Protein AF-A0A397FYG6-F1 (afdb_monomer_lite)

Sequence (806 aa):
MFASDWLKFRLHRNAWTQAKSQTTYAASIMATTQMFEDIFEIKQLNPEGKKFDRVTRLLCKGVSYELELMLDINSEVFPMKVHEQFTFALVTTLDLEGKPDDGIFDQSGKPTLLDRYDYGMYGKVFQYDHEGGNMVAIYASFGGLLMCLRGDQAHLRNIHNGTRVMSKKAGSKKAVVVAADEFPDEPIALLHFDEKEDRLQVNEQAMDILQRIDGKIAVIAMAGLYRTGKSSMLNWLLGKQSGFRVGPTVERCTRGIWLWGRPQQHTLANGEQCWVLMLDTEGLGGLEASAQYDVRIFSLATLLCSKLIYNSQGSVDEKAVNGLSFIANMTKHIRVRAEEGDGQSGGGDEISSFFPSFTWVVRDFTLELVDEDGDEITPTEYLERALAPQPGLTQAVMERNRVRHMMTAFFKDRDCFTLVRPVYDEGMLQQVDSIPITDLRPEFQSQLAKLKASIFNHLQPKTMNNKPLNGSMFAGLLVAYVDAINHGSVPTISSAWDGVTATECKKAMKTATESFRVAAGLLELPLDADELTAALKSAEADAVAVYRSSAMGDASTKYESDLAENIEAEKTALKKQNRAASKDFCDRLLQTLFAEIIQPRFSDDKNAYEDMQEFAREWLKFREVYLEKARGGAKLDALLAFSETKHAEAMRLLLSRQEDKFEKKLRALEAEAASVKETLGAIGGREQVYKQQIESLQSETSDMMGEKARYAADIESQQRMIEQLQSKLQAEAAGKQHMDLEKEQVELQLNALRGQDREKEDELARLKAQYEKLMKEKERTELELSMASGEVDSLKHGQKCGCSIQ

InterPro domains:
  IPR003191 Guanylate-binding protein/Atlastin, C-terminal [PF02841] (469-766)
  IPR005570 DNA-directed RNA polymerases I, II, and III subunit RPABC3 [PF03870] (37-165)
  IPR005570 DNA-directed RNA polymerases I, II, and III subunit RPABC3 [SM00658] (32-168)
  IPR012340 Nucleic acid-binding, OB-fold [G3DSA:2.40.50.140] (36-169)
  IPR012340 Nucleic acid-binding, OB-fold [SSF50249] (34-162)
  IPR015894 Guanylate-binding protein, N-terminal [PF02263] (198-462)
  IPR027417 P-loop containing nucleoside triphosphate hydrolase [G3DSA:3.40.50.300] (180-465)
  IPR027417 P-loop containing nucleoside triphosphate hydrolase [SSF52540] (185-463)
  IPR030386 GB1/RHD3-type guanine nucleotide-binding (G) domain [PS51715] (214-460)
  IPR036543 Guanylate-binding protein, C-terminal domain superfamily [SSF48340] (467-750)

Structure (mmCIF, N/CA/C/O backbone):
data_AF-A0A397FYG6-F1
#
_entry.id   AF-A0A397FYG6-F1
#
loop_
_atom_site.group_PDB
_atom_site.id
_atom_site.type_symbol
_atom_site.label_atom_id
_atom_site.label_alt_id
_atom_site.label_comp_id
_atom_site.label_asym_id
_atom_site.label_entity_id
_atom_site.label_seq_id
_atom_site.pdbx_PDB_ins_code
_atom_site.Cartn_x
_atom_site.Cartn_y
_atom_site.Cartn_z
_atom_site.occupancy
_atom_site.B_iso_or_equiv
_atom_site.auth_seq_id
_atom_site.auth_comp_id
_atom_site.auth_asym_id
_atom_site.auth_atom_id
_atom_site.pdbx_PDB_model_num
ATOM 1 N N . MET A 1 1 ? -15.861 -14.026 -44.354 1.00 28.31 1 MET A N 1
ATOM 2 C CA . MET A 1 1 ? -14.512 -13.551 -44.736 1.00 28.31 1 MET A CA 1
ATOM 3 C C . MET A 1 1 ? -14.595 -12.035 -44.806 1.00 28.31 1 MET A C 1
ATOM 5 O O . MET A 1 1 ? -15.338 -11.561 -45.644 1.00 28.31 1 MET A O 1
ATOM 9 N N . PHE A 1 2 ? -14.023 -11.214 -43.934 1.00 24.19 2 PHE A N 1
ATOM 10 C CA . PHE A 1 2 ? -13.012 -11.412 -42.902 1.00 24.19 2 PHE A CA 1
ATOM 11 C C . PHE A 1 2 ? -13.535 -10.859 -41.569 1.00 24.19 2 PHE A C 1
ATOM 13 O O . PHE A 1 2 ? -13.847 -9.680 -41.451 1.00 24.19 2 PHE A O 1
ATOM 20 N N . ALA A 1 3 ? -13.644 -11.748 -40.585 1.00 29.36 3 ALA A N 1
ATOM 21 C CA . ALA A 1 3 ? -13.629 -11.408 -39.175 1.00 29.36 3 ALA A CA 1
ATOM 22 C C . ALA A 1 3 ? -12.190 -11.672 -38.725 1.00 29.36 3 ALA A C 1
ATOM 24 O O . ALA A 1 3 ? -11.811 -12.835 -38.608 1.00 29.36 3 ALA A O 1
ATOM 25 N N . SER A 1 4 ? -11.371 -10.631 -38.577 1.00 25.98 4 SER A N 1
ATOM 26 C CA . SER A 1 4 ? -10.030 -10.784 -37.984 1.00 25.98 4 SER A CA 1
ATOM 27 C C . SER A 1 4 ? -9.392 -9.496 -37.460 1.00 25.98 4 SER A C 1
ATOM 29 O O . SER A 1 4 ? -8.553 -9.598 -36.574 1.00 25.98 4 SER A O 1
ATOM 31 N N . ASP A 1 5 ? -9.794 -8.297 -37.898 1.00 26.88 5 ASP A N 1
ATOM 32 C CA . ASP A 1 5 ? -8.890 -7.141 -37.720 1.00 26.88 5 ASP A CA 1
ATOM 33 C C . ASP A 1 5 ? -9.291 -6.109 -36.651 1.00 26.88 5 ASP A C 1
ATOM 35 O O . ASP A 1 5 ? -8.602 -5.108 -36.495 1.00 26.88 5 ASP A O 1
ATOM 39 N N . TRP A 1 6 ? -10.334 -6.355 -35.849 1.00 32.38 6 TRP A N 1
ATOM 40 C CA . TRP A 1 6 ? -10.777 -5.389 -34.821 1.00 32.38 6 TRP A CA 1
ATOM 41 C C . TRP A 1 6 ? -10.900 -5.942 -33.391 1.00 32.38 6 TRP A C 1
ATOM 43 O O . TRP A 1 6 ? -11.343 -5.232 -32.494 1.00 32.38 6 TRP A O 1
ATOM 53 N N . LEU A 1 7 ? -10.445 -7.175 -33.136 1.00 26.94 7 LEU A N 1
ATOM 54 C CA . LEU A 1 7 ? -10.326 -7.740 -31.783 1.00 26.94 7 LEU A CA 1
ATOM 55 C C . LEU A 1 7 ? -8.849 -7.758 -31.337 1.00 26.94 7 LEU A C 1
ATOM 57 O O . LEU A 1 7 ? -8.204 -8.803 -31.305 1.00 26.94 7 LEU A O 1
ATOM 61 N N . LYS A 1 8 ? -8.291 -6.593 -30.992 1.00 24.16 8 LYS A N 1
ATOM 62 C CA . LYS A 1 8 ? -7.035 -6.498 -30.224 1.00 24.16 8 LYS A CA 1
ATOM 63 C C . LYS A 1 8 ? -7.329 -5.813 -28.892 1.00 24.16 8 LYS A C 1
ATOM 65 O O . LYS A 1 8 ? -7.476 -4.600 -28.825 1.00 24.16 8 LYS A O 1
ATOM 70 N N . PHE A 1 9 ? -7.469 -6.624 -27.846 1.00 32.78 9 PHE A N 1
ATOM 71 C CA . PHE A 1 9 ? -7.695 -6.171 -26.476 1.00 32.78 9 PHE A CA 1
ATOM 72 C C . PHE A 1 9 ? -6.405 -5.661 -25.828 1.00 32.78 9 PHE A C 1
ATOM 74 O O . PHE A 1 9 ? -5.367 -6.317 -25.905 1.00 32.78 9 PHE A O 1
ATOM 81 N N . ARG A 1 10 ? -6.515 -4.531 -25.122 1.00 26.16 10 ARG A N 1
ATOM 82 C CA . ARG A 1 10 ? -5.579 -4.104 -24.078 1.00 26.16 10 ARG A CA 1
ATOM 83 C C . ARG A 1 10 ? -6.034 -4.745 -22.762 1.00 26.16 10 ARG A C 1
ATOM 85 O O . ARG A 1 10 ? -7.167 -4.546 -22.335 1.00 26.16 10 ARG A O 1
ATOM 92 N N . LEU A 1 11 ? -5.164 -5.542 -22.148 1.00 24.61 11 LEU A N 1
ATOM 93 C CA . LEU A 1 11 ? -5.291 -5.994 -20.763 1.00 24.61 11 LEU A CA 1
ATOM 94 C C . LEU A 1 11 ? -4.732 -4.888 -19.864 1.00 24.61 11 LEU A C 1
ATOM 96 O O . LEU A 1 11 ? -3.526 -4.676 -19.865 1.00 24.61 11 LEU A O 1
ATOM 100 N N . HIS A 1 12 ? -5.573 -4.228 -19.068 1.00 25.59 12 HIS A N 1
ATOM 101 C CA . HIS A 1 12 ? -5.110 -3.524 -17.873 1.00 25.59 12 HIS A CA 1
ATOM 102 C C . HIS A 1 12 ? -6.027 -3.833 -16.693 1.00 25.59 12 HIS A C 1
ATOM 104 O O . HIS A 1 12 ? -7.171 -3.399 -16.621 1.00 25.59 12 HIS A O 1
ATOM 110 N N . ARG A 1 13 ? -5.486 -4.611 -15.753 1.00 24.52 13 ARG A N 1
ATOM 111 C CA . ARG A 1 13 ? -5.955 -4.675 -14.373 1.00 24.52 13 ARG A CA 1
ATOM 112 C C . ARG A 1 13 ? -5.236 -3.565 -13.606 1.00 24.52 13 ARG A C 1
ATOM 114 O O . ARG A 1 13 ? -4.012 -3.560 -13.569 1.00 24.52 13 ARG A O 1
ATOM 121 N N . ASN A 1 14 ? -6.031 -2.713 -12.966 1.00 24.56 14 ASN A N 1
ATOM 122 C CA . ASN A 1 14 ? -5.691 -1.817 -11.859 1.00 24.56 14 ASN A CA 1
ATOM 123 C C . ASN A 1 14 ? -4.671 -0.698 -12.136 1.00 24.56 14 ASN A C 1
ATOM 125 O O . ASN A 1 14 ? -3.472 -0.868 -11.944 1.00 24.56 14 ASN A O 1
ATOM 129 N N . ALA A 1 15 ? -5.190 0.503 -12.392 1.00 24.08 15 ALA A N 1
ATOM 130 C CA . ALA A 1 15 ? -4.546 1.747 -11.981 1.00 24.08 15 ALA A CA 1
ATOM 131 C C . ALA A 1 15 ? -5.623 2.775 -11.603 1.00 24.08 15 ALA A C 1
ATOM 133 O O . ALA A 1 15 ? -6.339 3.273 -12.461 1.00 24.08 15 ALA A O 1
ATOM 134 N N . TRP A 1 16 ? -5.748 3.089 -10.312 1.00 24.11 16 TRP A N 1
ATOM 135 C CA . TRP A 1 16 ? -6.334 4.349 -9.850 1.00 24.11 16 TRP A CA 1
ATOM 136 C C . TRP A 1 16 ? -5.693 4.751 -8.526 1.00 24.11 16 TRP A C 1
ATOM 138 O O . TRP A 1 16 ? -6.042 4.188 -7.494 1.00 24.11 16 TRP A O 1
ATOM 148 N N . THR A 1 17 ? -4.868 5.798 -8.565 1.00 23.11 17 THR A N 1
ATOM 149 C CA . THR A 1 17 ? -4.911 6.937 -7.630 1.00 23.11 17 THR A CA 1
ATOM 150 C C . THR A 1 17 ? -4.050 8.073 -8.181 1.00 23.11 17 THR A C 1
ATOM 152 O O . THR A 1 17 ? -2.847 8.003 -8.043 1.00 23.11 17 THR A O 1
ATOM 155 N N . GLN A 1 18 ? -4.663 9.104 -8.775 1.00 23.23 18 GLN A N 1
ATOM 156 C CA . GLN A 1 18 ? -4.485 10.532 -8.439 1.00 23.23 18 GLN A CA 1
ATOM 157 C C . GLN A 1 18 ? -5.056 11.425 -9.554 1.00 23.23 18 GLN A C 1
ATOM 159 O O . GLN A 1 18 ? -4.501 11.545 -10.636 1.00 23.23 18 GLN A O 1
ATOM 164 N N . ALA A 1 19 ? -6.167 12.105 -9.260 1.00 25.36 19 ALA A N 1
ATOM 165 C CA . ALA A 1 19 ? -6.565 13.338 -9.940 1.00 25.36 19 ALA A CA 1
ATOM 166 C C . ALA A 1 19 ? -7.465 14.155 -8.997 1.00 25.36 19 ALA A C 1
ATOM 168 O O . ALA A 1 19 ? -8.688 14.172 -9.115 1.00 25.36 19 ALA A O 1
ATOM 169 N N . LYS A 1 20 ? -6.851 14.813 -8.008 1.00 27.78 20 LYS A N 1
ATOM 170 C CA . LYS A 1 20 ? -7.463 15.907 -7.236 1.00 27.78 20 LYS A CA 1
ATOM 171 C C . LYS A 1 20 ? -6.647 17.180 -7.476 1.00 27.78 20 LYS A C 1
ATOM 173 O O . LYS A 1 20 ? -5.889 17.590 -6.610 1.00 27.78 20 LYS A O 1
ATOM 178 N N . SER A 1 21 ? -6.783 17.787 -8.657 1.00 28.27 21 SER A N 1
ATOM 179 C CA . SER A 1 21 ? -6.432 19.211 -8.862 1.00 28.27 21 SER A CA 1
ATOM 180 C C . SER A 1 21 ? -6.985 19.863 -10.143 1.00 28.27 21 SER A C 1
ATOM 182 O O . SER A 1 21 ? -6.747 21.046 -10.350 1.00 28.27 21 SER A O 1
ATOM 184 N N . GLN A 1 22 ? -7.777 19.176 -10.980 1.00 28.34 22 GLN A N 1
ATOM 185 C CA . GLN A 1 22 ? -8.350 19.760 -12.215 1.00 28.34 22 GLN A CA 1
ATOM 186 C C . GLN A 1 22 ? -9.890 19.768 -12.261 1.00 28.34 22 GLN A C 1
ATOM 188 O O . GLN A 1 22 ? -10.498 19.885 -13.326 1.00 28.34 22 GLN A O 1
ATOM 193 N N . THR A 1 23 ? -10.553 19.646 -11.110 1.00 29.66 23 THR A N 1
ATOM 194 C CA . THR A 1 23 ? -11.996 19.360 -11.052 1.00 29.66 23 THR A CA 1
ATOM 195 C C . THR A 1 23 ? -12.881 20.510 -11.545 1.00 29.66 23 THR A C 1
ATOM 197 O O . THR A 1 23 ? -13.995 20.260 -11.987 1.00 29.66 23 THR A O 1
ATOM 200 N N . THR A 1 24 ? -12.414 21.760 -11.548 1.00 28.73 24 THR A N 1
ATOM 201 C CA . THR A 1 24 ? -13.281 22.905 -11.886 1.00 28.73 24 THR A CA 1
ATOM 202 C C . THR A 1 24 ? -13.322 23.240 -13.380 1.00 28.73 24 THR A C 1
ATOM 204 O O . THR A 1 24 ? -14.354 23.698 -13.860 1.00 28.73 24 THR A O 1
ATOM 207 N N . TYR A 1 25 ? -12.246 22.983 -14.138 1.00 30.80 25 TYR A N 1
ATOM 208 C CA . TYR A 1 25 ? -12.188 23.299 -15.579 1.00 30.80 25 TYR A CA 1
ATOM 209 C C . TYR A 1 25 ? -12.689 22.131 -16.449 1.00 30.80 25 TYR A C 1
ATOM 211 O O . TYR A 1 25 ? -13.408 22.345 -17.421 1.00 30.80 25 TYR A O 1
ATOM 219 N N . ALA A 1 26 ? -12.400 20.885 -16.051 1.00 33.41 26 ALA A N 1
ATOM 220 C CA . ALA A 1 26 ? -12.847 19.686 -16.766 1.00 33.41 26 ALA A CA 1
ATOM 221 C C . ALA A 1 26 ? -14.349 19.387 -16.579 1.00 33.41 26 ALA A C 1
ATOM 223 O O . ALA A 1 26 ? -14.991 18.901 -17.505 1.00 33.41 26 ALA A O 1
ATOM 224 N N . ALA A 1 27 ? -14.941 19.719 -15.423 1.00 31.70 27 ALA A N 1
ATOM 225 C CA . ALA A 1 27 ? -16.375 19.508 -15.179 1.00 31.70 27 ALA A CA 1
ATOM 226 C C . ALA A 1 27 ? -17.275 20.362 -16.097 1.00 31.70 27 ALA A C 1
ATOM 228 O O . ALA A 1 27 ? -18.354 19.924 -16.484 1.00 31.70 27 ALA A O 1
ATOM 229 N N . SER A 1 28 ? -16.802 21.553 -16.484 1.00 32.81 28 SER A N 1
ATOM 230 C CA . SER A 1 28 ? -17.483 22.471 -17.409 1.00 32.81 28 SER A CA 1
ATOM 231 C C . SER A 1 28 ? -17.584 21.903 -18.835 1.00 32.81 28 SER A C 1
ATOM 233 O O . SER A 1 28 ? -18.640 21.981 -19.459 1.00 32.81 28 SER A O 1
ATOM 235 N N . ILE A 1 29 ? -16.513 21.265 -19.325 1.00 40.69 29 ILE A N 1
ATOM 236 C CA . ILE A 1 29 ? -16.442 20.662 -20.671 1.00 40.69 29 ILE A CA 1
ATOM 237 C C . ILE A 1 29 ? -17.122 19.276 -20.701 1.00 40.69 29 ILE A C 1
ATOM 239 O O . ILE A 1 29 ? -17.702 18.881 -21.708 1.00 40.69 29 ILE A O 1
ATOM 243 N N . MET A 1 30 ? -17.132 18.545 -19.580 1.00 41.00 30 MET A N 1
ATOM 244 C CA . MET A 1 30 ? -17.823 17.249 -19.473 1.00 41.00 30 MET A CA 1
ATOM 245 C C . MET A 1 30 ? -19.345 17.351 -19.578 1.00 41.00 30 MET A C 1
ATOM 247 O O . MET A 1 30 ? -19.982 16.457 -20.135 1.00 41.00 30 MET A O 1
ATOM 251 N N . ALA A 1 31 ? -19.930 18.455 -19.110 1.00 42.06 31 ALA A N 1
ATOM 252 C CA . ALA A 1 31 ? -21.369 18.687 -19.206 1.00 42.06 31 ALA A CA 1
ATOM 253 C C . ALA A 1 31 ? -21.873 18.833 -20.659 1.00 42.06 31 ALA A C 1
ATOM 255 O O . ALA A 1 31 ? -23.071 18.692 -20.896 1.00 42.06 31 ALA A O 1
ATOM 256 N N . THR A 1 32 ? -20.992 19.096 -21.635 1.00 46.47 32 THR A N 1
ATOM 257 C CA . THR A 1 32 ? -21.367 19.307 -23.046 1.00 46.47 32 THR A CA 1
ATOM 258 C C . THR A 1 32 ? -21.124 18.099 -23.958 1.00 46.47 32 THR A C 1
ATOM 260 O O . THR A 1 32 ? -21.670 18.069 -25.058 1.00 46.47 32 THR A O 1
ATOM 263 N N . THR A 1 33 ? -20.369 17.081 -23.523 1.00 52.53 33 THR A N 1
ATOM 264 C CA . THR A 1 33 ? -20.002 15.898 -24.342 1.00 52.53 33 THR A CA 1
ATOM 265 C C . THR A 1 33 ? -20.594 14.568 -23.871 1.00 52.53 33 THR A C 1
ATOM 267 O O . THR A 1 33 ? -20.606 13.585 -24.621 1.00 52.53 33 THR A O 1
ATOM 270 N N . GLN A 1 34 ? -21.106 14.515 -22.643 1.00 62.69 34 GLN A N 1
ATOM 271 C CA . GLN A 1 34 ? -21.699 13.319 -22.058 1.00 62.69 34 GLN A CA 1
ATOM 272 C C . GLN A 1 34 ? -23.217 13.314 -22.264 1.00 62.69 34 GLN A C 1
ATOM 274 O O . GLN A 1 34 ? -23.934 14.140 -21.707 1.00 62.69 34 GLN A O 1
ATOM 279 N N . MET A 1 35 ? -23.716 12.388 -23.088 1.00 66.38 35 MET A N 1
ATOM 280 C CA . MET A 1 35 ? -25.140 12.344 -23.438 1.00 66.38 35 MET A CA 1
ATOM 281 C C . MET A 1 35 ? -25.995 11.735 -22.334 1.00 66.38 35 MET A C 1
ATOM 283 O O . MET A 1 35 ? -27.138 12.151 -22.148 1.00 66.38 35 MET A O 1
ATOM 287 N N . PHE A 1 36 ? -25.449 10.738 -21.636 1.00 76.44 36 PHE A N 1
ATOM 288 C CA . PHE A 1 36 ? -26.147 9.982 -20.605 1.00 76.44 36 PHE A CA 1
ATOM 289 C C . PHE A 1 36 ? -25.148 9.316 -19.650 1.00 76.44 36 PHE A C 1
ATOM 291 O O . PHE A 1 36 ? -24.086 8.867 -20.085 1.00 76.44 36 PHE A O 1
ATOM 298 N N . GLU A 1 37 ? -25.493 9.233 -18.367 1.00 80.00 37 GLU A N 1
ATOM 299 C CA . GLU A 1 37 ? -24.800 8.432 -17.352 1.00 80.00 37 GLU A CA 1
ATOM 300 C C . GLU A 1 37 ? -25.780 8.026 -16.253 1.00 80.00 37 GLU A C 1
ATOM 302 O O . GLU A 1 37 ? -26.510 8.870 -15.737 1.00 80.00 37 GLU A O 1
ATOM 307 N N . ASP A 1 38 ? -25.786 6.745 -15.891 1.00 78.88 38 ASP A N 1
ATOM 308 C CA . ASP A 1 38 ? -26.511 6.229 -14.728 1.00 78.88 38 ASP A CA 1
ATOM 309 C C . ASP A 1 38 ? -25.806 4.982 -14.167 1.00 78.88 38 ASP A C 1
ATOM 311 O O . ASP A 1 38 ? -24.923 4.400 -14.800 1.00 78.88 38 ASP A O 1
ATOM 315 N N . ILE A 1 39 ? -26.180 4.566 -12.961 1.00 80.94 39 ILE A N 1
ATOM 316 C CA . ILE A 1 39 ? -25.737 3.329 -12.323 1.00 80.94 39 ILE A CA 1
ATOM 317 C C . ILE A 1 39 ? -26.817 2.269 -12.522 1.00 80.94 39 ILE A C 1
ATOM 319 O O . ILE A 1 39 ? -27.979 2.483 -12.187 1.00 80.94 39 ILE A O 1
ATOM 323 N N . PHE A 1 40 ? -26.422 1.101 -13.017 1.00 82.88 40 PHE A N 1
ATOM 324 C CA . PHE A 1 40 ? -27.304 -0.036 -13.246 1.00 82.88 40 PHE A CA 1
ATOM 325 C C . PHE A 1 40 ? -26.923 -1.216 -12.358 1.00 82.88 40 PHE A C 1
ATOM 327 O O . PHE A 1 40 ? -25.746 -1.543 -12.215 1.00 82.88 40 PHE A O 1
ATOM 334 N N . GLU A 1 41 ? -27.928 -1.889 -11.802 1.00 84.25 41 GLU A N 1
ATOM 335 C CA . GLU A 1 41 ? -27.780 -3.178 -11.126 1.00 84.25 41 GLU A CA 1
ATOM 336 C C . GLU A 1 41 ? -28.214 -4.311 -12.062 1.00 84.25 41 GLU A C 1
ATOM 338 O O . GLU A 1 41 ? -29.306 -4.267 -12.637 1.00 84.25 41 GLU A O 1
ATOM 343 N N . ILE A 1 42 ? -27.385 -5.349 -12.188 1.00 88.00 42 ILE A N 1
ATOM 344 C CA . ILE A 1 42 ? -27.703 -6.535 -12.989 1.00 88.00 42 ILE A CA 1
ATOM 345 C C . ILE A 1 42 ? -28.742 -7.382 -12.258 1.00 88.00 42 ILE A C 1
ATOM 347 O O . ILE A 1 42 ? -28.463 -7.959 -11.208 1.00 88.00 42 ILE A O 1
ATOM 351 N N . LYS A 1 43 ? -29.927 -7.522 -12.849 1.00 91.56 43 LYS A N 1
ATOM 352 C CA . LYS A 1 43 ? -31.004 -8.368 -12.320 1.00 91.56 43 LYS A CA 1
ATOM 353 C C . LYS A 1 43 ? -30.943 -9.786 -12.867 1.00 91.56 43 LYS A C 1
ATOM 355 O O . LYS A 1 43 ? -31.244 -10.728 -12.142 1.00 91.56 43 LYS A O 1
ATOM 360 N N . GLN A 1 44 ? -30.523 -9.951 -14.120 1.00 92.06 44 GLN A N 1
ATOM 361 C CA . GLN A 1 44 ? -30.439 -11.267 -14.747 1.00 92.06 44 GLN A CA 1
ATOM 362 C C . GLN A 1 44 ? -29.353 -11.321 -15.825 1.00 92.06 44 GLN A C 1
ATOM 364 O O . GLN A 1 44 ? -29.081 -10.334 -16.508 1.00 92.06 44 GLN A O 1
ATOM 369 N N . LEU A 1 45 ? -28.753 -12.502 -15.991 1.00 90.19 45 LEU A N 1
ATOM 370 C CA . LEU A 1 45 ? -27.865 -12.832 -17.105 1.00 90.19 45 LEU A CA 1
ATOM 371 C C . LEU A 1 45 ? -28.604 -13.765 -18.066 1.00 90.19 45 LEU A C 1
ATOM 373 O O . LEU A 1 45 ? -29.155 -14.775 -17.634 1.00 90.19 45 LEU A O 1
ATOM 377 N N . ASN A 1 46 ? -28.574 -13.455 -19.360 1.00 89.69 46 ASN A N 1
ATOM 378 C CA . ASN A 1 46 ? -29.202 -14.219 -20.437 1.00 89.69 46 ASN A CA 1
ATOM 379 C C . ASN A 1 46 ? -30.684 -14.556 -20.158 1.00 89.69 46 ASN A C 1
ATOM 381 O O . ASN A 1 46 ? -31.026 -15.737 -20.068 1.00 89.69 46 ASN A O 1
ATOM 385 N N . PRO A 1 47 ? -31.576 -13.550 -20.037 1.00 85.38 47 PRO A N 1
ATOM 386 C CA . PRO A 1 47 ? -32.998 -13.770 -19.739 1.00 85.38 47 PRO A CA 1
ATOM 387 C C . PRO A 1 47 ? -33.706 -14.689 -20.752 1.00 85.38 47 PRO A C 1
ATOM 389 O O . PRO A 1 47 ? -34.628 -15.411 -20.392 1.00 85.38 47 PRO A O 1
ATOM 392 N N . GLU A 1 48 ? -33.230 -14.725 -22.001 1.00 84.00 48 GLU A N 1
ATOM 393 C CA . GLU A 1 48 ? -33.739 -15.589 -23.080 1.00 84.00 48 GLU A CA 1
ATOM 394 C C . GLU A 1 48 ? -32.928 -16.889 -23.269 1.00 84.00 48 GLU A C 1
ATOM 396 O O . GLU A 1 48 ? -33.030 -17.549 -24.305 1.00 84.00 48 GLU A O 1
ATOM 401 N N . GLY A 1 49 ? -32.073 -17.243 -22.307 1.00 79.31 49 GLY A N 1
ATOM 402 C CA . GLY A 1 49 ? -31.095 -18.322 -22.439 1.00 79.31 49 GLY A CA 1
ATOM 403 C C . GLY A 1 49 ? -29.815 -17.894 -23.166 1.00 79.31 49 GLY A C 1
ATOM 404 O O . GLY A 1 49 ? -29.766 -16.895 -23.890 1.00 79.31 49 GLY A O 1
ATOM 405 N N . LYS A 1 50 ? -28.723 -18.632 -22.934 1.00 86.12 50 LYS A N 1
ATOM 406 C CA . LYS A 1 50 ? -27.411 -18.321 -23.518 1.00 86.12 50 LYS A CA 1
ATOM 407 C C . LYS A 1 50 ? -27.393 -18.723 -24.996 1.00 86.12 50 LYS A C 1
ATOM 409 O O . LYS A 1 50 ? -27.452 -19.907 -25.311 1.00 86.12 50 LYS A O 1
ATOM 414 N N . LYS A 1 51 ? -27.308 -17.734 -25.891 1.00 78.62 51 LYS A N 1
ATOM 415 C CA . LYS A 1 51 ? -27.314 -17.937 -27.355 1.00 78.62 51 LYS A CA 1
ATOM 416 C C . LYS A 1 51 ? -25.913 -18.020 -27.974 1.00 78.62 51 LYS A C 1
ATOM 418 O O . LYS A 1 51 ? -25.748 -18.663 -29.004 1.00 78.62 51 LYS A O 1
ATOM 423 N N . PHE A 1 52 ? -24.913 -17.395 -27.351 1.00 81.69 52 PHE A N 1
ATOM 424 C CA . PHE A 1 52 ? -23.533 -17.350 -27.842 1.00 81.69 52 PHE A CA 1
ATOM 425 C C . PHE A 1 52 ? -22.548 -17.594 -26.693 1.00 81.69 52 PHE A C 1
ATOM 427 O O . PHE A 1 52 ? -22.756 -17.113 -25.581 1.00 81.69 52 PHE A O 1
ATOM 434 N N . ASP A 1 53 ? -21.452 -18.310 -26.949 1.00 75.44 53 ASP A N 1
ATOM 435 C CA . ASP A 1 53 ? -20.531 -18.746 -25.887 1.00 75.44 53 ASP A CA 1
ATOM 436 C C . ASP A 1 53 ? -19.781 -17.603 -25.200 1.00 75.44 53 ASP A C 1
ATOM 438 O O . ASP A 1 53 ? -19.546 -17.663 -23.989 1.00 75.44 53 ASP A O 1
ATOM 442 N N . ARG A 1 54 ? -19.437 -16.565 -25.970 1.00 83.06 54 ARG A N 1
ATOM 443 C CA . ARG A 1 54 ? -18.605 -15.425 -25.548 1.00 83.06 54 ARG A CA 1
ATOM 444 C C . ARG A 1 54 ? -19.390 -14.125 -25.373 1.00 83.06 54 ARG A C 1
ATOM 446 O O . ARG A 1 54 ? -18.785 -13.071 -25.203 1.00 83.06 54 ARG A O 1
ATOM 453 N N . VAL A 1 55 ? -20.719 -14.184 -25.446 1.00 84.19 55 VAL A N 1
ATOM 454 C CA . VAL A 1 55 ? -21.588 -13.021 -25.251 1.00 84.19 55 VAL A CA 1
ATOM 455 C C . VAL A 1 55 ? -22.579 -13.327 -24.144 1.00 84.19 55 VAL A C 1
ATOM 457 O O . VAL A 1 55 ? -23.248 -14.360 -24.169 1.00 84.19 55 VAL A O 1
ATOM 460 N N . THR A 1 56 ? -22.687 -12.408 -23.193 1.00 89.00 56 THR A N 1
ATOM 461 C CA . THR A 1 56 ? -23.728 -12.447 -22.168 1.00 89.00 56 THR A CA 1
ATOM 462 C C . THR A 1 56 ? -24.630 -11.240 -22.350 1.00 89.00 56 THR A C 1
ATOM 464 O O . THR A 1 56 ? -24.147 -10.110 -22.394 1.00 89.00 56 THR A O 1
ATOM 467 N N . ARG A 1 57 ? -25.940 -11.486 -22.421 1.00 92.62 57 ARG A N 1
ATOM 468 C CA . ARG A 1 57 ? -26.960 -10.440 -22.391 1.00 92.62 57 ARG A CA 1
ATOM 469 C C . ARG A 1 57 ? -27.288 -10.099 -20.947 1.00 92.62 57 ARG A C 1
ATOM 471 O O . ARG A 1 57 ? -27.783 -10.952 -20.211 1.00 92.62 57 ARG A O 1
ATOM 478 N N . LEU A 1 58 ? -27.012 -8.873 -20.539 1.00 91.44 58 LEU A N 1
ATOM 479 C CA . LEU A 1 58 ? -27.373 -8.351 -19.230 1.00 91.44 58 LEU A CA 1
ATOM 480 C C . LEU A 1 58 ? -28.783 -7.771 -19.286 1.00 91.44 58 LEU A C 1
ATOM 482 O O . LEU A 1 58 ? -29.100 -7.047 -20.226 1.00 91.44 58 LEU A O 1
ATOM 486 N N . LEU A 1 59 ? -29.597 -8.063 -18.274 1.00 92.88 59 LEU A N 1
ATOM 487 C CA . LEU A 1 59 ? -30.826 -7.334 -17.980 1.00 92.88 59 LEU A CA 1
ATOM 488 C C . LEU A 1 59 ? -30.623 -6.560 -16.680 1.00 92.88 59 LEU A C 1
ATOM 490 O O . LEU A 1 59 ? -30.376 -7.160 -15.626 1.00 92.88 59 LEU A O 1
ATOM 494 N N . CYS A 1 60 ? -30.718 -5.240 -16.759 1.00 91.38 60 CYS A N 1
ATOM 495 C CA . CYS A 1 60 ? -30.341 -4.341 -15.681 1.00 91.38 60 CYS A CA 1
ATOM 496 C C . CYS A 1 60 ? -31.436 -3.320 -15.382 1.00 91.38 60 CYS A C 1
ATOM 498 O O . CYS A 1 60 ? -32.149 -2.877 -16.281 1.00 91.38 60 CYS A O 1
ATOM 500 N N . LYS A 1 61 ? -31.508 -2.896 -14.117 1.00 89.56 61 LYS A N 1
ATOM 501 C CA . LYS A 1 61 ? -32.385 -1.807 -13.673 1.00 89.56 61 LYS A CA 1
ATOM 502 C C . LYS A 1 61 ? -31.545 -0.641 -13.151 1.00 89.56 61 LYS A C 1
ATOM 504 O O . LYS A 1 61 ? -30.608 -0.863 -12.381 1.00 89.56 61 LYS A O 1
ATOM 509 N N . GLY A 1 62 ? -31.857 0.570 -13.599 1.00 82.75 62 GLY A N 1
ATOM 510 C CA . GLY A 1 62 ? -31.217 1.808 -13.168 1.00 82.75 62 GLY A CA 1
ATOM 511 C C . GLY A 1 62 ? -31.531 2.098 -11.704 1.00 82.75 62 GLY A C 1
ATOM 512 O O . GLY A 1 62 ? -32.668 1.921 -11.261 1.00 82.75 62 GLY A O 1
ATOM 513 N N . VAL A 1 63 ? -30.516 2.518 -10.951 1.00 73.12 63 VAL A N 1
ATOM 514 C CA . VAL A 1 63 ? -30.622 2.850 -9.522 1.00 73.12 63 VAL A CA 1
ATOM 515 C C . VAL A 1 63 ? -31.221 4.245 -9.332 1.00 73.12 63 VAL A C 1
ATOM 517 O O . VAL A 1 63 ? -31.943 4.464 -8.362 1.00 73.12 63 VAL A O 1
ATOM 520 N N . SER A 1 64 ? -30.958 5.172 -10.260 1.00 66.88 64 SER A N 1
ATOM 521 C CA . SER A 1 64 ? -31.365 6.575 -10.120 1.00 66.88 64 SER A CA 1
ATOM 522 C C . SER A 1 64 ? -32.720 6.884 -10.767 1.00 66.88 64 SER A C 1
ATOM 524 O O . SER A 1 64 ? -33.509 7.618 -10.178 1.00 66.88 64 SER A O 1
ATOM 526 N N . TYR A 1 65 ? -33.007 6.342 -11.961 1.00 61.09 65 TYR A N 1
ATOM 527 C CA . TYR A 1 65 ? -34.110 6.834 -12.813 1.00 61.09 65 TYR A CA 1
ATOM 528 C C . TYR A 1 65 ? -35.147 5.780 -13.263 1.00 61.09 65 TYR A C 1
ATOM 530 O O . TYR A 1 65 ? -35.783 5.958 -14.295 1.00 61.09 65 TYR A O 1
ATOM 538 N N . GLU A 1 66 ? -35.330 4.670 -12.534 1.00 73.88 66 GLU A N 1
ATOM 539 C CA . GLU A 1 66 ? -36.216 3.541 -12.927 1.00 73.88 66 GLU A CA 1
ATOM 540 C C . GLU A 1 66 ? -36.028 3.044 -14.382 1.00 73.88 66 GLU A C 1
ATOM 542 O O . GLU A 1 66 ? -36.921 2.434 -14.968 1.00 73.88 66 GLU A O 1
ATOM 547 N N . LEU A 1 67 ? -34.848 3.269 -14.967 1.00 84.62 67 LEU A N 1
ATOM 548 C CA . LEU A 1 67 ? -34.531 2.873 -16.337 1.00 84.62 67 LEU A CA 1
ATOM 549 C C . LEU A 1 67 ? -34.331 1.362 -16.441 1.00 84.62 67 LEU A C 1
ATOM 551 O O . LEU A 1 67 ? -33.862 0.710 -15.506 1.00 84.62 67 LEU A O 1
ATOM 555 N N . GLU A 1 68 ? -34.611 0.812 -17.613 1.00 90.38 68 GLU A N 1
ATOM 556 C CA . GLU A 1 68 ? -34.326 -0.581 -17.942 1.00 90.38 68 GLU A CA 1
ATOM 557 C C . GLU A 1 68 ? -33.267 -0.633 -19.046 1.00 90.38 68 GLU A C 1
ATOM 559 O O . GLU A 1 68 ? -33.381 0.037 -20.072 1.00 90.38 68 GLU A O 1
ATOM 564 N N . LEU A 1 69 ? -32.211 -1.416 -18.825 1.00 91.75 69 LEU A N 1
ATOM 565 C CA . LEU A 1 69 ? -31.107 -1.577 -19.766 1.00 91.75 69 LEU A CA 1
ATOM 566 C C . LEU A 1 69 ? -30.923 -3.058 -20.085 1.00 91.75 69 LEU A C 1
ATOM 568 O O . LEU A 1 69 ? -30.614 -3.859 -19.205 1.00 91.75 69 LEU A O 1
ATOM 572 N N . MET A 1 70 ? -31.042 -3.402 -21.363 1.00 92.25 70 MET A N 1
ATOM 573 C CA . MET A 1 70 ? -30.542 -4.657 -21.910 1.00 92.25 70 MET A CA 1
ATOM 574 C C . MET A 1 70 ? -29.246 -4.400 -22.669 1.00 92.25 70 MET A C 1
ATOM 576 O O . MET A 1 70 ? -29.218 -3.554 -23.561 1.00 92.25 70 MET A O 1
ATOM 580 N N . LEU A 1 71 ? -28.180 -5.123 -22.330 1.00 91.88 71 LEU A N 1
ATOM 581 C CA . LEU A 1 71 ? -26.850 -4.891 -22.897 1.00 91.88 71 LEU A CA 1
ATOM 582 C C . LEU A 1 71 ? -26.112 -6.201 -23.163 1.00 91.88 71 LEU A C 1
ATOM 584 O O . LEU A 1 71 ? -25.872 -6.977 -22.241 1.00 91.88 71 LEU A O 1
ATOM 588 N N . ASP A 1 72 ? -25.702 -6.423 -24.406 1.00 90.00 72 ASP A N 1
ATOM 589 C CA . ASP A 1 72 ? -24.792 -7.505 -24.762 1.00 90.00 72 ASP A CA 1
ATOM 590 C C . ASP A 1 72 ? -23.348 -7.082 -24.501 1.00 90.00 72 ASP A C 1
ATOM 592 O O . ASP A 1 72 ? -22.903 -6.022 -24.940 1.00 90.00 72 ASP A O 1
ATOM 596 N N . ILE A 1 73 ? -22.600 -7.944 -23.818 1.00 85.50 73 ILE A N 1
ATOM 597 C CA . ILE A 1 73 ? -21.177 -7.741 -23.538 1.00 85.50 73 ILE A CA 1
ATOM 598 C C . ILE A 1 73 ? -20.367 -8.969 -23.938 1.00 85.50 73 ILE A C 1
ATOM 600 O O . ILE A 1 73 ? -20.862 -10.098 -23.896 1.00 85.50 73 ILE A O 1
ATOM 604 N N . ASN A 1 74 ? -19.092 -8.764 -24.273 1.00 81.69 74 ASN A N 1
ATOM 605 C CA . ASN A 1 74 ? -18.157 -9.872 -24.429 1.00 81.69 74 ASN A CA 1
ATOM 606 C C . ASN A 1 74 ? -17.805 -10.446 -23.047 1.00 81.69 74 ASN A C 1
ATOM 608 O O . ASN A 1 74 ? -17.041 -9.846 -22.292 1.00 81.69 74 ASN A O 1
ATOM 612 N N . SER A 1 75 ? -18.348 -11.618 -22.728 1.00 79.62 75 SER A N 1
ATOM 613 C CA . SER A 1 75 ? -18.235 -12.237 -21.406 1.00 79.62 75 SER A CA 1
ATOM 614 C C . SER A 1 75 ? -16.867 -12.858 -21.116 1.00 79.62 75 SER A C 1
ATOM 616 O O . SER A 1 75 ? -16.583 -13.163 -19.962 1.00 79.62 75 SER A O 1
ATOM 618 N N . GLU A 1 76 ? -16.041 -13.085 -22.143 1.00 74.56 76 GLU A N 1
ATOM 619 C CA . GLU A 1 76 ? -14.661 -13.567 -21.983 1.00 74.56 76 GLU A CA 1
ATOM 620 C C . GLU A 1 76 ? -13.753 -12.442 -21.483 1.00 74.56 76 GLU A C 1
ATOM 622 O O . GLU A 1 76 ? -12.905 -12.660 -20.621 1.00 74.56 76 GLU A O 1
ATOM 627 N N . VAL A 1 77 ? -13.970 -11.225 -21.986 1.00 66.75 77 VAL A N 1
ATOM 628 C CA . VAL A 1 77 ? -13.186 -10.064 -21.560 1.00 66.75 77 VAL A CA 1
ATOM 629 C C . VAL A 1 77 ? -13.769 -9.392 -20.329 1.00 66.75 77 VAL A C 1
ATOM 631 O O . VAL A 1 77 ? -13.028 -8.911 -19.475 1.00 66.75 77 VAL A O 1
ATOM 634 N N . PHE A 1 78 ? -15.092 -9.367 -20.225 1.00 72.00 78 PHE A N 1
ATOM 635 C CA . PHE A 1 78 ? -15.781 -8.613 -19.197 1.00 72.00 78 PHE A CA 1
ATOM 636 C C . PHE A 1 78 ? -16.799 -9.495 -18.466 1.00 72.00 78 PHE A C 1
ATOM 638 O O . PHE A 1 78 ? -17.996 -9.451 -18.745 1.00 72.00 78 PHE A O 1
ATOM 645 N N . PRO A 1 79 ? -16.340 -10.362 -17.548 1.00 76.12 79 PRO A N 1
ATOM 646 C CA . PRO A 1 79 ? -17.233 -11.225 -16.792 1.00 76.12 79 PRO A CA 1
ATOM 647 C C . PRO A 1 79 ? -18.002 -10.408 -15.747 1.00 76.12 79 PRO A C 1
ATOM 649 O O . PRO A 1 79 ? -17.402 -9.766 -14.888 1.00 76.12 79 PRO A O 1
ATOM 652 N N . MET A 1 80 ? -19.331 -10.478 -15.791 1.00 78.06 80 MET A N 1
ATOM 653 C CA . MET A 1 80 ? -20.232 -9.776 -14.869 1.00 78.06 80 MET A CA 1
ATOM 654 C C . MET A 1 80 ? -21.148 -10.772 -14.150 1.00 78.06 80 MET A C 1
ATOM 656 O O . MET A 1 80 ? -21.516 -11.803 -14.724 1.00 78.06 80 MET A O 1
ATOM 660 N N . LYS A 1 81 ? -21.523 -10.476 -12.899 1.00 82.19 81 LYS A N 1
ATOM 661 C CA . LYS A 1 81 ? -22.407 -11.328 -12.079 1.00 82.19 81 LYS A CA 1
ATOM 662 C C . LYS A 1 81 ? -23.760 -10.665 -11.805 1.00 82.19 81 LYS A C 1
ATOM 664 O O . LYS A 1 81 ? -23.882 -9.445 -11.825 1.00 82.19 81 LYS A O 1
ATOM 669 N N . VAL A 1 82 ? -24.780 -11.476 -11.516 1.00 83.81 82 VAL A N 1
ATOM 670 C CA . VAL A 1 82 ? -26.070 -10.976 -11.000 1.00 83.81 82 VAL A CA 1
ATOM 671 C C . VAL A 1 82 ? -25.829 -10.209 -9.692 1.00 83.81 82 VAL A C 1
ATOM 673 O O . VAL A 1 82 ? -24.940 -10.581 -8.926 1.00 83.81 82 VAL A O 1
ATOM 676 N N . HIS A 1 83 ? -26.595 -9.140 -9.460 1.00 80.88 83 HIS A N 1
ATOM 677 C CA . HIS A 1 83 ? -26.470 -8.168 -8.361 1.00 80.88 83 HIS A CA 1
ATOM 678 C C . HIS A 1 83 ? -25.233 -7.266 -8.404 1.00 80.88 83 HIS A C 1
ATOM 680 O O . HIS A 1 83 ? -25.077 -6.390 -7.555 1.00 80.88 83 HIS A O 1
ATOM 686 N N . GLU A 1 84 ? -24.357 -7.423 -9.396 1.00 81.50 84 GLU A N 1
ATOM 687 C CA . GLU A 1 84 ? -23.262 -6.484 -9.586 1.00 81.50 84 GLU A CA 1
ATOM 688 C C . GLU A 1 84 ? -23.789 -5.153 -10.140 1.00 81.50 84 GLU A C 1
ATOM 690 O O . GLU A 1 84 ? -24.647 -5.124 -11.028 1.00 81.50 84 GLU A O 1
ATOM 695 N N . GLN A 1 85 ? -23.265 -4.047 -9.610 1.00 80.44 85 GLN A N 1
ATOM 696 C CA . GLN A 1 85 ? -23.566 -2.701 -10.086 1.00 80.44 85 GLN A CA 1
ATOM 697 C C . GLN A 1 85 ? -22.455 -2.174 -10.991 1.00 80.44 85 GLN A C 1
ATOM 699 O O . GLN A 1 85 ? -21.266 -2.434 -10.774 1.00 80.44 85 GLN A O 1
ATOM 704 N N . PHE A 1 86 ? -22.841 -1.403 -12.001 1.00 75.12 86 PHE A N 1
ATOM 705 C CA . PHE A 1 86 ? -21.913 -0.722 -12.889 1.00 75.12 86 PHE A CA 1
ATOM 706 C C . PHE A 1 86 ? -22.454 0.638 -13.310 1.00 75.12 86 PHE A C 1
ATOM 708 O O . PHE A 1 86 ? -23.645 0.796 -13.567 1.00 75.12 86 PHE A O 1
ATOM 715 N N . THR A 1 87 ? -21.567 1.624 -13.404 1.00 77.25 87 THR A N 1
ATOM 716 C CA . THR A 1 87 ? -21.883 2.870 -14.102 1.00 77.25 87 THR A CA 1
ATOM 717 C C . THR A 1 87 ? -21.969 2.569 -15.590 1.00 77.25 87 THR A C 1
ATOM 719 O O . THR A 1 87 ? -21.138 1.838 -16.111 1.00 77.25 87 THR A O 1
ATOM 722 N N . PHE A 1 88 ? -22.960 3.109 -16.274 1.00 81.56 88 PHE A N 1
ATOM 723 C CA . PHE A 1 88 ? -23.088 3.056 -17.717 1.00 81.56 88 PHE A CA 1
ATOM 724 C C . PHE A 1 88 ? -23.236 4.478 -18.218 1.00 81.56 88 PHE A C 1
ATOM 726 O O . PHE A 1 88 ? -24.080 5.226 -17.732 1.00 81.56 88 PHE A O 1
ATOM 733 N N . ALA A 1 89 ? -22.446 4.847 -19.214 1.00 77.56 89 ALA A N 1
ATOM 734 C CA . ALA A 1 89 ? -22.550 6.157 -19.826 1.00 77.56 89 ALA A CA 1
ATOM 735 C C . ALA A 1 89 ? -22.426 6.079 -21.341 1.00 77.56 89 ALA A C 1
ATOM 737 O O . ALA A 1 89 ? -21.785 5.168 -21.855 1.00 77.56 89 ALA A O 1
ATOM 738 N N . LEU A 1 90 ? -23.041 7.050 -22.018 1.00 78.19 90 LEU A N 1
ATOM 739 C CA . LEU A 1 90 ? -23.004 7.248 -23.463 1.00 78.19 90 LEU A CA 1
ATOM 740 C C . LEU A 1 90 ? -22.357 8.598 -23.770 1.00 78.19 90 LEU A C 1
ATOM 742 O O . LEU A 1 90 ? -22.760 9.633 -23.233 1.00 78.19 90 LEU A O 1
ATOM 746 N N . VAL A 1 91 ? -21.362 8.583 -24.652 1.00 74.12 91 VAL A N 1
ATOM 747 C CA . VAL A 1 91 ? -20.634 9.777 -25.108 1.00 74.12 91 VAL A CA 1
ATOM 748 C C . VAL A 1 91 ? -20.577 9.831 -26.635 1.00 74.12 91 VAL A C 1
ATOM 750 O O . VAL A 1 91 ? -20.602 8.784 -27.286 1.00 74.12 91 VAL A O 1
ATOM 753 N N . THR A 1 92 ? -20.491 11.044 -27.189 1.00 69.19 92 THR A N 1
ATOM 754 C CA . THR A 1 92 ? -20.377 11.299 -28.641 1.00 69.19 92 THR A CA 1
ATOM 755 C C . THR A 1 92 ? -18.942 11.297 -29.162 1.00 69.19 92 THR A C 1
ATOM 757 O O . THR A 1 92 ? -18.739 11.202 -30.370 1.00 69.19 92 THR A O 1
ATOM 760 N N . THR A 1 93 ? -17.952 11.423 -28.277 1.00 72.00 93 THR A N 1
ATOM 761 C CA . THR A 1 93 ? -16.521 11.454 -28.607 1.00 72.00 93 THR A CA 1
ATOM 762 C C . THR A 1 93 ? -15.685 10.891 -27.454 1.00 72.00 93 THR A C 1
ATOM 764 O O . THR A 1 93 ? -16.126 10.919 -26.303 1.00 72.00 93 THR A O 1
ATOM 767 N N . LEU A 1 94 ? -14.502 10.343 -27.762 1.00 69.69 94 LEU A N 1
ATOM 768 C CA . LEU A 1 94 ? -13.478 9.965 -26.771 1.00 69.69 94 LEU A CA 1
ATOM 769 C C . LEU A 1 94 ? -12.496 11.094 -26.465 1.00 69.69 94 LEU A C 1
ATOM 771 O O . LEU A 1 94 ? -11.695 10.963 -25.537 1.00 69.69 94 LEU A O 1
ATOM 775 N N . ASP A 1 95 ? -12.543 12.169 -27.243 1.00 72.00 95 ASP A N 1
ATOM 776 C CA . ASP A 1 95 ? -11.644 13.302 -27.115 1.00 72.00 95 ASP A CA 1
ATOM 777 C C . ASP A 1 95 ? -11.889 14.053 -25.795 1.00 72.00 95 ASP A C 1
ATOM 779 O O . ASP A 1 95 ? -13.029 14.349 -25.427 1.00 72.00 95 ASP A O 1
ATOM 783 N N . LEU A 1 96 ? -10.809 14.348 -25.067 1.00 66.81 96 LEU A N 1
ATOM 784 C CA . LEU A 1 96 ? -10.868 15.011 -23.759 1.00 66.81 96 LEU A CA 1
ATOM 785 C C . LEU A 1 96 ? -11.266 16.494 -23.852 1.00 66.81 96 LEU A C 1
ATOM 787 O O . LEU A 1 96 ? -11.734 17.055 -22.861 1.00 66.81 96 LEU A O 1
ATOM 791 N N . GLU A 1 97 ? -11.092 17.115 -25.019 1.00 65.56 97 GLU A N 1
ATOM 792 C CA . GLU A 1 97 ? -11.414 18.520 -25.302 1.00 65.56 97 GLU A CA 1
ATOM 793 C C . GLU A 1 97 ? -12.783 18.666 -25.992 1.00 65.56 97 GLU A C 1
ATOM 795 O O . GLU A 1 97 ? -13.239 19.775 -26.275 1.00 65.56 97 GLU A O 1
ATOM 800 N N . GLY A 1 98 ? -13.469 17.543 -26.226 1.00 61.41 98 GLY A N 1
ATOM 801 C CA . GLY A 1 98 ? -14.798 17.471 -26.816 1.00 61.41 98 GLY A CA 1
ATOM 802 C C . GLY A 1 98 ? -14.838 17.666 -28.328 1.00 61.41 98 GLY A C 1
ATOM 803 O O . GLY A 1 98 ? -15.886 18.008 -28.883 1.00 61.41 98 GLY A O 1
ATOM 804 N N . LYS A 1 99 ? -13.715 17.425 -29.011 1.00 69.44 99 LYS A N 1
ATOM 805 C CA . LYS A 1 99 ? -13.660 17.439 -30.473 1.00 69.44 99 LYS A CA 1
ATOM 806 C C . LYS A 1 99 ? -14.602 16.371 -31.069 1.00 69.44 99 LYS A C 1
ATOM 808 O O . LYS A 1 99 ? -14.650 15.257 -30.542 1.00 69.44 99 LYS A O 1
ATOM 813 N N . PRO A 1 100 ? -15.347 16.665 -32.156 1.00 64.62 100 PRO A N 1
ATOM 814 C CA . PRO A 1 100 ? -16.232 15.687 -32.793 1.00 64.62 100 PRO A CA 1
ATOM 815 C C . PRO A 1 100 ? -15.474 14.435 -33.248 1.00 64.62 100 PRO A C 1
ATOM 817 O O . PRO A 1 100 ? -14.386 14.556 -33.808 1.00 64.62 100 PRO A O 1
ATOM 820 N N . ASP A 1 101 ? -16.070 13.257 -33.040 1.00 66.19 101 ASP A N 1
ATOM 821 C CA . ASP A 1 101 ? -15.523 11.979 -33.510 1.00 66.19 101 ASP A CA 1
ATOM 822 C C . ASP A 1 101 ? -15.424 11.962 -35.046 1.00 66.19 101 ASP A C 1
ATOM 824 O O . ASP A 1 101 ? -16.434 12.057 -35.750 1.00 66.19 101 ASP A O 1
ATOM 828 N N . ASP A 1 102 ? -14.208 11.814 -35.571 1.00 65.94 102 ASP A N 1
ATOM 829 C CA . ASP A 1 102 ? -13.933 11.721 -37.008 1.00 65.94 102 ASP A CA 1
ATOM 830 C C . ASP A 1 102 ? -14.153 10.298 -37.562 1.00 65.94 102 ASP A C 1
ATOM 832 O O . ASP A 1 102 ? -14.177 10.090 -38.777 1.00 65.94 102 ASP A O 1
ATOM 836 N N . GLY A 1 103 ? -14.437 9.319 -36.693 1.00 57.62 103 GLY A N 1
ATOM 837 C CA . GLY A 1 103 ? -14.685 7.924 -37.059 1.00 57.62 103 GLY A CA 1
ATOM 838 C C . GLY A 1 103 ? -13.435 7.119 -37.356 1.00 57.62 103 GLY A C 1
ATOM 839 O O . GLY A 1 103 ? -13.556 5.995 -37.849 1.00 57.62 103 GLY A O 1
ATOM 840 N N . ILE A 1 104 ? -12.259 7.676 -37.072 1.00 57.75 104 ILE A N 1
ATOM 841 C CA . ILE A 1 104 ? -10.982 6.992 -37.192 1.00 57.75 104 ILE A CA 1
ATOM 842 C C . ILE A 1 104 ? -10.485 6.725 -35.776 1.00 57.75 104 ILE A C 1
ATOM 844 O O . ILE A 1 104 ? -10.261 7.633 -34.985 1.00 57.75 104 ILE A O 1
ATOM 848 N N . PHE A 1 105 ? -10.308 5.448 -35.441 1.00 53.72 105 PHE A N 1
ATOM 849 C CA . PHE A 1 105 ? -9.754 5.088 -34.143 1.00 53.72 105 PHE A CA 1
ATOM 850 C C . PHE A 1 105 ? -8.267 5.476 -34.084 1.00 53.72 105 PHE A C 1
ATOM 852 O O . PHE A 1 105 ? -7.437 4.856 -34.755 1.00 53.72 105 PHE A O 1
ATOM 859 N N . ASP A 1 106 ? -7.939 6.506 -33.298 1.00 54.88 106 ASP A N 1
ATOM 860 C CA . ASP A 1 106 ? -6.566 6.970 -33.075 1.00 54.88 106 ASP A CA 1
ATOM 861 C C . ASP A 1 106 ? -5.790 5.950 -32.217 1.00 54.88 106 ASP A C 1
ATOM 863 O O . ASP A 1 106 ? -5.983 5.838 -31.008 1.00 54.88 106 ASP A O 1
ATOM 867 N N . GLN A 1 107 ? -4.892 5.193 -32.855 1.00 50.94 107 GLN A N 1
ATOM 868 C CA . GLN A 1 107 ? -4.033 4.192 -32.204 1.00 50.94 107 GLN A CA 1
ATOM 869 C C . GLN A 1 107 ? -2.750 4.792 -31.605 1.00 50.94 107 GLN A C 1
ATOM 871 O O . GLN A 1 107 ? -1.873 4.047 -31.175 1.00 50.94 107 GLN A O 1
ATOM 876 N N . SER A 1 108 ? -2.610 6.122 -31.567 1.00 50.47 108 SER A N 1
ATOM 877 C CA . SER A 1 108 ? -1.414 6.794 -31.036 1.00 50.47 108 SER A CA 1
ATOM 878 C C . SER A 1 108 ? -1.243 6.687 -29.516 1.00 50.47 108 SER A C 1
ATOM 880 O O . SER A 1 108 ? -0.246 7.172 -28.988 1.00 50.47 108 SER A O 1
ATOM 882 N N . GLY A 1 109 ? -2.192 6.063 -28.807 1.00 55.81 109 GLY A N 1
ATOM 883 C CA . GLY A 1 109 ? -2.111 5.841 -27.360 1.00 55.81 109 GLY A CA 1
ATOM 884 C C . GLY A 1 109 ? -2.293 7.109 -26.523 1.00 55.81 109 GLY A C 1
ATOM 885 O O . GLY A 1 109 ? -1.951 7.114 -25.342 1.00 55.81 109 GLY A O 1
ATOM 886 N N . LYS A 1 110 ? -2.813 8.189 -27.119 1.00 62.59 110 LYS A N 1
ATOM 887 C CA . LYS A 1 110 ? -3.124 9.427 -26.399 1.00 62.59 110 LYS A CA 1
ATOM 888 C C . LYS A 1 110 ? -4.192 9.192 -25.326 1.00 62.59 110 LYS A C 1
ATOM 890 O O . LYS A 1 110 ? -5.078 8.366 -25.542 1.00 62.59 110 LYS A O 1
ATOM 895 N N . PRO A 1 111 ? -4.155 9.954 -24.218 1.00 56.62 111 PRO A N 1
ATOM 896 C CA . PRO A 1 111 ? -5.185 9.880 -23.196 1.00 56.62 111 PRO A CA 1
ATOM 897 C C . PRO A 1 111 ? -6.570 10.199 -23.764 1.00 56.62 111 PRO A C 1
ATOM 899 O O . PRO A 1 111 ? -6.749 11.205 -24.453 1.00 56.62 111 PRO A O 1
ATOM 902 N N . THR A 1 112 ? -7.559 9.373 -23.444 1.00 71.44 112 THR A N 1
ATOM 903 C CA . THR A 1 112 ? -8.947 9.533 -23.887 1.00 71.44 112 THR A CA 1
ATOM 904 C C . THR A 1 112 ? -9.931 9.418 -22.727 1.00 71.44 112 THR A C 1
ATOM 906 O O . THR A 1 112 ? -9.598 8.988 -21.622 1.00 71.44 112 THR A O 1
ATOM 909 N N . LEU A 1 113 ? -11.200 9.753 -22.973 1.00 65.06 113 LEU A N 1
ATOM 910 C CA . LEU A 1 113 ? -12.279 9.496 -22.016 1.00 65.06 113 LEU A CA 1
ATOM 911 C C . LEU A 1 113 ? -12.455 8.000 -21.691 1.00 65.06 113 LEU A C 1
ATOM 913 O O . LEU A 1 113 ? -13.048 7.692 -20.655 1.00 65.06 113 LEU A O 1
ATOM 917 N N . LEU A 1 114 ? -11.946 7.088 -22.533 1.00 65.94 114 LEU A N 1
ATOM 918 C CA . LEU A 1 114 ? -12.018 5.642 -22.317 1.00 65.94 114 LEU A CA 1
ATOM 919 C C . LEU A 1 114 ? -11.099 5.174 -21.180 1.00 65.94 114 LEU A C 1
ATOM 921 O O . LEU A 1 114 ? -11.463 4.240 -20.475 1.00 65.94 114 LEU A O 1
ATOM 925 N N . ASP A 1 115 ? -9.981 5.865 -20.922 1.00 63.50 115 ASP A N 1
ATOM 926 C CA . ASP A 1 115 ? -8.988 5.471 -19.902 1.00 63.50 115 ASP A CA 1
ATOM 927 C C . ASP A 1 115 ? -9.533 5.489 -18.465 1.00 63.50 115 ASP A C 1
ATOM 929 O O . ASP A 1 115 ? -8.915 4.976 -17.535 1.00 63.50 115 ASP A O 1
ATOM 933 N N . ARG A 1 116 ? -10.708 6.088 -18.259 1.00 60.72 116 ARG A N 1
ATOM 934 C CA . ARG A 1 116 ? -11.384 6.153 -16.958 1.00 60.72 116 ARG A CA 1
ATOM 935 C C . ARG A 1 116 ? -12.299 4.950 -16.689 1.00 60.72 116 ARG A C 1
ATOM 937 O O . ARG A 1 116 ? -12.948 4.928 -15.643 1.00 60.72 116 ARG A O 1
ATOM 944 N N . TYR A 1 117 ? -12.398 4.002 -17.622 1.00 63.34 117 TYR A N 1
ATOM 945 C CA . TYR A 1 117 ? -13.410 2.949 -17.619 1.00 63.34 117 TYR A CA 1
ATOM 946 C C . TYR A 1 117 ? -12.821 1.585 -18.009 1.00 63.34 117 TYR A C 1
ATOM 948 O O . TYR A 1 117 ? -11.899 1.496 -18.812 1.00 63.34 117 TYR A O 1
ATOM 956 N N . ASP A 1 118 ? -13.386 0.510 -17.457 1.00 64.69 118 ASP A N 1
ATOM 957 C CA . ASP A 1 118 ? -12.830 -0.850 -17.579 1.00 64.69 118 ASP A CA 1
ATOM 958 C C . ASP A 1 118 ? -13.229 -1.564 -18.886 1.00 64.69 118 ASP A C 1
ATOM 960 O O . ASP A 1 118 ? -12.637 -2.574 -19.266 1.00 64.69 118 ASP A O 1
ATOM 964 N N . TYR A 1 119 ? -14.274 -1.078 -19.561 1.00 72.88 119 TYR A N 1
ATOM 965 C CA . TYR A 1 119 ? -14.831 -1.688 -20.768 1.00 72.88 119 TYR A CA 1
ATOM 966 C C . TYR A 1 119 ? -15.423 -0.620 -21.681 1.00 72.88 119 TYR A C 1
ATOM 968 O O . TYR A 1 119 ? -16.143 0.254 -21.202 1.00 72.88 119 TYR A O 1
ATOM 976 N N . GLY A 1 120 ? -15.126 -0.709 -22.979 1.00 75.62 120 GLY A N 1
ATOM 977 C CA . GLY A 1 120 ? -15.572 0.227 -24.007 1.00 75.62 120 GLY A CA 1
ATOM 978 C C . GLY A 1 120 ? -16.152 -0.493 -25.213 1.00 75.62 120 GLY A C 1
ATOM 979 O O . GLY A 1 120 ? -15.573 -1.467 -25.692 1.00 75.62 120 GLY A O 1
ATOM 980 N N . MET A 1 121 ? -17.271 0.003 -25.733 1.00 78.19 121 MET A N 1
ATOM 981 C CA . MET A 1 121 ? -17.853 -0.469 -26.993 1.00 78.19 121 MET A CA 1
ATOM 982 C C . MET A 1 121 ? -18.103 0.713 -27.917 1.00 78.19 121 MET A C 1
ATOM 984 O O . MET A 1 121 ? -18.628 1.718 -27.457 1.00 78.19 121 MET A O 1
ATOM 988 N N . TYR A 1 122 ? -17.776 0.584 -29.203 1.00 77.12 122 TYR A N 1
ATOM 989 C CA . TYR A 1 122 ? -18.035 1.608 -30.217 1.00 77.12 122 TYR A CA 1
ATOM 990 C C . TYR A 1 122 ? -19.148 1.162 -31.160 1.00 77.12 122 TYR A C 1
ATOM 992 O O . TYR A 1 122 ? -19.121 0.047 -31.687 1.00 77.12 122 TYR A O 1
ATOM 1000 N N . GLY A 1 123 ? -20.153 2.014 -31.340 1.00 78.12 123 GLY A N 1
ATOM 1001 C CA . GLY A 1 123 ? -21.359 1.631 -32.054 1.00 78.12 123 GLY A CA 1
ATOM 1002 C C . GLY A 1 123 ? -22.221 2.803 -32.476 1.00 78.12 123 GLY A C 1
ATOM 1003 O O . GLY A 1 123 ? -21.851 3.969 -32.337 1.00 78.12 123 GLY A O 1
ATOM 1004 N N . LYS A 1 124 ? -23.395 2.477 -33.012 1.00 77.56 124 LYS A N 1
ATOM 1005 C CA . LYS A 1 124 ? -24.349 3.455 -33.534 1.00 77.56 124 LYS A CA 1
ATOM 1006 C C . LYS A 1 124 ? -25.756 3.146 -33.041 1.00 77.56 124 LYS A C 1
ATOM 1008 O O . LYS A 1 124 ? -26.186 1.991 -33.075 1.00 77.56 124 LYS A O 1
ATOM 1013 N N . VAL A 1 125 ? -26.476 4.191 -32.637 1.00 81.62 125 VAL A N 1
ATOM 1014 C CA . VAL A 1 125 ? -27.926 4.136 -32.413 1.00 81.62 125 VAL A CA 1
ATOM 1015 C C . VAL A 1 125 ? -28.605 3.981 -33.767 1.00 81.62 125 VAL A C 1
ATOM 1017 O O . VAL A 1 125 ? -28.458 4.842 -34.642 1.00 81.62 125 VAL A O 1
ATOM 1020 N N . PHE A 1 126 ? -29.305 2.870 -33.960 1.00 79.94 126 PHE A N 1
ATOM 1021 C CA . PHE A 1 126 ? -29.936 2.544 -35.240 1.00 79.94 126 PHE A CA 1
ATOM 1022 C C . PHE A 1 126 ? -31.461 2.628 -35.193 1.00 79.94 126 PHE A C 1
ATOM 1024 O O . PHE A 1 126 ? -32.075 2.732 -36.252 1.00 79.94 126 PHE A O 1
ATOM 1031 N N . GLN A 1 127 ? -32.061 2.598 -34.003 1.00 82.50 127 GLN A N 1
ATOM 1032 C CA . GLN A 1 127 ? -33.507 2.663 -33.842 1.00 82.50 127 GLN A CA 1
ATOM 1033 C C . GLN A 1 127 ? -33.878 3.372 -32.536 1.00 82.50 127 GLN A C 1
ATOM 1035 O O . GLN A 1 127 ? -33.199 3.236 -31.516 1.00 82.50 127 GLN A O 1
ATOM 1040 N N . TYR A 1 128 ? -34.960 4.143 -32.601 1.00 86.62 128 TYR A N 1
ATOM 1041 C CA . TYR A 1 128 ? -35.519 4.927 -31.508 1.00 86.62 128 TYR A CA 1
ATOM 1042 C C . TYR A 1 128 ? -37.036 4.826 -31.622 1.00 86.62 128 TYR A C 1
ATOM 1044 O O . TYR A 1 128 ? -37.608 5.340 -32.587 1.00 86.62 128 TYR A O 1
ATOM 1052 N N . ASP A 1 129 ? -37.660 4.168 -30.652 1.00 85.31 129 ASP A N 1
ATOM 1053 C CA . ASP A 1 129 ? -39.082 3.850 -30.671 1.00 85.31 129 ASP A CA 1
ATOM 1054 C C . ASP A 1 129 ? -39.825 4.605 -29.564 1.00 85.31 129 ASP A C 1
ATOM 1056 O O . ASP A 1 129 ? -39.368 4.702 -28.422 1.00 85.31 129 ASP A O 1
ATOM 1060 N N . HIS A 1 130 ? -41.004 5.125 -29.909 1.00 85.12 130 HIS A N 1
ATOM 1061 C CA . HIS A 1 130 ? -41.942 5.719 -28.961 1.00 85.12 130 HIS A CA 1
ATOM 1062 C C . HIS A 1 130 ? -42.973 4.664 -28.552 1.00 85.12 130 HIS A C 1
ATOM 1064 O O . HIS A 1 130 ? -43.803 4.261 -29.365 1.00 85.12 130 HIS A O 1
ATOM 1070 N N . GLU A 1 131 ? -42.940 4.229 -27.293 1.00 80.06 131 GLU A N 1
ATOM 1071 C CA . GLU A 1 131 ? -43.775 3.118 -26.808 1.00 80.06 131 GLU A CA 1
ATOM 1072 C C . GLU A 1 131 ? -45.106 3.569 -26.172 1.00 80.06 131 GLU A C 1
ATOM 1074 O O . GLU A 1 131 ? -45.861 2.752 -25.645 1.00 80.06 131 GLU A O 1
ATOM 1079 N N . GLY A 1 132 ? -45.429 4.864 -26.264 1.00 66.25 132 GLY A N 1
ATOM 1080 C CA . GLY A 1 132 ? -46.634 5.475 -25.696 1.00 66.25 132 GLY A CA 1
ATOM 1081 C C . GLY A 1 132 ? -46.395 6.128 -24.326 1.00 66.25 132 GLY A C 1
ATOM 1082 O O . GLY A 1 132 ? -45.532 5.716 -23.554 1.00 66.25 132 GLY A O 1
ATOM 1083 N N . GLY A 1 133 ? -47.150 7.190 -24.022 1.00 75.62 133 GLY A N 1
ATOM 1084 C CA . GLY A 1 133 ? -46.853 8.072 -22.883 1.00 75.62 133 GLY A CA 1
ATOM 1085 C C . GLY A 1 133 ? -45.538 8.840 -23.082 1.00 75.62 133 GLY A C 1
ATOM 1086 O O . GLY A 1 133 ? -45.182 9.157 -24.214 1.00 75.62 133 GLY A O 1
ATOM 1087 N N . ASN A 1 134 ? -44.810 9.111 -21.994 1.00 81.56 134 ASN A N 1
ATOM 1088 C CA . ASN A 1 134 ? -43.458 9.688 -22.039 1.00 81.56 134 ASN A CA 1
ATOM 1089 C C . ASN A 1 134 ? -42.350 8.620 -22.179 1.00 81.56 134 ASN A C 1
ATOM 1091 O O . ASN A 1 134 ? -41.183 8.947 -22.009 1.00 81.56 134 ASN A O 1
ATOM 1095 N N . MET A 1 135 ? -42.667 7.350 -22.461 1.00 82.88 135 MET A N 1
ATOM 1096 C CA . MET A 1 135 ? -41.670 6.269 -22.511 1.00 82.88 135 MET A CA 1
ATOM 1097 C C . MET A 1 135 ? -41.068 6.094 -23.909 1.00 82.88 135 MET A C 1
ATOM 1099 O O . MET A 1 135 ? -41.778 6.083 -24.919 1.00 82.88 135 MET A O 1
ATOM 1103 N N . VAL A 1 136 ? -39.748 5.910 -23.958 1.00 89.38 136 VAL A N 1
ATOM 1104 C CA . VAL A 1 136 ? -38.983 5.673 -25.189 1.00 89.38 136 VAL A CA 1
ATOM 1105 C C . VAL A 1 136 ? -38.026 4.496 -25.026 1.00 89.38 136 VAL A C 1
ATOM 1107 O O . VAL A 1 136 ? -37.542 4.228 -23.924 1.00 89.38 136 VAL A O 1
ATOM 1110 N N . ALA A 1 137 ? -37.740 3.812 -26.134 1.00 87.69 137 ALA A N 1
ATOM 1111 C CA . ALA A 1 137 ? -36.767 2.727 -26.213 1.00 87.69 137 ALA A CA 1
ATOM 1112 C C . ALA A 1 137 ? -35.709 3.036 -27.281 1.00 87.69 137 ALA A C 1
ATOM 1114 O O . ALA A 1 137 ? -36.026 3.374 -28.422 1.00 87.69 137 ALA A O 1
ATOM 1115 N N . ILE A 1 138 ? -34.436 2.935 -26.902 1.00 89.06 138 ILE A N 1
ATOM 1116 C CA . ILE A 1 138 ? -33.292 3.294 -27.742 1.00 89.06 138 ILE A CA 1
ATOM 1117 C C . ILE A 1 138 ? -32.445 2.063 -28.005 1.00 89.06 138 ILE A C 1
ATOM 1119 O O . ILE A 1 138 ? -31.916 1.459 -27.071 1.00 89.06 138 ILE A O 1
ATOM 1123 N N . TYR A 1 139 ? -32.239 1.754 -29.283 1.00 86.56 139 TYR A N 1
ATOM 1124 C CA . TYR A 1 139 ? -31.472 0.599 -29.718 1.00 86.56 139 TYR A CA 1
ATOM 1125 C C . TYR A 1 139 ? -30.155 1.008 -30.371 1.00 86.56 139 TYR A C 1
ATOM 1127 O O . TYR A 1 139 ? -30.115 1.806 -31.315 1.00 86.56 139 TYR A O 1
ATOM 1135 N N . ALA A 1 140 ? -29.063 0.413 -29.895 1.00 84.62 140 ALA A N 1
ATOM 1136 C CA . ALA A 1 140 ? -27.730 0.608 -30.454 1.00 84.62 140 ALA A CA 1
ATOM 1137 C C . ALA A 1 140 ? -27.039 -0.723 -30.759 1.00 84.62 140 ALA A C 1
ATOM 1139 O O . ALA A 1 140 ? -27.294 -1.738 -30.109 1.00 84.62 140 ALA A O 1
ATOM 1140 N N . SER A 1 141 ? -26.166 -0.708 -31.767 1.00 80.56 141 SER A N 1
ATOM 1141 C CA . SER A 1 141 ? -25.352 -1.856 -32.172 1.00 80.56 141 SER A CA 1
ATOM 1142 C C . SER A 1 141 ? -23.874 -1.495 -32.153 1.00 80.56 141 SER A C 1
ATOM 1144 O O . SER A 1 141 ? -23.475 -0.461 -32.693 1.00 80.56 141 SER A O 1
ATOM 1146 N N . PHE A 1 142 ? -23.074 -2.380 -31.563 1.00 82.19 142 PHE A N 1
ATOM 1147 C CA . PHE A 1 142 ? -21.630 -2.259 -31.382 1.00 82.19 142 PHE A CA 1
ATOM 1148 C C . PHE A 1 142 ? -20.919 -3.410 -32.103 1.00 82.19 142 PHE A C 1
ATOM 1150 O O . PHE A 1 142 ? -20.299 -4.274 -31.487 1.00 82.19 142 PHE A O 1
ATOM 1157 N N . GLY A 1 143 ? -21.097 -3.492 -33.425 1.00 69.25 143 GLY A N 1
ATOM 1158 C CA . GLY A 1 143 ? -20.463 -4.540 -34.235 1.00 69.25 143 GLY A CA 1
ATOM 1159 C C . GLY A 1 143 ? -20.989 -5.955 -33.959 1.00 69.25 143 GLY A C 1
ATOM 1160 O O . GLY A 1 143 ? -20.236 -6.918 -34.066 1.00 69.25 143 GLY A O 1
ATOM 1161 N N . GLY A 1 144 ? -22.271 -6.084 -33.597 1.00 73.38 144 GLY A N 1
ATOM 1162 C CA . GLY A 1 144 ? -22.940 -7.366 -33.324 1.00 73.38 144 GLY A CA 1
ATOM 1163 C C . GLY A 1 144 ? -23.386 -7.550 -31.871 1.00 73.38 144 GLY A C 1
ATOM 1164 O O . GLY A 1 144 ? -24.273 -8.361 -31.621 1.00 73.38 144 GLY A O 1
ATOM 1165 N N . LEU A 1 145 ? -22.842 -6.766 -30.935 1.00 84.31 145 LEU A N 1
ATOM 1166 C CA . LEU A 1 145 ? -23.382 -6.624 -29.580 1.00 84.31 145 LEU A CA 1
ATOM 1167 C C . LEU A 1 145 ? -24.506 -5.582 -29.592 1.00 84.31 145 LEU A C 1
ATOM 1169 O O . LEU A 1 145 ? -24.345 -4.515 -30.188 1.00 84.31 145 LEU A O 1
ATOM 1173 N N . LEU A 1 146 ? -25.641 -5.885 -28.963 1.00 88.38 146 LEU A N 1
ATOM 1174 C CA . LEU A 1 146 ? -26.817 -5.020 -28.955 1.00 88.38 146 LEU A CA 1
ATOM 1175 C C . LEU A 1 146 ? -27.055 -4.367 -27.595 1.00 88.38 146 LEU A C 1
ATOM 1177 O O . LEU A 1 146 ? -26.746 -4.922 -26.544 1.00 88.38 146 LEU A O 1
ATOM 1181 N N . MET A 1 147 ? -27.671 -3.192 -27.633 1.00 91.12 147 MET A N 1
ATOM 1182 C CA . MET A 1 147 ? -28.188 -2.484 -26.470 1.00 91.12 147 MET A CA 1
ATOM 1183 C C . MET A 1 147 ? -29.630 -2.066 -26.724 1.00 91.12 147 MET A C 1
ATOM 1185 O O . MET A 1 147 ? -29.942 -1.598 -27.817 1.00 91.12 147 MET A O 1
ATOM 1189 N N . CYS A 1 148 ? -30.464 -2.168 -25.692 1.00 92.19 148 CYS A N 1
ATOM 1190 C CA . CYS A 1 148 ? -31.752 -1.498 -25.586 1.00 92.19 148 CYS A CA 1
ATOM 1191 C C . CYS A 1 148 ? -31.800 -0.736 -24.256 1.00 92.19 148 CYS A C 1
ATOM 1193 O O . CYS A 1 148 ? -31.655 -1.349 -23.198 1.00 92.19 148 CYS A O 1
ATOM 1195 N N . LEU A 1 149 ? -31.976 0.584 -24.308 1.00 90.62 149 LEU A N 1
ATOM 1196 C CA . LEU A 1 149 ? -32.164 1.439 -23.135 1.00 90.62 149 LEU A CA 1
ATOM 1197 C C . LEU A 1 149 ? -33.577 2.017 -23.164 1.00 90.62 149 LEU A C 1
ATOM 1199 O O . LEU A 1 149 ? -33.945 2.688 -24.128 1.00 90.62 149 LEU A O 1
ATOM 1203 N N . ARG A 1 150 ? -34.351 1.760 -22.111 1.00 90.62 150 ARG A N 1
ATOM 1204 C CA . ARG A 1 150 ? -35.771 2.098 -22.025 1.00 90.62 150 ARG A CA 1
ATOM 1205 C C . ARG A 1 150 ? -36.067 2.949 -20.795 1.00 90.62 150 ARG A C 1
ATOM 1207 O O . ARG A 1 150 ? -35.589 2.646 -19.701 1.00 90.62 150 ARG A O 1
ATOM 1214 N N . GLY A 1 151 ? -36.881 3.987 -20.969 1.00 88.38 151 GLY A N 1
ATOM 1215 C CA . GLY A 1 151 ? -37.369 4.814 -19.867 1.00 88.38 151 GLY A CA 1
ATOM 1216 C C . GLY A 1 151 ? -37.982 6.138 -20.306 1.00 88.38 151 GLY A C 1
ATOM 1217 O O . GLY A 1 151 ? -38.289 6.321 -21.483 1.00 88.38 151 GLY A O 1
ATOM 1218 N N . ASP A 1 152 ? -38.176 7.057 -19.357 1.00 84.81 152 ASP A N 1
ATOM 1219 C CA . ASP A 1 152 ? -38.823 8.345 -19.630 1.00 84.81 152 ASP A CA 1
ATOM 1220 C C . ASP A 1 152 ? -37.963 9.229 -20.556 1.00 84.81 152 ASP A C 1
ATOM 1222 O O . ASP A 1 152 ? -36.756 9.420 -20.355 1.00 84.81 152 ASP A O 1
ATOM 1226 N N . GLN A 1 153 ? -38.604 9.797 -21.577 1.00 82.44 153 GLN A N 1
ATOM 1227 C CA . GLN A 1 153 ? -38.012 10.642 -22.607 1.00 82.44 153 GLN A CA 1
ATOM 1228 C C . GLN A 1 153 ? -37.268 11.848 -22.021 1.00 82.44 153 GLN A C 1
ATOM 1230 O O . GLN A 1 153 ? -36.272 12.285 -22.604 1.00 82.44 153 GLN A O 1
ATOM 1235 N N . ALA A 1 154 ? -37.687 12.371 -20.864 1.00 78.25 154 ALA A N 1
ATOM 1236 C CA . ALA A 1 154 ? -37.019 13.486 -20.197 1.00 78.25 154 ALA A CA 1
ATOM 1237 C C . ALA A 1 154 ? -35.556 13.168 -19.832 1.00 78.25 154 ALA A C 1
ATOM 1239 O O . ALA A 1 154 ? -34.698 14.052 -19.923 1.00 78.25 154 ALA A O 1
ATOM 1240 N N . HIS A 1 155 ? -35.258 11.910 -19.487 1.00 77.25 155 HIS A N 1
ATOM 1241 C CA . HIS A 1 155 ? -33.919 11.448 -19.102 1.00 77.25 155 HIS A CA 1
ATOM 1242 C C . HIS A 1 155 ? -33.061 11.005 -20.295 1.00 77.25 155 HIS A C 1
ATOM 1244 O O . HIS A 1 155 ? -31.839 10.931 -20.182 1.00 77.25 155 HIS A O 1
ATOM 1250 N N . LEU A 1 156 ? -33.683 10.759 -21.452 1.00 79.25 156 LEU A N 1
ATOM 1251 C CA . LEU A 1 156 ? -33.029 10.229 -22.655 1.00 79.25 156 LEU A CA 1
ATOM 1252 C C . LEU A 1 156 ? -33.004 11.225 -23.831 1.00 79.25 156 LEU A C 1
ATOM 1254 O O . LEU A 1 156 ? -32.567 10.888 -24.931 1.00 79.25 156 LEU A O 1
ATOM 1258 N N . ARG A 1 157 ? -33.434 12.474 -23.598 1.00 71.38 157 ARG A N 1
ATOM 1259 C CA . ARG A 1 157 ? -33.614 13.535 -24.612 1.00 71.38 157 ARG A CA 1
ATOM 1260 C C . ARG A 1 157 ? -32.383 13.856 -25.463 1.00 71.38 157 ARG A C 1
ATOM 1262 O O . ARG A 1 157 ? -32.528 14.366 -26.568 1.00 71.38 157 ARG A O 1
ATOM 1269 N N . ASN A 1 158 ? -31.189 13.576 -24.945 1.00 70.69 158 ASN A N 1
ATOM 1270 C CA . ASN A 1 158 ? -29.929 13.892 -25.609 1.00 70.69 158 ASN A CA 1
ATOM 1271 C C . ASN A 1 158 ? -29.475 12.791 -26.580 1.00 70.69 158 ASN A C 1
ATOM 1273 O O . ASN A 1 158 ? -28.442 12.957 -27.211 1.00 70.69 158 ASN A O 1
ATOM 1277 N N . ILE A 1 159 ? -30.190 11.668 -26.707 1.00 75.19 159 ILE A N 1
ATOM 1278 C CA . ILE A 1 159 ? -29.785 10.551 -27.569 1.00 75.19 159 ILE A CA 1
ATOM 1279 C C . ILE A 1 159 ? -30.655 10.539 -28.833 1.00 75.19 159 ILE A C 1
ATOM 1281 O O . ILE A 1 159 ? -31.882 10.539 -28.756 1.00 75.19 159 ILE A O 1
ATOM 1285 N N . HIS A 1 160 ? -30.022 10.514 -30.010 1.00 72.81 160 HIS A N 1
ATOM 1286 C CA . HIS A 1 160 ? -30.699 10.595 -31.307 1.00 72.81 160 HIS A CA 1
ATOM 1287 C C . HIS A 1 160 ? -30.334 9.424 -32.227 1.00 72.81 160 HIS A C 1
ATOM 1289 O O . HIS A 1 160 ? -29.285 8.790 -32.089 1.00 72.81 160 HIS A O 1
ATOM 1295 N N . ASN A 1 161 ? -31.197 9.153 -33.210 1.00 58.16 161 ASN A N 1
ATOM 1296 C CA . ASN A 1 161 ? -30.896 8.186 -34.261 1.00 58.16 161 ASN A CA 1
ATOM 1297 C C . ASN A 1 161 ? -29.671 8.628 -35.061 1.00 58.16 161 ASN A C 1
ATOM 1299 O O . ASN A 1 161 ? -29.554 9.775 -35.486 1.00 58.16 161 ASN A O 1
ATOM 1303 N N . GLY A 1 162 ? -28.761 7.689 -35.295 1.00 48.50 162 GLY A N 1
ATOM 1304 C CA . GLY A 1 162 ? -27.523 7.948 -36.009 1.00 48.50 162 GLY A CA 1
ATOM 1305 C C . GLY A 1 162 ? -26.352 8.393 -35.137 1.00 48.50 162 GLY A C 1
ATOM 1306 O O . GLY A 1 162 ? -25.227 8.414 -35.641 1.00 48.50 162 GLY A O 1
ATOM 1307 N N . THR A 1 163 ? -26.587 8.670 -33.852 1.00 57.94 163 THR A N 1
ATOM 1308 C CA . THR A 1 163 ? -25.546 9.010 -32.884 1.00 57.94 163 THR A CA 1
ATOM 1309 C C . THR A 1 163 ? -24.570 7.853 -32.710 1.00 57.94 163 THR A C 1
ATOM 1311 O O . THR A 1 163 ? -24.967 6.701 -32.503 1.00 57.94 163 THR A O 1
ATOM 1314 N N . ARG A 1 164 ? -23.278 8.172 -32.784 1.00 54.59 164 ARG A N 1
ATOM 1315 C CA . ARG A 1 164 ? -22.206 7.258 -32.399 1.00 54.59 164 ARG A CA 1
ATOM 1316 C C . ARG A 1 164 ? -22.081 7.271 -30.890 1.00 54.59 164 ARG A C 1
ATOM 1318 O O . ARG A 1 164 ? -22.012 8.336 -30.285 1.00 54.59 164 ARG A O 1
ATOM 1325 N N . VAL A 1 165 ? -22.120 6.087 -30.305 1.00 54.16 165 VAL A N 1
ATOM 1326 C CA . VAL A 1 165 ? -22.206 5.916 -28.861 1.00 54.16 165 VAL A CA 1
ATOM 1327 C C . VAL A 1 165 ? -21.061 5.066 -28.362 1.00 54.16 165 VAL A C 1
ATOM 1329 O O . VAL A 1 165 ? -20.700 4.066 -28.989 1.00 54.16 165 VAL A O 1
ATOM 1332 N N . MET A 1 166 ? -20.532 5.451 -27.203 1.00 51.88 166 MET A N 1
ATOM 1333 C CA . MET A 1 166 ? -19.607 4.622 -26.445 1.00 51.88 166 MET A CA 1
ATOM 1334 C C . MET A 1 166 ? -20.128 4.323 -25.057 1.00 51.88 166 MET A C 1
ATOM 1336 O O . MET A 1 166 ? -20.426 5.250 -24.315 1.00 51.88 166 MET A O 1
ATOM 1340 N N . SER A 1 167 ? -20.244 3.028 -24.752 1.00 48.41 167 SER A N 1
ATOM 1341 C CA . SER A 1 167 ? -20.632 2.495 -23.442 1.00 48.41 167 SER A CA 1
ATOM 1342 C C . SER A 1 167 ? -19.400 2.301 -22.563 1.00 48.41 167 SER A C 1
ATOM 1344 O O . SER A 1 167 ? -18.381 1.834 -23.069 1.00 48.41 167 SER A O 1
ATOM 1346 N N . LYS A 1 168 ? -19.490 2.650 -21.271 1.00 51.06 168 LYS A N 1
ATOM 1347 C CA . LYS A 1 168 ? -18.348 2.649 -20.345 1.00 51.06 168 LYS A CA 1
ATOM 1348 C C . LYS A 1 168 ? -18.737 2.288 -18.891 1.00 51.06 168 LYS A C 1
ATOM 1350 O O . LYS A 1 168 ? -19.725 2.843 -18.417 1.00 51.06 168 LYS A O 1
ATOM 1355 N N . LYS A 1 169 ? -17.973 1.414 -18.185 1.00 46.88 169 LYS A N 1
ATOM 1356 C CA . LYS A 1 169 ? -18.083 1.119 -16.716 1.00 46.88 169 LYS A CA 1
ATOM 1357 C C . LYS A 1 169 ? -16.969 1.742 -15.883 1.00 46.88 169 LYS A C 1
ATOM 1359 O O . LYS A 1 169 ? -15.805 1.432 -16.103 1.00 46.88 169 LYS A O 1
ATOM 1364 N N . ALA A 1 170 ? -17.334 2.610 -14.935 1.00 41.00 170 ALA A N 1
ATOM 1365 C CA . ALA A 1 170 ? -16.410 3.102 -13.922 1.00 41.00 170 ALA A CA 1
ATOM 1366 C C . ALA A 1 170 ? -16.265 2.013 -12.858 1.00 41.00 170 ALA A C 1
ATOM 1368 O O . ALA A 1 170 ? -17.269 1.547 -12.307 1.00 41.00 170 ALA A O 1
ATOM 1369 N N . GLY A 1 171 ? -15.030 1.595 -12.584 1.00 34.97 171 GLY A N 1
ATOM 1370 C CA . GLY A 1 171 ? -14.743 0.718 -11.463 1.00 34.97 171 GLY A CA 1
ATOM 1371 C C . GLY A 1 171 ? -15.285 1.364 -10.193 1.00 34.97 171 GLY A C 1
ATOM 1372 O O . GLY A 1 171 ? -14.815 2.426 -9.775 1.00 34.97 171 GLY A O 1
ATOM 1373 N N . SER A 1 172 ? -16.279 0.737 -9.558 1.00 32.91 172 SER A N 1
ATOM 1374 C CA . SER A 1 172 ? -16.517 1.035 -8.157 1.00 32.91 172 SER A CA 1
ATOM 1375 C C . SER A 1 172 ? -15.203 0.714 -7.460 1.00 32.91 172 SER A C 1
ATOM 1377 O O . SER A 1 172 ? -14.673 -0.394 -7.584 1.00 32.91 172 SER A O 1
ATOM 1379 N N . LYS A 1 173 ? -14.628 1.697 -6.760 1.00 26.97 173 LYS A N 1
ATOM 1380 C CA . LYS A 1 173 ? -13.672 1.383 -5.708 1.00 26.97 173 LYS A CA 1
ATOM 1381 C C . LYS A 1 173 ? -14.403 0.419 -4.788 1.00 26.97 173 LYS A C 1
ATOM 1383 O O . LYS A 1 173 ? -15.166 0.843 -3.924 1.00 26.97 173 LYS A O 1
ATOM 1388 N N . LYS A 1 174 ? -14.191 -0.879 -4.984 1.00 26.78 174 LYS A N 1
ATOM 1389 C CA . LYS A 1 174 ? -14.410 -1.843 -3.929 1.00 26.78 174 LYS A CA 1
ATOM 1390 C C . LYS A 1 174 ? -13.392 -1.455 -2.868 1.00 26.78 174 LYS A C 1
ATOM 1392 O O . LYS A 1 174 ? -12.249 -1.892 -2.897 1.00 26.78 174 LYS A O 1
ATOM 1397 N N . ALA A 1 175 ? -13.830 -0.637 -1.910 1.00 27.98 175 ALA A N 1
ATOM 1398 C CA . ALA A 1 175 ? -13.565 -1.028 -0.541 1.00 27.98 175 ALA A CA 1
ATOM 1399 C C . ALA A 1 175 ? -13.882 -2.524 -0.514 1.00 27.98 175 ALA A C 1
ATOM 1401 O O . ALA A 1 175 ? -14.983 -2.926 -0.907 1.00 27.98 175 ALA A O 1
ATOM 1402 N N . VAL A 1 176 ? -12.884 -3.351 -0.226 1.00 28.31 176 VAL A N 1
ATOM 1403 C CA . VAL A 1 176 ? -13.125 -4.752 0.088 1.00 28.31 176 VAL A CA 1
ATOM 1404 C C . VAL A 1 176 ? -13.913 -4.708 1.392 1.00 28.31 176 VAL A C 1
ATOM 1406 O O . VAL A 1 176 ? -13.366 -4.788 2.480 1.00 28.31 176 VAL A O 1
ATOM 1409 N N . VAL A 1 177 ? -15.211 -4.432 1.287 1.00 34.41 177 VAL A N 1
ATOM 1410 C CA . VAL A 1 177 ? -16.149 -4.630 2.371 1.00 34.41 177 VAL A CA 1
ATOM 1411 C C . VAL A 1 177 ? -16.257 -6.137 2.412 1.00 34.41 177 VAL A C 1
ATOM 1413 O O . VAL A 1 177 ? -16.939 -6.733 1.578 1.00 34.41 177 VAL A O 1
ATOM 1416 N N . VAL A 1 178 ? -15.486 -6.755 3.306 1.00 39.41 178 VAL A N 1
ATOM 1417 C CA . VAL A 1 178 ? -15.757 -8.123 3.736 1.00 39.41 178 VAL A CA 1
ATOM 1418 C C . VAL A 1 178 ? -17.244 -8.138 4.068 1.00 39.41 178 VAL A C 1
ATOM 1420 O O . VAL A 1 178 ? -17.689 -7.388 4.942 1.00 39.41 178 VAL A O 1
ATOM 1423 N N . ALA A 1 179 ? -18.034 -8.876 3.288 1.00 44.22 179 ALA A N 1
ATOM 1424 C CA . ALA A 1 179 ? -19.460 -8.968 3.544 1.00 44.22 179 ALA A CA 1
ATOM 1425 C C . ALA A 1 179 ? -19.624 -9.499 4.972 1.00 44.22 179 ALA A C 1
ATOM 1427 O O . ALA A 1 179 ? -18.946 -10.455 5.352 1.00 44.22 179 ALA A O 1
ATOM 1428 N N . ALA A 1 180 ? -20.499 -8.882 5.772 1.00 51.66 180 ALA A N 1
ATOM 1429 C CA . ALA A 1 180 ? -20.721 -9.293 7.162 1.00 51.66 180 ALA A CA 1
ATOM 1430 C C . ALA A 1 180 ? -21.086 -10.794 7.286 1.00 51.66 180 ALA A C 1
ATOM 1432 O O . ALA A 1 180 ? -20.879 -11.408 8.334 1.00 51.66 180 ALA A O 1
ATOM 1433 N N . ASP A 1 181 ? -21.567 -11.392 6.192 1.00 54.22 181 ASP A N 1
ATOM 1434 C CA . ASP A 1 181 ? -21.917 -12.805 6.056 1.00 54.22 181 ASP A CA 1
ATOM 1435 C C . ASP A 1 181 ? -20.714 -13.767 6.053 1.00 54.22 181 ASP A C 1
ATOM 1437 O O . ASP A 1 181 ? -20.899 -14.956 6.303 1.00 54.22 181 ASP A O 1
ATOM 1441 N N . GLU A 1 182 ? -19.482 -13.291 5.831 1.00 68.69 182 GLU A N 1
ATOM 1442 C CA . GLU A 1 182 ? -18.266 -14.123 5.904 1.00 68.69 182 GLU A CA 1
ATOM 1443 C C . GLU A 1 182 ? -17.707 -14.283 7.330 1.00 68.69 182 GLU A C 1
ATOM 1445 O O . GLU A 1 182 ? -16.679 -14.949 7.529 1.00 68.69 182 GLU A O 1
ATOM 1450 N N . PHE A 1 183 ? -18.341 -13.647 8.319 1.00 85.50 183 PHE A N 1
ATOM 1451 C CA . PHE A 1 183 ? -17.992 -13.786 9.728 1.00 85.50 183 PHE A CA 1
ATOM 1452 C C . PHE A 1 183 ? -18.921 -14.789 10.433 1.00 85.50 183 PHE A C 1
ATOM 1454 O O . PHE A 1 183 ? -20.133 -14.796 10.174 1.00 85.50 183 PHE A O 1
ATOM 1461 N N . PRO A 1 184 ? -18.375 -15.623 11.335 1.00 87.81 184 PRO A N 1
ATOM 1462 C CA . PRO A 1 184 ? -19.149 -16.627 12.061 1.00 87.81 184 PRO A CA 1
ATOM 1463 C C . PRO A 1 184 ? -20.176 -15.967 12.993 1.00 87.81 184 PRO A C 1
ATOM 1465 O O . PRO A 1 184 ? -19.844 -15.078 13.771 1.00 87.81 184 PRO A O 1
ATOM 1468 N N . ASP A 1 185 ? -21.436 -16.400 12.928 1.00 89.94 185 ASP A N 1
ATOM 1469 C CA . ASP A 1 185 ? -22.544 -15.838 13.723 1.00 89.94 185 ASP A CA 1
ATOM 1470 C C . ASP A 1 185 ? -22.735 -16.564 15.056 1.00 89.94 185 ASP A C 1
ATOM 1472 O O . ASP A 1 185 ? -23.820 -17.052 15.373 1.00 89.94 185 ASP A O 1
ATOM 1476 N N . GLU A 1 186 ? -21.656 -16.688 15.815 1.00 90.06 186 GLU A N 1
ATOM 1477 C CA . GLU A 1 186 ? -21.629 -17.451 17.058 1.00 90.06 186 GLU A CA 1
ATOM 1478 C C . GLU A 1 186 ? -20.702 -16.787 18.088 1.00 90.06 186 GLU A C 1
ATOM 1480 O O . GLU A 1 186 ? -19.869 -15.947 17.723 1.00 90.06 186 GLU A O 1
ATOM 1485 N N . PRO A 1 187 ? -20.836 -17.112 19.386 1.00 91.00 187 PRO A N 1
ATOM 1486 C CA . PRO A 1 187 ? -19.939 -16.579 20.395 1.00 91.00 187 PRO A CA 1
ATOM 1487 C C . PRO A 1 187 ? -18.585 -17.289 20.297 1.00 91.00 187 PRO A C 1
ATOM 1489 O O . PRO A 1 187 ? -18.495 -18.510 20.421 1.00 91.00 187 PRO A O 1
ATOM 1492 N N . ILE A 1 188 ? -17.526 -16.507 20.125 1.00 91.50 188 ILE A N 1
ATOM 1493 C CA . ILE A 1 188 ? -16.147 -16.978 20.029 1.00 91.50 188 ILE A CA 1
ATOM 1494 C C . ILE A 1 188 ? -15.409 -16.463 21.244 1.00 91.50 188 ILE A C 1
ATOM 1496 O O . ILE A 1 188 ? -15.443 -15.276 21.557 1.00 91.50 188 ILE A O 1
ATOM 1500 N N . ALA A 1 189 ? -14.741 -17.349 21.962 1.00 91.25 189 ALA A N 1
ATOM 1501 C CA . ALA A 1 189 ? -13.932 -16.914 23.078 1.00 91.25 189 ALA A CA 1
ATOM 1502 C C . ALA A 1 189 ? -12.782 -16.041 22.567 1.00 91.25 189 ALA A C 1
ATOM 1504 O O . ALA A 1 189 ? -12.025 -16.448 21.694 1.00 91.25 189 ALA A O 1
ATOM 1505 N N . LEU A 1 190 ? -12.679 -14.827 23.099 1.00 93.31 190 LEU A N 1
ATOM 1506 C CA . LEU A 1 190 ? -11.605 -13.890 22.791 1.00 93.31 190 LEU A CA 1
ATOM 1507 C C . LEU A 1 190 ? -10.384 -14.193 23.659 1.00 93.31 190 LEU A C 1
ATOM 1509 O O . LEU A 1 190 ? -9.259 -14.238 23.165 1.00 93.31 190 LEU A O 1
ATOM 1513 N N . LEU A 1 191 ? -10.636 -14.416 24.951 1.00 90.69 191 LEU A N 1
ATOM 1514 C CA . LEU A 1 191 ? -9.636 -14.742 25.956 1.00 90.69 191 LEU A CA 1
ATOM 1515 C C . LEU A 1 191 ? -10.047 -15.994 26.717 1.00 90.69 191 LEU A C 1
ATOM 1517 O O . LEU A 1 191 ? -11.156 -16.065 27.251 1.00 90.69 191 LEU A O 1
ATOM 1521 N N . HIS A 1 192 ? -9.113 -16.928 26.834 1.00 85.31 192 HIS A N 1
ATOM 1522 C CA . HIS A 1 192 ? -9.217 -18.077 27.722 1.00 85.31 192 HIS A CA 1
ATOM 1523 C C . HIS A 1 192 ? -8.232 -17.945 28.873 1.00 85.31 192 HIS A C 1
ATOM 1525 O O . HIS A 1 192 ? -7.176 -17.334 28.735 1.00 85.31 192 HIS A O 1
ATOM 1531 N N . PHE A 1 193 ? -8.578 -18.532 30.011 1.00 82.19 193 PHE A N 1
ATOM 1532 C CA . PHE A 1 193 ? -7.676 -18.642 31.144 1.00 82.19 193 PHE A CA 1
ATOM 1533 C C . PHE A 1 193 ? -7.136 -20.067 31.224 1.00 82.19 193 PHE A C 1
ATOM 1535 O O . PHE A 1 193 ? -7.912 -21.022 31.293 1.00 82.19 193 PHE A O 1
ATOM 1542 N N . ASP A 1 194 ? -5.815 -20.195 31.183 1.00 83.00 194 ASP A N 1
ATOM 1543 C CA . ASP A 1 194 ? -5.112 -21.453 31.379 1.00 83.00 194 ASP A CA 1
ATOM 1544 C C . ASP A 1 194 ? -4.849 -21.653 32.874 1.00 83.00 194 ASP A C 1
ATOM 1546 O O . ASP A 1 194 ? -3.977 -21.012 33.463 1.00 83.00 194 ASP A O 1
ATOM 1550 N N . GLU A 1 195 ? -5.619 -22.552 33.489 1.00 75.56 195 GLU A N 1
ATOM 1551 C CA . GLU A 1 195 ? -5.510 -22.876 34.914 1.00 75.56 195 GLU A CA 1
ATOM 1552 C C . GLU A 1 195 ? -4.165 -23.514 35.289 1.00 75.56 195 GLU A C 1
ATOM 1554 O O . GLU A 1 195 ? -3.765 -23.435 36.449 1.00 75.56 195 GLU A O 1
ATOM 1559 N N . LYS A 1 196 ? -3.457 -24.152 34.344 1.00 79.50 196 LYS A N 1
ATOM 1560 C CA . LYS A 1 196 ? -2.162 -24.792 34.631 1.00 79.50 196 LYS A CA 1
ATOM 1561 C C . LYS A 1 196 ? -1.042 -23.769 34.728 1.00 79.50 196 LYS A C 1
ATOM 1563 O O . LYS A 1 196 ? -0.167 -23.897 35.578 1.00 79.50 196 LYS A O 1
ATOM 1568 N N . GLU A 1 197 ? -1.085 -22.775 33.848 1.00 78.88 197 GLU A N 1
ATOM 1569 C CA . GLU A 1 197 ? -0.048 -21.751 33.715 1.00 78.88 197 GLU A CA 1
ATOM 1570 C C . GLU A 1 197 ? -0.388 -20.448 34.467 1.00 78.88 197 GLU A C 1
ATOM 1572 O O . GLU A 1 197 ? 0.461 -19.561 34.536 1.00 78.88 197 GLU A O 1
ATOM 1577 N N . ASP A 1 198 ? -1.603 -20.320 35.024 1.00 80.31 198 ASP A N 1
ATOM 1578 C CA . ASP A 1 198 ? -2.153 -19.099 35.654 1.00 80.31 198 ASP A CA 1
ATOM 1579 C C . ASP A 1 198 ? -2.106 -17.872 34.716 1.00 80.31 198 ASP A C 1
ATOM 1581 O O . ASP A 1 198 ? -1.798 -16.741 35.114 1.00 80.31 198 ASP A O 1
ATOM 1585 N N . ARG A 1 199 ? -2.389 -18.094 33.424 1.00 86.44 199 ARG A N 1
ATOM 1586 C CA . ARG A 1 199 ? -2.217 -17.091 32.357 1.00 86.44 199 ARG A CA 1
ATOM 1587 C C . ARG A 1 199 ? -3.434 -16.966 31.455 1.00 86.44 199 ARG A C 1
ATOM 1589 O O . ARG A 1 199 ? -4.111 -17.938 31.137 1.00 86.44 199 ARG A O 1
ATOM 1596 N N . LEU A 1 200 ? -3.678 -15.746 30.994 1.00 87.69 200 LEU A N 1
ATOM 1597 C CA . LEU A 1 200 ? -4.648 -15.442 29.950 1.00 87.69 200 LEU A CA 1
ATOM 1598 C C . LEU A 1 200 ? -4.034 -15.710 28.574 1.00 87.69 200 LEU A C 1
ATOM 1600 O O . LEU A 1 200 ? -2.903 -15.317 28.307 1.00 87.69 200 LEU A O 1
ATOM 1604 N N . GLN A 1 201 ? -4.783 -16.348 27.688 1.00 90.12 201 GLN A N 1
ATOM 1605 C CA . GLN A 1 201 ? -4.371 -16.641 26.320 1.00 90.12 201 GLN A CA 1
ATOM 1606 C C . GLN A 1 201 ? -5.387 -16.062 25.344 1.00 90.12 201 GLN A C 1
ATOM 1608 O O . GLN A 1 201 ? -6.600 -16.176 25.543 1.00 90.12 201 GLN A O 1
ATOM 1613 N N . VAL A 1 202 ? -4.878 -15.435 24.287 1.00 92.50 202 VAL A N 1
ATOM 1614 C CA . VAL A 1 202 ? -5.701 -14.917 23.197 1.00 92.50 202 VAL A CA 1
ATOM 1615 C C . VAL A 1 202 ? -6.053 -16.057 22.249 1.00 92.50 202 VAL A C 1
ATOM 1617 O O . VAL A 1 202 ? -5.200 -16.871 21.907 1.00 92.50 202 VAL A O 1
ATOM 1620 N N . ASN A 1 203 ? -7.310 -16.118 21.822 1.00 92.19 203 ASN A N 1
ATOM 1621 C CA . ASN A 1 203 ? -7.768 -17.126 20.875 1.00 92.19 203 ASN A CA 1
ATOM 1622 C C . ASN A 1 203 ? -7.390 -16.749 19.428 1.00 92.19 203 ASN A C 1
ATOM 1624 O O . ASN A 1 203 ? -7.726 -15.660 18.961 1.00 92.19 203 ASN A O 1
ATOM 1628 N N . GLU A 1 204 ? -6.740 -17.662 18.702 1.00 90.62 204 GLU A N 1
ATOM 1629 C CA . GLU A 1 204 ? -6.302 -17.441 17.314 1.00 90.62 204 GLU A CA 1
ATOM 1630 C C . GLU A 1 204 ? -7.470 -17.172 16.351 1.00 90.62 204 GLU A C 1
ATOM 1632 O O . GLU A 1 204 ? -7.405 -16.240 15.553 1.00 90.62 204 GLU A O 1
ATOM 1637 N N . GLN A 1 205 ? -8.586 -17.897 16.479 1.00 90.81 205 GLN A N 1
ATOM 1638 C CA . GLN A 1 205 ? -9.775 -17.686 15.645 1.00 90.81 205 GLN A CA 1
ATOM 1639 C C . GLN A 1 205 ? -10.364 -16.283 15.853 1.00 90.81 205 GLN A C 1
ATOM 1641 O O . GLN A 1 205 ? -10.806 -15.639 14.900 1.00 90.81 205 GLN A O 1
ATOM 1646 N N . ALA A 1 206 ? -10.365 -15.787 17.094 1.00 92.06 206 ALA A N 1
ATOM 1647 C CA . ALA A 1 206 ? -10.802 -14.424 17.381 1.00 92.06 206 ALA A CA 1
ATOM 1648 C C . ALA A 1 206 ? -9.848 -13.389 16.763 1.00 92.06 206 ALA A C 1
ATOM 1650 O O . ALA A 1 206 ? -10.299 -12.382 16.219 1.00 92.06 206 ALA A O 1
ATOM 1651 N N . MET A 1 207 ? -8.539 -13.650 16.790 1.00 92.06 207 MET A N 1
ATOM 1652 C CA . MET A 1 207 ? -7.533 -12.775 16.183 1.00 92.06 207 MET A CA 1
ATOM 1653 C C . MET A 1 207 ? -7.673 -12.690 14.666 1.00 92.06 207 MET A C 1
ATOM 1655 O O . MET A 1 207 ? -7.611 -11.588 14.123 1.00 92.06 207 MET A O 1
ATOM 1659 N N . ASP A 1 208 ? -7.943 -13.808 13.998 1.00 88.88 208 ASP A N 1
ATOM 1660 C CA . ASP A 1 208 ? -8.198 -13.837 12.556 1.00 88.88 208 ASP A CA 1
ATOM 1661 C C . ASP A 1 208 ? -9.428 -13.004 12.180 1.00 88.88 208 ASP A C 1
ATOM 1663 O O . ASP A 1 208 ? -9.415 -12.268 11.190 1.00 88.88 208 ASP A O 1
ATOM 1667 N N . ILE A 1 209 ? -10.493 -13.066 12.988 1.00 89.62 209 ILE A N 1
ATOM 1668 C CA . ILE A 1 209 ? -11.683 -12.227 12.797 1.00 89.62 209 ILE A CA 1
ATOM 1669 C C . ILE A 1 209 ? -11.316 -10.754 12.925 1.00 89.62 209 ILE A C 1
ATOM 1671 O O . ILE A 1 209 ? -11.642 -9.972 12.035 1.00 89.62 209 ILE A O 1
ATOM 1675 N N . LEU A 1 210 ? -10.612 -10.378 13.994 1.00 92.19 210 LEU A N 1
ATOM 1676 C CA . LEU A 1 210 ? -10.219 -8.991 14.232 1.00 92.19 210 LEU A CA 1
ATOM 1677 C C . LEU A 1 210 ? -9.323 -8.459 13.107 1.00 92.19 210 LEU A C 1
ATOM 1679 O O . LEU A 1 210 ? -9.561 -7.367 12.604 1.00 92.19 210 LEU A O 1
ATOM 1683 N N . GLN A 1 211 ? -8.342 -9.233 12.644 1.00 87.69 211 GLN A N 1
ATOM 1684 C CA . GLN A 1 211 ? -7.417 -8.808 11.587 1.00 87.69 211 GLN A CA 1
ATOM 1685 C C . GLN A 1 211 ? -8.083 -8.609 10.217 1.00 87.69 211 GLN A C 1
ATOM 1687 O O . GLN A 1 211 ? -7.551 -7.866 9.392 1.00 87.69 211 GLN A O 1
ATOM 1692 N N . ARG A 1 212 ? -9.244 -9.235 9.974 1.00 85.81 212 ARG A N 1
ATOM 1693 C CA . ARG A 1 212 ? -10.045 -9.069 8.745 1.00 85.81 212 ARG A CA 1
ATOM 1694 C C . ARG A 1 212 ? -10.915 -7.807 8.742 1.00 85.81 212 ARG A C 1
ATOM 1696 O O . ARG A 1 212 ? -11.504 -7.489 7.711 1.00 85.81 212 ARG A O 1
ATOM 1703 N N . ILE A 1 213 ? -11.045 -7.110 9.872 1.00 86.12 213 ILE A N 1
ATOM 1704 C CA . ILE A 1 213 ? -11.899 -5.923 9.983 1.00 86.12 213 ILE A CA 1
ATOM 1705 C C . ILE A 1 213 ? -11.126 -4.681 9.529 1.00 86.12 213 ILE A C 1
ATOM 1707 O O . ILE A 1 213 ? -10.394 -4.049 10.299 1.00 86.12 213 ILE A O 1
ATOM 1711 N N . ASP A 1 214 ? -11.351 -4.306 8.270 1.00 77.94 214 ASP A N 1
ATOM 1712 C CA . ASP A 1 214 ? -10.896 -3.043 7.698 1.00 77.94 214 ASP A CA 1
ATOM 1713 C C . ASP A 1 214 ? -11.919 -1.929 7.994 1.00 77.94 214 ASP A C 1
ATOM 1715 O O . ASP A 1 214 ? -13.075 -1.970 7.562 1.00 77.94 214 ASP A O 1
ATOM 1719 N N . GLY A 1 215 ? -11.501 -0.918 8.757 1.00 83.38 215 GLY A N 1
ATOM 1720 C CA . GLY A 1 215 ? -12.338 0.223 9.142 1.00 83.38 215 GLY A CA 1
ATOM 1721 C C . GLY A 1 215 ? -12.266 0.537 10.632 1.00 83.38 215 GLY A C 1
ATOM 1722 O O . GLY A 1 215 ? -11.583 -0.149 11.386 1.00 83.38 215 GLY A O 1
ATOM 1723 N N . LYS A 1 216 ? -12.959 1.597 11.057 1.00 90.88 216 LYS A N 1
ATOM 1724 C CA . LYS A 1 216 ? -13.004 2.004 12.468 1.00 90.88 216 LYS A CA 1
ATOM 1725 C C . LYS A 1 216 ? -13.790 0.978 13.274 1.00 90.88 216 LYS A C 1
ATOM 1727 O O . LYS A 1 216 ? -14.826 0.508 12.802 1.00 90.88 216 LYS A O 1
ATOM 1732 N N . ILE A 1 217 ? -13.329 0.679 14.483 1.00 94.44 217 ILE A N 1
ATOM 1733 C CA . ILE A 1 217 ? -14.050 -0.196 15.406 1.00 94.44 217 ILE A CA 1
ATOM 1734 C C . ILE A 1 217 ? -14.593 0.582 16.605 1.00 94.44 217 ILE A C 1
ATOM 1736 O O . ILE A 1 217 ? -13.953 1.502 17.111 1.00 94.44 217 ILE A O 1
ATOM 1740 N N . ALA A 1 218 ? -15.752 0.177 17.096 1.00 95.00 218 ALA A N 1
ATOM 1741 C CA . ALA A 1 218 ? -16.291 0.515 18.401 1.00 95.00 218 ALA A CA 1
ATOM 1742 C C . ALA A 1 218 ? -16.520 -0.789 19.164 1.00 95.00 218 ALA A C 1
ATOM 1744 O O . ALA A 1 218 ? -16.845 -1.816 18.574 1.00 95.00 218 ALA A O 1
ATOM 1745 N N . VAL A 1 219 ? -16.323 -0.770 20.474 1.00 95.88 219 VAL A N 1
ATOM 1746 C CA . VAL A 1 219 ? -16.317 -1.994 21.273 1.00 95.88 219 VAL A CA 1
ATOM 1747 C C . VAL A 1 219 ? -17.219 -1.787 22.476 1.00 95.88 219 VAL A C 1
ATOM 1749 O O . VAL A 1 219 ? -16.973 -0.901 23.293 1.00 95.88 219 VAL A O 1
ATOM 1752 N N . ILE A 1 220 ? -18.259 -2.604 22.580 1.00 96.31 220 ILE A N 1
ATOM 1753 C CA . ILE A 1 220 ? -19.202 -2.610 23.694 1.00 96.31 220 ILE A CA 1
ATOM 1754 C C . ILE A 1 220 ? -18.881 -3.830 24.548 1.00 96.31 220 ILE A C 1
ATOM 1756 O O . ILE A 1 220 ? -18.986 -4.956 24.067 1.00 96.31 220 ILE A O 1
ATOM 1760 N N . ALA A 1 221 ? -18.490 -3.618 25.802 1.00 95.31 221 ALA A N 1
ATOM 1761 C CA . ALA A 1 221 ? -18.265 -4.704 26.751 1.00 95.31 221 ALA A CA 1
ATOM 1762 C C . ALA A 1 221 ? -19.341 -4.719 27.830 1.00 95.31 221 ALA A C 1
ATOM 1764 O O . ALA A 1 221 ? -19.701 -3.668 28.361 1.00 95.31 221 ALA A O 1
ATOM 1765 N N . MET A 1 222 ? -19.821 -5.910 28.183 1.00 93.81 222 MET A N 1
ATOM 1766 C CA . MET A 1 222 ? -20.738 -6.101 29.298 1.00 93.81 222 MET A CA 1
ATOM 1767 C C . MET A 1 222 ? -20.033 -6.739 30.485 1.00 93.81 222 MET A C 1
ATOM 1769 O O . MET A 1 222 ? -19.567 -7.869 30.396 1.00 93.81 222 MET A O 1
ATOM 1773 N N . ALA A 1 223 ? -20.021 -6.023 31.604 1.00 90.88 223 ALA A N 1
ATOM 1774 C CA . ALA A 1 223 ? -19.452 -6.449 32.872 1.00 90.88 223 ALA A CA 1
ATOM 1775 C C . ALA A 1 223 ? -20.513 -6.457 33.980 1.00 90.88 223 ALA A C 1
ATOM 1777 O O . ALA A 1 223 ? -21.595 -5.889 33.844 1.00 90.88 223 ALA A O 1
ATOM 1778 N N . GLY A 1 224 ? -20.222 -7.121 35.096 1.00 88.25 224 GLY A N 1
ATOM 1779 C CA . GLY A 1 224 ? -21.131 -7.195 36.239 1.00 88.25 224 GLY A CA 1
ATOM 1780 C C . GLY A 1 224 ? -20.936 -8.459 37.061 1.00 88.25 224 GLY A C 1
ATOM 1781 O O . GLY A 1 224 ? -20.188 -9.362 36.675 1.00 88.25 224 GLY A O 1
ATOM 1782 N N . LEU A 1 225 ? -21.643 -8.542 38.189 1.00 82.62 225 LEU A N 1
ATOM 1783 C CA . LEU A 1 225 ? -21.618 -9.729 39.046 1.00 82.62 225 LEU A CA 1
ATOM 1784 C C . LEU A 1 225 ? -22.041 -10.992 38.274 1.00 82.62 225 LEU A C 1
ATOM 1786 O O . LEU A 1 225 ? -22.712 -10.942 37.231 1.00 82.62 225 LEU A O 1
ATOM 1790 N N . TYR A 1 226 ? -21.614 -12.155 38.759 1.00 75.81 226 TYR A N 1
ATOM 1791 C CA . TYR A 1 226 ? -22.089 -13.429 38.228 1.00 75.81 226 TYR A CA 1
ATOM 1792 C C . TYR A 1 226 ? -23.618 -13.550 38.377 1.00 75.81 226 TYR A C 1
ATOM 1794 O O . TYR A 1 226 ? -24.204 -13.041 39.326 1.00 75.81 226 TYR A O 1
ATOM 1802 N N . ARG A 1 227 ? -24.267 -14.202 37.397 1.00 75.31 227 ARG A N 1
ATOM 1803 C CA . ARG A 1 227 ? -25.712 -14.528 37.406 1.00 75.31 227 ARG A CA 1
ATOM 1804 C C . ARG A 1 227 ? -26.693 -13.345 37.338 1.00 75.31 227 ARG A C 1
ATOM 1806 O O . ARG A 1 227 ? -27.861 -13.512 37.653 1.00 75.31 227 ARG A O 1
ATOM 1813 N N . THR A 1 228 ? -26.272 -12.186 36.837 1.00 80.69 228 THR A N 1
ATOM 1814 C CA . THR A 1 228 ? -27.143 -10.999 36.689 1.00 80.69 228 THR A CA 1
ATOM 1815 C C . THR A 1 228 ? -27.830 -10.864 35.317 1.00 80.69 228 THR A C 1
ATOM 1817 O O . THR A 1 228 ? -28.440 -9.836 35.027 1.00 80.69 228 THR A O 1
ATOM 1820 N N . GLY A 1 229 ? -27.736 -11.878 34.444 1.00 85.00 229 GLY A N 1
ATOM 1821 C CA . GLY A 1 229 ? -28.349 -11.853 33.104 1.00 85.00 229 GLY A CA 1
ATOM 1822 C C . GLY A 1 229 ? -27.598 -11.000 32.070 1.00 85.00 229 GLY A C 1
ATOM 1823 O O . GLY A 1 229 ? -28.237 -10.343 31.249 1.00 85.00 229 GLY A O 1
ATOM 1824 N N . LYS A 1 230 ? -26.256 -10.988 32.127 1.00 88.56 230 LYS A N 1
ATOM 1825 C CA . LYS A 1 230 ? -25.376 -10.256 31.190 1.00 88.56 230 LYS A CA 1
ATOM 1826 C C . LYS A 1 230 ? -25.508 -10.767 29.752 1.00 88.56 230 LYS A C 1
ATOM 1828 O O . LYS A 1 230 ? -25.922 -10.035 28.863 1.00 88.56 230 LYS A O 1
ATOM 1833 N N . SER A 1 231 ? -25.263 -12.056 29.549 1.00 87.88 231 SER A N 1
ATOM 1834 C CA . SER A 1 231 ? -25.343 -12.699 28.236 1.00 87.88 231 SER A CA 1
ATOM 1835 C C . SER A 1 231 ? -26.732 -12.529 27.593 1.00 87.88 231 SER A C 1
ATOM 1837 O O . SER A 1 231 ? -26.823 -12.194 26.415 1.00 87.88 231 SER A O 1
ATOM 1839 N N . SER A 1 232 ? -27.809 -12.625 28.387 1.00 88.81 232 SER A N 1
ATOM 1840 C CA . SER A 1 232 ? -29.187 -12.309 27.969 1.00 88.81 232 SER A CA 1
ATOM 1841 C C . SER A 1 232 ? -29.325 -10.883 27.437 1.00 88.81 232 SER A C 1
ATOM 1843 O O . SER A 1 232 ? -29.872 -10.654 26.360 1.00 88.81 232 SER A O 1
ATOM 1845 N N . MET A 1 233 ? -28.778 -9.909 28.170 1.00 90.19 233 MET A N 1
ATOM 1846 C CA . MET A 1 233 ? -28.822 -8.502 27.780 1.00 90.19 233 MET A CA 1
ATOM 1847 C C . MET A 1 233 ? -28.047 -8.242 26.485 1.00 90.19 233 MET A C 1
ATOM 1849 O O . MET A 1 233 ? -28.549 -7.537 25.612 1.00 90.19 233 MET A O 1
ATOM 1853 N N . LEU A 1 234 ? -26.861 -8.833 26.314 1.00 91.31 234 LEU A N 1
ATOM 1854 C CA . LEU A 1 234 ? -26.111 -8.725 25.057 1.00 91.31 234 LEU A CA 1
ATOM 1855 C C . LEU A 1 234 ? -26.869 -9.334 23.875 1.00 91.31 234 LEU A C 1
ATOM 1857 O O . LEU A 1 234 ? -26.898 -8.729 22.802 1.00 91.31 234 LEU A O 1
ATOM 1861 N N . ASN A 1 235 ? -27.524 -10.480 24.069 1.00 90.31 235 ASN A N 1
ATOM 1862 C CA . ASN A 1 235 ? -28.353 -11.103 23.036 1.00 90.31 235 ASN A CA 1
ATOM 1863 C C . ASN A 1 235 ? -29.501 -10.173 22.616 1.00 90.31 235 ASN A C 1
ATOM 1865 O O . ASN A 1 235 ? -29.691 -9.920 21.423 1.00 90.31 235 ASN A O 1
ATOM 1869 N N . TRP A 1 236 ? -30.196 -9.562 23.579 1.00 90.44 236 TRP A N 1
ATOM 1870 C CA . TRP A 1 236 ? -31.244 -8.581 23.293 1.00 90.44 236 TRP A CA 1
ATOM 1871 C C . TRP A 1 236 ? -30.721 -7.326 22.581 1.00 90.44 236 TRP A C 1
ATOM 1873 O O . TRP A 1 236 ? -31.351 -6.850 21.632 1.00 90.44 236 TRP A O 1
ATOM 1883 N N . LEU A 1 237 ? -29.547 -6.812 22.964 1.00 90.38 237 LEU A N 1
ATOM 1884 C CA . LEU A 1 237 ? -28.908 -5.686 22.270 1.00 90.38 237 LEU A CA 1
ATOM 1885 C C . LEU A 1 237 ? -28.556 -6.043 20.818 1.00 90.38 237 LEU A C 1
ATOM 1887 O O . LEU A 1 237 ? -28.820 -5.244 19.915 1.00 90.38 237 LEU A O 1
ATOM 1891 N N . LEU A 1 238 ? -28.077 -7.265 20.575 1.00 88.50 238 LEU A N 1
ATOM 1892 C CA . LEU A 1 238 ? -27.855 -7.830 19.238 1.00 88.50 238 LEU A CA 1
ATOM 1893 C C . LEU A 1 238 ? -29.156 -8.084 18.455 1.00 88.50 238 LEU A C 1
ATOM 1895 O O . LEU A 1 238 ? -29.102 -8.354 17.259 1.00 88.50 238 LEU A O 1
ATOM 1899 N N . GLY A 1 239 ? -30.327 -7.985 19.094 1.00 85.81 239 GLY A N 1
ATOM 1900 C CA . GLY A 1 239 ? -31.610 -8.341 18.481 1.00 85.81 239 GLY A CA 1
ATOM 1901 C C . GLY A 1 239 ? -31.749 -9.844 18.225 1.00 85.81 239 GLY A C 1
ATOM 1902 O O . GLY A 1 239 ? -32.490 -10.248 17.333 1.00 85.81 239 GLY A O 1
ATOM 1903 N N . LYS A 1 240 ? -31.016 -10.668 18.979 1.00 82.44 240 LYS A N 1
ATOM 1904 C CA . LYS A 1 240 ? -31.007 -12.127 18.871 1.00 82.44 240 LYS A CA 1
ATOM 1905 C C . LYS A 1 240 ? -31.730 -12.748 20.064 1.00 82.44 240 LYS A C 1
ATOM 1907 O O . LYS A 1 240 ? -31.599 -12.281 21.190 1.00 82.44 240 LYS A O 1
ATOM 1912 N N . GLN A 1 241 ? -32.470 -13.824 19.805 1.00 76.75 241 GLN A N 1
ATOM 1913 C CA . GLN A 1 241 ? -33.062 -14.659 20.858 1.00 76.75 241 GLN A CA 1
ATOM 1914 C C . GLN A 1 241 ? -32.012 -15.621 21.433 1.00 76.75 241 GLN A C 1
ATOM 1916 O O . GLN A 1 241 ? -31.845 -15.721 22.640 1.00 76.75 241 GLN A O 1
ATOM 1921 N N . SER A 1 242 ? -31.221 -16.253 20.562 1.00 74.25 242 SER A N 1
ATOM 1922 C CA . SER A 1 242 ? -30.103 -17.120 20.940 1.00 74.25 242 SER A CA 1
ATOM 1923 C C . SER A 1 242 ? -28.776 -16.538 20.454 1.00 74.25 242 SER A C 1
ATOM 1925 O O . SER A 1 242 ? -28.613 -16.293 19.255 1.00 74.25 242 SER A O 1
ATOM 1927 N N . GLY A 1 243 ? -27.826 -16.343 21.367 1.00 83.62 243 GLY A N 1
ATOM 1928 C CA . GLY A 1 243 ? -26.490 -15.843 21.048 1.00 83.62 243 GLY A CA 1
ATOM 1929 C C . GLY A 1 243 ? -25.433 -16.346 22.028 1.00 83.62 243 GLY A C 1
ATOM 1930 O O . GLY A 1 243 ? -25.120 -17.536 22.045 1.00 83.62 243 GLY A O 1
ATOM 1931 N N . PHE A 1 244 ? -24.866 -15.449 22.836 1.00 85.56 244 PHE A N 1
ATOM 1932 C CA . PHE A 1 244 ? -23.975 -15.814 23.936 1.00 85.56 244 PHE A CA 1
ATOM 1933 C C . PHE A 1 244 ? -24.647 -16.840 24.852 1.00 85.56 244 PHE A C 1
ATOM 1935 O O . PHE A 1 244 ? -25.854 -16.766 25.105 1.00 85.56 244 PHE A O 1
ATOM 1942 N N . ARG A 1 245 ? -23.862 -17.811 25.335 1.00 77.56 245 ARG A N 1
ATOM 1943 C CA . ARG A 1 245 ? -24.373 -18.919 26.148 1.00 77.56 245 ARG A CA 1
ATOM 1944 C C . ARG A 1 245 ? -24.946 -18.397 27.463 1.00 77.56 245 ARG A C 1
ATOM 1946 O O . ARG A 1 245 ? -24.226 -17.795 28.254 1.00 77.56 245 ARG A O 1
ATOM 1953 N N . VAL A 1 246 ? -26.207 -18.726 27.726 1.00 65.88 246 VAL A N 1
ATOM 1954 C CA . VAL A 1 246 ? -26.860 -18.487 29.016 1.00 65.88 246 VAL A CA 1
ATOM 1955 C C . VAL A 1 246 ? -27.174 -19.835 29.649 1.00 65.88 246 VAL A C 1
ATOM 1957 O O . VAL A 1 246 ? -27.763 -20.701 29.008 1.00 65.88 246 VAL A O 1
ATOM 1960 N N . GLY A 1 247 ? -26.725 -20.057 30.882 1.00 60.66 247 GLY A N 1
ATOM 1961 C C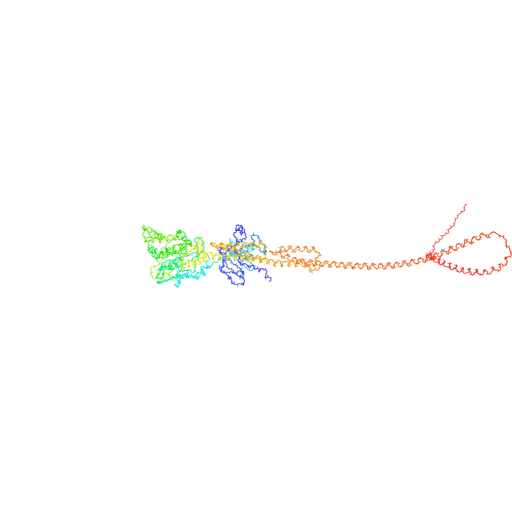A . GLY A 1 247 ? -27.037 -21.277 31.626 1.00 60.66 247 GLY A CA 1
ATOM 1962 C C . GLY A 1 247 ? -27.951 -20.969 32.811 1.00 60.66 247 GLY A C 1
ATOM 1963 O O . GLY A 1 247 ? -27.808 -19.908 33.412 1.00 60.66 247 GLY A O 1
ATOM 1964 N N . PRO A 1 248 ? -28.867 -21.869 33.199 1.00 51.69 248 PRO A N 1
ATOM 1965 C CA . PRO A 1 248 ? -29.753 -21.678 34.348 1.00 51.69 248 PRO A CA 1
ATOM 1966 C C . PRO A 1 248 ? -29.167 -22.194 35.678 1.00 51.69 248 PRO A C 1
ATOM 1968 O O . PRO A 1 248 ? -29.744 -21.921 36.727 1.00 51.69 248 PRO A O 1
ATOM 1971 N N . THR A 1 249 ? -28.019 -22.882 35.679 1.00 52.50 249 THR A N 1
ATOM 1972 C CA . THR A 1 249 ? -27.434 -23.560 36.858 1.00 52.50 249 THR A CA 1
ATOM 1973 C C . THR A 1 249 ? -26.516 -22.669 37.711 1.00 52.50 249 THR A C 1
ATOM 1975 O O . THR A 1 249 ? -26.152 -21.566 37.325 1.00 52.50 249 THR A O 1
ATOM 1978 N N . VAL A 1 250 ? -26.122 -23.139 38.900 1.00 48.53 250 VAL A N 1
ATOM 1979 C CA . VAL A 1 250 ? -25.208 -22.424 39.822 1.00 48.53 250 VAL A CA 1
ATOM 1980 C C . VAL A 1 250 ? -23.758 -22.313 39.318 1.00 48.53 250 VAL A C 1
ATOM 1982 O O . VAL A 1 250 ? -22.996 -21.505 39.846 1.00 48.53 250 VAL A O 1
ATOM 1985 N N . GLU A 1 251 ? -23.381 -23.076 38.291 1.00 50.59 251 GLU A N 1
ATOM 1986 C CA . GLU A 1 251 ? -22.044 -23.059 37.689 1.00 50.59 251 GLU A CA 1
ATOM 1987 C C . GLU A 1 251 ? -21.863 -21.890 36.704 1.00 50.59 251 GLU A C 1
ATOM 1989 O O . GLU A 1 251 ? -22.815 -21.379 36.105 1.00 50.59 251 GLU A O 1
ATOM 1994 N N . ARG A 1 252 ? -20.617 -21.437 36.526 1.00 56.75 252 ARG A N 1
ATOM 1995 C CA . ARG A 1 252 ? -20.297 -20.323 35.621 1.00 56.75 252 ARG A CA 1
ATOM 1996 C C . ARG A 1 252 ? -20.429 -20.745 34.162 1.00 56.75 252 ARG A C 1
ATOM 1998 O O . ARG A 1 252 ? -19.817 -21.716 33.736 1.00 56.75 252 ARG A O 1
ATOM 2005 N N . CYS A 1 253 ? -21.171 -19.967 33.376 1.00 56.34 253 CYS A N 1
ATOM 2006 C CA . CYS A 1 253 ? -21.401 -20.265 31.957 1.00 56.34 253 CYS A CA 1
ATOM 2007 C C . CYS A 1 253 ? -20.332 -19.661 31.029 1.00 56.34 253 CYS A C 1
ATOM 2009 O O . CYS A 1 253 ? -20.059 -20.208 29.964 1.00 56.34 253 CYS A O 1
ATOM 2011 N N . THR A 1 254 ? -19.722 -18.546 31.439 1.00 56.44 254 THR A N 1
ATOM 2012 C CA . THR A 1 254 ? -18.739 -17.771 30.668 1.00 56.44 254 THR A CA 1
ATOM 2013 C C . THR A 1 254 ? -17.424 -17.717 31.437 1.00 56.44 254 THR A C 1
ATOM 2015 O O . THR A 1 254 ? -17.388 -17.137 32.523 1.00 56.44 254 THR A O 1
ATOM 2018 N N . ARG A 1 255 ? -16.359 -18.307 30.886 1.00 74.12 255 ARG A N 1
ATOM 2019 C CA . ARG A 1 255 ? -14.984 -18.149 31.386 1.00 74.12 255 ARG A CA 1
ATOM 2020 C C . ARG A 1 255 ? -14.206 -17.206 30.470 1.00 74.12 255 ARG A C 1
ATOM 2022 O O . ARG A 1 255 ? -14.254 -17.399 29.255 1.00 74.12 255 ARG A O 1
ATOM 2029 N N . GLY A 1 256 ? -13.514 -16.221 31.034 1.00 84.88 256 GLY A N 1
ATOM 2030 C CA . GLY A 1 256 ? -12.721 -15.234 30.293 1.00 84.88 256 GLY A CA 1
ATOM 2031 C C . GLY A 1 256 ? -13.550 -14.119 29.639 1.00 84.88 256 GLY A C 1
ATOM 2032 O O . GLY A 1 256 ? -14.500 -13.606 30.233 1.00 84.88 256 GLY A O 1
ATOM 2033 N N . ILE A 1 257 ? -13.179 -13.722 28.417 1.00 91.06 257 ILE A N 1
ATOM 2034 C CA . ILE A 1 257 ? -13.903 -12.724 27.605 1.00 91.06 257 ILE A CA 1
ATOM 2035 C C . ILE A 1 257 ? -14.316 -13.377 26.290 1.00 91.06 257 ILE A C 1
ATOM 2037 O O . ILE A 1 257 ? -13.505 -14.041 25.648 1.00 91.06 257 ILE A O 1
ATOM 2041 N N . TRP A 1 258 ? -15.561 -13.172 25.876 1.00 92.56 258 TRP A N 1
ATOM 2042 C CA . TRP A 1 258 ? -16.138 -13.716 24.651 1.00 92.56 258 TRP A CA 1
ATOM 2043 C C . TRP A 1 258 ? -16.498 -12.591 23.690 1.00 92.56 258 TRP A C 1
ATOM 2045 O O . TRP A 1 258 ? -17.061 -11.584 24.095 1.00 92.56 258 TRP A O 1
ATOM 2055 N N . LEU A 1 259 ? -16.189 -12.778 22.415 1.00 94.56 259 LEU A N 1
ATOM 2056 C CA . LEU A 1 259 ? -16.521 -11.902 21.301 1.00 94.56 259 LEU A CA 1
ATOM 2057 C C . LEU A 1 259 ? -17.698 -12.500 20.521 1.00 94.56 259 LEU A C 1
ATOM 2059 O O . LEU A 1 259 ? -17.717 -13.696 20.236 1.00 94.56 259 LEU A O 1
ATOM 2063 N N . TRP A 1 260 ? -18.666 -11.677 20.120 1.00 94.62 260 TRP A N 1
ATOM 2064 C CA . TRP A 1 260 ? -19.623 -12.106 19.098 1.00 94.62 260 TRP A CA 1
ATOM 2065 C C . TRP A 1 260 ? -18.920 -12.149 17.738 1.00 94.62 260 TRP A C 1
ATOM 2067 O O . TRP A 1 260 ? -18.455 -11.113 17.261 1.00 94.62 260 TRP A O 1
ATOM 2077 N N . GLY A 1 261 ? -18.833 -13.328 17.116 1.00 90.25 261 GLY A N 1
ATOM 2078 C CA . GLY A 1 261 ? -17.997 -13.555 15.934 1.00 90.25 261 GLY A CA 1
ATOM 2079 C C . GLY A 1 261 ? -18.360 -12.693 14.723 1.00 90.25 261 GLY A C 1
ATOM 2080 O O . GLY A 1 261 ? -17.481 -12.381 13.919 1.00 90.25 261 GLY A O 1
ATOM 2081 N N . ARG A 1 262 ? -19.625 -12.259 14.617 1.00 91.31 262 ARG A N 1
ATOM 2082 C CA . ARG A 1 262 ? -20.115 -11.389 13.542 1.00 91.31 262 ARG A CA 1
ATOM 2083 C C . ARG A 1 262 ? -20.177 -9.922 13.994 1.00 91.31 262 ARG A C 1
ATOM 2085 O O . ARG A 1 262 ? -21.172 -9.525 14.615 1.00 91.31 262 ARG A O 1
ATOM 2092 N N . PRO A 1 263 ? -19.180 -9.085 13.657 1.00 91.06 263 PRO A N 1
ATOM 2093 C CA . PRO A 1 263 ? -19.215 -7.665 13.996 1.00 91.06 263 PRO A CA 1
ATOM 2094 C C . PRO A 1 263 ? -20.422 -6.981 13.334 1.00 91.06 263 PRO A C 1
ATOM 2096 O O . PRO A 1 263 ? -20.782 -7.293 12.199 1.00 91.06 263 PRO A O 1
ATOM 2099 N N . GLN A 1 264 ? -21.066 -6.052 14.043 1.00 90.00 264 GLN A N 1
ATOM 2100 C CA . GLN A 1 264 ? -22.221 -5.316 13.515 1.00 90.00 264 GLN A CA 1
ATOM 2101 C C . GLN A 1 264 ? -21.749 -4.067 12.772 1.00 90.00 264 GLN A C 1
ATOM 2103 O O . GLN A 1 264 ? -20.862 -3.371 13.252 1.00 90.00 264 GLN A O 1
ATOM 2108 N N . GLN A 1 265 ? -22.350 -3.740 11.632 1.00 89.50 265 GLN A N 1
ATOM 2109 C CA . GLN A 1 265 ? -22.102 -2.448 10.992 1.00 89.50 265 GLN A CA 1
ATOM 2110 C C . GLN A 1 265 ? -23.025 -1.387 11.581 1.00 89.50 265 GLN A C 1
ATOM 2112 O O . GLN A 1 265 ? -24.222 -1.614 11.761 1.00 89.50 265 GLN A O 1
ATOM 2117 N N . HIS A 1 266 ? -22.464 -0.222 11.883 1.00 89.38 266 HIS A N 1
ATOM 2118 C CA . HIS A 1 266 ? -23.205 0.903 12.422 1.00 89.38 266 HIS A CA 1
ATOM 2119 C C . HIS A 1 266 ? -22.718 2.214 11.810 1.00 89.38 266 HIS A C 1
ATOM 2121 O O . HIS A 1 266 ? -21.518 2.443 11.660 1.00 89.38 266 HIS A O 1
ATOM 2127 N N . THR A 1 267 ? -23.663 3.088 11.475 1.00 89.38 267 THR A N 1
ATOM 2128 C CA . THR A 1 267 ? -23.370 4.457 11.055 1.00 89.38 267 THR A CA 1
ATOM 2129 C C . THR A 1 267 ? -23.393 5.348 12.285 1.00 89.38 267 THR A C 1
ATOM 2131 O O . THR A 1 267 ? -24.435 5.500 12.918 1.00 89.38 267 THR A O 1
ATOM 2134 N N . LEU A 1 268 ? -22.237 5.907 12.625 1.00 86.44 268 LEU A N 1
ATOM 2135 C CA . LEU A 1 268 ? -22.079 6.806 13.763 1.00 86.44 268 LEU A CA 1
ATOM 2136 C C . LEU A 1 268 ? -22.868 8.103 13.543 1.00 86.44 268 LEU A C 1
ATOM 2138 O O . LEU A 1 268 ? -23.192 8.466 12.411 1.00 86.44 268 LEU A O 1
ATOM 2142 N N . ALA A 1 269 ? -23.095 8.863 14.616 1.00 81.25 269 ALA A N 1
ATOM 2143 C CA . ALA A 1 269 ? -23.806 10.145 14.557 1.00 81.25 269 ALA A CA 1
ATOM 2144 C C . ALA A 1 269 ? -23.182 11.166 13.578 1.00 81.25 269 ALA A C 1
ATOM 2146 O O . ALA A 1 269 ? -23.870 12.054 13.083 1.00 81.25 269 ALA A O 1
ATOM 2147 N N . ASN A 1 270 ? -21.888 11.033 13.269 1.00 79.94 270 ASN A N 1
ATOM 2148 C CA . ASN A 1 270 ? -21.169 11.875 12.309 1.00 79.94 270 ASN A CA 1
ATOM 2149 C C . ASN A 1 270 ? -21.281 11.400 10.839 1.00 79.94 270 ASN A C 1
ATOM 2151 O O . ASN A 1 270 ? -20.673 12.008 9.961 1.00 79.94 270 ASN A O 1
ATOM 2155 N N . GLY A 1 271 ? -22.025 10.323 10.566 1.00 79.81 271 GLY A N 1
ATOM 2156 C CA . GLY A 1 271 ? -22.219 9.745 9.232 1.00 79.81 271 GLY A CA 1
ATOM 2157 C C . GLY A 1 271 ? -21.142 8.747 8.787 1.00 79.81 271 GLY A C 1
ATOM 2158 O O . GLY A 1 271 ? -21.249 8.184 7.697 1.00 79.81 271 GLY A O 1
ATOM 2159 N N . GLU A 1 272 ? -20.110 8.498 9.594 1.00 82.44 272 GLU A N 1
ATOM 2160 C CA . GLU A 1 272 ? -19.062 7.530 9.263 1.00 82.44 272 GLU A CA 1
ATOM 2161 C C . GLU A 1 272 ? -19.487 6.089 9.580 1.00 82.44 272 GLU A C 1
ATOM 2163 O O . GLU A 1 272 ? -20.172 5.820 10.569 1.00 82.44 272 GLU A O 1
ATOM 2168 N N . GLN A 1 273 ? -19.031 5.141 8.757 1.00 87.56 273 GLN A N 1
ATOM 2169 C CA . GLN A 1 273 ? -19.234 3.712 9.002 1.00 87.56 273 GLN A CA 1
ATOM 2170 C C . GLN A 1 273 ? -18.249 3.187 10.052 1.00 87.56 273 GLN A C 1
ATOM 2172 O O . GLN A 1 273 ? -17.059 3.514 10.032 1.00 87.56 273 GLN A O 1
ATOM 2177 N N . CYS A 1 274 ? -18.751 2.341 10.946 1.00 91.25 274 CYS A N 1
ATOM 2178 C CA . CYS A 1 274 ? -18.005 1.742 12.042 1.00 91.25 274 CYS A CA 1
ATOM 2179 C C . CYS A 1 274 ? -18.432 0.285 12.251 1.00 91.25 274 CYS A C 1
ATOM 2181 O O . CYS A 1 274 ? -19.603 -0.066 12.093 1.00 91.25 274 CYS A O 1
ATOM 2183 N N . TRP A 1 275 ? -17.480 -0.557 12.638 1.00 93.81 275 TRP A N 1
ATOM 2184 C CA . TRP A 1 275 ? -17.729 -1.929 13.062 1.00 93.81 275 TRP A CA 1
ATOM 2185 C C . TRP A 1 275 ? -17.890 -1.986 14.578 1.00 93.81 275 TRP A C 1
ATOM 2187 O O . TRP A 1 275 ? -17.028 -1.521 15.315 1.00 93.81 275 TRP A O 1
ATOM 2197 N N . VAL A 1 276 ? -18.972 -2.582 15.060 1.00 95.06 276 VAL A N 1
ATOM 2198 C CA . VAL A 1 276 ? -19.275 -2.718 16.483 1.00 95.06 276 VAL A CA 1
ATOM 2199 C C . VAL A 1 276 ? -18.989 -4.145 16.934 1.00 95.06 276 VAL A C 1
ATOM 2201 O O . VAL A 1 276 ? -19.617 -5.098 16.466 1.00 95.06 276 VAL A O 1
ATOM 2204 N N . LEU A 1 277 ? -18.044 -4.276 17.861 1.00 95.81 277 LEU A N 1
ATOM 2205 C CA . LEU A 1 277 ? -17.697 -5.520 18.542 1.00 95.81 277 LEU A CA 1
ATOM 2206 C C . LEU A 1 277 ? -18.464 -5.613 19.860 1.00 95.81 277 LEU A C 1
ATOM 2208 O O . LEU A 1 277 ? -18.475 -4.660 20.639 1.00 95.81 277 LEU A O 1
ATOM 2212 N N . MET A 1 278 ? -19.072 -6.770 20.119 1.00 95.31 278 MET A N 1
ATOM 2213 C CA . MET A 1 278 ? -19.759 -7.068 21.379 1.00 95.31 278 MET A CA 1
ATOM 2214 C C . MET A 1 278 ? -18.917 -8.038 22.196 1.00 95.31 278 MET A C 1
ATOM 2216 O O . MET A 1 278 ? -18.603 -9.126 21.708 1.00 95.31 278 MET A O 1
ATOM 2220 N N . LEU A 1 279 ? -18.574 -7.647 23.422 1.00 95.06 279 LEU A N 1
ATOM 2221 C CA . LEU A 1 279 ? -17.793 -8.447 24.357 1.00 95.06 279 LEU A CA 1
ATOM 2222 C C . LEU A 1 279 ? -18.635 -8.828 25.578 1.00 95.06 279 LEU A C 1
ATOM 2224 O O . LEU A 1 279 ? -19.121 -7.953 26.295 1.00 95.06 279 LEU A O 1
ATOM 2228 N N . ASP A 1 280 ? -18.764 -10.126 25.840 1.00 92.81 280 ASP A N 1
ATOM 2229 C CA . ASP A 1 280 ? -19.330 -10.662 27.081 1.00 92.81 280 ASP A CA 1
ATOM 2230 C C . ASP A 1 280 ? -18.193 -11.053 28.025 1.00 92.81 280 ASP A C 1
ATOM 2232 O O . ASP A 1 280 ? -17.271 -11.774 27.630 1.00 92.81 280 ASP A O 1
ATOM 2236 N N . THR A 1 281 ? -18.221 -10.569 29.265 1.00 89.50 281 THR A N 1
ATOM 2237 C CA . THR A 1 281 ? -17.174 -10.872 30.247 1.00 89.50 281 THR A CA 1
ATOM 2238 C C . THR A 1 281 ? -17.663 -11.875 31.275 1.00 89.50 281 THR A C 1
ATOM 2240 O O . THR A 1 281 ? -18.837 -11.906 31.656 1.00 89.50 281 THR A O 1
ATOM 2243 N N . GLU A 1 282 ? -16.724 -12.638 31.825 1.00 84.31 282 GLU A N 1
ATOM 2244 C CA . GLU A 1 282 ? -16.984 -13.450 33.004 1.00 84.31 282 GLU A CA 1
ATOM 2245 C C . GLU A 1 282 ? -17.592 -12.620 34.148 1.00 84.31 282 GLU A C 1
ATOM 2247 O O . GLU A 1 282 ? -17.295 -11.438 34.344 1.00 84.31 282 GLU A O 1
ATOM 2252 N N . GLY A 1 283 ? -18.525 -13.243 34.871 1.00 79.69 283 GLY A N 1
ATOM 2253 C CA . GLY A 1 283 ? -19.191 -12.616 36.000 1.00 79.69 283 GLY A CA 1
ATOM 2254 C C . GLY A 1 283 ? -18.291 -12.543 37.224 1.00 79.69 283 GLY A C 1
ATOM 2255 O O . GLY A 1 283 ? -17.779 -13.564 37.670 1.00 79.69 283 GLY A O 1
ATOM 2256 N N . LEU A 1 284 ? -18.187 -11.349 37.797 1.00 77.50 284 LEU A N 1
ATOM 2257 C CA . LEU A 1 284 ? -17.349 -11.080 38.963 1.00 77.50 284 LEU A CA 1
ATOM 2258 C C . LEU A 1 284 ? -17.902 -11.758 40.223 1.00 77.50 284 LEU A C 1
ATOM 2260 O O . LEU A 1 284 ? -19.124 -11.823 40.404 1.00 77.50 284 LEU A O 1
ATOM 2264 N N . GLY A 1 285 ? -17.013 -12.205 41.113 1.00 68.81 285 GLY A N 1
ATOM 2265 C CA . GLY A 1 285 ? -17.352 -12.677 42.457 1.00 68.81 285 GLY A CA 1
ATOM 2266 C C . GLY A 1 285 ? -18.004 -14.059 42.523 1.00 68.81 285 GLY A C 1
ATOM 2267 O O . GLY A 1 285 ? -18.703 -14.353 43.492 1.00 68.81 285 GLY A O 1
ATOM 2268 N N . GLY A 1 286 ? -17.830 -14.909 41.505 1.00 66.31 286 GLY A N 1
ATOM 2269 C CA . GLY A 1 286 ? -18.326 -16.288 41.575 1.00 66.31 286 GLY A CA 1
ATOM 2270 C C . GLY A 1 286 ? -17.528 -17.145 42.574 1.00 66.31 286 GLY A C 1
ATOM 2271 O O . GLY A 1 286 ? -16.392 -16.818 42.896 1.00 66.31 286 GLY A O 1
ATOM 2272 N N . LEU A 1 287 ? -18.060 -18.307 42.952 1.00 55.59 287 LEU A N 1
ATOM 2273 C CA . LEU A 1 287 ? -17.519 -19.166 44.021 1.00 55.59 287 LEU A CA 1
ATOM 2274 C C . LEU A 1 287 ? -16.087 -19.718 43.803 1.00 55.59 287 LEU A C 1
ATOM 2276 O O . LEU A 1 287 ? -15.437 -20.077 44.778 1.00 55.59 287 LEU A O 1
ATOM 2280 N N . GLU A 1 288 ? -15.588 -19.769 42.562 1.00 59.72 288 GLU A N 1
ATOM 2281 C CA . GLU A 1 288 ? -14.321 -20.434 42.188 1.00 59.72 288 GLU A CA 1
ATOM 2282 C C . GLU A 1 288 ? -13.194 -19.478 41.723 1.00 59.72 288 GLU A C 1
ATOM 2284 O O . GLU A 1 288 ? -12.123 -19.934 41.341 1.00 59.72 288 GLU A O 1
ATOM 2289 N N . ALA A 1 289 ? -13.397 -18.151 41.715 1.00 61.38 289 ALA A N 1
ATOM 2290 C CA . ALA A 1 289 ? -12.423 -17.184 41.172 1.00 61.38 289 ALA A CA 1
ATOM 2291 C C . ALA A 1 289 ? -11.604 -16.583 42.296 1.00 61.38 289 ALA A C 1
ATOM 2293 O O . ALA A 1 289 ? -12.132 -16.225 43.349 1.00 61.38 289 ALA A O 1
ATOM 2294 N N . SER A 1 290 ? -10.327 -16.347 42.009 1.00 72.12 290 SER A N 1
ATOM 2295 C CA . SER A 1 290 ? -9.542 -15.425 42.810 1.00 72.12 290 SER A CA 1
ATOM 2296 C C . SER A 1 290 ? -9.983 -13.984 42.528 1.00 72.12 290 SER A C 1
ATOM 2298 O O . SER A 1 290 ? -10.260 -13.603 41.390 1.00 72.12 290 SER A O 1
ATOM 2300 N N . ALA A 1 291 ? -9.971 -13.138 43.560 1.00 71.88 291 ALA A N 1
ATOM 2301 C CA . ALA A 1 291 ? -10.214 -11.704 43.392 1.00 71.88 291 ALA A CA 1
ATOM 2302 C C . ALA A 1 291 ? -9.213 -11.051 42.414 1.00 71.88 291 ALA A C 1
ATOM 2304 O O . ALA A 1 291 ? -9.527 -10.054 41.771 1.00 71.88 291 ALA A O 1
ATOM 2305 N N . GLN A 1 292 ? -8.008 -11.619 42.281 1.00 74.75 292 GLN A N 1
ATOM 2306 C CA . GLN A 1 292 ? -6.998 -11.155 41.327 1.00 74.75 292 GLN A CA 1
ATOM 2307 C C . GLN A 1 292 ? -7.406 -11.435 39.878 1.00 74.75 292 GLN A C 1
ATOM 2309 O O . GLN A 1 292 ? -7.230 -10.571 39.024 1.00 74.75 292 GLN A O 1
ATOM 2314 N N . TYR A 1 293 ? -7.975 -12.608 39.599 1.00 79.75 293 TYR A N 1
ATOM 2315 C CA . TYR A 1 293 ? -8.466 -12.959 38.271 1.00 79.75 293 TYR A CA 1
ATOM 2316 C C . TYR A 1 293 ? -9.613 -12.040 37.825 1.00 79.75 293 TYR A C 1
ATOM 2318 O O . TYR A 1 293 ? -9.568 -11.487 36.725 1.00 79.75 293 TYR A O 1
ATOM 2326 N N . ASP A 1 294 ? -10.578 -11.789 38.713 1.00 80.06 294 ASP A N 1
ATOM 2327 C CA . ASP A 1 294 ? -11.703 -10.883 38.449 1.00 80.06 294 ASP A CA 1
ATOM 2328 C C . ASP A 1 294 ? -11.221 -9.463 38.104 1.00 80.06 294 ASP A C 1
ATOM 2330 O O . ASP A 1 294 ? -11.710 -8.841 37.157 1.00 80.06 294 ASP A O 1
ATOM 2334 N N . VAL A 1 295 ? -10.197 -8.972 38.816 1.00 79.44 295 VAL A N 1
ATOM 2335 C CA . VAL A 1 295 ? -9.542 -7.692 38.505 1.00 79.44 295 VAL A CA 1
ATOM 2336 C C . VAL A 1 295 ? -8.904 -7.730 37.113 1.00 79.44 295 VAL A C 1
ATOM 2338 O O . VAL A 1 295 ? -9.082 -6.774 36.360 1.00 79.44 295 VAL A O 1
ATOM 2341 N N . ARG A 1 296 ? -8.198 -8.807 36.729 1.00 82.00 296 ARG A N 1
ATOM 2342 C CA . ARG A 1 296 ? -7.556 -8.933 35.401 1.00 82.00 296 ARG A CA 1
ATOM 2343 C C . ARG A 1 296 ? -8.586 -8.887 34.265 1.00 82.00 296 ARG A C 1
ATOM 2345 O O . ARG A 1 296 ? -8.421 -8.095 33.337 1.00 82.00 296 ARG A O 1
ATOM 2352 N N . ILE A 1 297 ? -9.659 -9.679 34.353 1.00 85.31 297 ILE A N 1
ATOM 2353 C CA . ILE A 1 297 ? -10.720 -9.728 33.330 1.00 85.31 297 ILE A CA 1
ATOM 2354 C C . ILE A 1 297 ? -11.427 -8.381 33.202 1.00 85.31 297 ILE A C 1
ATOM 2356 O O . ILE A 1 297 ? -11.588 -7.871 32.092 1.00 85.31 297 ILE A O 1
ATOM 2360 N N . PHE A 1 298 ? -11.803 -7.769 34.327 1.00 84.88 298 PHE A N 1
ATOM 2361 C CA . PHE A 1 298 ? -12.467 -6.472 34.296 1.00 84.88 298 PHE A CA 1
ATOM 2362 C C . PHE A 1 298 ? -11.561 -5.366 33.739 1.00 84.88 298 PHE A C 1
ATOM 2364 O O . PHE A 1 298 ? -12.012 -4.528 32.954 1.00 84.88 298 PHE A O 1
ATOM 2371 N N . SER A 1 299 ? -10.279 -5.371 34.118 1.00 82.69 299 SER A N 1
ATOM 2372 C CA . SER A 1 299 ? -9.305 -4.385 33.637 1.00 82.69 299 SER A CA 1
ATOM 2373 C C . SER A 1 299 ? -9.137 -4.472 32.123 1.00 82.69 299 SER A C 1
ATOM 2375 O O . SER A 1 299 ? -9.187 -3.450 31.441 1.00 82.69 299 SER A O 1
ATOM 2377 N N . LEU A 1 300 ? -9.030 -5.690 31.580 1.00 86.62 300 LEU A N 1
ATOM 2378 C CA . LEU A 1 300 ? -8.984 -5.915 30.134 1.00 86.62 300 LEU A CA 1
ATOM 2379 C C . LEU A 1 300 ? -10.261 -5.454 29.444 1.00 86.62 300 LEU A C 1
ATOM 2381 O O . LEU A 1 300 ? -10.184 -4.706 28.475 1.00 86.62 300 LEU A O 1
ATOM 2385 N N . ALA A 1 301 ? -11.430 -5.841 29.953 1.00 89.44 301 ALA A N 1
ATOM 2386 C CA . ALA A 1 301 ? -12.704 -5.427 29.374 1.00 89.44 301 ALA A CA 1
ATOM 2387 C C . ALA A 1 301 ? -12.823 -3.896 29.295 1.00 89.44 301 ALA A C 1
ATOM 2389 O O . ALA A 1 301 ? -13.196 -3.354 28.255 1.00 89.44 301 ALA A O 1
ATOM 2390 N N . THR A 1 302 ? -12.429 -3.201 30.364 1.00 87.69 302 THR A N 1
ATOM 2391 C CA . THR A 1 302 ? -12.448 -1.734 30.445 1.00 87.69 302 THR A CA 1
ATOM 2392 C C . THR A 1 302 ? -11.467 -1.099 29.461 1.00 87.69 302 THR A C 1
ATOM 2394 O O . THR A 1 302 ? -11.835 -0.183 28.730 1.00 87.69 302 THR A O 1
ATOM 2397 N N . LEU A 1 303 ? -10.232 -1.604 29.392 1.00 85.62 303 LEU A N 1
ATOM 2398 C CA . LEU A 1 303 ? -9.202 -1.081 28.491 1.00 85.62 303 LEU A CA 1
ATOM 2399 C C . LEU A 1 303 ? -9.518 -1.324 27.011 1.00 85.62 303 LEU A C 1
ATOM 2401 O O . LEU A 1 303 ? -9.175 -0.492 26.170 1.00 85.62 303 LEU A O 1
ATOM 2405 N N . LEU A 1 304 ? -10.168 -2.441 26.682 1.00 89.94 304 LEU A N 1
ATOM 2406 C CA . LEU A 1 304 ? -10.503 -2.818 25.309 1.00 89.94 304 LEU A CA 1
ATOM 2407 C C . LEU A 1 304 ? -11.745 -2.083 24.793 1.00 89.94 304 LEU A C 1
ATOM 2409 O O . LEU A 1 304 ? -11.783 -1.689 23.627 1.00 89.94 304 LEU A O 1
ATOM 2413 N N . CYS A 1 305 ? -12.758 -1.865 25.632 1.00 92.94 305 CYS A N 1
ATOM 2414 C CA . CYS A 1 305 ? -14.016 -1.288 25.165 1.00 92.94 305 CYS A CA 1
ATOM 2415 C C . CYS A 1 305 ? -13.954 0.232 24.928 1.00 92.94 305 CYS A C 1
ATOM 2417 O O . CYS A 1 305 ? -13.105 0.936 25.475 1.00 92.94 305 CYS A O 1
ATOM 2419 N N . SER A 1 306 ? -14.843 0.749 24.077 1.00 92.88 306 SER A N 1
ATOM 2420 C CA . SER A 1 306 ? -15.167 2.182 23.983 1.00 92.88 306 SER A CA 1
ATOM 2421 C C . SER A 1 306 ? -16.425 2.540 24.781 1.00 92.88 306 SER A C 1
ATOM 2423 O O . SER A 1 306 ? -16.595 3.692 25.194 1.00 92.88 306 SER A O 1
ATOM 2425 N N . LYS A 1 307 ? -17.280 1.547 25.057 1.00 94.25 307 LYS A N 1
ATOM 2426 C CA . LYS A 1 307 ? -18.417 1.652 25.971 1.00 94.25 307 LYS A CA 1
ATOM 2427 C C . LYS A 1 307 ? -18.472 0.435 26.894 1.00 94.25 307 LYS A C 1
ATOM 2429 O O . LYS A 1 307 ? -18.533 -0.702 26.423 1.00 94.25 307 LYS A O 1
ATOM 2434 N N . LEU A 1 308 ? -18.446 0.682 28.199 1.00 94.25 308 LEU A N 1
ATOM 2435 C CA . LEU A 1 308 ? -18.554 -0.332 29.239 1.00 94.25 308 LEU A CA 1
ATOM 2436 C C . LEU A 1 308 ? -19.959 -0.302 29.835 1.00 94.25 308 LEU A C 1
ATOM 2438 O O . LEU A 1 308 ? -20.381 0.706 30.396 1.00 94.25 308 LEU A O 1
ATOM 2442 N N . ILE A 1 309 ? -20.665 -1.422 29.746 1.00 95.38 309 ILE A N 1
ATOM 2443 C CA . ILE A 1 309 ? -21.982 -1.603 30.350 1.00 95.38 309 ILE A CA 1
ATOM 2444 C C . ILE A 1 309 ? -21.805 -2.408 31.631 1.00 95.38 309 ILE A C 1
ATOM 2446 O O . ILE A 1 309 ? -21.414 -3.574 31.579 1.00 95.38 309 ILE A O 1
ATOM 2450 N N . TYR A 1 310 ? -22.109 -1.809 32.777 1.00 93.31 310 TYR A N 1
ATOM 2451 C CA . TYR A 1 310 ? -22.103 -2.503 34.058 1.00 93.31 310 TYR A CA 1
ATOM 2452 C C . TYR A 1 310 ? -23.522 -2.915 34.446 1.00 93.31 310 TYR A C 1
ATOM 2454 O O . TYR A 1 310 ? -24.389 -2.072 34.659 1.00 93.31 310 TYR A O 1
ATOM 2462 N N . ASN A 1 311 ? -23.761 -4.221 34.530 1.00 92.19 311 ASN A N 1
ATOM 2463 C CA . ASN A 1 311 ? -25.068 -4.807 34.796 1.00 92.19 311 ASN A CA 1
ATOM 2464 C C . ASN A 1 311 ? -25.162 -5.311 36.247 1.00 92.19 311 ASN A C 1
ATOM 2466 O O . ASN A 1 311 ? -24.443 -6.235 36.650 1.00 92.19 311 ASN A O 1
ATOM 2470 N N . SER A 1 312 ? -26.093 -4.741 37.012 1.00 91.56 312 SER A N 1
ATOM 2471 C CA . SER A 1 312 ? -26.421 -5.140 38.387 1.00 91.56 312 SER A CA 1
ATOM 2472 C C . SER A 1 312 ? -27.916 -5.421 38.540 1.00 91.56 312 SER A C 1
ATOM 2474 O O . SER A 1 312 ? -28.707 -5.050 37.681 1.00 91.56 312 SER A O 1
ATOM 2476 N N . GLN A 1 313 ? -28.315 -6.065 39.637 1.00 89.25 313 GLN A N 1
ATOM 2477 C CA . GLN A 1 313 ? -29.717 -6.345 39.969 1.00 89.25 313 GLN A CA 1
ATOM 2478 C C . GLN A 1 313 ? -30.125 -5.577 41.233 1.00 89.25 313 GLN A C 1
ATOM 2480 O O . GLN A 1 313 ? -29.312 -5.434 42.145 1.00 89.25 313 GLN A O 1
ATOM 2485 N N . GLY A 1 314 ? -31.373 -5.114 41.300 1.00 90.00 314 GLY A N 1
ATOM 2486 C CA . GLY A 1 314 ? -31.936 -4.416 42.453 1.00 90.00 314 GLY A CA 1
ATOM 2487 C C . GLY A 1 314 ? -31.757 -2.903 42.368 1.00 90.00 314 GLY A C 1
ATOM 2488 O O . GLY A 1 314 ? -32.235 -2.276 41.433 1.00 90.00 314 GLY A O 1
ATOM 2489 N N . SER A 1 315 ? -31.100 -2.307 43.362 1.00 89.19 315 SER A N 1
ATOM 2490 C CA . SER A 1 315 ? -30.869 -0.860 43.476 1.00 89.19 315 SER A CA 1
ATOM 2491 C C . SER A 1 315 ? -29.375 -0.540 43.566 1.00 89.19 315 SER A C 1
ATOM 2493 O O . SER A 1 315 ? -28.571 -1.403 43.917 1.00 89.19 315 SER A O 1
ATOM 2495 N N . VAL A 1 316 ? -28.994 0.712 43.306 1.00 89.56 316 VAL A N 1
ATOM 2496 C CA . VAL A 1 316 ? -27.622 1.197 43.525 1.00 89.56 316 VAL A CA 1
ATOM 2497 C C . VAL A 1 316 ? -27.464 1.553 45.005 1.00 89.56 316 VAL A C 1
ATOM 2499 O O . VAL A 1 316 ? -27.618 2.701 45.414 1.00 89.56 316 VAL A O 1
ATOM 2502 N N . ASP A 1 317 ? -27.228 0.534 45.830 1.00 85.44 317 ASP A N 1
ATOM 2503 C CA . ASP A 1 317 ? -26.953 0.685 47.259 1.00 85.44 317 ASP A CA 1
ATOM 2504 C C . ASP A 1 317 ? -25.440 0.700 47.551 1.00 85.44 317 ASP A C 1
ATOM 2506 O O . ASP A 1 317 ? -24.595 0.576 46.659 1.00 85.44 317 ASP A O 1
ATOM 2510 N N . GLU A 1 318 ? -25.059 0.832 48.825 1.00 83.75 318 GLU A N 1
ATOM 2511 C CA . GLU A 1 318 ? -23.637 0.827 49.177 1.00 83.75 318 GLU A CA 1
ATOM 2512 C C . GLU A 1 318 ? -22.941 -0.491 48.822 1.00 83.75 318 GLU A C 1
ATOM 2514 O O . GLU A 1 318 ? -21.752 -0.497 48.507 1.00 83.75 318 GLU A O 1
ATOM 2519 N N . LYS A 1 319 ? -23.652 -1.621 48.883 1.00 83.38 319 LYS A N 1
ATOM 2520 C CA . LYS A 1 319 ? -23.071 -2.917 48.527 1.00 83.38 319 LYS A CA 1
ATOM 2521 C C . LYS A 1 319 ? -22.770 -2.964 47.034 1.00 83.38 319 LYS A C 1
ATOM 2523 O O . LYS A 1 319 ? -21.705 -3.451 46.668 1.00 83.38 319 LYS A O 1
ATOM 2528 N N . ALA A 1 320 ? -23.647 -2.416 46.196 1.00 83.75 320 ALA A N 1
ATOM 2529 C CA . ALA A 1 320 ? -23.440 -2.290 44.761 1.00 83.75 320 ALA A CA 1
ATOM 2530 C C . ALA A 1 320 ? -22.235 -1.389 44.445 1.00 83.75 320 ALA A C 1
ATOM 2532 O O . ALA A 1 320 ? -21.359 -1.789 43.680 1.00 83.75 320 ALA A O 1
ATOM 2533 N N . VAL A 1 321 ? -22.131 -0.221 45.095 1.00 84.38 321 VAL A N 1
ATOM 2534 C CA . VAL A 1 321 ? -20.992 0.700 44.914 1.00 84.38 321 VAL A CA 1
ATOM 2535 C C . VAL A 1 321 ? -19.683 0.081 45.413 1.00 84.38 321 VAL A C 1
ATOM 2537 O O . VAL A 1 321 ? -18.688 0.093 44.695 1.00 84.38 321 VAL A O 1
ATOM 2540 N N . ASN A 1 322 ? -19.662 -0.535 46.597 1.00 78.94 322 ASN A N 1
ATOM 2541 C CA . ASN A 1 322 ? -18.476 -1.242 47.100 1.00 78.94 322 ASN A CA 1
ATOM 2542 C C . ASN A 1 322 ? -18.127 -2.475 46.262 1.00 78.94 322 ASN A C 1
ATOM 2544 O O . ASN A 1 322 ? -16.956 -2.854 46.182 1.00 78.94 322 ASN A O 1
ATOM 2548 N N . GLY A 1 323 ? -19.119 -3.077 45.605 1.00 75.25 323 GLY A N 1
ATOM 2549 C CA . GLY A 1 323 ? -18.924 -4.117 44.606 1.00 75.25 323 GLY A CA 1
ATOM 2550 C C . GLY A 1 323 ? -17.972 -3.674 43.499 1.00 75.25 323 GLY A C 1
ATOM 2551 O O . GLY A 1 323 ? -17.213 -4.502 43.021 1.00 75.25 323 GLY A O 1
ATOM 2552 N N . LEU A 1 324 ? -17.922 -2.376 43.173 1.00 78.31 324 LEU A N 1
ATOM 2553 C CA . LEU A 1 324 ? -17.009 -1.772 42.196 1.00 78.31 324 LEU A CA 1
ATOM 2554 C C . LEU A 1 324 ? -15.620 -1.420 42.753 1.00 78.31 324 LEU A C 1
ATOM 2556 O O . LEU A 1 324 ? -14.795 -0.850 42.042 1.00 78.31 324 LEU A O 1
ATOM 2560 N N . SER A 1 325 ? -15.303 -1.769 44.002 1.00 75.25 325 SER A N 1
ATOM 2561 C CA . SER A 1 325 ? -13.994 -1.479 44.613 1.00 75.25 325 SER A CA 1
ATOM 2562 C C . SER A 1 325 ? -12.803 -2.092 43.860 1.00 75.25 325 SER A C 1
ATOM 2564 O O . SER A 1 325 ? -11.683 -1.595 43.966 1.00 75.25 325 SER A O 1
ATOM 2566 N N . PHE A 1 326 ? -13.011 -3.119 43.033 1.00 71.81 326 PHE A N 1
ATOM 2567 C CA . PHE A 1 326 ? -11.962 -3.648 42.155 1.00 71.81 326 PHE A CA 1
ATOM 2568 C C . PHE A 1 326 ? -11.503 -2.622 41.100 1.00 71.81 326 PHE A C 1
ATOM 2570 O O . PHE A 1 326 ? -10.330 -2.629 40.732 1.00 71.81 326 PHE A O 1
ATOM 2577 N N . ILE A 1 327 ? -12.362 -1.679 40.688 1.00 71.62 327 ILE A N 1
ATOM 2578 C CA . ILE A 1 327 ? -11.992 -0.534 39.833 1.00 71.62 327 ILE A CA 1
ATOM 2579 C C . ILE A 1 327 ? -10.965 0.338 40.557 1.00 71.62 327 ILE A C 1
ATOM 2581 O O . ILE A 1 327 ? -10.020 0.839 39.947 1.00 71.62 327 ILE A O 1
ATOM 2585 N N . ALA A 1 328 ? -11.091 0.453 41.883 1.00 66.88 328 ALA A N 1
ATOM 2586 C CA . ALA A 1 328 ? -10.123 1.171 42.698 1.00 66.88 328 ALA A CA 1
ATOM 2587 C C . ALA A 1 328 ? -8.746 0.492 42.747 1.00 66.88 328 ALA A C 1
ATOM 2589 O O . ALA A 1 328 ? -7.724 1.155 42.924 1.00 66.88 328 ALA A O 1
ATOM 2590 N N . ASN A 1 329 ? -8.708 -0.831 42.576 1.00 66.38 329 ASN A N 1
ATOM 2591 C CA . ASN A 1 329 ? -7.468 -1.597 42.500 1.00 66.38 329 ASN A CA 1
ATOM 2592 C C . ASN A 1 329 ? -6.891 -1.638 41.081 1.00 66.38 329 ASN A C 1
ATOM 2594 O O . ASN A 1 329 ? -5.674 -1.706 40.937 1.00 66.38 329 ASN A O 1
ATOM 2598 N N . MET A 1 330 ? -7.726 -1.520 40.048 1.00 67.00 330 MET A N 1
ATOM 2599 C CA . MET A 1 330 ? -7.301 -1.475 38.648 1.00 67.00 330 MET A CA 1
ATOM 2600 C C . MET A 1 330 ? -6.294 -0.351 38.366 1.00 67.00 330 MET A C 1
ATOM 2602 O O . MET A 1 330 ? -5.382 -0.545 37.574 1.00 67.00 330 MET A O 1
ATOM 2606 N N . THR A 1 331 ? -6.362 0.794 39.049 1.00 62.62 331 THR A N 1
ATOM 2607 C CA . THR A 1 331 ? -5.375 1.877 38.858 1.00 62.62 331 THR A CA 1
ATOM 2608 C C . THR A 1 331 ? -3.979 1.552 39.351 1.00 62.62 331 THR A C 1
ATOM 2610 O O . THR A 1 331 ? -3.013 2.106 38.841 1.00 62.62 331 THR A O 1
ATOM 2613 N N . LYS A 1 332 ? -3.837 0.624 40.304 1.00 62.31 332 LYS A N 1
ATOM 2614 C CA . LYS A 1 332 ? -2.516 0.077 40.646 1.00 62.31 332 LYS A CA 1
ATOM 2615 C C . LYS A 1 332 ? -1.947 -0.745 39.491 1.00 62.31 332 LYS A C 1
ATOM 2617 O O . LYS A 1 332 ? -0.736 -0.905 39.399 1.00 62.31 332 LYS A O 1
ATOM 2622 N N . HIS A 1 333 ? -2.830 -1.256 38.637 1.00 56.56 333 HIS A N 1
ATOM 2623 C CA . HIS A 1 333 ? -2.536 -2.116 37.503 1.00 56.56 333 HIS A CA 1
ATOM 2624 C C . HIS A 1 333 ? -2.576 -1.387 36.151 1.00 56.56 333 HIS A C 1
ATOM 2626 O O . HIS A 1 333 ? -2.400 -2.052 35.143 1.00 56.56 333 HIS A O 1
ATOM 2632 N N . ILE A 1 334 ? -2.770 -0.062 36.085 1.00 61.34 334 ILE A N 1
ATOM 2633 C CA . ILE A 1 334 ? -2.734 0.710 34.825 1.00 61.34 334 ILE A CA 1
ATOM 2634 C C . ILE A 1 334 ? -1.810 1.924 34.992 1.00 61.34 334 ILE A C 1
ATOM 2636 O O . ILE A 1 334 ? -2.022 2.747 35.878 1.00 61.34 334 ILE A O 1
ATOM 2640 N N . ARG A 1 335 ? -0.795 2.058 34.127 1.00 61.50 335 ARG A N 1
ATOM 2641 C CA . ARG A 1 335 ? 0.099 3.225 34.042 1.00 61.50 335 ARG A CA 1
ATOM 2642 C C . ARG A 1 335 ? 0.043 3.763 32.621 1.00 61.50 335 ARG A C 1
ATOM 2644 O O . ARG A 1 335 ? 0.151 3.012 31.656 1.00 61.50 335 ARG A O 1
ATOM 2651 N N . VAL A 1 336 ? -0.116 5.074 32.487 1.00 58.56 336 VAL A N 1
ATOM 2652 C CA . VAL A 1 336 ? -0.221 5.724 31.171 1.00 58.56 336 VAL A CA 1
ATOM 2653 C C . VAL A 1 336 ? 1.157 5.862 30.504 1.00 58.56 336 VAL A C 1
ATOM 2655 O O . VAL A 1 336 ? 1.246 5.780 29.281 1.00 58.56 336 VAL A O 1
ATOM 2658 N N . ARG A 1 337 ? 2.244 5.990 31.282 1.00 56.69 337 ARG A N 1
ATOM 2659 C CA . ARG A 1 337 ? 3.629 6.106 30.785 1.00 56.69 337 ARG A CA 1
ATOM 2660 C C . ARG A 1 337 ? 4.603 5.221 31.566 1.00 56.69 337 ARG A C 1
ATOM 2662 O O . ARG A 1 337 ? 4.395 4.944 32.745 1.00 56.69 337 ARG A O 1
ATOM 2669 N N . ALA A 1 338 ? 5.679 4.799 30.901 1.00 49.78 338 ALA A N 1
ATOM 2670 C CA . ALA A 1 338 ? 6.729 3.958 31.482 1.00 49.78 338 ALA A CA 1
ATOM 2671 C C . ALA A 1 338 ? 7.690 4.717 32.427 1.00 49.78 338 ALA A C 1
ATOM 2673 O O . ALA A 1 338 ? 8.383 4.074 33.211 1.00 49.78 338 ALA A O 1
ATOM 2674 N N . GLU A 1 339 ? 7.729 6.056 32.371 1.00 42.94 339 GLU A N 1
ATOM 2675 C CA . GLU A 1 339 ? 8.798 6.879 32.972 1.00 42.94 339 GLU A CA 1
ATOM 2676 C C . GLU A 1 339 ? 8.466 7.564 34.313 1.00 42.94 339 GLU A C 1
ATOM 2678 O O . GLU A 1 339 ? 9.320 8.255 34.864 1.00 42.94 339 GLU A O 1
ATOM 2683 N N . GLU A 1 340 ? 7.281 7.373 34.901 1.00 42.12 340 GLU A N 1
ATOM 2684 C CA . GLU A 1 340 ? 7.014 7.928 36.239 1.00 42.12 340 GLU A CA 1
ATOM 2685 C C . GLU A 1 340 ? 7.638 7.044 37.333 1.00 42.12 340 GLU A C 1
ATOM 2687 O O . GLU A 1 340 ? 7.050 6.071 37.818 1.00 42.12 340 GLU A O 1
ATOM 2692 N N . GLY A 1 341 ? 8.874 7.393 37.703 1.00 36.88 341 GLY A N 1
ATOM 2693 C CA . GLY A 1 341 ? 9.434 7.109 39.021 1.00 36.88 341 GLY A CA 1
ATOM 2694 C C . GLY A 1 341 ? 8.665 7.865 40.111 1.00 36.88 341 GLY A C 1
ATOM 2695 O O . GLY A 1 341 ? 8.077 8.912 39.847 1.00 36.88 341 GLY A O 1
ATOM 2696 N N . ASP A 1 342 ? 8.652 7.299 41.319 1.00 38.34 342 ASP A N 1
ATOM 2697 C CA . ASP A 1 342 ? 7.964 7.796 42.520 1.00 38.34 342 ASP A CA 1
ATOM 2698 C C . ASP A 1 342 ? 7.827 9.332 42.594 1.00 38.34 342 ASP A C 1
ATOM 2700 O O . ASP A 1 342 ? 8.817 10.047 42.746 1.00 38.34 342 ASP A O 1
ATOM 2704 N N . GLY A 1 343 ? 6.583 9.833 42.599 1.00 37.25 343 GLY A N 1
ATOM 2705 C CA . GLY A 1 343 ? 6.271 11.092 43.287 1.00 37.25 343 GLY A CA 1
ATOM 2706 C C . GLY A 1 343 ? 5.488 12.176 42.547 1.00 37.25 343 GLY A C 1
ATOM 2707 O O . GLY A 1 343 ? 5.164 13.177 43.183 1.00 37.25 343 GLY A O 1
ATOM 2708 N N . GLN A 1 344 ? 5.118 12.024 41.274 1.00 34.97 344 GLN A N 1
ATOM 2709 C CA . GLN A 1 344 ? 4.195 12.965 40.622 1.00 34.97 344 GLN A CA 1
ATOM 2710 C C . GLN A 1 344 ? 3.018 12.209 40.027 1.00 34.97 344 GLN A C 1
ATOM 2712 O O . GLN A 1 344 ? 3.118 11.600 38.975 1.00 34.97 344 GLN A O 1
ATOM 2717 N N . SER A 1 345 ? 1.892 12.236 40.738 1.00 39.12 345 SER A N 1
ATOM 2718 C CA . SER A 1 345 ? 0.600 11.793 40.228 1.00 39.12 345 SER A CA 1
ATOM 2719 C C . SER A 1 345 ? 0.229 12.638 39.009 1.00 39.12 345 SER A C 1
ATOM 2721 O O . SER A 1 345 ? -0.289 13.747 39.177 1.00 39.12 345 SER A O 1
ATOM 2723 N N . GLY A 1 346 ? 0.503 12.129 37.803 1.00 40.34 346 GLY A N 1
ATOM 2724 C CA . GLY A 1 346 ? -0.093 12.635 36.571 1.00 40.34 346 GLY A CA 1
ATOM 2725 C C . GLY A 1 346 ? -1.596 12.818 36.786 1.00 40.34 346 GLY A C 1
ATOM 2726 O O . GLY A 1 346 ? -2.279 11.919 37.286 1.00 40.34 346 GLY A O 1
ATOM 2727 N N . GLY A 1 347 ? -2.091 14.032 36.536 1.00 42.22 347 GLY A N 1
ATOM 2728 C CA . GLY A 1 347 ? -3.457 14.422 36.874 1.00 42.22 347 GLY A CA 1
ATOM 2729 C C . GLY A 1 347 ? -4.490 13.461 36.277 1.00 42.22 347 GLY A C 1
ATOM 2730 O O . GLY A 1 347 ? -4.331 12.983 35.153 1.00 42.22 347 GLY A O 1
ATOM 2731 N N . GLY A 1 348 ? -5.578 13.205 37.013 1.00 46.47 348 GLY A N 1
ATOM 2732 C CA . GLY A 1 348 ? -6.665 12.308 36.588 1.00 46.47 348 GLY A CA 1
ATOM 2733 C C . GLY A 1 348 ? -7.274 12.638 35.214 1.00 46.47 348 GLY A C 1
ATOM 2734 O O . GLY A 1 348 ? -7.903 11.778 34.600 1.00 46.47 348 GLY A O 1
ATOM 2735 N N . ASP A 1 349 ? -7.031 13.843 34.693 1.00 50.47 349 ASP A N 1
ATOM 2736 C CA . ASP A 1 349 ? -7.442 14.267 33.358 1.00 50.47 349 ASP A CA 1
ATOM 2737 C C . ASP A 1 349 ? -6.759 13.497 32.215 1.00 50.47 349 ASP A C 1
ATOM 2739 O O . ASP A 1 349 ? -7.452 13.142 31.261 1.00 50.47 349 ASP A O 1
ATOM 2743 N N . GLU A 1 350 ? -5.467 13.150 32.303 1.00 56.44 350 GLU A N 1
ATOM 2744 C CA . GLU A 1 350 ? -4.795 12.370 31.243 1.00 56.44 350 GLU A CA 1
ATOM 2745 C C . GLU A 1 350 ? -5.290 10.915 31.217 1.00 56.44 350 GLU A C 1
ATOM 2747 O O . GLU A 1 350 ? -5.534 10.352 30.149 1.00 56.44 350 GLU A O 1
ATOM 2752 N N . ILE A 1 351 ? -5.528 10.328 32.395 1.00 63.44 351 ILE A N 1
ATOM 2753 C CA . ILE A 1 351 ? -6.027 8.954 32.554 1.00 63.44 351 ILE A CA 1
ATOM 2754 C C . ILE A 1 351 ? -7.459 8.829 32.019 1.00 63.44 351 ILE A C 1
ATOM 2756 O O . ILE A 1 351 ? -7.769 7.857 31.333 1.00 63.44 351 ILE A O 1
ATOM 2760 N N . SER A 1 352 ? -8.313 9.831 32.263 1.00 65.00 352 SER A N 1
ATOM 2761 C CA . SER A 1 352 ? -9.717 9.821 31.824 1.00 65.00 352 SER A CA 1
ATOM 2762 C C . SER A 1 352 ? -9.898 9.682 30.305 1.00 65.00 352 SER A C 1
ATOM 2764 O O . SER A 1 352 ? -10.912 9.155 29.861 1.00 65.00 352 SER A O 1
ATOM 2766 N N . SER A 1 353 ? -8.904 10.088 29.504 1.00 67.25 353 SER A N 1
ATOM 2767 C CA . SER A 1 353 ? -8.959 10.001 28.036 1.00 67.25 353 SER A CA 1
ATOM 2768 C C . SER A 1 353 ? -8.877 8.569 27.484 1.00 67.25 353 SER A C 1
ATOM 2770 O O . SER A 1 353 ? -9.259 8.327 26.340 1.00 67.25 353 SER A O 1
ATOM 2772 N N . PHE A 1 354 ? -8.405 7.613 28.293 1.00 71.69 354 PHE A N 1
ATOM 2773 C CA . PHE A 1 354 ? -8.257 6.206 27.901 1.00 71.69 354 PHE A CA 1
ATOM 2774 C C . PHE A 1 354 ? -9.425 5.322 28.348 1.00 71.69 354 PHE A C 1
ATOM 2776 O O . PHE A 1 354 ? -9.543 4.177 27.896 1.00 71.69 354 PHE A O 1
ATOM 2783 N N . PHE A 1 355 ? -10.278 5.837 29.232 1.00 82.00 355 PHE A N 1
ATOM 2784 C CA . PHE A 1 355 ? -11.401 5.096 29.779 1.00 82.00 355 PHE A CA 1
ATOM 2785 C C . PHE A 1 355 ? -12.624 5.193 28.863 1.00 82.00 355 PHE A C 1
ATOM 2787 O O . PHE A 1 355 ? -12.847 6.218 28.217 1.00 82.00 355 PHE A O 1
ATOM 2794 N N . PRO A 1 356 ? -13.412 4.112 28.769 1.00 90.00 356 PRO A N 1
ATOM 2795 C CA . PRO A 1 356 ? -14.612 4.093 27.953 1.00 90.00 356 PRO A CA 1
ATOM 2796 C C . PRO A 1 356 ? -15.704 4.969 28.565 1.00 90.00 356 PRO A C 1
ATOM 2798 O O . PRO A 1 356 ? -15.709 5.260 29.759 1.00 90.00 356 PRO A O 1
ATOM 2801 N N . SER A 1 357 ? -16.699 5.290 27.748 1.00 92.56 357 SER A N 1
ATOM 2802 C CA . SER A 1 357 ? -18.002 5.717 28.266 1.00 92.56 357 SER A CA 1
ATOM 2803 C C . SER A 1 357 ? -18.623 4.607 29.126 1.00 92.56 357 SER A C 1
ATOM 2805 O O . SER A 1 357 ? -18.478 3.423 28.813 1.00 92.56 357 SER A O 1
ATOM 2807 N N . PHE A 1 358 ? -19.304 4.967 30.210 1.00 93.44 358 PHE A N 1
ATOM 2808 C CA . PHE A 1 358 ? -19.856 4.016 31.174 1.00 93.44 358 PHE A CA 1
ATOM 2809 C C . PHE A 1 358 ? -21.383 4.044 31.178 1.00 93.44 358 PHE A C 1
ATOM 2811 O O . PHE A 1 358 ? -21.999 5.103 31.149 1.00 93.44 358 PHE A O 1
ATOM 2818 N N . THR A 1 359 ? -22.024 2.884 31.246 1.00 95.44 359 THR A N 1
ATOM 2819 C CA . THR A 1 359 ? -23.480 2.800 31.396 1.00 95.44 359 THR A CA 1
ATOM 2820 C C . THR A 1 359 ? -23.826 1.791 32.477 1.00 95.44 359 THR A C 1
ATOM 2822 O O . THR A 1 359 ? -23.551 0.601 32.329 1.00 95.44 359 THR A O 1
ATOM 2825 N N . TRP A 1 360 ? -24.449 2.251 33.561 1.00 95.31 360 TRP A N 1
ATOM 2826 C CA . TRP A 1 360 ? -24.946 1.374 34.616 1.00 95.31 360 TRP A CA 1
ATOM 2827 C C . TRP A 1 360 ? -26.365 0.914 34.283 1.00 95.31 360 TRP A C 1
ATOM 2829 O O . TRP A 1 360 ? -27.301 1.707 34.267 1.00 95.31 360 TRP A O 1
ATOM 2839 N N . VAL A 1 361 ? -26.539 -0.380 34.027 1.00 96.19 361 VAL A N 1
ATOM 2840 C CA . VAL A 1 361 ? -27.852 -1.000 33.827 1.00 96.19 361 VAL A CA 1
ATOM 2841 C C . VAL A 1 361 ? -28.279 -1.676 35.123 1.00 96.19 361 VAL A C 1
ATOM 2843 O O . VAL A 1 361 ? -27.676 -2.658 35.562 1.00 96.19 361 VAL A O 1
ATOM 2846 N N . VAL A 1 362 ? -29.335 -1.147 35.731 1.00 94.69 362 VAL A N 1
ATOM 2847 C CA . VAL A 1 362 ? -29.906 -1.633 36.985 1.00 94.69 362 VAL A CA 1
ATOM 2848 C C . VAL A 1 362 ? -31.149 -2.463 36.668 1.00 94.69 362 VAL A C 1
ATOM 2850 O O . VAL A 1 362 ? -32.200 -1.939 36.301 1.00 94.69 362 VAL A O 1
ATOM 2853 N N . ARG A 1 363 ? -31.009 -3.784 36.757 1.00 92.94 363 ARG A N 1
ATOM 2854 C CA . ARG A 1 363 ? -32.051 -4.778 36.474 1.00 92.94 363 ARG A CA 1
ATOM 2855 C C . ARG A 1 363 ? -32.989 -4.963 37.651 1.00 92.94 363 ARG A C 1
ATOM 2857 O O . ARG A 1 363 ? -32.581 -4.817 38.797 1.00 92.94 363 ARG A O 1
ATOM 2864 N N . ASP A 1 364 ? -34.206 -5.402 37.351 1.00 91.88 364 ASP A N 1
ATOM 2865 C CA . ASP A 1 364 ? -35.253 -5.698 38.328 1.00 91.88 364 ASP A CA 1
ATOM 2866 C C . ASP A 1 364 ? -35.486 -4.523 39.287 1.00 91.88 364 ASP A C 1
ATOM 2868 O O . ASP A 1 364 ? -35.665 -4.704 40.489 1.00 91.88 364 ASP A O 1
ATOM 2872 N N . PHE A 1 365 ? -35.449 -3.305 38.744 1.00 93.19 365 PHE A N 1
ATOM 2873 C CA . PHE A 1 365 ? -35.602 -2.086 39.522 1.00 93.19 365 PHE A CA 1
ATOM 2874 C C . PHE A 1 365 ? -37.048 -1.943 40.011 1.00 93.19 365 PHE A C 1
ATOM 2876 O O . PHE A 1 365 ? -37.991 -2.050 39.222 1.00 93.19 365 PHE A O 1
ATOM 2883 N N . THR A 1 366 ? -37.215 -1.714 41.314 1.00 88.25 366 THR A N 1
ATOM 2884 C CA . THR A 1 366 ? -38.527 -1.655 41.983 1.00 88.25 366 THR A CA 1
ATOM 2885 C C . THR A 1 366 ? -38.814 -0.327 42.673 1.00 88.25 366 THR A C 1
ATOM 2887 O O . THR A 1 366 ? -39.898 -0.172 43.225 1.00 88.25 366 THR A O 1
ATOM 2890 N N . LEU A 1 367 ? -37.850 0.595 42.718 1.00 89.00 367 LEU A N 1
ATOM 2891 C CA . LEU A 1 367 ? -38.019 1.883 43.390 1.00 89.00 367 LEU A CA 1
ATOM 2892 C C . LEU A 1 36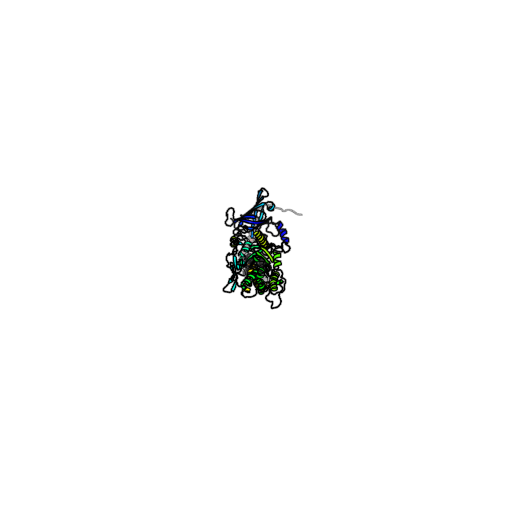7 ? -38.702 2.887 42.456 1.00 89.00 367 LEU A C 1
ATOM 2894 O O . LEU A 1 367 ? -38.568 2.804 41.235 1.00 89.00 367 LEU A O 1
ATOM 2898 N N . GLU A 1 368 ? -39.404 3.852 43.037 1.00 89.88 368 GLU A N 1
ATOM 2899 C CA . GLU A 1 368 ? -39.876 5.026 42.307 1.00 89.88 368 GLU A CA 1
ATOM 2900 C C . GLU A 1 368 ? -38.720 6.023 42.177 1.00 89.88 368 GLU A C 1
ATOM 2902 O O . GLU A 1 368 ? -37.990 6.276 43.136 1.00 89.88 368 GLU A O 1
ATOM 2907 N N . LEU A 1 369 ? -38.516 6.552 40.970 1.00 91.19 369 LEU A N 1
ATOM 2908 C CA . LEU A 1 369 ? -37.484 7.551 40.698 1.00 91.19 369 LEU A CA 1
ATOM 2909 C C . LEU A 1 369 ? -38.026 8.943 41.019 1.00 91.19 369 LEU A C 1
ATOM 2911 O O . LEU A 1 369 ? -38.269 9.747 40.124 1.00 91.19 369 LEU A O 1
ATOM 2915 N N . VAL A 1 370 ? -38.217 9.197 42.307 1.00 92.19 370 VAL A N 1
ATOM 2916 C CA . VAL A 1 370 ? -38.587 10.505 42.852 1.00 92.19 370 VAL A CA 1
ATOM 2917 C C . VAL A 1 370 ? -37.578 10.927 43.912 1.00 92.19 370 VAL A C 1
ATOM 2919 O O . VAL A 1 370 ? -36.906 10.083 44.515 1.00 92.19 370 VAL A O 1
ATOM 2922 N N . ASP A 1 371 ? -37.424 12.228 44.119 1.00 88.44 371 ASP A N 1
ATOM 2923 C CA . ASP A 1 371 ? -36.598 12.760 45.196 1.00 88.44 371 ASP A CA 1
ATOM 2924 C C . ASP A 1 371 ? -37.350 12.941 46.523 1.00 88.44 371 ASP A C 1
ATOM 2926 O O . ASP A 1 371 ? -38.479 12.481 46.685 1.00 88.44 371 ASP A O 1
ATOM 2930 N N . GLU A 1 372 ? -36.682 13.543 47.514 1.00 86.25 372 GLU A N 1
ATOM 2931 C CA . GLU A 1 372 ? -37.256 13.765 48.849 1.00 86.25 372 GLU A CA 1
ATOM 2932 C C . GLU A 1 372 ? -38.446 14.738 48.826 1.00 86.25 372 GLU A C 1
ATOM 2934 O O . GLU A 1 372 ? -39.309 14.653 49.701 1.00 86.25 372 GLU A O 1
ATOM 2939 N N . ASP A 1 373 ? -38.512 15.612 47.818 1.00 89.25 373 ASP A N 1
ATOM 2940 C CA . ASP A 1 373 ? -39.594 16.576 47.610 1.00 89.25 373 ASP A CA 1
ATOM 2941 C C . ASP A 1 373 ? -40.744 15.982 46.767 1.00 89.25 373 ASP A C 1
ATOM 2943 O O . ASP A 1 373 ? -41.829 16.563 46.682 1.00 89.25 373 ASP A O 1
ATOM 2947 N N . GLY A 1 374 ? -40.548 14.778 46.216 1.00 88.56 374 GLY A N 1
ATOM 2948 C CA . GLY A 1 374 ? -41.514 14.057 45.388 1.00 88.56 374 GLY A CA 1
ATOM 2949 C C . GLY A 1 374 ? -41.426 14.386 43.896 1.00 88.56 374 GLY A C 1
ATOM 2950 O O . GLY A 1 374 ? -42.285 13.935 43.136 1.00 88.56 374 GLY A O 1
ATOM 2951 N N . ASP A 1 375 ? -40.409 15.139 43.471 1.00 92.06 375 ASP A N 1
ATOM 2952 C CA . ASP A 1 375 ? -40.177 15.465 42.067 1.00 92.06 375 ASP A CA 1
ATOM 2953 C C . ASP A 1 375 ? -39.539 14.274 41.335 1.00 92.06 375 ASP A C 1
ATOM 2955 O O . ASP A 1 375 ? -38.688 13.562 41.877 1.00 92.06 375 ASP A O 1
ATOM 2959 N N . GLU A 1 376 ? -39.955 14.037 40.086 1.00 93.12 376 GLU A N 1
ATOM 2960 C CA . GLU A 1 376 ? -39.398 12.964 39.257 1.00 93.12 376 GLU A CA 1
ATOM 2961 C C . GLU A 1 376 ? -37.915 13.216 38.959 1.00 93.12 376 GLU A C 1
ATOM 2963 O O . GLU A 1 376 ? -37.535 14.279 38.466 1.00 93.12 376 GLU A O 1
ATOM 2968 N N . ILE A 1 377 ? -37.086 12.197 39.186 1.00 94.50 377 ILE A N 1
ATOM 2969 C CA . ILE A 1 377 ? -35.667 12.208 38.833 1.00 94.50 377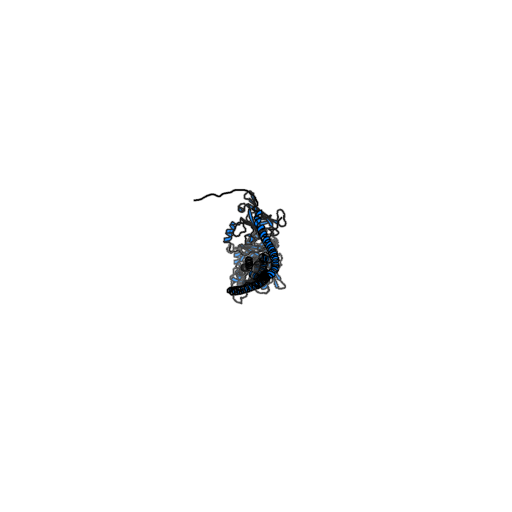 ILE A CA 1
ATOM 2970 C C . ILE A 1 377 ? -35.377 11.216 37.716 1.00 94.50 377 ILE A C 1
ATOM 2972 O O . ILE A 1 377 ? -35.990 10.156 37.577 1.00 94.50 377 ILE A O 1
ATOM 2976 N N . THR A 1 378 ? -34.374 11.529 36.914 1.00 94.50 378 THR A N 1
ATOM 2977 C CA . THR A 1 378 ? -33.870 10.612 35.898 1.00 94.50 378 THR A CA 1
ATOM 2978 C C . THR A 1 378 ? -33.030 9.493 36.533 1.00 94.50 378 THR A C 1
ATOM 2980 O O . THR A 1 378 ? -32.415 9.680 37.589 1.00 94.50 378 THR A O 1
ATOM 2983 N N . PRO A 1 379 ? -32.920 8.316 35.886 1.00 94.81 379 PRO A N 1
ATOM 2984 C CA . PRO A 1 379 ? -31.994 7.272 36.328 1.00 94.81 379 PRO A CA 1
ATOM 2985 C C . PRO A 1 379 ? -30.542 7.766 36.452 1.00 94.81 379 PRO A C 1
ATOM 2987 O O . PRO A 1 379 ? -29.800 7.310 37.324 1.00 94.81 379 PRO A O 1
ATOM 2990 N N . THR A 1 380 ? -30.133 8.696 35.586 1.00 94.50 380 THR A N 1
ATOM 2991 C CA . THR A 1 380 ? -28.799 9.309 35.583 1.00 94.50 380 THR A CA 1
ATOM 2992 C C . THR A 1 380 ? -28.591 10.178 36.821 1.00 94.50 380 THR A C 1
ATOM 2994 O O . THR A 1 380 ? -27.592 10.012 37.515 1.00 94.50 380 THR A O 1
ATOM 2997 N N . GLU A 1 381 ? -29.558 11.026 37.182 1.00 94.25 381 GLU A N 1
ATOM 2998 C CA . GLU A 1 381 ? -29.516 11.797 38.434 1.00 94.25 381 GLU A CA 1
ATOM 2999 C C . GLU A 1 381 ? -29.501 10.889 39.668 1.00 94.25 381 GLU A C 1
ATOM 3001 O O . GLU A 1 381 ? -28.771 11.158 40.624 1.00 94.25 381 GLU A O 1
ATOM 3006 N N . TYR A 1 382 ? -30.244 9.779 39.637 1.00 94.69 382 TYR A N 1
ATOM 3007 C CA . TYR A 1 382 ? -30.185 8.759 40.685 1.00 94.69 382 TYR A CA 1
ATOM 3008 C C . TYR A 1 382 ? -28.764 8.191 40.855 1.00 94.69 382 TYR A C 1
ATOM 3010 O O . TYR A 1 382 ? -28.276 8.080 41.984 1.00 94.69 382 TYR A O 1
ATOM 3018 N N . LEU A 1 383 ? -28.063 7.898 39.754 1.00 94.12 383 LEU A N 1
ATOM 3019 C CA . LEU A 1 383 ? -26.672 7.443 39.798 1.00 94.12 383 LEU A CA 1
ATOM 3020 C C . LEU A 1 383 ? -25.723 8.524 40.338 1.00 94.12 383 LEU A C 1
ATOM 3022 O O . LEU A 1 383 ? -24.892 8.222 41.195 1.00 94.12 383 LEU A O 1
ATOM 3026 N N . GLU A 1 384 ? -25.853 9.774 39.888 1.00 93.56 384 GLU A N 1
ATOM 3027 C CA . GLU A 1 384 ? -25.019 10.884 40.376 1.00 93.56 384 GLU A CA 1
ATOM 3028 C C . GLU A 1 384 ? -25.173 11.092 41.886 1.00 93.56 384 GLU A C 1
ATOM 3030 O O . GLU A 1 384 ? -24.183 11.264 42.599 1.00 93.56 384 GLU A O 1
ATOM 3035 N N . ARG A 1 385 ? -26.401 10.984 42.407 1.00 91.75 385 ARG A N 1
ATOM 3036 C CA . ARG A 1 385 ? -26.665 11.044 43.851 1.00 91.75 385 ARG A CA 1
ATOM 3037 C C . ARG A 1 385 ? -26.041 9.862 44.599 1.00 91.75 385 ARG A C 1
ATOM 3039 O O . ARG A 1 385 ? -25.461 10.059 45.665 1.00 91.75 385 ARG A O 1
ATOM 3046 N N . ALA A 1 386 ? -26.089 8.649 44.046 1.00 90.50 386 ALA A N 1
ATOM 3047 C CA . ALA A 1 386 ? -25.455 7.475 44.657 1.00 90.50 386 ALA A CA 1
ATOM 3048 C C . ALA A 1 386 ? -23.914 7.581 44.702 1.00 90.50 386 ALA A C 1
ATOM 3050 O O . ALA A 1 386 ? -23.269 7.121 45.658 1.00 90.50 386 ALA A O 1
ATOM 3051 N N . LEU A 1 387 ? -23.325 8.219 43.684 1.00 91.44 387 LEU A N 1
ATOM 3052 C CA . LEU A 1 387 ? -21.889 8.481 43.574 1.00 91.44 387 LEU A CA 1
ATOM 3053 C C . LEU A 1 387 ? -21.434 9.752 44.310 1.00 91.44 387 LEU A C 1
ATOM 3055 O O . LEU A 1 387 ? -20.229 9.986 44.411 1.00 91.44 387 LEU A O 1
ATOM 3059 N N . ALA A 1 388 ? -22.351 10.539 44.876 1.00 91.31 388 ALA A N 1
ATOM 3060 C CA . ALA A 1 388 ? -22.002 11.739 45.624 1.00 91.31 388 ALA A CA 1
ATOM 3061 C C . ALA A 1 388 ? -21.156 11.403 46.875 1.00 91.31 388 ALA A C 1
ATOM 3063 O O . ALA A 1 388 ? -21.443 10.419 47.575 1.00 91.31 388 ALA A O 1
ATOM 3064 N N . PRO A 1 389 ? -20.115 12.205 47.189 1.00 89.62 389 PRO A N 1
ATOM 3065 C CA . PRO A 1 389 ? -19.299 12.003 48.380 1.00 89.62 389 PRO A CA 1
ATOM 3066 C C . PRO A 1 389 ? -20.143 12.025 49.653 1.00 89.62 389 PRO A C 1
ATOM 3068 O O . PRO A 1 389 ? -20.961 12.917 49.866 1.00 89.62 389 PRO A O 1
ATOM 3071 N N . GLN A 1 390 ? -19.902 11.058 50.530 1.00 87.81 390 GLN A N 1
ATOM 3072 C CA . GLN A 1 390 ? -20.549 10.983 51.830 1.00 87.81 390 GLN A CA 1
ATOM 3073 C C . GLN A 1 390 ? -19.831 11.897 52.836 1.00 87.81 390 GLN A C 1
ATOM 3075 O O . GLN A 1 390 ? -18.594 11.927 52.859 1.00 87.81 390 GLN A O 1
ATOM 3080 N N . PRO A 1 391 ? -20.567 12.628 53.690 1.00 86.88 391 PRO A N 1
ATOM 3081 C CA . PRO A 1 391 ? -19.970 13.489 54.701 1.00 86.88 391 PRO A CA 1
ATOM 3082 C C . PRO A 1 391 ? -19.296 12.664 55.808 1.00 86.88 391 PRO A C 1
ATOM 3084 O O . PRO A 1 391 ? -19.821 11.651 56.268 1.00 86.88 391 PRO A O 1
ATOM 3087 N N . GLY A 1 392 ? -18.130 13.121 56.269 1.00 86.25 392 GLY A N 1
ATOM 3088 C CA . GLY A 1 392 ? -17.390 12.511 57.377 1.00 86.25 392 GLY A CA 1
ATOM 3089 C C . GLY A 1 392 ? -15.924 12.219 57.055 1.00 86.25 392 GLY A C 1
ATOM 3090 O O . GLY A 1 392 ? -15.523 12.104 55.902 1.00 86.25 392 GLY A O 1
ATOM 3091 N N . LEU A 1 393 ? -15.111 12.102 58.107 1.00 86.12 393 LEU A N 1
ATOM 3092 C CA . LEU A 1 393 ? -13.654 11.904 58.031 1.00 86.12 393 LEU A CA 1
ATOM 3093 C C . LEU A 1 393 ? -13.211 10.585 58.683 1.00 86.12 393 LEU A C 1
ATOM 3095 O O . LEU A 1 393 ? -12.061 10.435 59.083 1.00 86.12 393 LEU A O 1
ATOM 3099 N N . THR A 1 394 ? -14.114 9.619 58.849 1.00 90.44 394 THR A N 1
ATOM 3100 C CA . THR A 1 394 ? -13.724 8.297 59.357 1.00 90.44 394 THR A CA 1
ATOM 3101 C C . THR A 1 394 ? -13.051 7.491 58.250 1.00 90.44 394 THR A C 1
ATOM 3103 O O . THR A 1 394 ? -13.336 7.681 57.069 1.00 90.44 394 THR A O 1
ATOM 3106 N N . GLN A 1 395 ? -12.182 6.547 58.618 1.00 83.44 395 GLN A N 1
ATOM 3107 C CA . GLN A 1 395 ? -11.470 5.710 57.646 1.00 83.44 395 GLN A CA 1
ATOM 3108 C C . GLN A 1 395 ? -12.432 4.937 56.720 1.00 83.44 395 GLN A C 1
ATOM 3110 O O . GLN A 1 395 ? -12.190 4.829 55.522 1.00 83.44 395 GLN A O 1
ATOM 3115 N N 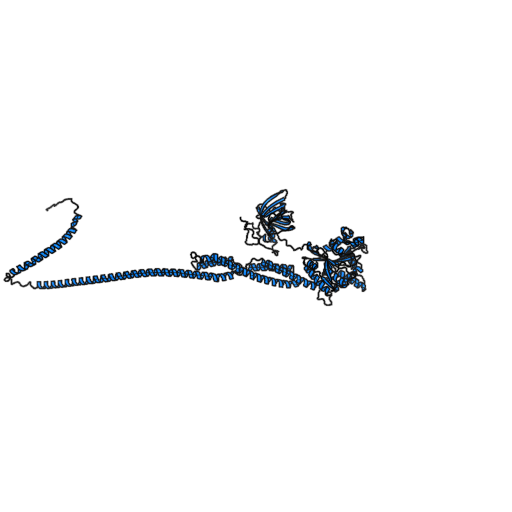. ALA A 1 396 ? -13.566 4.470 57.253 1.00 83.06 396 ALA A N 1
ATOM 3116 C CA . ALA A 1 396 ? -14.608 3.811 56.467 1.00 83.06 396 ALA A CA 1
ATOM 3117 C C . ALA A 1 396 ? -15.291 4.761 55.465 1.00 83.06 396 ALA A C 1
ATOM 3119 O O . ALA A 1 396 ? -15.569 4.357 54.339 1.00 83.06 396 ALA A O 1
ATOM 3120 N N . VAL A 1 397 ? -15.546 6.020 55.847 1.00 85.31 397 VAL A N 1
ATOM 3121 C CA . VAL A 1 397 ? -16.108 7.033 54.933 1.00 85.31 397 VAL A CA 1
ATOM 3122 C C . VAL A 1 397 ? -15.091 7.413 53.857 1.00 85.31 397 VAL A C 1
ATOM 3124 O O . VAL A 1 397 ? -15.458 7.514 52.690 1.00 85.31 397 VAL A O 1
ATOM 3127 N N . MET A 1 398 ? -13.809 7.542 54.210 1.00 84.25 398 MET A N 1
ATOM 3128 C CA . MET A 1 398 ? -12.749 7.804 53.232 1.00 84.25 398 MET A CA 1
ATOM 3129 C C . MET A 1 398 ? -12.653 6.698 52.174 1.00 84.25 398 MET A C 1
ATOM 3131 O O . MET A 1 398 ? -12.582 7.012 50.990 1.00 84.25 398 MET A O 1
ATOM 3135 N N . GLU A 1 399 ? -12.713 5.418 52.562 1.00 80.56 399 GLU A N 1
ATOM 3136 C CA . GLU A 1 399 ? -12.653 4.310 51.594 1.00 80.56 399 GLU A CA 1
ATOM 3137 C C . GLU A 1 399 ? -13.902 4.260 50.695 1.00 80.56 399 GLU A C 1
ATOM 3139 O O . GLU A 1 399 ? -13.799 4.066 49.484 1.00 80.56 399 GLU A O 1
ATOM 3144 N N . ARG A 1 400 ? -15.089 4.536 51.250 1.00 82.81 400 ARG A N 1
ATOM 3145 C CA . ARG A 1 400 ? -16.341 4.648 50.476 1.00 82.81 400 ARG A CA 1
ATOM 3146 C C . ARG A 1 400 ? -16.310 5.814 49.487 1.00 82.81 400 ARG A C 1
ATOM 3148 O O . ARG A 1 400 ? -16.798 5.688 48.362 1.00 82.81 400 ARG A O 1
ATOM 3155 N N . ASN A 1 401 ? -15.725 6.940 49.886 1.00 88.19 401 ASN A N 1
ATOM 3156 C CA . ASN A 1 401 ? -15.542 8.105 49.022 1.00 88.19 401 ASN A CA 1
ATOM 3157 C C . ASN A 1 401 ? -14.449 7.883 47.976 1.00 88.19 401 ASN A C 1
ATOM 3159 O O . ASN A 1 401 ? -14.538 8.438 46.886 1.00 88.19 401 ASN A O 1
ATOM 3163 N N . ARG A 1 402 ? -13.457 7.034 48.258 1.00 84.44 402 ARG A N 1
ATOM 3164 C CA . ARG A 1 402 ? -12.411 6.673 47.299 1.00 84.44 402 ARG A CA 1
ATOM 3165 C C . ARG A 1 402 ? -12.991 5.985 46.066 1.00 84.44 402 ARG A C 1
ATOM 3167 O O . ARG A 1 402 ? -12.691 6.411 44.956 1.00 84.44 402 ARG A O 1
ATOM 3174 N N . VAL A 1 403 ? -13.847 4.974 46.243 1.00 83.88 403 VAL A N 1
ATOM 3175 C CA . VAL A 1 403 ? -14.485 4.268 45.112 1.00 83.88 403 VAL A CA 1
ATOM 3176 C C . VAL A 1 403 ? -15.328 5.234 44.273 1.00 83.88 403 VAL A C 1
ATOM 3178 O O . VAL A 1 403 ? -15.199 5.265 43.052 1.00 83.88 403 VAL A O 1
ATOM 3181 N N . ARG A 1 404 ? -16.124 6.085 44.930 1.00 89.19 404 ARG A N 1
ATOM 3182 C CA . ARG A 1 404 ? -16.941 7.122 44.278 1.00 89.19 404 ARG A CA 1
ATOM 3183 C C . ARG A 1 404 ? -16.110 8.112 43.477 1.00 89.19 404 ARG A C 1
ATOM 3185 O O . ARG A 1 404 ? -16.381 8.334 42.301 1.00 89.19 404 ARG A O 1
ATOM 3192 N N . HIS A 1 405 ? -15.062 8.651 44.096 1.00 86.00 405 HIS A N 1
ATOM 3193 C CA . HIS A 1 405 ? -14.157 9.585 43.447 1.00 86.00 405 HIS A CA 1
ATOM 3194 C C . HIS A 1 405 ? -13.541 8.967 42.189 1.00 86.00 405 HIS A C 1
ATOM 3196 O O . HIS A 1 405 ? -13.558 9.590 41.132 1.00 86.00 405 HIS A O 1
ATOM 3202 N N . MET A 1 406 ? -13.086 7.714 42.267 1.00 83.19 406 MET A N 1
ATOM 3203 C CA . MET A 1 406 ? -12.497 7.007 41.127 1.00 83.19 406 MET A CA 1
ATOM 3204 C C . MET A 1 406 ? -13.503 6.770 39.998 1.00 83.19 406 MET A C 1
ATOM 3206 O O . MET A 1 406 ? -13.166 6.995 38.838 1.00 83.19 406 MET A O 1
ATOM 3210 N N . MET A 1 407 ? -14.746 6.406 40.325 1.00 86.44 407 MET A N 1
ATOM 3211 C CA . MET A 1 407 ? -15.821 6.301 39.334 1.00 86.44 407 MET A CA 1
ATOM 3212 C C . MET A 1 407 ? -16.040 7.629 38.603 1.00 86.44 407 MET A C 1
ATOM 3214 O O . MET A 1 407 ? -16.020 7.662 37.376 1.00 86.44 407 MET A O 1
ATOM 3218 N N . THR A 1 408 ? -16.178 8.731 39.347 1.00 88.56 408 THR A N 1
ATOM 3219 C CA . THR A 1 408 ? -16.414 10.061 38.761 1.00 88.56 408 THR A CA 1
ATOM 3220 C C . THR A 1 408 ? -15.206 10.624 38.006 1.00 88.56 408 THR A C 1
ATOM 3222 O O . THR A 1 408 ? -15.384 11.385 37.057 1.00 88.56 408 THR A O 1
ATOM 3225 N N . ALA A 1 409 ? -13.984 10.251 38.401 1.00 83.75 409 ALA A N 1
ATOM 3226 C CA . ALA A 1 409 ? -12.749 10.725 37.783 1.00 83.75 409 ALA A CA 1
ATOM 3227 C C . ALA A 1 409 ? -12.422 9.986 36.477 1.00 83.75 409 ALA A C 1
ATOM 3229 O O . ALA A 1 409 ? -11.964 10.612 35.521 1.00 83.75 409 ALA A O 1
ATOM 3230 N N . PHE A 1 410 ? -12.650 8.670 36.418 1.00 80.75 410 PHE A N 1
ATOM 3231 C CA . PHE A 1 410 ? -12.309 7.869 35.237 1.00 80.75 410 PHE A CA 1
ATOM 3232 C C . PHE A 1 410 ? -13.419 7.821 34.204 1.00 80.75 410 PHE A C 1
ATOM 3234 O O . PHE A 1 410 ? -13.147 7.941 33.014 1.00 80.75 410 PHE A O 1
ATOM 3241 N N . PHE A 1 411 ? -14.666 7.693 34.650 1.00 87.81 411 PHE A N 1
ATOM 3242 C CA . PHE A 1 411 ? -15.822 7.633 33.768 1.00 87.81 411 PHE A CA 1
ATOM 3243 C C . PHE A 1 411 ? -16.493 9.005 33.729 1.00 87.81 411 PHE A C 1
ATOM 3245 O O . PHE A 1 411 ? -17.505 9.260 34.389 1.00 87.81 411 PHE A O 1
ATOM 3252 N N . LYS A 1 412 ? -15.876 9.924 32.976 1.00 86.50 412 LYS A N 1
ATOM 3253 C CA . LYS A 1 412 ? -16.411 11.280 32.777 1.00 86.50 412 LYS A CA 1
ATOM 3254 C C . LYS A 1 412 ? -17.752 11.252 32.048 1.00 86.50 412 LYS A C 1
ATOM 3256 O O . LYS A 1 412 ? -18.670 11.951 32.457 1.00 86.50 412 LYS A O 1
ATOM 3261 N N . ASP A 1 413 ? -17.844 10.426 31.012 1.00 89.56 413 ASP A N 1
ATOM 3262 C CA . ASP A 1 413 ? -19.092 10.104 30.327 1.00 89.56 413 ASP A CA 1
ATOM 3263 C C . ASP A 1 413 ? -19.705 8.861 30.980 1.00 89.56 413 ASP A C 1
ATOM 3265 O O . ASP A 1 413 ? -19.179 7.751 30.838 1.00 89.56 413 ASP A O 1
ATOM 3269 N N . ARG A 1 414 ? -20.771 9.063 31.756 1.00 92.56 414 ARG A N 1
ATOM 3270 C CA . ARG A 1 414 ? -21.471 8.005 32.484 1.00 92.56 414 ARG A CA 1
ATOM 3271 C C . ARG A 1 414 ? -22.976 8.217 32.432 1.00 92.56 414 ARG A C 1
ATOM 3273 O O . ARG A 1 414 ? -23.452 9.336 32.582 1.00 92.56 414 ARG A O 1
ATOM 3280 N N . ASP A 1 415 ? -23.704 7.125 32.255 1.00 94.44 415 ASP A N 1
ATOM 3281 C CA . ASP A 1 415 ? -25.161 7.119 32.174 1.00 94.44 415 ASP A CA 1
ATOM 3282 C C . ASP A 1 415 ? -25.754 5.956 32.983 1.00 94.44 415 ASP A C 1
ATOM 3284 O O . ASP A 1 415 ? -25.045 5.020 33.370 1.00 94.44 415 ASP A O 1
ATOM 3288 N N . CYS A 1 416 ? -27.057 5.999 33.243 1.00 95.75 416 CYS A N 1
ATOM 3289 C CA . CYS A 1 416 ? -27.765 4.995 34.026 1.00 95.75 416 CYS A CA 1
ATOM 3290 C C . CYS A 1 416 ? -29.102 4.640 33.376 1.00 95.75 416 CYS A C 1
ATOM 3292 O O . CYS A 1 416 ? -29.822 5.504 32.888 1.00 95.75 416 CYS A O 1
ATOM 3294 N N . PHE A 1 417 ? -29.459 3.360 33.408 1.00 96.50 417 PHE A N 1
ATOM 3295 C CA . PHE A 1 417 ? -30.756 2.869 32.958 1.00 96.50 417 PHE A CA 1
ATOM 3296 C C . PHE A 1 417 ? -31.319 1.886 33.970 1.00 96.50 417 PHE A C 1
ATOM 3298 O O . PHE A 1 417 ? -30.651 0.934 34.371 1.00 96.50 417 PHE A O 1
ATOM 3305 N N . THR A 1 418 ? -32.580 2.080 34.334 1.00 95.56 418 THR A N 1
ATOM 3306 C CA . THR A 1 418 ? -33.333 1.146 35.167 1.00 95.56 418 THR A CA 1
ATOM 3307 C C . THR A 1 418 ? -34.237 0.295 34.284 1.00 95.56 418 THR A C 1
ATOM 3309 O O . THR A 1 418 ? -34.942 0.801 33.409 1.00 95.56 418 THR A O 1
ATOM 3312 N N . LEU A 1 419 ? -34.197 -1.019 34.494 1.00 95.06 419 LEU A N 1
ATOM 3313 C CA . LEU A 1 419 ? -35.035 -1.982 33.792 1.00 95.06 419 LEU A CA 1
ATOM 3314 C C . LEU A 1 419 ? -35.909 -2.714 34.800 1.00 95.06 419 LEU A C 1
ATOM 3316 O O . LEU A 1 419 ? -35.406 -3.267 35.781 1.00 95.06 419 LEU A O 1
ATOM 3320 N N . VAL A 1 420 ? -37.212 -2.769 34.538 1.00 94.12 420 VAL A N 1
ATOM 3321 C CA . VAL A 1 420 ? -38.118 -3.604 35.330 1.00 94.12 420 VAL A CA 1
ATOM 3322 C C . VAL A 1 420 ? -37.820 -5.088 35.103 1.00 94.12 420 VAL A C 1
ATOM 3324 O O . VAL A 1 420 ? -37.127 -5.480 34.164 1.00 94.12 420 VAL A O 1
ATOM 3327 N N . ARG A 1 421 ? -38.363 -5.953 35.959 1.00 92.38 421 ARG A N 1
ATOM 3328 C CA . ARG A 1 421 ? -38.274 -7.403 35.752 1.00 92.38 421 ARG A CA 1
ATOM 3329 C C . ARG A 1 421 ? -38.934 -7.784 34.413 1.00 92.38 421 ARG A C 1
ATOM 3331 O O . ARG A 1 421 ? -40.044 -7.304 34.181 1.00 92.38 421 ARG A O 1
ATOM 3338 N N . PRO A 1 422 ? -38.321 -8.620 33.554 1.00 91.38 422 PRO A N 1
ATOM 3339 C CA . PRO A 1 422 ? -38.824 -8.890 32.200 1.00 91.38 422 PRO A CA 1
ATOM 3340 C C . PRO A 1 422 ? -40.111 -9.728 32.170 1.00 91.38 422 PRO A C 1
ATOM 3342 O O . PRO A 1 422 ? -40.955 -9.520 31.302 1.00 91.38 422 PRO A O 1
ATOM 3345 N N . VAL A 1 423 ? -40.282 -10.634 33.138 1.00 91.62 423 VAL A N 1
ATOM 3346 C CA . VAL A 1 423 ? -41.473 -11.476 33.341 1.00 91.62 423 VAL A CA 1
ATOM 3347 C C . VAL A 1 423 ? -41.778 -11.599 34.837 1.00 91.62 423 VAL A C 1
ATOM 3349 O O . VAL A 1 423 ? -40.895 -11.378 35.670 1.00 91.62 423 VAL A O 1
ATOM 3352 N N . TYR A 1 424 ? -43.026 -11.924 35.185 1.00 88.06 424 TYR A N 1
ATOM 3353 C CA . TYR A 1 424 ? -43.441 -12.123 36.580 1.00 88.06 424 TYR A CA 1
ATOM 3354 C C . TYR A 1 424 ? -43.192 -13.551 37.077 1.00 88.06 424 TYR A C 1
ATOM 3356 O O . TYR A 1 424 ? -42.786 -13.728 38.222 1.00 88.06 424 TYR A O 1
ATOM 3364 N N . ASP A 1 425 ? -43.422 -14.542 36.213 1.00 90.00 425 ASP A N 1
ATOM 3365 C CA . ASP A 1 425 ? -43.298 -15.962 36.539 1.00 90.00 425 ASP A CA 1
ATOM 3366 C C . ASP A 1 425 ? -41.827 -16.390 36.666 1.00 90.00 425 ASP A C 1
ATOM 3368 O O . ASP A 1 425 ? -40.996 -16.092 35.802 1.00 90.00 425 ASP A O 1
ATOM 3372 N N . GLU A 1 426 ? -41.490 -17.089 37.751 1.00 85.81 426 GLU A N 1
ATOM 3373 C CA . GLU A 1 426 ? -40.114 -17.518 38.016 1.00 85.81 426 GLU A CA 1
ATOM 3374 C C . GLU A 1 426 ? -39.623 -18.607 37.059 1.00 85.81 426 GLU A C 1
ATOM 3376 O O . GLU A 1 426 ? -38.441 -18.611 36.713 1.00 85.81 426 GLU A O 1
ATOM 3381 N N . GLY A 1 427 ? -40.502 -19.507 36.610 1.00 84.81 427 GLY A N 1
ATOM 3382 C CA . GLY A 1 427 ? -40.157 -20.547 35.641 1.00 84.81 427 GLY A CA 1
ATOM 3383 C C . GLY A 1 427 ? -39.828 -19.946 34.277 1.00 84.81 427 GLY A C 1
ATOM 3384 O O . GLY A 1 427 ? -38.803 -20.275 33.679 1.00 84.81 427 GLY A O 1
ATOM 3385 N N . MET A 1 428 ? -40.636 -18.983 33.833 1.00 85.25 428 MET A N 1
ATOM 3386 C CA . MET A 1 428 ? -40.370 -18.193 32.631 1.00 85.25 428 MET A CA 1
ATOM 3387 C C . MET A 1 428 ? -39.085 -17.372 32.770 1.00 85.25 428 MET A C 1
ATOM 3389 O O . MET A 1 428 ? -38.315 -17.277 31.818 1.00 85.25 428 MET A O 1
ATOM 3393 N N . LEU A 1 429 ? -38.797 -16.819 33.953 1.00 84.94 429 LEU A N 1
ATOM 3394 C CA . LEU A 1 429 ? -37.574 -16.044 34.176 1.00 84.94 429 LEU A CA 1
ATOM 3395 C C . LEU A 1 429 ? -36.303 -16.896 34.054 1.00 84.94 429 LEU A C 1
ATOM 3397 O O . LEU A 1 429 ? -35.295 -16.419 33.538 1.00 84.94 429 LEU A O 1
ATOM 3401 N N . GLN A 1 430 ? -36.340 -18.158 34.492 1.00 81.56 430 GLN A N 1
ATOM 3402 C CA . GLN A 1 430 ? -35.217 -19.093 34.328 1.00 81.56 430 GLN A CA 1
ATOM 3403 C C . GLN A 1 430 ? -34.917 -19.414 32.858 1.00 81.56 430 GLN A C 1
ATOM 3405 O O . GLN A 1 430 ? -33.807 -19.835 32.539 1.00 81.56 430 GLN A O 1
ATOM 3410 N N . GLN A 1 431 ? -35.899 -19.219 31.978 1.00 81.75 431 GLN A N 1
ATOM 3411 C CA . GLN A 1 431 ? -35.813 -19.480 30.543 1.00 81.75 431 GLN A CA 1
ATOM 3412 C C . GLN A 1 431 ? -36.007 -18.197 29.726 1.00 81.75 431 GLN A C 1
ATOM 3414 O O . GLN A 1 431 ? -36.412 -18.264 28.567 1.00 81.75 431 GLN A O 1
ATOM 3419 N N . VAL A 1 432 ? -35.716 -17.028 30.310 1.00 82.75 432 VAL A N 1
ATOM 3420 C CA . VAL A 1 432 ? -36.043 -15.723 29.711 1.00 82.75 432 VAL A CA 1
ATOM 3421 C C . VAL A 1 432 ? -35.420 -15.518 28.327 1.00 82.75 432 VAL A C 1
ATOM 3423 O O . VAL A 1 432 ? -35.989 -14.822 27.496 1.00 82.75 432 VAL A O 1
ATOM 3426 N N . ASP A 1 433 ? -34.293 -16.172 28.044 1.00 78.81 433 ASP A N 1
ATOM 3427 C CA . ASP A 1 433 ? -33.617 -16.119 26.740 1.00 78.81 433 ASP A CA 1
ATOM 3428 C C . ASP A 1 433 ? -34.377 -16.847 25.626 1.00 78.81 433 ASP A C 1
ATOM 3430 O O . ASP A 1 433 ? -34.206 -16.542 24.450 1.00 78.81 433 ASP A O 1
ATOM 3434 N N . SER A 1 434 ? -35.229 -17.810 25.985 1.00 81.12 434 SER A N 1
ATOM 3435 C CA . SER A 1 434 ? -36.089 -18.519 25.029 1.00 81.12 434 SER A CA 1
ATOM 3436 C C . SER A 1 434 ? -37.376 -17.759 24.706 1.00 81.12 434 SER A C 1
ATOM 3438 O O . SER A 1 434 ? -38.093 -18.130 23.778 1.00 81.12 434 SER A O 1
ATOM 3440 N N . ILE A 1 435 ? -37.671 -16.695 25.459 1.00 86.06 435 ILE A N 1
ATOM 3441 C CA . ILE A 1 435 ? -38.898 -15.919 25.320 1.00 86.06 435 ILE A CA 1
ATOM 3442 C C . ILE A 1 435 ? -38.656 -14.790 24.307 1.00 86.06 435 ILE A C 1
ATOM 3444 O O . ILE A 1 435 ? -37.724 -13.997 24.479 1.00 86.06 435 ILE A O 1
ATOM 3448 N N . PRO A 1 436 ? -39.480 -14.672 23.250 1.00 87.31 436 PRO A N 1
ATOM 3449 C CA . PRO A 1 436 ? -39.413 -13.545 22.329 1.00 87.31 436 PRO A CA 1
ATOM 3450 C C . PRO A 1 436 ? -39.551 -12.202 23.057 1.00 87.31 436 PRO A C 1
ATOM 3452 O O . PRO A 1 436 ? -40.373 -12.057 23.956 1.00 87.31 436 PRO A O 1
ATOM 3455 N N . ILE A 1 437 ? -38.797 -11.182 22.625 1.00 86.75 437 ILE A N 1
ATOM 3456 C CA . ILE A 1 437 ? -38.845 -9.837 23.236 1.00 86.75 437 ILE A CA 1
ATOM 3457 C C . ILE A 1 437 ? -40.274 -9.271 23.240 1.00 86.75 437 ILE A C 1
ATOM 3459 O O . ILE A 1 437 ? -40.658 -8.600 24.193 1.00 86.75 437 ILE A O 1
ATOM 3463 N N . THR A 1 438 ? -41.068 -9.580 22.211 1.00 89.50 438 THR A N 1
ATOM 3464 C CA . THR A 1 438 ? -42.476 -9.168 22.082 1.00 89.50 438 THR A CA 1
ATOM 3465 C C . THR A 1 438 ? -43.376 -9.684 23.200 1.00 89.50 438 THR A C 1
ATOM 3467 O O . THR A 1 438 ? -44.400 -9.063 23.476 1.00 89.50 438 THR A O 1
ATOM 3470 N N . ASP A 1 439 ? -42.981 -10.780 23.848 1.00 90.44 439 ASP A N 1
ATOM 3471 C CA . ASP A 1 439 ? -43.765 -11.479 24.868 1.00 90.44 439 ASP A CA 1
ATOM 3472 C C . ASP A 1 439 ? -43.308 -11.100 26.288 1.00 90.44 439 ASP A C 1
ATOM 3474 O O . ASP A 1 439 ? -43.908 -11.507 27.284 1.00 90.44 439 ASP A O 1
ATOM 3478 N N . LEU A 1 440 ? -42.243 -10.297 26.398 1.00 91.38 440 LEU A N 1
ATOM 3479 C CA . LEU A 1 440 ? -41.801 -9.707 27.658 1.00 91.38 440 LEU A CA 1
ATOM 3480 C C . LEU A 1 440 ? -42.735 -8.566 28.071 1.00 91.38 440 LEU A C 1
ATOM 3482 O O . LEU A 1 440 ? -43.531 -8.058 27.283 1.00 91.38 440 LEU A O 1
ATOM 3486 N N . ARG A 1 441 ? -42.621 -8.103 29.314 1.00 94.69 441 ARG A N 1
ATOM 3487 C CA . ARG A 1 441 ? -43.444 -6.990 29.806 1.00 94.69 441 ARG A CA 1
ATOM 3488 C C . ARG A 1 441 ? -43.306 -5.724 28.937 1.00 94.69 441 ARG A C 1
ATOM 3490 O O . ARG A 1 441 ? -42.174 -5.346 28.622 1.00 94.69 441 ARG A O 1
ATOM 3497 N N . PRO A 1 442 ? -44.406 -5.023 28.592 1.00 94.62 442 PRO A N 1
ATOM 3498 C CA . PRO A 1 442 ? -44.354 -3.843 27.724 1.00 94.62 442 PRO A CA 1
ATOM 3499 C C . PRO A 1 442 ? -43.427 -2.733 28.234 1.00 94.62 442 PRO A C 1
ATOM 3501 O O . PRO A 1 442 ? -42.722 -2.098 27.446 1.00 94.62 442 PRO A O 1
ATOM 3504 N N . GLU A 1 443 ? -43.372 -2.518 29.552 1.00 94.00 443 GLU A N 1
ATOM 3505 C CA . GLU A 1 443 ? -42.471 -1.528 30.147 1.00 94.00 443 GLU A CA 1
ATOM 3506 C C . GLU A 1 443 ? -41.008 -1.925 29.937 1.00 94.00 443 GLU A C 1
ATOM 3508 O O . GLU A 1 443 ? -40.193 -1.085 29.558 1.00 94.00 443 GLU A O 1
ATOM 3513 N N . PHE A 1 444 ? -40.690 -3.215 30.099 1.00 93.94 444 PHE A N 1
ATOM 3514 C CA . PHE A 1 444 ? -39.352 -3.746 29.845 1.00 93.94 444 PHE A CA 1
ATOM 3515 C C . PHE A 1 444 ? -38.948 -3.560 28.381 1.00 93.94 444 PHE A C 1
ATOM 3517 O O . PHE A 1 444 ? -37.842 -3.099 28.109 1.00 93.94 444 PHE A O 1
ATOM 3524 N N . GLN A 1 445 ? -39.847 -3.859 27.438 1.00 93.56 445 GLN A N 1
ATOM 3525 C CA . GLN A 1 445 ? -39.597 -3.670 26.005 1.00 93.56 445 GLN A CA 1
ATOM 3526 C C . GLN A 1 445 ? -39.270 -2.206 25.675 1.00 93.56 445 GLN A C 1
ATOM 3528 O O . GLN A 1 445 ? -38.281 -1.924 24.997 1.00 93.56 445 GLN A O 1
ATOM 3533 N N . SER A 1 446 ? -40.069 -1.268 26.194 1.00 95.00 446 SER A N 1
ATOM 3534 C CA . SER A 1 446 ? -39.864 0.173 26.000 1.00 95.00 446 SER A CA 1
ATOM 3535 C C . SER A 1 446 ? -38.535 0.647 26.596 1.00 95.00 446 SER A C 1
ATOM 3537 O O . SER A 1 446 ? -37.768 1.354 25.939 1.00 95.00 446 SER A O 1
ATOM 3539 N N . GLN A 1 447 ? -38.216 0.220 27.820 1.00 95.00 447 GLN A N 1
ATOM 3540 C CA . GLN A 1 447 ? -36.966 0.579 28.489 1.00 95.00 447 GLN A CA 1
ATOM 3541 C C . GLN A 1 447 ? -35.739 -0.015 27.780 1.00 95.00 447 GLN A C 1
ATOM 3543 O O . GLN A 1 447 ? -34.745 0.683 27.584 1.00 95.00 447 GLN A O 1
ATOM 3548 N N . LEU A 1 448 ? -35.820 -1.267 27.323 1.00 93.94 448 LEU A N 1
ATOM 3549 C CA . LEU A 1 448 ? -34.772 -1.924 26.543 1.00 93.94 448 LEU A CA 1
ATOM 3550 C C . LEU A 1 448 ? -34.547 -1.228 25.192 1.00 93.94 448 LEU A C 1
ATOM 3552 O O . LEU A 1 448 ? -33.402 -1.039 24.783 1.00 93.94 448 LEU A O 1
ATOM 3556 N N . ALA A 1 449 ? -35.615 -0.806 24.509 1.00 94.06 449 ALA A N 1
ATOM 3557 C CA . ALA A 1 449 ? -35.511 -0.052 23.262 1.00 94.06 449 ALA A CA 1
ATOM 3558 C C . ALA A 1 449 ? -34.825 1.310 23.474 1.00 94.06 449 ALA A C 1
ATOM 3560 O O . ALA A 1 449 ? -33.944 1.676 22.693 1.00 94.06 449 ALA A O 1
ATOM 3561 N N . LYS A 1 450 ? -35.168 2.026 24.556 1.00 95.25 450 LYS A N 1
ATOM 3562 C CA . LYS A 1 450 ? -34.503 3.282 24.950 1.00 95.25 450 LYS A CA 1
ATOM 3563 C C . LYS A 1 450 ? -33.021 3.069 25.265 1.00 95.25 450 LYS A C 1
ATOM 3565 O O . LYS A 1 450 ? -32.187 3.820 24.763 1.00 95.25 450 LYS A O 1
ATOM 3570 N N . LEU A 1 451 ? -32.693 2.025 26.030 1.00 95.06 451 LEU A N 1
ATOM 3571 C CA . LEU A 1 451 ? -31.314 1.642 26.342 1.00 95.06 451 LEU A CA 1
ATOM 3572 C C . LEU A 1 451 ? -30.520 1.359 25.061 1.00 95.06 451 LEU A C 1
ATOM 3574 O O . LEU A 1 451 ? -29.447 1.925 24.859 1.00 95.06 451 LEU A O 1
ATOM 3578 N N . LYS A 1 452 ? -31.066 0.526 24.165 1.00 94.00 452 LYS A N 1
ATOM 3579 C CA . LYS A 1 452 ? -30.437 0.197 22.881 1.00 94.00 452 LYS A CA 1
ATOM 3580 C C . LYS A 1 452 ? -30.191 1.462 22.057 1.00 94.00 452 LYS A C 1
ATOM 3582 O O . LYS A 1 452 ? -29.069 1.683 21.615 1.00 94.00 452 LYS A O 1
ATOM 3587 N N . ALA A 1 453 ? -31.200 2.315 21.894 1.00 92.81 453 ALA A N 1
ATOM 3588 C CA . ALA A 1 453 ? -31.054 3.566 21.155 1.00 92.81 453 ALA A CA 1
ATOM 3589 C C . ALA A 1 453 ? -29.960 4.468 21.754 1.00 92.81 453 ALA A C 1
ATOM 3591 O O . ALA A 1 453 ? -29.108 4.951 21.013 1.00 92.81 453 ALA A O 1
ATOM 3592 N N . SER A 1 454 ? -29.929 4.644 23.081 1.00 92.81 454 SER A N 1
ATOM 3593 C CA . SER A 1 454 ? -28.905 5.468 23.739 1.00 92.81 454 SER A CA 1
ATOM 3594 C C . SER A 1 454 ? -27.490 4.916 23.538 1.00 92.81 454 SER A C 1
ATOM 3596 O O . SER A 1 454 ? -26.587 5.671 23.172 1.00 92.81 454 SER A O 1
ATOM 3598 N N . ILE A 1 455 ? -27.300 3.600 23.707 1.00 92.75 455 ILE A N 1
ATOM 3599 C CA . ILE A 1 455 ? -25.995 2.943 23.543 1.00 92.75 455 ILE A CA 1
ATOM 3600 C C . ILE A 1 455 ? -25.421 3.200 22.150 1.00 92.75 455 ILE A C 1
ATOM 3602 O O . ILE A 1 455 ? -24.253 3.571 22.043 1.00 92.75 455 ILE A O 1
ATOM 3606 N N . PHE A 1 456 ? -26.224 2.996 21.102 1.00 91.00 456 PHE A N 1
ATOM 3607 C CA . PHE A 1 456 ? -25.759 3.109 19.720 1.00 91.00 456 PHE A CA 1
ATOM 3608 C C . PHE A 1 456 ? -25.639 4.570 19.258 1.00 91.00 456 PHE A C 1
ATOM 3610 O O . PHE A 1 456 ? -24.648 4.913 18.621 1.00 91.00 456 PHE A O 1
ATOM 3617 N N . ASN A 1 457 ? -26.561 5.459 19.646 1.00 89.56 457 ASN A N 1
ATOM 3618 C CA . ASN A 1 457 ? -26.501 6.878 19.263 1.00 89.56 457 ASN A CA 1
ATOM 3619 C C . ASN A 1 457 ? -25.280 7.607 19.847 1.00 89.56 457 ASN A C 1
ATOM 3621 O O . ASN A 1 457 ? -24.723 8.494 19.203 1.00 89.56 457 ASN A O 1
ATOM 3625 N N . HIS A 1 458 ? -24.853 7.222 21.051 1.00 87.38 458 HIS A N 1
ATOM 3626 C CA . HIS A 1 458 ? -23.686 7.785 21.736 1.00 87.38 458 HIS A CA 1
ATOM 3627 C C . HIS A 1 458 ? -22.468 6.853 21.665 1.00 87.38 458 HIS A C 1
ATOM 3629 O O . HIS A 1 458 ? -21.591 6.882 22.536 1.00 87.38 458 HIS A O 1
ATOM 3635 N N . LEU A 1 459 ? -22.421 5.963 20.671 1.00 90.75 459 LEU A N 1
ATOM 3636 C CA . LEU A 1 459 ? -21.280 5.086 20.468 1.00 90.75 459 LEU A CA 1
ATOM 3637 C C . LEU A 1 459 ? -20.154 5.853 19.775 1.00 90.75 459 LEU A C 1
ATOM 3639 O O . LEU A 1 459 ? -20.367 6.521 18.767 1.00 90.75 459 LEU A O 1
ATOM 3643 N N . GLN A 1 460 ? -18.941 5.727 20.305 1.00 90.62 460 GLN A N 1
ATOM 3644 C CA . GLN A 1 460 ? -17.738 6.312 19.720 1.00 90.62 460 GLN A CA 1
ATOM 3645 C C . GLN A 1 460 ? -16.769 5.202 19.294 1.00 90.62 460 GLN A C 1
ATOM 3647 O O . GLN A 1 460 ? -16.708 4.152 19.957 1.00 90.62 460 GLN A O 1
ATOM 3652 N N . PRO A 1 461 ? -15.995 5.411 18.210 1.00 92.38 461 PRO A N 1
ATOM 3653 C CA . PRO A 1 461 ? -14.883 4.537 17.874 1.00 92.38 461 PRO A CA 1
ATOM 3654 C C . PRO A 1 461 ? -13.932 4.390 19.056 1.00 92.38 461 PRO A C 1
ATOM 3656 O O . PRO A 1 461 ? -13.673 5.349 19.783 1.00 92.38 461 PRO A O 1
ATOM 3659 N N . LYS A 1 462 ? -13.359 3.201 19.227 1.00 91.25 462 LYS A N 1
ATOM 3660 C CA . LYS A 1 462 ? -12.246 3.027 20.151 1.00 91.25 462 LYS A CA 1
ATOM 3661 C C . LYS A 1 462 ? -11.060 3.808 19.604 1.00 91.25 462 LYS A C 1
ATOM 3663 O O . LYS A 1 462 ? -10.621 3.562 18.482 1.00 91.25 462 LYS A O 1
ATOM 3668 N N . THR A 1 463 ? -10.553 4.744 20.395 1.00 86.88 463 THR A N 1
ATOM 3669 C CA . THR A 1 463 ? -9.401 5.565 20.029 1.00 86.88 463 THR A CA 1
ATOM 3670 C C . THR A 1 463 ? -8.219 5.308 20.942 1.00 86.88 463 THR A C 1
ATOM 3672 O O . THR A 1 463 ? -8.385 5.032 22.128 1.00 86.88 463 THR A O 1
ATOM 3675 N N . MET A 1 464 ? -7.023 5.479 20.394 1.00 78.94 464 MET A N 1
ATOM 3676 C CA . MET A 1 464 ? -5.773 5.538 21.141 1.00 78.94 464 MET A CA 1
ATOM 3677 C C . MET A 1 464 ? -4.979 6.737 20.620 1.00 78.94 464 MET A C 1
ATOM 3679 O O . MET A 1 464 ? -4.842 6.892 19.406 1.00 78.94 464 MET A O 1
ATOM 3683 N N . ASN A 1 465 ? -4.524 7.630 21.506 1.00 74.31 465 ASN A N 1
ATOM 3684 C CA . ASN A 1 465 ? -3.878 8.897 21.126 1.00 74.31 465 ASN A CA 1
ATOM 3685 C C . ASN A 1 465 ? -4.681 9.689 20.069 1.00 74.31 465 ASN A C 1
ATOM 3687 O O . ASN A 1 465 ? -4.135 10.153 19.067 1.00 74.31 465 ASN A O 1
ATOM 3691 N N . ASN A 1 466 ? -6.001 9.796 20.275 1.00 76.56 466 ASN A N 1
ATOM 3692 C CA . ASN A 1 466 ? -6.965 10.449 19.375 1.00 76.56 466 ASN A CA 1
ATOM 3693 C C . ASN A 1 466 ? -7.068 9.851 17.959 1.00 76.56 466 ASN A C 1
ATOM 3695 O O . ASN A 1 466 ? -7.655 10.472 17.071 1.00 76.56 466 ASN A O 1
ATOM 3699 N N . LYS A 1 467 ? -6.540 8.644 17.726 1.00 80.31 467 LYS A N 1
ATOM 3700 C CA . LYS A 1 467 ? -6.697 7.928 16.456 1.00 80.31 467 LYS A CA 1
ATOM 3701 C C . LYS A 1 467 ? -7.663 6.757 16.606 1.00 80.31 467 LYS A C 1
ATOM 3703 O O . LYS A 1 467 ? -7.495 5.976 17.543 1.00 80.31 467 LYS A O 1
ATOM 3708 N N . PRO A 1 468 ? -8.657 6.610 15.713 1.00 87.69 468 PRO A N 1
ATOM 3709 C CA . PRO A 1 468 ? -9.565 5.473 15.743 1.00 87.69 468 PRO A CA 1
ATOM 3710 C C . PRO A 1 468 ? -8.812 4.190 15.393 1.00 87.69 468 PRO A C 1
ATOM 3712 O O . PRO A 1 468 ? -8.025 4.163 14.448 1.00 87.69 468 PRO A O 1
ATOM 3715 N N . LEU A 1 469 ? -9.067 3.132 16.154 1.00 88.94 469 LEU A N 1
ATOM 3716 C CA . LEU A 1 469 ? -8.483 1.822 15.913 1.00 88.94 469 LEU A CA 1
ATOM 3717 C C . LEU A 1 469 ? -9.216 1.110 14.776 1.00 88.94 469 LEU A C 1
ATOM 3719 O O . LEU A 1 469 ? -10.434 1.248 14.624 1.00 88.94 469 LEU A O 1
ATOM 3723 N N . ASN A 1 470 ? -8.463 0.322 14.012 1.00 88.94 470 ASN A N 1
ATOM 3724 C CA . ASN A 1 470 ? -9.002 -0.718 13.143 1.00 88.94 470 ASN A CA 1
ATOM 3725 C C . ASN A 1 470 ? -8.851 -2.101 13.798 1.00 88.94 470 ASN A C 1
ATOM 3727 O O . ASN A 1 470 ? -8.291 -2.221 14.892 1.00 88.94 470 ASN A O 1
ATOM 3731 N N . GLY A 1 471 ? -9.347 -3.148 13.138 1.00 89.81 471 GLY A N 1
ATOM 3732 C CA . GLY A 1 471 ? -9.306 -4.501 13.682 1.00 89.81 471 GLY A CA 1
ATOM 3733 C C . GLY A 1 471 ? -7.890 -5.048 13.914 1.00 89.81 471 GLY A C 1
ATOM 3734 O O . GLY A 1 471 ? -7.618 -5.607 14.976 1.00 89.81 471 GLY A O 1
ATOM 3735 N N . SER A 1 472 ? -6.958 -4.804 12.986 1.00 86.25 472 SER A N 1
ATOM 3736 C CA . SER A 1 472 ? -5.537 -5.183 13.113 1.00 86.25 472 SER A CA 1
ATOM 3737 C C . SER A 1 472 ? -4.858 -4.494 14.304 1.00 86.25 472 SER A C 1
ATOM 3739 O O . SER A 1 472 ? -4.196 -5.134 15.122 1.00 86.25 472 SER A O 1
ATOM 3741 N N . MET A 1 473 ? -5.092 -3.190 14.466 1.00 87.94 473 MET A N 1
ATOM 3742 C CA . MET A 1 473 ? -4.557 -2.408 15.581 1.00 87.94 473 MET A CA 1
ATOM 3743 C C . MET A 1 473 ? -5.109 -2.874 16.924 1.00 87.94 473 MET A C 1
ATOM 3745 O O . MET A 1 473 ? -4.370 -2.979 17.900 1.00 87.94 473 MET A O 1
ATOM 3749 N N . PHE A 1 474 ? -6.409 -3.160 16.973 1.00 91.31 474 PHE A N 1
ATOM 3750 C CA . PHE A 1 474 ? -7.063 -3.668 18.170 1.00 91.31 474 PHE A CA 1
ATOM 3751 C C . PHE A 1 474 ? -6.550 -5.050 18.564 1.00 91.31 474 PHE A C 1
ATOM 3753 O O . PHE A 1 474 ? -6.288 -5.285 19.740 1.00 91.31 474 PHE A O 1
ATOM 3760 N N . ALA A 1 475 ? -6.336 -5.932 17.587 1.00 90.81 475 ALA A N 1
ATOM 3761 C CA . ALA A 1 475 ? -5.726 -7.238 17.791 1.00 90.81 475 ALA A CA 1
ATOM 3762 C C . ALA A 1 475 ? -4.311 -7.111 18.392 1.00 90.81 475 ALA A C 1
ATOM 3764 O O . ALA A 1 475 ? -4.001 -7.753 19.393 1.00 90.81 475 ALA A O 1
ATOM 3765 N N . GLY A 1 476 ? -3.463 -6.232 17.846 1.00 88.06 476 GLY A N 1
ATOM 3766 C CA . GLY A 1 476 ? -2.124 -6.000 18.399 1.00 88.06 476 GLY A CA 1
ATOM 3767 C C . GLY A 1 476 ? -2.145 -5.422 19.822 1.00 88.06 476 GLY A C 1
ATOM 3768 O O . GLY A 1 476 ? -1.358 -5.833 20.674 1.00 88.06 476 GLY A O 1
ATOM 3769 N N . LEU A 1 477 ? -3.086 -4.519 20.109 1.00 88.25 477 LEU A N 1
ATOM 3770 C CA . LEU A 1 477 ? -3.275 -3.930 21.437 1.00 88.25 477 LEU A CA 1
ATOM 3771 C C . LEU A 1 477 ? -3.796 -4.956 22.458 1.00 88.25 477 LEU A C 1
ATOM 3773 O O . LEU A 1 477 ? -3.339 -4.967 23.600 1.00 88.25 477 LEU A O 1
ATOM 3777 N N . LEU A 1 478 ? -4.689 -5.857 22.040 1.00 90.56 478 LEU A N 1
ATOM 3778 C CA . LEU A 1 478 ? -5.161 -6.979 22.852 1.00 90.56 478 LEU A CA 1
ATOM 3779 C C . LEU A 1 478 ? -4.004 -7.877 23.297 1.00 90.56 478 LEU A C 1
ATOM 3781 O O . LEU A 1 478 ? -3.888 -8.165 24.487 1.00 90.56 478 LEU A O 1
ATOM 3785 N N . VAL A 1 479 ? -3.137 -8.279 22.363 1.00 89.44 479 VAL A N 1
ATOM 3786 C CA . VAL A 1 479 ? -1.959 -9.110 22.662 1.00 89.44 479 VAL A CA 1
ATOM 3787 C C . VAL A 1 479 ? -1.047 -8.402 23.662 1.00 89.44 479 VAL A C 1
ATOM 3789 O O . VAL A 1 479 ? -0.717 -8.972 24.698 1.00 89.44 479 VAL A O 1
ATOM 3792 N N . ALA A 1 480 ? -0.729 -7.129 23.418 1.00 85.31 480 ALA A N 1
ATOM 3793 C CA . ALA A 1 480 ? 0.141 -6.360 24.303 1.00 85.31 480 ALA A CA 1
ATOM 3794 C C . ALA A 1 480 ? -0.422 -6.213 25.732 1.00 85.31 480 ALA A C 1
ATOM 3796 O O . ALA A 1 480 ? 0.329 -6.294 26.706 1.00 85.31 480 ALA A O 1
ATOM 3797 N N . TYR A 1 481 ? -1.738 -6.021 25.885 1.00 86.25 481 TYR A N 1
ATOM 3798 C CA . TYR A 1 481 ? -2.370 -5.946 27.206 1.00 86.25 481 TYR A CA 1
ATOM 3799 C C . TYR A 1 481 ? -2.398 -7.288 27.934 1.00 86.25 481 TYR A C 1
ATOM 3801 O O . TYR A 1 481 ? -2.143 -7.330 29.140 1.00 86.25 481 TYR A O 1
ATOM 3809 N N . VAL A 1 482 ? -2.684 -8.377 27.222 1.00 88.00 482 VAL A N 1
ATOM 3810 C CA . VAL A 1 482 ? -2.672 -9.729 27.795 1.00 88.00 482 VAL A CA 1
ATOM 3811 C C . VAL A 1 482 ? -1.267 -10.104 28.256 1.00 88.00 482 VAL A C 1
ATOM 3813 O O . VAL A 1 482 ? -1.101 -10.561 29.388 1.00 88.00 482 VAL A O 1
ATOM 3816 N N . ASP A 1 483 ? -0.252 -9.827 27.437 1.00 85.69 483 ASP A N 1
ATOM 3817 C CA . ASP A 1 483 ? 1.144 -10.072 27.788 1.00 85.69 483 ASP A CA 1
ATOM 3818 C C . ASP A 1 483 ? 1.556 -9.280 29.029 1.00 85.69 483 ASP A C 1
ATOM 3820 O O . ASP A 1 483 ? 2.133 -9.852 29.955 1.00 85.69 483 ASP A O 1
ATOM 3824 N N . ALA A 1 484 ? 1.224 -7.989 29.110 1.00 81.56 484 ALA A N 1
ATOM 3825 C CA . ALA A 1 484 ? 1.556 -7.183 30.282 1.00 81.56 484 ALA A CA 1
ATOM 3826 C C . ALA A 1 484 ? 0.936 -7.755 31.569 1.00 81.56 484 ALA A C 1
ATOM 3828 O O . ALA A 1 484 ? 1.642 -7.951 32.561 1.00 81.56 484 ALA A O 1
ATOM 3829 N N . ILE A 1 485 ? -0.354 -8.100 31.527 1.00 80.81 485 ILE A N 1
ATOM 3830 C CA . ILE A 1 485 ? -1.086 -8.641 32.678 1.00 80.81 485 ILE A CA 1
ATOM 3831 C C . ILE A 1 485 ? -0.538 -10.000 33.122 1.00 80.81 485 ILE A C 1
ATOM 3833 O O . ILE A 1 485 ? -0.404 -10.240 34.323 1.00 80.81 485 ILE A O 1
ATOM 3837 N N . ASN A 1 486 ? -0.186 -10.875 32.178 1.00 84.31 486 ASN A N 1
ATOM 3838 C CA . ASN A 1 486 ? 0.381 -12.190 32.481 1.00 84.31 486 ASN A CA 1
ATOM 3839 C C . ASN A 1 486 ? 1.743 -12.114 33.179 1.00 84.31 486 ASN A C 1
ATOM 3841 O O . ASN A 1 486 ? 2.062 -12.977 33.993 1.00 84.31 486 ASN A O 1
ATOM 3845 N N . HIS A 1 487 ? 2.540 -11.082 32.899 1.00 80.62 487 HIS A N 1
ATOM 3846 C CA . HIS A 1 487 ? 3.837 -10.879 33.551 1.00 80.62 487 HIS A CA 1
ATOM 3847 C C . HIS A 1 487 ? 3.726 -10.159 34.906 1.00 80.62 487 HIS A C 1
ATOM 3849 O O . HIS A 1 487 ? 4.745 -9.821 35.505 1.00 80.62 487 HIS A O 1
ATOM 3855 N N . GLY A 1 488 ? 2.506 -9.892 35.395 1.00 66.75 488 GLY A N 1
ATOM 3856 C CA . GLY A 1 488 ? 2.278 -9.084 36.599 1.00 66.75 488 GLY A CA 1
ATOM 3857 C C . GLY A 1 488 ? 2.676 -7.614 36.426 1.00 66.75 488 GLY A C 1
ATOM 3858 O O . GLY A 1 488 ? 2.644 -6.846 37.390 1.00 66.75 488 GLY A O 1
ATOM 3859 N N . SER A 1 489 ? 3.036 -7.224 35.203 1.00 61.19 489 SER A N 1
ATOM 3860 C CA . SER A 1 489 ? 3.339 -5.856 34.830 1.00 61.19 489 SER A CA 1
ATOM 3861 C C . SER A 1 489 ? 2.038 -5.084 34.698 1.00 61.19 489 SER A C 1
ATOM 3863 O O . SER A 1 489 ? 1.012 -5.580 34.236 1.00 61.19 489 SER A O 1
ATOM 3865 N N . VAL A 1 490 ? 2.088 -3.826 35.097 1.00 60.28 490 VAL A N 1
ATOM 3866 C CA . VAL A 1 490 ? 1.026 -2.876 34.809 1.00 60.28 490 VAL A CA 1
ATOM 3867 C C . VAL A 1 490 ? 0.990 -2.667 33.284 1.00 60.28 490 VAL A C 1
ATOM 3869 O O . VAL A 1 490 ? 2.010 -2.222 32.759 1.00 60.28 490 VAL A O 1
ATOM 3872 N N . PRO A 1 491 ? -0.099 -2.981 32.546 1.00 61.59 491 PRO A N 1
ATOM 3873 C CA . PRO A 1 491 ? -0.235 -2.605 31.141 1.00 61.59 491 PRO A CA 1
ATOM 3874 C C . PRO A 1 491 ? 0.064 -1.121 30.938 1.00 61.59 491 PRO A C 1
ATOM 3876 O O . PRO A 1 491 ? -0.716 -0.247 31.327 1.00 61.59 491 PRO A O 1
ATOM 3879 N N . THR A 1 492 ? 1.222 -0.854 30.333 1.00 64.12 492 THR A N 1
ATOM 3880 C CA . THR A 1 492 ? 1.621 0.491 29.941 1.00 64.12 492 THR A CA 1
ATOM 3881 C C . THR A 1 492 ? 1.033 0.778 28.571 1.00 64.12 492 THR A C 1
ATOM 3883 O O . THR A 1 492 ? 1.426 0.194 27.562 1.00 64.12 492 THR A O 1
ATOM 3886 N N . ILE A 1 493 ? 0.075 1.694 28.550 1.00 66.94 493 ILE A N 1
ATOM 3887 C CA . ILE A 1 493 ? -0.674 2.116 27.360 1.00 66.94 493 ILE A CA 1
ATOM 3888 C C . ILE A 1 493 ? 0.276 2.560 26.225 1.00 66.94 493 ILE A C 1
ATOM 3890 O O . ILE A 1 493 ? 0.021 2.262 25.058 1.00 66.94 493 ILE A O 1
ATOM 3894 N N . SER A 1 494 ? 1.409 3.195 26.553 1.00 67.12 494 SER A N 1
ATOM 3895 C CA . SER A 1 494 ? 2.382 3.689 25.569 1.00 67.12 494 SER A CA 1
ATOM 3896 C C . SER A 1 494 ? 3.166 2.585 24.841 1.00 67.12 494 SER A C 1
ATOM 3898 O O . SER A 1 494 ? 3.250 2.613 23.619 1.00 67.12 494 SER A O 1
ATOM 3900 N N . SER A 1 495 ? 3.694 1.573 25.541 1.00 68.19 495 SER A N 1
ATOM 3901 C CA . SER A 1 495 ? 4.542 0.548 24.903 1.00 68.19 495 SER A CA 1
ATOM 3902 C C . SER A 1 495 ? 3.749 -0.394 23.993 1.00 68.19 495 SER A C 1
ATOM 3904 O O . SER A 1 495 ? 4.240 -0.803 22.940 1.00 68.19 495 SER A O 1
ATOM 3906 N N . ALA A 1 496 ? 2.501 -0.701 24.367 1.00 70.75 496 ALA A N 1
ATOM 3907 C CA . ALA A 1 496 ? 1.564 -1.431 23.515 1.00 70.75 496 ALA A CA 1
ATOM 3908 C C . ALA A 1 496 ? 1.304 -0.675 22.201 1.00 70.75 496 ALA A C 1
ATOM 3910 O O . ALA A 1 496 ? 1.274 -1.267 21.121 1.00 70.75 496 ALA A O 1
ATOM 3911 N N . TRP A 1 497 ? 1.163 0.649 22.286 1.00 76.75 497 TRP A N 1
ATOM 3912 C CA . TRP A 1 497 ? 0.928 1.512 21.134 1.00 76.75 497 TRP A CA 1
ATOM 3913 C C . TRP A 1 497 ? 2.131 1.585 20.182 1.00 76.75 497 TRP A C 1
ATOM 3915 O O . TRP A 1 497 ? 1.953 1.521 18.962 1.00 76.75 497 TRP A O 1
ATOM 3925 N N . ASP A 1 498 ? 3.354 1.641 20.707 1.00 78.25 498 ASP A N 1
ATOM 3926 C CA . ASP A 1 498 ? 4.573 1.697 19.889 1.00 78.25 498 ASP A CA 1
ATOM 3927 C C . ASP A 1 498 ? 4.760 0.426 19.042 1.00 78.25 498 ASP A C 1
ATOM 3929 O O . ASP A 1 498 ? 5.064 0.493 17.848 1.00 78.25 498 ASP A O 1
ATOM 3933 N N . GLY A 1 499 ? 4.498 -0.751 19.623 1.00 77.81 499 GLY A N 1
ATOM 3934 C CA . GLY A 1 499 ? 4.550 -2.025 18.895 1.00 77.81 499 GLY A CA 1
ATOM 3935 C C . GLY A 1 499 ? 3.498 -2.130 17.783 1.00 77.81 499 GLY A C 1
ATOM 3936 O O . GLY A 1 499 ? 3.797 -2.567 16.663 1.00 77.81 499 GLY A O 1
ATOM 3937 N N . VAL A 1 500 ? 2.270 -1.680 18.063 1.00 81.62 500 VAL A N 1
ATOM 3938 C CA . VAL A 1 500 ? 1.166 -1.668 17.088 1.00 81.62 500 VAL A CA 1
ATOM 3939 C C . VAL A 1 500 ? 1.462 -0.706 15.938 1.00 81.62 500 VAL A C 1
ATOM 3941 O O . VAL A 1 500 ? 1.356 -1.086 14.771 1.00 81.62 500 VAL A O 1
ATOM 3944 N N . THR A 1 501 ? 1.891 0.520 16.242 1.00 82.75 501 THR A N 1
ATOM 3945 C CA . THR A 1 501 ? 2.199 1.534 15.221 1.00 82.75 501 THR A CA 1
ATOM 3946 C C . THR A 1 501 ? 3.357 1.116 14.318 1.00 82.75 501 THR A C 1
ATOM 3948 O O . THR A 1 501 ? 3.268 1.287 13.102 1.00 82.75 501 THR A O 1
ATOM 3951 N N . ALA A 1 502 ? 4.401 0.486 14.866 1.00 84.38 502 ALA A N 1
ATOM 3952 C CA . ALA A 1 502 ? 5.493 -0.068 14.070 1.00 84.38 502 ALA A CA 1
ATOM 3953 C C . ALA A 1 502 ? 5.019 -1.167 13.100 1.00 84.38 502 ALA A C 1
ATOM 3955 O O . ALA A 1 502 ? 5.455 -1.207 11.946 1.00 84.38 502 ALA A O 1
ATOM 3956 N N . THR A 1 503 ? 4.114 -2.043 13.544 1.00 82.69 503 THR A N 1
ATOM 3957 C CA . THR A 1 503 ? 3.561 -3.128 12.717 1.00 82.69 503 THR A CA 1
ATOM 3958 C C . THR A 1 503 ? 2.694 -2.583 11.581 1.00 82.69 503 THR A C 1
ATOM 3960 O O . THR A 1 503 ? 2.870 -2.980 10.426 1.00 82.69 503 THR A O 1
ATOM 3963 N N . GLU A 1 504 ? 1.824 -1.613 11.876 1.00 83.44 504 GLU A N 1
ATOM 3964 C CA . GLU A 1 504 ? 0.996 -0.948 10.864 1.00 83.44 504 GLU A CA 1
ATOM 3965 C C . GLU A 1 504 ? 1.840 -0.146 9.864 1.00 83.44 504 GLU A C 1
ATOM 3967 O O . GLU A 1 504 ? 1.614 -0.250 8.659 1.00 83.44 504 GLU A O 1
ATOM 3972 N N . CYS A 1 505 ? 2.876 0.575 10.314 1.00 88.88 505 CYS A N 1
ATOM 3973 C CA . CYS A 1 505 ? 3.793 1.277 9.408 1.00 88.88 505 CYS A CA 1
ATOM 3974 C C . CYS A 1 505 ? 4.514 0.304 8.469 1.00 88.88 505 CYS A C 1
ATOM 3976 O O . CYS A 1 505 ? 4.632 0.568 7.273 1.00 88.88 505 CYS A O 1
ATOM 3978 N N . LYS A 1 506 ? 4.932 -0.864 8.968 1.00 88.62 506 LYS A N 1
ATOM 3979 C CA . LYS A 1 506 ? 5.553 -1.904 8.140 1.00 88.62 506 LYS A CA 1
ATOM 3980 C C . LYS A 1 506 ? 4.584 -2.474 7.098 1.00 88.62 506 LYS A C 1
ATOM 3982 O O . LYS A 1 506 ? 4.997 -2.742 5.968 1.00 88.62 506 LYS A O 1
ATOM 3987 N N . LYS A 1 507 ? 3.304 -2.657 7.448 1.00 85.56 507 LYS A N 1
ATOM 3988 C CA . LYS A 1 507 ? 2.248 -3.075 6.507 1.00 85.56 507 LYS A CA 1
ATOM 3989 C C . LYS A 1 507 ? 1.995 -1.990 5.455 1.00 85.56 507 LYS A C 1
ATOM 3991 O O . LYS A 1 507 ? 2.022 -2.294 4.266 1.00 85.56 507 LYS A O 1
ATOM 3996 N N . ALA A 1 508 ? 1.846 -0.735 5.879 1.00 87.75 508 ALA A N 1
ATOM 3997 C CA . ALA A 1 508 ? 1.666 0.417 4.997 1.00 87.75 508 ALA A CA 1
ATOM 3998 C C . ALA A 1 508 ? 2.837 0.583 4.017 1.00 87.75 508 ALA A C 1
ATOM 4000 O O . ALA A 1 508 ? 2.615 0.805 2.828 1.00 87.75 508 ALA A O 1
ATOM 4001 N N . MET A 1 509 ? 4.075 0.411 4.492 1.00 93.50 509 MET A N 1
ATOM 4002 C CA . MET A 1 509 ? 5.280 0.461 3.661 1.00 93.50 509 MET A CA 1
ATOM 4003 C C . MET A 1 509 ? 5.240 -0.608 2.569 1.00 93.50 509 MET A C 1
ATOM 4005 O O . MET A 1 509 ? 5.431 -0.283 1.403 1.00 93.50 509 MET A O 1
ATOM 4009 N N . LYS A 1 510 ? 4.928 -1.866 2.916 1.00 89.12 510 LYS A N 1
ATOM 4010 C CA . LYS A 1 510 ? 4.805 -2.950 1.927 1.00 89.12 510 LYS A CA 1
ATOM 4011 C C . LYS A 1 510 ? 3.752 -2.639 0.862 1.00 89.12 510 LYS A C 1
ATOM 4013 O O . LYS A 1 510 ? 4.023 -2.817 -0.322 1.00 89.12 510 LYS A O 1
ATOM 4018 N N . THR A 1 511 ? 2.579 -2.155 1.272 1.00 85.69 511 THR A N 1
ATOM 4019 C CA . THR A 1 511 ? 1.506 -1.763 0.346 1.00 85.69 511 THR A CA 1
ATOM 4020 C C . THR A 1 511 ? 1.946 -0.627 -0.579 1.00 85.69 511 THR A C 1
ATOM 4022 O O . THR A 1 511 ? 1.689 -0.679 -1.778 1.00 85.69 511 THR A O 1
ATOM 4025 N N . ALA A 1 512 ? 2.649 0.377 -0.050 1.00 90.81 512 ALA A N 1
ATOM 4026 C CA . ALA A 1 512 ? 3.179 1.488 -0.833 1.00 90.81 512 ALA A CA 1
ATOM 4027 C C . ALA A 1 512 ? 4.257 1.042 -1.836 1.00 90.81 512 ALA A C 1
ATOM 4029 O O . ALA A 1 512 ? 4.206 1.437 -3.000 1.00 90.81 512 ALA A O 1
ATOM 4030 N N . THR A 1 513 ? 5.193 0.180 -1.423 1.00 91.25 513 THR A N 1
ATOM 4031 C CA . THR A 1 513 ? 6.207 -0.396 -2.322 1.00 91.25 513 THR A CA 1
ATOM 4032 C C . THR A 1 513 ? 5.562 -1.199 -3.450 1.00 91.25 513 THR A C 1
ATOM 4034 O O . THR A 1 513 ? 5.960 -1.064 -4.604 1.00 91.25 513 THR A O 1
ATOM 4037 N N . GLU A 1 514 ? 4.536 -1.998 -3.149 1.00 88.00 514 GLU A N 1
ATOM 4038 C CA . GLU A 1 514 ? 3.821 -2.754 -4.180 1.00 88.00 514 GLU A CA 1
ATOM 4039 C C . GLU A 1 514 ? 3.038 -1.830 -5.124 1.00 88.00 514 GLU A C 1
ATOM 4041 O O . GLU A 1 514 ? 3.080 -2.018 -6.336 1.00 88.00 514 GLU A O 1
ATOM 4046 N N . SER A 1 515 ? 2.404 -0.774 -4.602 1.00 86.50 515 SER A N 1
ATOM 4047 C CA . SER A 1 515 ? 1.750 0.250 -5.428 1.00 86.50 515 SER A CA 1
ATOM 4048 C C . SER A 1 515 ? 2.729 0.901 -6.410 1.00 86.50 515 SER A C 1
ATOM 4050 O O . SER A 1 515 ? 2.394 1.082 -7.581 1.00 86.50 515 SER A O 1
ATOM 4052 N N . PHE A 1 516 ? 3.946 1.220 -5.955 1.00 92.31 516 PHE A N 1
ATOM 4053 C CA . PHE A 1 516 ? 5.006 1.734 -6.820 1.00 92.31 516 PHE A CA 1
ATOM 4054 C C . PHE A 1 516 ? 5.393 0.716 -7.897 1.00 92.31 516 PHE A C 1
ATOM 4056 O O . PHE A 1 516 ? 5.470 1.063 -9.074 1.00 92.31 516 PHE A O 1
ATOM 4063 N N . ARG A 1 517 ? 5.603 -0.550 -7.508 1.00 85.88 517 ARG A N 1
ATOM 4064 C CA . ARG A 1 517 ? 5.994 -1.626 -8.427 1.00 85.88 517 ARG A CA 1
ATOM 4065 C C . ARG A 1 517 ? 4.951 -1.858 -9.516 1.00 85.88 517 ARG A C 1
ATOM 4067 O O . ARG A 1 517 ? 5.321 -2.003 -10.678 1.00 85.88 517 ARG A O 1
ATOM 4074 N N . VAL A 1 518 ? 3.665 -1.856 -9.164 1.00 80.62 518 VAL A N 1
ATOM 4075 C CA . VAL A 1 518 ? 2.575 -1.972 -10.141 1.00 80.62 518 VAL A CA 1
ATOM 4076 C C . VAL A 1 518 ? 2.606 -0.788 -11.104 1.00 80.62 518 VAL A C 1
ATOM 4078 O O . VAL A 1 518 ? 2.651 -1.008 -12.308 1.00 80.62 518 VAL A O 1
ATOM 4081 N N . ALA A 1 519 ? 2.664 0.451 -10.604 1.00 79.56 519 ALA A N 1
ATOM 4082 C CA . ALA A 1 519 ? 2.725 1.639 -11.459 1.00 79.56 519 ALA A CA 1
ATOM 4083 C C . ALA A 1 519 ? 3.943 1.623 -12.404 1.00 79.56 519 ALA A C 1
ATOM 4085 O O . ALA A 1 519 ? 3.811 1.903 -13.594 1.00 79.56 519 ALA A O 1
ATOM 4086 N N . ALA A 1 520 ? 5.113 1.230 -11.897 1.00 83.00 520 ALA A N 1
ATOM 4087 C CA . ALA A 1 520 ? 6.338 1.091 -12.678 1.00 83.00 520 ALA A CA 1
ATOM 4088 C C . ALA A 1 520 ? 6.251 -0.019 -13.742 1.00 83.00 520 ALA A C 1
ATOM 4090 O O . ALA A 1 520 ? 6.751 0.153 -14.851 1.00 83.00 520 ALA A O 1
ATOM 4091 N N . GLY A 1 521 ? 5.603 -1.145 -13.425 1.00 79.62 521 GLY A N 1
ATOM 4092 C CA . GLY A 1 521 ? 5.434 -2.280 -14.337 1.00 79.62 521 GLY A CA 1
ATOM 4093 C C . GLY A 1 521 ? 4.463 -2.029 -15.495 1.00 79.62 521 GLY A C 1
ATOM 4094 O O . GLY A 1 521 ? 4.468 -2.784 -16.462 1.00 79.62 521 GLY A O 1
ATOM 4095 N N . LEU A 1 522 ? 3.646 -0.975 -15.416 1.00 82.06 522 LEU A N 1
ATOM 4096 C CA . LEU A 1 522 ? 2.723 -0.567 -16.480 1.00 82.06 522 LEU A CA 1
ATOM 4097 C C . LEU A 1 522 ? 3.395 0.291 -17.565 1.00 82.06 522 LEU A C 1
ATOM 4099 O O . LEU A 1 522 ? 2.760 0.598 -18.571 1.00 82.06 522 LEU A O 1
ATOM 4103 N N . LEU A 1 523 ? 4.653 0.697 -17.371 1.00 85.94 523 LEU A N 1
ATOM 4104 C CA . LEU A 1 523 ? 5.378 1.526 -18.330 1.00 85.94 523 LEU A CA 1
ATOM 4105 C C . LEU A 1 523 ? 5.808 0.713 -19.557 1.00 85.94 523 LEU A C 1
ATOM 4107 O O . LEU A 1 523 ? 6.486 -0.308 -19.446 1.00 85.94 523 LEU A O 1
ATOM 4111 N N . GLU A 1 524 ? 5.459 1.206 -20.744 1.00 89.69 524 GLU A N 1
ATOM 4112 C CA . GLU A 1 524 ? 5.871 0.614 -22.018 1.00 89.69 524 GLU A CA 1
ATOM 4113 C C . GLU A 1 524 ? 7.293 1.074 -22.370 1.00 89.69 524 GLU A C 1
ATOM 4115 O O . GLU A 1 524 ? 7.520 2.204 -22.797 1.00 89.69 524 GLU A O 1
ATOM 4120 N N . LEU A 1 525 ? 8.276 0.196 -22.156 1.00 92.69 525 LEU A N 1
ATOM 4121 C CA . LEU A 1 525 ? 9.683 0.482 -22.442 1.00 92.69 525 LEU A CA 1
ATOM 4122 C C . LEU A 1 525 ? 10.015 0.202 -23.926 1.00 92.69 525 LEU A C 1
ATOM 4124 O O . LEU A 1 525 ? 9.546 -0.802 -24.470 1.00 92.69 525 LEU A O 1
ATOM 4128 N N . PRO A 1 526 ? 10.892 0.997 -24.572 1.00 95.69 526 PRO A N 1
ATOM 4129 C CA . PRO A 1 526 ? 11.714 2.050 -23.980 1.00 95.69 526 PRO A CA 1
ATOM 4130 C C . PRO A 1 526 ? 11.086 3.453 -23.976 1.00 95.69 526 PRO A C 1
ATOM 4132 O O . PRO A 1 526 ? 10.515 3.890 -24.969 1.00 95.69 526 PRO A O 1
ATOM 4135 N N . LEU A 1 527 ? 11.324 4.190 -22.891 1.00 93.00 527 LEU A N 1
ATOM 4136 C CA . LEU A 1 527 ? 10.940 5.592 -22.696 1.00 93.00 527 LEU A CA 1
ATOM 4137 C C . LEU A 1 527 ? 12.154 6.522 -22.744 1.00 93.00 527 LEU A C 1
ATOM 4139 O O . LEU A 1 527 ? 13.260 6.132 -22.339 1.00 93.00 527 LEU A O 1
ATOM 4143 N N . ASP A 1 528 ? 11.940 7.766 -23.173 1.00 92.31 528 ASP A N 1
ATOM 4144 C CA . ASP A 1 528 ? 12.958 8.815 -23.089 1.00 92.31 528 ASP A CA 1
ATOM 4145 C C . ASP A 1 528 ? 13.236 9.215 -21.627 1.00 92.31 528 ASP A C 1
ATOM 4147 O O . ASP A 1 528 ? 12.462 8.930 -20.710 1.00 92.31 528 ASP A O 1
ATOM 4151 N N . ALA A 1 529 ? 14.396 9.835 -21.379 1.00 89.12 529 ALA A N 1
ATOM 4152 C CA . ALA A 1 529 ? 14.870 10.103 -20.018 1.00 89.12 529 ALA A CA 1
ATOM 4153 C C . ALA A 1 529 ? 13.903 10.988 -19.210 1.00 89.12 529 ALA A C 1
ATOM 4155 O O . ALA A 1 529 ? 13.670 10.719 -18.027 1.00 89.12 529 ALA A O 1
ATOM 4156 N N . ASP A 1 530 ? 13.321 12.001 -19.853 1.00 90.19 530 ASP A N 1
ATOM 4157 C CA . ASP A 1 530 ? 12.384 12.931 -19.220 1.00 90.19 530 ASP A CA 1
ATOM 4158 C C . ASP A 1 530 ? 11.040 12.256 -18.917 1.00 90.19 530 ASP A C 1
ATOM 4160 O O . ASP A 1 530 ? 10.521 12.392 -17.808 1.00 90.19 530 ASP A O 1
ATOM 4164 N N . GLU A 1 531 ? 10.521 11.456 -19.854 1.00 91.38 531 GLU A N 1
ATOM 4165 C CA . GLU A 1 531 ? 9.278 10.691 -19.692 1.00 91.38 531 GLU A CA 1
ATOM 4166 C C . GLU A 1 531 ? 9.398 9.666 -18.562 1.00 91.38 531 GLU A C 1
ATOM 4168 O O . GLU A 1 531 ? 8.551 9.617 -17.668 1.00 91.38 531 GLU A O 1
ATOM 4173 N N . LEU A 1 532 ? 10.492 8.894 -18.547 1.00 92.81 532 LEU A N 1
ATOM 4174 C CA . LEU A 1 532 ? 10.760 7.928 -17.485 1.00 92.81 532 LEU A CA 1
ATOM 4175 C C . LEU A 1 532 ? 10.886 8.628 -16.127 1.00 92.81 532 LEU A C 1
ATOM 4177 O O . LEU A 1 532 ? 10.342 8.153 -15.133 1.00 92.81 532 LEU A O 1
ATOM 4181 N N . THR A 1 533 ? 11.589 9.761 -16.066 1.00 93.06 533 THR A N 1
ATOM 4182 C CA . THR A 1 533 ? 11.764 10.511 -14.814 1.00 93.06 533 THR A CA 1
ATOM 4183 C C . THR A 1 533 ? 10.433 11.063 -14.304 1.00 93.06 533 THR A C 1
ATOM 4185 O O . THR A 1 533 ? 10.149 10.954 -13.110 1.00 93.06 533 THR A O 1
ATOM 4188 N N . ALA A 1 534 ? 9.596 11.610 -15.188 1.00 92.00 534 ALA A N 1
ATOM 4189 C CA . ALA A 1 534 ? 8.270 12.108 -14.836 1.00 92.00 534 ALA A CA 1
ATOM 4190 C C . ALA A 1 534 ? 7.354 10.982 -14.328 1.00 92.00 534 ALA A C 1
ATOM 4192 O O . ALA A 1 534 ? 6.733 11.131 -13.273 1.00 92.00 534 ALA A O 1
ATOM 4193 N N . ALA A 1 535 ? 7.332 9.839 -15.020 1.00 88.75 535 ALA A N 1
ATOM 4194 C CA . ALA A 1 535 ? 6.548 8.673 -14.626 1.00 88.75 535 ALA A CA 1
ATOM 4195 C C . ALA A 1 535 ? 6.980 8.118 -13.259 1.00 88.75 535 ALA A C 1
ATOM 4197 O O . ALA A 1 535 ? 6.144 7.911 -12.379 1.00 88.75 535 ALA A O 1
ATOM 4198 N N . LEU A 1 536 ? 8.290 7.952 -13.041 1.00 93.50 536 LEU A N 1
ATOM 4199 C CA . LEU A 1 536 ? 8.842 7.483 -11.766 1.00 93.50 536 LEU A CA 1
ATOM 4200 C C . LEU A 1 536 ? 8.542 8.446 -10.612 1.00 93.50 536 LEU A C 1
ATOM 4202 O O . LEU A 1 536 ? 8.240 7.999 -9.508 1.00 93.50 536 LEU A O 1
ATOM 4206 N N . LYS A 1 537 ? 8.603 9.760 -10.862 1.00 94.12 537 LYS A N 1
ATOM 4207 C CA . LYS A 1 537 ? 8.277 10.784 -9.863 1.00 94.12 537 LYS A CA 1
ATOM 4208 C C . LYS A 1 537 ? 6.794 10.763 -9.489 1.00 94.12 537 LYS A C 1
ATOM 4210 O O . LYS A 1 537 ? 6.468 10.919 -8.315 1.00 94.12 537 LYS A O 1
ATOM 4215 N N . SER A 1 538 ? 5.905 10.558 -10.464 1.00 90.06 538 SER A N 1
ATOM 4216 C CA . SER A 1 538 ? 4.469 10.398 -10.205 1.00 90.06 538 SER A CA 1
ATOM 4217 C C . SER A 1 538 ? 4.200 9.147 -9.368 1.00 90.06 538 SER A C 1
ATOM 4219 O O . SER A 1 538 ? 3.585 9.243 -8.311 1.00 90.06 538 SER A O 1
ATOM 4221 N N . ALA A 1 539 ? 4.739 7.996 -9.786 1.00 88.81 539 ALA A N 1
ATOM 4222 C CA . ALA A 1 539 ? 4.563 6.728 -9.081 1.00 88.81 539 ALA A CA 1
ATOM 4223 C C . ALA A 1 539 ? 5.098 6.778 -7.638 1.00 88.81 539 ALA A C 1
ATOM 4225 O O . ALA A 1 539 ? 4.488 6.228 -6.722 1.00 88.81 539 ALA A O 1
ATOM 4226 N N . GLU A 1 540 ? 6.227 7.455 -7.414 1.00 95.12 540 GLU A N 1
ATOM 4227 C CA . GLU A 1 540 ? 6.774 7.683 -6.074 1.00 95.12 540 GLU A CA 1
ATOM 4228 C C . GLU A 1 540 ? 5.850 8.554 -5.217 1.00 95.12 540 GLU A C 1
ATOM 4230 O O . GLU A 1 540 ? 5.579 8.206 -4.068 1.00 95.12 540 GLU A O 1
ATOM 4235 N N . ALA A 1 541 ? 5.341 9.662 -5.762 1.00 92.31 541 ALA A N 1
ATOM 4236 C CA . ALA A 1 541 ? 4.420 10.534 -5.038 1.00 92.31 541 ALA A CA 1
ATOM 4237 C C . ALA A 1 541 ? 3.136 9.790 -4.632 1.00 92.31 541 ALA A C 1
ATOM 4239 O O . ALA A 1 541 ? 2.654 9.964 -3.509 1.00 92.31 541 ALA A O 1
ATOM 4240 N N . ASP A 1 542 ? 2.621 8.924 -5.507 1.00 85.06 542 ASP A N 1
ATOM 4241 C CA . ASP A 1 542 ? 1.473 8.062 -5.223 1.00 85.06 542 ASP A CA 1
ATOM 4242 C C . ASP A 1 542 ? 1.774 7.059 -4.110 1.00 85.06 542 ASP A C 1
ATOM 4244 O O . ASP A 1 542 ? 1.007 6.950 -3.152 1.00 85.06 542 ASP A O 1
ATOM 4248 N N . ALA A 1 543 ? 2.918 6.376 -4.179 1.00 88.88 543 ALA A N 1
ATOM 4249 C CA . ALA A 1 543 ? 3.338 5.423 -3.157 1.00 88.88 543 ALA A CA 1
ATOM 4250 C C . ALA A 1 543 ? 3.515 6.087 -1.781 1.00 88.88 543 ALA A C 1
ATOM 4252 O O . ALA A 1 543 ? 3.030 5.570 -0.772 1.00 88.88 543 ALA A O 1
ATOM 4253 N N . VAL A 1 544 ? 4.136 7.269 -1.727 1.00 92.31 544 VAL A N 1
ATOM 4254 C CA . VAL A 1 544 ? 4.285 8.043 -0.485 1.00 92.31 544 VAL A CA 1
ATOM 4255 C C . VAL A 1 544 ? 2.924 8.496 0.050 1.00 92.31 544 VAL A C 1
ATOM 4257 O O . VAL A 1 544 ? 2.689 8.438 1.258 1.00 92.31 544 VAL A O 1
ATOM 4260 N N . ALA A 1 545 ? 1.994 8.902 -0.817 1.00 87.81 545 ALA A N 1
ATOM 4261 C CA . ALA A 1 545 ? 0.638 9.256 -0.403 1.00 87.81 545 ALA A CA 1
ATOM 4262 C C . ALA A 1 545 ? -0.121 8.047 0.178 1.00 87.81 545 ALA A C 1
ATOM 4264 O O . ALA A 1 545 ? -0.762 8.173 1.225 1.00 87.81 545 ALA A O 1
ATOM 4265 N N . VAL A 1 546 ? -0.001 6.870 -0.450 1.00 85.62 546 VAL A N 1
ATOM 4266 C CA . VAL A 1 546 ? -0.552 5.604 0.062 1.00 85.62 546 VAL A CA 1
ATOM 4267 C C . VAL A 1 546 ? 0.022 5.300 1.444 1.00 85.62 546 VAL A C 1
ATOM 4269 O O . VAL A 1 546 ? -0.744 5.063 2.378 1.00 85.62 546 VAL A O 1
ATOM 4272 N N . TYR A 1 547 ? 1.342 5.396 1.613 1.00 91.06 547 TYR A N 1
ATOM 4273 C CA . TYR A 1 547 ? 1.995 5.185 2.902 1.00 91.06 547 TYR A CA 1
ATOM 4274 C C . TYR A 1 547 ? 1.478 6.146 3.977 1.00 91.06 547 TYR A C 1
ATOM 4276 O O . TYR A 1 547 ? 0.972 5.704 5.007 1.00 91.06 547 TYR A O 1
ATOM 4284 N N . ARG A 1 548 ? 1.524 7.460 3.724 1.00 88.12 548 ARG A N 1
ATOM 4285 C CA . ARG A 1 548 ? 1.119 8.495 4.693 1.00 88.12 548 ARG A CA 1
ATOM 4286 C C . ARG A 1 548 ? -0.357 8.425 5.082 1.00 88.12 548 ARG A C 1
ATOM 4288 O O . ARG A 1 548 ? -0.712 8.869 6.167 1.00 88.12 548 ARG A O 1
ATOM 4295 N N . SER A 1 549 ? -1.213 7.867 4.225 1.00 82.19 549 SER A N 1
ATOM 4296 C CA . SER A 1 549 ? -2.631 7.662 4.548 1.00 82.19 549 SER A CA 1
ATOM 4297 C C . SER A 1 549 ? -2.865 6.600 5.630 1.00 82.19 549 SER A C 1
ATOM 4299 O O . SER A 1 549 ? -3.894 6.633 6.299 1.00 82.19 549 SER A O 1
ATOM 4301 N N . SER A 1 550 ? -1.920 5.668 5.798 1.00 79.56 550 SER A N 1
ATOM 4302 C CA . SER A 1 550 ? -2.038 4.510 6.696 1.00 79.56 550 SER A CA 1
ATOM 4303 C C . SER A 1 550 ? -0.990 4.497 7.816 1.00 79.56 550 SER A C 1
ATOM 4305 O O . SER A 1 550 ? -1.218 3.896 8.862 1.00 79.56 550 SER A O 1
ATOM 4307 N N . ALA A 1 551 ? 0.158 5.150 7.625 1.00 83.06 551 ALA A N 1
ATOM 4308 C CA . ALA A 1 551 ? 1.240 5.209 8.601 1.00 83.06 551 ALA A CA 1
ATOM 4309 C C . ALA A 1 551 ? 0.876 6.075 9.817 1.00 83.06 551 ALA A C 1
ATOM 4311 O O . ALA A 1 551 ? 0.226 7.118 9.707 1.00 83.06 551 ALA A O 1
ATOM 4312 N N . MET A 1 552 ? 1.293 5.643 11.009 1.00 80.56 552 MET A N 1
ATOM 4313 C CA . MET A 1 552 ? 0.909 6.269 12.275 1.00 80.56 552 MET A CA 1
ATOM 4314 C C . MET A 1 552 ? 1.998 6.134 13.338 1.00 80.56 552 MET A C 1
ATOM 4316 O O . MET A 1 552 ? 2.771 5.186 13.316 1.00 80.56 552 MET A O 1
ATOM 4320 N N . GLY A 1 553 ? 1.985 7.046 14.315 1.00 76.00 553 GLY A N 1
ATOM 4321 C CA . GLY A 1 553 ? 2.898 7.018 15.459 1.00 76.00 553 GLY A CA 1
ATOM 4322 C C . GLY A 1 553 ? 4.299 7.506 15.109 1.00 76.00 553 GLY A C 1
ATOM 4323 O O . GLY A 1 553 ? 4.589 7.823 13.958 1.00 76.00 553 GLY A O 1
ATOM 4324 N N . ASP A 1 554 ? 5.172 7.544 16.110 1.00 77.38 554 ASP A N 1
ATOM 4325 C CA . ASP A 1 554 ? 6.527 8.090 15.966 1.00 77.38 554 ASP A CA 1
ATOM 4326 C C . ASP A 1 554 ? 7.397 7.245 15.020 1.00 77.38 554 ASP A C 1
ATOM 4328 O O . ASP A 1 554 ? 8.297 7.756 14.349 1.00 77.38 554 ASP A O 1
ATOM 4332 N N . ALA A 1 555 ? 7.060 5.958 14.872 1.00 81.00 555 ALA A N 1
ATOM 4333 C CA . ALA A 1 555 ? 7.691 5.044 13.927 1.00 81.00 555 ALA A CA 1
ATOM 4334 C C . ALA A 1 555 ? 7.467 5.425 12.449 1.00 81.00 555 ALA A C 1
ATOM 4336 O O . ALA A 1 555 ? 8.210 4.945 11.588 1.00 81.00 555 ALA A O 1
ATOM 4337 N N . SER A 1 556 ? 6.481 6.276 12.130 1.00 86.56 556 SER A N 1
ATOM 4338 C CA . SER A 1 556 ? 6.123 6.585 10.741 1.00 86.56 556 SER A CA 1
ATOM 4339 C C . SER A 1 556 ? 7.275 7.218 9.965 1.00 86.56 556 SER A C 1
ATOM 4341 O O . SER A 1 556 ? 7.456 6.912 8.792 1.00 86.56 556 SER A O 1
ATOM 4343 N N . THR A 1 557 ? 8.072 8.067 10.613 1.00 87.88 557 THR A N 1
ATOM 4344 C CA . THR A 1 557 ? 9.203 8.763 9.980 1.00 87.88 557 THR A CA 1
ATOM 4345 C C . THR A 1 557 ? 10.318 7.797 9.592 1.00 87.88 557 THR A C 1
ATOM 4347 O O . THR A 1 557 ? 10.832 7.859 8.477 1.00 87.88 557 THR A O 1
ATOM 4350 N N . LYS A 1 558 ? 10.640 6.847 10.477 1.00 90.44 558 LYS A N 1
ATOM 4351 C CA . LYS A 1 558 ? 11.633 5.800 10.217 1.00 90.44 558 LYS A CA 1
ATOM 4352 C C . LYS A 1 558 ? 11.237 4.942 9.013 1.00 90.44 558 LYS A C 1
ATOM 4354 O O . LYS A 1 558 ? 12.018 4.806 8.080 1.00 90.44 558 LYS A O 1
ATOM 4359 N N . TYR A 1 559 ? 10.017 4.407 9.008 1.00 91.88 559 TYR A N 1
ATOM 4360 C CA . TYR A 1 559 ? 9.552 3.544 7.915 1.00 91.88 559 TYR A CA 1
ATOM 4361 C C . TYR A 1 559 ? 9.301 4.310 6.603 1.00 91.88 559 TYR A C 1
ATOM 4363 O O . TYR A 1 559 ? 9.322 3.704 5.535 1.00 91.88 559 TYR A O 1
ATOM 4371 N N . GLU A 1 560 ? 9.108 5.632 6.648 1.00 92.06 560 GLU A N 1
ATOM 4372 C CA . GLU A 1 560 ? 9.083 6.468 5.440 1.00 92.06 560 GLU A CA 1
ATOM 4373 C C . GLU A 1 560 ? 10.472 6.573 4.797 1.00 92.06 560 GLU A C 1
ATOM 4375 O O . GLU A 1 560 ? 10.587 6.530 3.573 1.00 92.06 560 GLU A O 1
ATOM 4380 N N . SER A 1 561 ? 11.529 6.650 5.616 1.00 92.75 561 SER A N 1
ATOM 4381 C CA . SER A 1 561 ? 12.914 6.578 5.135 1.00 92.75 561 SER A CA 1
ATOM 4382 C C . SER A 1 561 ? 13.200 5.221 4.489 1.00 92.75 561 SER A C 1
ATOM 4384 O O . SER A 1 561 ? 13.691 5.172 3.363 1.00 92.75 561 SER A O 1
ATOM 4386 N N . ASP A 1 562 ? 12.812 4.124 5.148 1.00 93.38 562 ASP A N 1
ATOM 4387 C CA . ASP A 1 562 ? 12.964 2.767 4.605 1.00 93.38 562 ASP A CA 1
ATOM 4388 C C . ASP A 1 562 ? 12.173 2.590 3.285 1.00 93.38 562 ASP A C 1
ATOM 4390 O O . ASP A 1 562 ? 12.625 1.923 2.351 1.00 93.38 562 ASP A O 1
ATOM 4394 N N . LEU A 1 563 ? 10.989 3.211 3.167 1.00 95.25 563 LEU A N 1
ATOM 4395 C CA . LEU A 1 563 ? 10.212 3.237 1.923 1.00 95.25 563 LEU A CA 1
ATOM 4396 C C . LEU A 1 563 ? 10.967 3.950 0.796 1.00 95.25 563 LEU A C 1
ATOM 4398 O O . LEU A 1 563 ? 10.983 3.449 -0.330 1.00 95.25 563 LEU A O 1
ATOM 4402 N N . ALA A 1 564 ? 11.576 5.102 1.085 1.00 94.88 564 ALA A N 1
ATOM 4403 C CA . ALA A 1 564 ? 12.336 5.868 0.103 1.00 94.88 564 ALA A CA 1
ATOM 4404 C C . ALA A 1 564 ? 13.535 5.067 -0.433 1.00 94.88 564 ALA A C 1
ATOM 4406 O O . ALA A 1 564 ? 13.755 5.036 -1.645 1.00 94.88 564 ALA A O 1
ATOM 4407 N N . GLU A 1 565 ? 14.253 4.351 0.439 1.00 95.56 565 GLU A N 1
ATOM 4408 C CA . GLU A 1 565 ? 15.348 3.456 0.038 1.00 95.56 565 GLU A CA 1
ATOM 4409 C C . GLU A 1 565 ? 14.862 2.324 -0.883 1.00 95.56 565 GLU A C 1
ATOM 4411 O O . GLU A 1 565 ? 15.459 2.074 -1.934 1.00 95.56 565 GLU A O 1
ATOM 4416 N N . ASN A 1 566 ? 13.736 1.683 -0.543 1.00 94.00 566 ASN A N 1
ATOM 4417 C CA . ASN A 1 566 ? 13.142 0.627 -1.369 1.00 94.00 566 ASN A CA 1
ATOM 4418 C C . ASN A 1 566 ? 12.709 1.142 -2.751 1.00 94.00 566 ASN A C 1
ATOM 4420 O O . ASN A 1 566 ? 12.956 0.488 -3.766 1.00 94.00 566 ASN A O 1
ATOM 4424 N N . ILE A 1 567 ? 12.083 2.321 -2.805 1.00 95.94 567 ILE A N 1
ATOM 4425 C CA . ILE A 1 567 ? 11.663 2.948 -4.064 1.00 95.94 567 ILE A CA 1
ATOM 4426 C C . ILE A 1 567 ? 12.883 3.309 -4.923 1.00 95.94 567 ILE A C 1
ATOM 4428 O O . ILE A 1 567 ? 12.862 3.086 -6.135 1.00 95.94 567 ILE A O 1
ATOM 4432 N N . GLU A 1 568 ? 13.965 3.828 -4.337 1.00 95.69 568 GLU A N 1
ATOM 4433 C CA . GLU A 1 568 ? 15.166 4.190 -5.100 1.00 95.69 568 GLU A CA 1
ATOM 4434 C C . GLU A 1 568 ? 15.877 2.966 -5.700 1.00 95.69 568 GLU A C 1
ATOM 4436 O O . GLU A 1 568 ? 16.360 3.013 -6.841 1.00 95.69 568 GLU A O 1
ATOM 4441 N N . ALA A 1 569 ? 15.865 1.833 -4.992 1.00 94.31 569 ALA A N 1
ATOM 4442 C CA . ALA A 1 569 ? 16.341 0.561 -5.529 1.00 94.31 569 ALA A CA 1
ATOM 4443 C C . ALA A 1 569 ? 15.517 0.106 -6.754 1.00 94.31 569 ALA A C 1
ATOM 4445 O O . ALA A 1 569 ? 16.094 -0.231 -7.794 1.00 94.31 569 ALA A O 1
ATOM 4446 N N . GLU A 1 570 ? 14.183 0.166 -6.676 1.00 93.81 570 GLU A N 1
ATOM 4447 C CA . GLU A 1 570 ? 13.278 -0.194 -7.783 1.00 93.81 570 GLU A CA 1
ATOM 4448 C C . GLU A 1 570 ? 13.436 0.757 -8.988 1.00 93.81 570 GLU A C 1
ATOM 4450 O O . GLU A 1 570 ? 13.544 0.310 -10.135 1.00 93.81 570 GLU A O 1
ATOM 4455 N N . LYS A 1 571 ? 13.562 2.073 -8.757 1.00 95.44 571 LYS A N 1
ATOM 4456 C CA . LYS A 1 571 ? 13.863 3.059 -9.815 1.00 95.44 571 LYS A CA 1
ATOM 4457 C C . LYS A 1 571 ? 15.166 2.734 -10.539 1.00 95.44 571 LYS A C 1
ATOM 4459 O O . LYS A 1 571 ? 15.238 2.829 -11.767 1.00 95.44 571 LYS A O 1
ATOM 4464 N N . THR A 1 572 ? 16.208 2.373 -9.793 1.00 95.25 572 THR A N 1
ATOM 4465 C CA . THR A 1 572 ? 17.520 2.031 -10.359 1.00 95.25 572 THR A CA 1
ATOM 4466 C C . THR A 1 572 ? 17.429 0.784 -11.239 1.00 95.25 572 THR A C 1
ATOM 4468 O O . THR A 1 572 ? 17.968 0.769 -12.352 1.00 95.25 572 THR A O 1
ATOM 4471 N N . ALA A 1 573 ? 16.694 -0.237 -10.790 1.00 93.75 573 ALA A N 1
ATOM 4472 C CA . ALA A 1 573 ? 16.434 -1.438 -11.576 1.00 93.75 573 ALA A CA 1
ATOM 4473 C C . ALA A 1 573 ? 15.670 -1.120 -12.873 1.00 93.75 573 ALA A C 1
ATOM 4475 O O . ALA A 1 573 ? 16.089 -1.552 -13.953 1.00 93.75 573 ALA A O 1
ATOM 4476 N N . LEU A 1 574 ? 14.616 -0.301 -12.800 1.00 93.94 574 LEU A N 1
ATOM 4477 C CA . LEU A 1 574 ? 13.813 0.065 -13.966 1.00 93.94 574 LEU A CA 1
ATOM 4478 C C . LEU A 1 574 ? 14.597 0.908 -14.980 1.00 93.94 574 LEU A C 1
ATOM 4480 O O . LEU A 1 574 ? 14.516 0.660 -16.181 1.00 93.94 574 LEU A O 1
ATOM 4484 N N . LYS A 1 575 ? 15.437 1.849 -14.525 1.00 94.69 575 LYS A N 1
ATOM 4485 C CA . LYS A 1 575 ? 16.345 2.615 -15.404 1.00 94.69 575 LYS A CA 1
ATOM 4486 C C . LYS A 1 575 ? 17.281 1.693 -16.193 1.00 94.69 575 LYS A C 1
ATOM 4488 O O . LYS A 1 575 ? 17.505 1.913 -17.385 1.00 94.69 575 LYS A O 1
ATOM 4493 N N . LYS A 1 576 ? 17.801 0.637 -15.555 1.00 94.56 576 LYS A N 1
ATOM 4494 C CA . LYS A 1 576 ? 18.644 -0.370 -16.218 1.00 94.56 576 LYS A CA 1
ATOM 4495 C C . LYS A 1 576 ? 17.856 -1.173 -17.259 1.00 94.56 576 LYS A C 1
ATOM 4497 O O . LYS A 1 576 ? 18.358 -1.365 -18.366 1.00 94.56 576 LYS A O 1
ATOM 4502 N N . GLN A 1 577 ? 16.634 -1.598 -16.933 1.00 94.62 577 GLN A N 1
ATOM 4503 C CA . GLN A 1 577 ? 15.747 -2.300 -17.870 1.00 94.62 577 GLN A CA 1
ATOM 4504 C C . GLN A 1 577 ? 15.374 -1.419 -19.069 1.00 94.62 577 GLN A C 1
ATOM 4506 O O . GLN A 1 577 ? 15.490 -1.863 -20.208 1.00 94.62 577 GLN A O 1
ATOM 4511 N N . ASN A 1 578 ? 15.035 -0.147 -18.834 1.00 95.81 578 ASN A N 1
ATOM 4512 C CA . ASN A 1 578 ? 14.726 0.815 -19.891 1.00 95.81 578 ASN A CA 1
ATOM 4513 C C . ASN A 1 578 ? 15.905 1.011 -20.853 1.00 95.81 578 ASN A C 1
ATOM 4515 O O . ASN A 1 578 ? 15.729 1.018 -22.069 1.00 95.81 578 ASN A O 1
ATOM 4519 N N . ARG A 1 579 ? 17.131 1.121 -20.323 1.00 95.12 579 ARG A N 1
ATOM 4520 C CA . ARG A 1 579 ? 18.338 1.245 -21.154 1.00 95.12 579 ARG A CA 1
ATOM 4521 C C . ARG A 1 579 ? 18.581 -0.003 -22.009 1.00 95.12 579 ARG A C 1
ATOM 4523 O O . ARG A 1 579 ? 18.961 0.140 -23.167 1.00 95.12 579 ARG A O 1
ATOM 4530 N N . ALA A 1 580 ? 18.347 -1.199 -21.468 1.00 95.38 580 ALA A N 1
ATOM 4531 C CA . ALA A 1 580 ? 18.456 -2.447 -22.226 1.00 95.38 580 ALA A CA 1
ATOM 4532 C C . ALA A 1 580 ? 17.397 -2.530 -23.340 1.00 95.38 580 ALA A C 1
ATOM 4534 O O . ALA A 1 580 ? 17.750 -2.730 -24.499 1.00 95.38 580 ALA A O 1
ATOM 4535 N N . ALA A 1 581 ? 16.128 -2.262 -23.016 1.00 95.69 581 ALA A N 1
ATOM 4536 C CA . ALA A 1 581 ? 15.040 -2.221 -23.995 1.00 95.69 581 ALA A CA 1
ATOM 4537 C C . ALA A 1 581 ? 15.285 -1.169 -25.092 1.00 95.69 581 ALA A C 1
ATOM 4539 O O . ALA A 1 581 ? 15.025 -1.421 -26.268 1.00 95.69 581 ALA A O 1
ATOM 4540 N N . SER A 1 582 ? 15.837 -0.007 -24.720 1.00 97.31 582 SER A N 1
ATOM 4541 C CA . SER A 1 582 ? 16.208 1.061 -25.654 1.00 97.31 582 SER A CA 1
ATOM 4542 C C . SER A 1 582 ? 17.289 0.597 -26.617 1.00 97.31 582 SER A C 1
ATOM 4544 O O . SER A 1 582 ? 17.156 0.825 -27.817 1.00 97.31 582 SER A O 1
ATOM 4546 N N . LYS A 1 583 ? 18.318 -0.100 -26.121 1.00 96.44 583 LYS A N 1
ATOM 4547 C CA . LYS A 1 583 ? 19.379 -0.650 -26.967 1.00 96.44 583 LYS A CA 1
ATOM 4548 C C . LYS A 1 583 ? 18.812 -1.645 -27.979 1.00 96.44 583 LYS A C 1
ATOM 4550 O O . LYS A 1 583 ? 19.011 -1.462 -29.174 1.00 96.44 583 LYS A O 1
ATOM 4555 N N . ASP A 1 584 ? 18.035 -2.621 -27.517 1.00 96.31 584 ASP A N 1
ATOM 4556 C CA . ASP A 1 584 ? 17.444 -3.648 -28.381 1.00 96.31 584 ASP A CA 1
ATOM 4557 C C . ASP A 1 584 ? 16.509 -3.051 -29.445 1.00 96.31 584 ASP A C 1
ATOM 4559 O O . ASP A 1 584 ? 16.491 -3.490 -30.597 1.00 96.31 584 ASP A O 1
ATOM 4563 N N . PHE A 1 585 ? 15.714 -2.046 -29.068 1.00 97.00 585 PHE A N 1
ATOM 4564 C CA . PHE A 1 585 ? 14.858 -1.311 -29.995 1.00 97.00 585 PHE A CA 1
ATOM 4565 C C . PHE A 1 585 ? 15.677 -0.549 -31.044 1.00 97.00 585 PHE A C 1
ATOM 4567 O O . PHE A 1 585 ? 15.399 -0.663 -32.239 1.00 97.00 585 PHE A O 1
ATOM 4574 N N . CYS A 1 586 ? 16.699 0.192 -30.607 1.00 97.25 586 CYS A N 1
ATOM 4575 C CA . CYS A 1 586 ? 17.557 0.981 -31.485 1.00 97.25 586 CYS A CA 1
ATOM 4576 C C . CYS A 1 586 ? 18.346 0.099 -32.458 1.00 97.25 586 CYS A C 1
ATOM 4578 O O . CYS A 1 586 ? 18.379 0.408 -33.647 1.00 97.25 586 CYS A O 1
ATOM 4580 N N . ASP A 1 587 ? 18.910 -1.018 -31.994 1.00 96.19 587 ASP A N 1
ATOM 4581 C CA . ASP A 1 587 ? 19.669 -1.954 -32.831 1.00 96.19 587 ASP A CA 1
ATOM 4582 C C . ASP A 1 587 ? 18.790 -2.536 -33.954 1.00 96.19 587 ASP A C 1
ATOM 4584 O O . ASP A 1 587 ? 19.192 -2.548 -35.121 1.00 96.19 587 ASP A O 1
ATOM 4588 N N . ARG A 1 588 ? 17.549 -2.945 -33.641 1.00 96.75 588 ARG A N 1
ATOM 4589 C CA . ARG A 1 588 ? 16.581 -3.421 -34.652 1.00 96.75 588 ARG A CA 1
ATOM 4590 C C . ARG A 1 588 ? 16.182 -2.328 -35.640 1.00 96.75 588 ARG A C 1
ATOM 4592 O O . ARG A 1 588 ? 16.094 -2.582 -36.844 1.00 96.75 588 ARG A O 1
ATOM 4599 N N . LEU A 1 589 ? 15.934 -1.117 -35.143 1.00 97.38 589 LEU A N 1
ATOM 4600 C CA . LEU A 1 589 ? 15.559 0.024 -35.974 1.00 97.38 589 LEU A CA 1
ATOM 4601 C C . LEU A 1 589 ? 16.691 0.405 -36.940 1.00 97.38 589 LEU A C 1
ATOM 4603 O O . LEU A 1 589 ? 16.431 0.596 -38.125 1.00 97.38 589 LEU A O 1
ATOM 4607 N N . LEU A 1 590 ? 17.938 0.456 -36.461 1.00 97.38 590 LEU A N 1
ATOM 4608 C CA . LEU A 1 590 ? 19.123 0.737 -37.280 1.00 97.38 590 LEU A CA 1
ATOM 4609 C C . LEU A 1 590 ? 19.296 -0.297 -38.391 1.00 97.38 590 LEU A C 1
ATOM 4611 O O . LEU A 1 590 ? 19.491 0.083 -39.542 1.00 97.38 590 LEU A O 1
ATOM 4615 N N . GLN A 1 591 ? 19.175 -1.589 -38.071 1.00 95.50 591 GLN A N 1
ATOM 4616 C CA . GLN A 1 591 ? 19.259 -2.660 -39.068 1.00 95.50 591 GLN A CA 1
ATOM 4617 C C . GLN A 1 591 ? 18.174 -2.532 -40.141 1.00 95.50 591 GLN A C 1
ATOM 4619 O O . GLN A 1 591 ? 18.475 -2.636 -41.328 1.00 95.50 591 GLN A O 1
ATOM 4624 N N . THR A 1 592 ? 16.934 -2.261 -39.728 1.00 96.44 592 THR A N 1
ATOM 4625 C CA . THR A 1 592 ? 15.793 -2.110 -40.644 1.00 96.44 592 THR A CA 1
ATOM 4626 C C . THR A 1 592 ? 15.996 -0.915 -41.575 1.00 96.44 592 THR A C 1
ATOM 4628 O O . THR A 1 592 ? 15.979 -1.067 -42.792 1.00 96.44 592 THR A O 1
ATOM 4631 N N . LEU A 1 593 ? 16.287 0.263 -41.014 1.00 96.25 593 LEU A N 1
ATOM 4632 C CA . LEU A 1 593 ? 16.506 1.480 -41.799 1.00 96.25 593 LEU A CA 1
ATOM 4633 C C . LEU A 1 593 ? 17.732 1.366 -42.714 1.00 96.25 593 LEU A C 1
ATOM 4635 O O . LEU A 1 593 ? 17.723 1.898 -43.821 1.00 96.25 593 LEU A O 1
ATOM 4639 N N . PHE A 1 594 ? 18.785 0.663 -42.288 1.00 94.12 594 PHE A N 1
ATOM 4640 C CA . PHE A 1 594 ? 19.962 0.439 -43.123 1.00 94.12 594 PHE A CA 1
ATOM 4641 C C . PHE A 1 594 ? 19.626 -0.468 -44.310 1.00 94.12 594 PHE A C 1
ATOM 4643 O O . PHE A 1 594 ? 20.023 -0.162 -45.434 1.00 94.12 594 PHE A O 1
ATOM 4650 N N . ALA A 1 595 ? 18.871 -1.546 -44.077 1.00 92.38 595 ALA A N 1
ATOM 4651 C CA . ALA A 1 595 ? 18.419 -2.457 -45.124 1.00 92.38 595 ALA A CA 1
ATOM 4652 C C . ALA A 1 595 ? 17.486 -1.777 -46.141 1.00 92.38 595 ALA A C 1
ATOM 4654 O O . ALA A 1 595 ? 17.518 -2.119 -47.320 1.00 92.38 595 ALA A O 1
ATOM 4655 N N . GLU A 1 596 ? 16.686 -0.803 -45.702 1.00 92.25 596 GLU A N 1
ATOM 4656 C CA . GLU A 1 596 ? 15.759 -0.054 -46.559 1.00 92.25 596 GLU A CA 1
ATOM 4657 C C . GLU A 1 596 ? 16.440 1.079 -47.342 1.00 92.25 596 GLU A C 1
ATOM 4659 O O . GLU A 1 596 ? 16.206 1.227 -48.540 1.00 92.25 596 GLU A O 1
ATOM 4664 N N . ILE A 1 597 ? 17.274 1.890 -46.681 1.00 90.81 597 ILE A N 1
ATOM 4665 C CA . ILE A 1 597 ? 17.787 3.153 -47.243 1.00 90.81 597 ILE A CA 1
ATOM 4666 C C . ILE A 1 597 ? 19.159 2.966 -47.904 1.00 90.81 597 ILE A C 1
ATOM 4668 O O . ILE A 1 597 ? 19.432 3.550 -48.952 1.00 90.81 597 ILE A O 1
ATOM 4672 N N . ILE A 1 598 ? 20.040 2.170 -47.292 1.00 90.94 598 ILE A N 1
ATOM 4673 C CA . ILE A 1 598 ? 21.471 2.153 -47.626 1.00 90.94 598 ILE A CA 1
ATOM 4674 C C . ILE A 1 598 ? 21.874 0.880 -48.383 1.00 90.94 598 ILE A C 1
ATOM 4676 O O . ILE A 1 598 ? 22.514 0.939 -49.434 1.00 90.94 598 ILE A O 1
ATOM 4680 N N . GLN A 1 599 ? 21.492 -0.290 -47.872 1.00 88.62 599 GLN A N 1
ATOM 4681 C CA . GLN A 1 599 ? 21.915 -1.594 -48.390 1.00 88.62 599 GLN A CA 1
ATOM 4682 C C . GLN A 1 599 ? 21.571 -1.861 -49.871 1.00 88.62 599 GLN A C 1
ATOM 4684 O O . GLN A 1 599 ? 22.432 -2.412 -50.564 1.00 88.62 599 GLN A O 1
ATOM 4689 N N . PRO A 1 600 ? 20.398 -1.464 -50.415 1.00 87.81 600 PRO A N 1
ATOM 4690 C CA . PRO A 1 600 ? 20.021 -1.809 -51.788 1.00 87.81 600 PRO A CA 1
ATOM 4691 C C . PRO A 1 600 ? 21.006 -1.275 -52.837 1.00 87.81 600 PRO A C 1
ATOM 4693 O O . PRO A 1 600 ? 21.303 -1.953 -53.819 1.00 87.81 600 PRO A O 1
ATOM 4696 N N . ARG A 1 601 ? 21.587 -0.094 -52.593 1.00 85.81 601 ARG A N 1
ATOM 4697 C CA . ARG A 1 601 ? 22.568 0.544 -53.488 1.00 85.81 601 ARG A CA 1
ATOM 4698 C C . ARG A 1 601 ? 23.987 -0.009 -53.340 1.00 85.81 601 ARG A C 1
ATOM 4700 O O . ARG A 1 601 ? 24.869 0.297 -54.139 1.00 85.81 601 ARG A O 1
ATOM 4707 N N . PHE A 1 602 ? 24.234 -0.853 -52.343 1.00 81.12 602 PHE A N 1
ATOM 4708 C CA . PHE A 1 602 ? 25.465 -1.638 -52.287 1.00 81.12 602 PHE A CA 1
ATOM 4709 C C . PHE A 1 602 ? 25.338 -2.955 -53.045 1.00 81.12 602 PHE A C 1
ATOM 4711 O O . PHE A 1 602 ? 26.311 -3.378 -53.669 1.00 81.12 602 PHE A O 1
ATOM 4718 N N . SER A 1 603 ? 24.153 -3.565 -53.037 1.00 76.12 603 SER A N 1
ATOM 4719 C CA . SER A 1 603 ? 23.908 -4.873 -53.650 1.00 76.12 603 SER A CA 1
ATOM 4720 C C . SER A 1 603 ? 23.658 -4.837 -55.162 1.00 76.12 603 SER A C 1
ATOM 4722 O O . SER A 1 603 ? 23.931 -5.835 -55.822 1.00 76.12 603 SER A O 1
ATOM 4724 N N . ASP A 1 604 ? 23.168 -3.724 -55.719 1.00 75.75 604 ASP A N 1
ATOM 4725 C CA . ASP A 1 604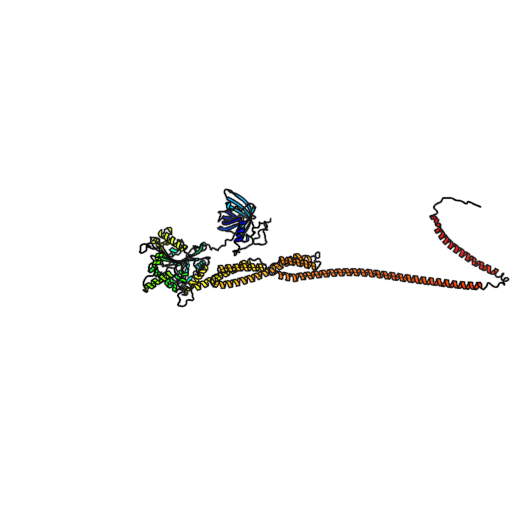 ? 22.917 -3.574 -57.160 1.00 75.75 604 ASP A CA 1
ATOM 4726 C C . ASP A 1 604 ? 23.972 -2.683 -57.835 1.00 75.75 604 ASP A C 1
ATOM 4728 O O . ASP A 1 604 ? 24.026 -1.473 -57.607 1.00 75.75 604 ASP A O 1
ATOM 4732 N N . ASP A 1 605 ? 24.795 -3.271 -58.708 1.00 68.19 605 ASP A N 1
ATOM 4733 C CA . ASP A 1 605 ? 25.821 -2.548 -59.471 1.00 68.19 605 ASP A CA 1
ATOM 4734 C C . ASP A 1 605 ? 25.233 -1.521 -60.454 1.00 68.19 605 ASP A C 1
ATOM 4736 O O . ASP A 1 605 ? 25.929 -0.578 -60.835 1.00 68.19 605 ASP A O 1
ATOM 4740 N N . LYS A 1 606 ? 23.961 -1.658 -60.862 1.00 69.94 606 LYS A N 1
ATOM 4741 C CA . LYS A 1 606 ? 23.313 -0.710 -61.786 1.00 69.94 606 LYS A CA 1
ATOM 4742 C C . LYS A 1 606 ? 22.830 0.565 -61.102 1.00 69.94 606 LYS A C 1
ATOM 4744 O O . LYS A 1 606 ? 22.702 1.582 -61.776 1.00 69.94 606 LYS A O 1
ATOM 4749 N N . ASN A 1 607 ? 22.566 0.514 -59.797 1.00 74.69 607 ASN A N 1
ATOM 4750 C CA . ASN A 1 607 ? 22.068 1.642 -59.003 1.00 74.69 607 ASN A CA 1
ATOM 4751 C C . ASN A 1 607 ? 23.008 1.983 -57.831 1.00 74.69 607 ASN A C 1
ATOM 4753 O O . ASN A 1 607 ? 22.590 2.491 -56.783 1.00 74.69 607 ASN A O 1
ATOM 4757 N N . ALA A 1 608 ? 24.292 1.664 -57.996 1.00 80.69 608 ALA A N 1
ATOM 4758 C CA . ALA A 1 608 ? 25.316 1.915 -57.001 1.00 80.69 608 ALA A CA 1
ATOM 4759 C C . ALA A 1 608 ? 25.519 3.414 -56.742 1.00 80.69 608 ALA A C 1
ATOM 4761 O O . ALA A 1 608 ? 25.199 4.254 -57.581 1.00 80.69 608 ALA A O 1
ATOM 4762 N N . TYR A 1 609 ? 26.063 3.753 -55.574 1.00 83.81 609 TYR A N 1
ATOM 4763 C CA . TYR A 1 609 ? 26.522 5.116 -55.305 1.00 83.81 609 TYR A CA 1
ATOM 4764 C C . TYR A 1 609 ? 27.615 5.516 -56.302 1.00 83.81 609 TYR A C 1
ATOM 4766 O O . TYR A 1 609 ? 28.583 4.773 -56.506 1.00 83.81 609 TYR A O 1
ATOM 4774 N N . GLU A 1 610 ? 27.462 6.683 -56.925 1.00 76.38 610 GLU A N 1
ATOM 4775 C CA . GLU A 1 610 ? 28.408 7.168 -57.931 1.00 76.38 610 GLU A CA 1
ATOM 4776 C C . GLU A 1 610 ? 29.712 7.653 -57.292 1.00 76.38 610 GLU A C 1
ATOM 4778 O O . GLU A 1 610 ? 30.806 7.353 -57.789 1.00 76.38 610 GLU A O 1
ATOM 4783 N N . ASP A 1 611 ? 29.581 8.361 -56.170 1.00 78.81 611 ASP A N 1
ATOM 4784 C CA . ASP A 1 611 ? 30.670 8.964 -55.418 1.00 78.81 611 ASP A CA 1
ATOM 4785 C C . ASP A 1 611 ? 30.412 8.972 -53.898 1.00 78.81 611 ASP A C 1
ATOM 4787 O O . ASP A 1 611 ? 29.373 8.546 -53.382 1.00 78.81 611 ASP A O 1
ATOM 4791 N N . MET A 1 612 ? 31.408 9.458 -53.159 1.00 83.75 612 MET A N 1
ATOM 4792 C CA . MET A 1 612 ? 31.357 9.540 -51.702 1.00 83.75 612 MET A CA 1
ATOM 4793 C C . MET A 1 612 ? 30.386 10.623 -51.197 1.00 83.75 612 MET A C 1
ATOM 4795 O O . MET A 1 612 ? 29.879 10.511 -50.081 1.00 83.75 612 MET A O 1
ATOM 4799 N N . GLN A 1 613 ? 30.104 11.660 -51.995 1.00 87.31 613 GLN A N 1
ATOM 4800 C CA . GLN A 1 613 ? 29.187 12.739 -51.611 1.00 87.31 613 GLN A CA 1
ATOM 4801 C C . GLN A 1 613 ? 27.733 12.267 -51.634 1.00 87.31 613 GLN A C 1
ATOM 4803 O O . GLN A 1 613 ? 26.936 12.635 -50.771 1.00 87.31 613 GLN A O 1
ATOM 4808 N N . GLU A 1 614 ? 27.372 11.442 -52.609 1.00 87.75 614 GLU A N 1
ATOM 4809 C CA . GLU A 1 614 ? 26.058 10.829 -52.704 1.00 87.75 614 GLU A CA 1
ATOM 4810 C C . GLU A 1 614 ? 25.795 9.881 -51.531 1.00 87.75 614 GLU A C 1
ATOM 4812 O O . GLU A 1 614 ? 24.760 10.000 -50.871 1.00 87.75 614 GLU A O 1
ATOM 4817 N N . PHE A 1 615 ? 26.762 9.019 -51.203 1.00 90.62 615 PHE A N 1
ATOM 4818 C CA . PHE A 1 615 ? 26.676 8.167 -50.017 1.00 90.62 615 PHE A CA 1
ATOM 4819 C C . PHE A 1 615 ? 26.519 8.994 -48.732 1.00 90.62 615 PHE A C 1
ATOM 4821 O O . PHE A 1 615 ? 25.635 8.708 -47.927 1.00 90.62 615 PHE A O 1
ATOM 4828 N N . ALA A 1 616 ? 27.310 10.059 -48.559 1.00 89.62 616 ALA A N 1
ATOM 4829 C CA . ALA A 1 616 ? 27.218 10.925 -47.384 1.00 89.62 616 ALA A CA 1
ATOM 4830 C C . ALA A 1 616 ? 25.830 11.579 -47.233 1.00 89.62 616 ALA A C 1
ATOM 4832 O O . ALA A 1 616 ? 25.322 11.691 -46.116 1.00 89.62 616 ALA A O 1
ATOM 4833 N N . ARG A 1 617 ? 25.187 11.976 -48.342 1.00 91.00 617 ARG A N 1
ATOM 4834 C CA . ARG A 1 617 ? 23.819 12.527 -48.326 1.00 91.00 617 ARG A CA 1
ATOM 4835 C C . ARG A 1 617 ? 22.782 11.494 -47.893 1.00 91.00 617 ARG A C 1
ATOM 4837 O O . ARG A 1 617 ? 21.944 11.805 -47.052 1.00 91.00 617 ARG A O 1
ATOM 4844 N N . GLU A 1 618 ? 22.832 10.279 -48.432 1.00 91.75 618 GLU A N 1
ATOM 4845 C CA . GLU A 1 618 ? 21.904 9.212 -48.028 1.00 91.75 618 GLU A CA 1
ATOM 4846 C C . GLU A 1 618 ? 22.153 8.750 -46.585 1.00 91.75 618 GLU A C 1
ATOM 4848 O O . GLU A 1 618 ? 21.206 8.506 -45.838 1.00 91.75 618 GLU A O 1
ATOM 4853 N N . TRP A 1 619 ? 23.412 8.728 -46.141 1.00 93.44 619 TRP A N 1
ATOM 4854 C CA . TRP A 1 619 ? 23.760 8.441 -44.750 1.00 93.44 619 TRP A CA 1
ATOM 4855 C C . TRP A 1 619 ? 23.197 9.483 -43.775 1.00 93.44 619 TRP A C 1
ATOM 4857 O O . TRP A 1 619 ? 22.693 9.129 -42.707 1.00 93.44 619 TRP A O 1
ATOM 4867 N N . LEU A 1 620 ? 23.239 10.770 -44.140 1.00 93.69 620 LEU A N 1
ATOM 4868 C CA . LEU A 1 620 ? 22.618 11.839 -43.354 1.00 93.69 620 LEU A CA 1
ATOM 4869 C C . LEU A 1 620 ? 21.103 11.641 -43.233 1.00 93.69 620 LEU A C 1
ATOM 4871 O O . LEU A 1 620 ? 20.587 11.700 -42.118 1.00 93.69 620 LEU A O 1
ATOM 4875 N N . LYS A 1 621 ? 20.412 11.314 -44.333 1.00 93.50 621 LYS A N 1
ATOM 4876 C CA . LYS A 1 621 ? 18.970 11.009 -44.309 1.00 93.50 621 LYS A CA 1
ATOM 4877 C C . LYS A 1 621 ? 18.656 9.809 -43.416 1.00 93.50 621 LYS A C 1
ATOM 4879 O O . LYS A 1 621 ? 17.759 9.883 -42.581 1.00 93.50 621 LYS A O 1
ATOM 4884 N N . PHE A 1 622 ? 19.419 8.722 -43.546 1.00 95.12 622 PHE A N 1
ATOM 4885 C CA . PHE A 1 622 ? 19.308 7.553 -42.667 1.00 95.12 622 PHE A CA 1
ATOM 4886 C C . PHE A 1 622 ? 19.435 7.953 -41.189 1.00 95.12 622 PHE A C 1
ATOM 4888 O O . PHE A 1 622 ? 18.612 7.554 -40.361 1.00 95.12 622 PHE A O 1
ATOM 4895 N N . ARG A 1 623 ? 20.427 8.793 -40.862 1.00 95.81 623 ARG A N 1
ATOM 4896 C CA . ARG A 1 623 ? 20.656 9.283 -39.498 1.00 95.81 623 ARG A CA 1
ATOM 4897 C C . ARG A 1 623 ? 19.486 10.116 -38.980 1.00 95.81 623 ARG A C 1
ATOM 4899 O O . ARG A 1 623 ? 19.100 9.949 -37.827 1.00 95.81 623 ARG A O 1
ATOM 4906 N N . GLU A 1 624 ? 18.942 11.011 -39.795 1.00 95.44 624 GLU A N 1
ATOM 4907 C CA . GLU A 1 624 ? 17.809 11.865 -39.421 1.00 95.44 624 GLU A CA 1
ATOM 4908 C C . GLU A 1 624 ? 16.556 11.037 -39.126 1.00 95.44 624 GLU A C 1
ATOM 4910 O O . GLU A 1 624 ? 15.981 11.170 -38.046 1.00 95.44 624 GLU A O 1
ATOM 4915 N N . VAL A 1 625 ? 16.206 10.098 -40.013 1.00 96.44 625 VAL A N 1
ATOM 4916 C CA . VAL A 1 625 ? 15.054 9.200 -39.822 1.00 96.44 625 VAL A CA 1
ATOM 4917 C C . VAL A 1 625 ? 15.226 8.332 -38.573 1.00 96.44 625 VAL A C 1
ATOM 4919 O O . VAL A 1 625 ? 14.275 8.128 -37.814 1.00 96.44 625 VAL A O 1
ATOM 4922 N N . TYR A 1 626 ? 16.441 7.837 -38.321 1.00 97.12 626 TYR A N 1
ATOM 4923 C CA . TYR A 1 626 ? 16.736 7.120 -37.086 1.00 97.12 626 TYR A CA 1
ATOM 4924 C C . TYR A 1 626 ? 16.543 8.015 -35.859 1.00 97.12 626 TYR A C 1
ATOM 4926 O O . TYR A 1 626 ? 15.877 7.611 -34.910 1.00 97.12 626 TYR A O 1
ATOM 4934 N N . LEU A 1 627 ? 17.094 9.232 -35.856 1.00 94.81 627 LEU A N 1
ATOM 4935 C CA . LEU A 1 627 ? 16.985 10.137 -34.713 1.00 94.81 627 LEU A CA 1
ATOM 4936 C C . LEU A 1 627 ? 15.541 10.581 -34.449 1.00 94.81 627 LEU A C 1
ATOM 4938 O O . LEU A 1 627 ? 15.210 10.868 -33.303 1.00 94.81 627 LEU A O 1
ATOM 4942 N N . GLU A 1 628 ? 14.670 10.603 -35.448 1.00 94.69 628 GLU A N 1
ATOM 4943 C CA . GLU A 1 628 ? 13.246 10.889 -35.256 1.00 94.69 628 GLU A CA 1
ATOM 4944 C C . GLU A 1 628 ? 12.505 9.721 -34.573 1.00 94.69 628 GLU A C 1
ATOM 4946 O O . GLU A 1 628 ? 11.731 9.914 -33.628 1.00 94.69 628 GLU A O 1
ATOM 4951 N N . LYS A 1 629 ? 12.783 8.489 -35.017 1.00 94.00 629 LYS A N 1
ATOM 4952 C CA . LYS A 1 629 ? 12.074 7.273 -34.579 1.00 94.00 629 LYS A CA 1
ATOM 4953 C C . LYS A 1 629 ? 12.667 6.614 -33.332 1.00 94.00 629 LYS A C 1
ATOM 4955 O O . LYS A 1 629 ? 11.953 5.925 -32.608 1.00 94.00 629 LYS A O 1
ATOM 4960 N N . ALA A 1 630 ? 13.961 6.787 -33.079 1.00 94.12 630 ALA A N 1
ATOM 4961 C CA . ALA A 1 630 ? 14.647 6.156 -31.960 1.00 94.12 630 ALA A CA 1
ATOM 4962 C C . ALA A 1 630 ? 14.206 6.747 -30.615 1.00 94.12 630 ALA A C 1
ATOM 4964 O O . ALA A 1 630 ? 13.996 7.962 -30.486 1.00 94.12 630 ALA A O 1
ATOM 4965 N N . ARG A 1 631 ? 14.120 5.871 -29.612 1.00 92.88 631 ARG A N 1
ATOM 4966 C CA . ARG A 1 631 ? 13.632 6.163 -28.261 1.00 92.88 631 ARG A CA 1
ATOM 4967 C C . ARG A 1 631 ? 14.575 5.612 -27.195 1.00 92.88 631 ARG A C 1
ATOM 4969 O O . ARG A 1 631 ? 15.189 4.552 -27.358 1.00 92.88 631 ARG A O 1
ATOM 4976 N N . GLY A 1 632 ? 14.643 6.323 -26.080 1.00 92.62 632 GLY A N 1
ATOM 4977 C CA . GLY A 1 632 ? 15.320 5.925 -24.858 1.00 92.62 632 GLY A CA 1
ATOM 4978 C C . GLY A 1 632 ? 16.814 6.235 -24.794 1.00 92.62 632 GLY A C 1
ATOM 4979 O O . GLY A 1 632 ? 17.448 6.736 -25.724 1.00 92.62 632 GLY A O 1
ATOM 4980 N N . GLY A 1 633 ? 17.389 5.927 -23.630 1.00 91.00 633 GLY A N 1
ATOM 4981 C CA . GLY A 1 633 ? 18.732 6.366 -23.243 1.00 91.00 633 GLY A CA 1
ATOM 4982 C C . GLY A 1 633 ? 19.910 5.703 -23.966 1.00 91.00 633 GLY A C 1
ATOM 4983 O O . GLY A 1 633 ? 21.043 6.091 -23.700 1.00 91.00 633 GLY A O 1
ATOM 4984 N N . ALA A 1 634 ? 19.689 4.713 -24.840 1.00 94.69 634 ALA A N 1
ATOM 4985 C CA . ALA A 1 634 ? 20.752 4.053 -25.613 1.00 94.69 634 ALA A CA 1
ATOM 4986 C C . ALA A 1 634 ? 20.871 4.570 -27.061 1.00 94.69 634 ALA A C 1
ATOM 4988 O O . ALA A 1 634 ? 21.744 4.125 -27.804 1.00 94.69 634 ALA A O 1
ATOM 4989 N N . LYS A 1 635 ? 20.017 5.519 -27.464 1.00 93.69 635 LYS A N 1
ATOM 4990 C CA . LYS A 1 635 ? 19.882 6.021 -28.839 1.00 93.69 635 LYS A CA 1
ATOM 4991 C C . LYS A 1 635 ? 21.191 6.456 -29.498 1.00 93.69 635 LYS A C 1
ATOM 4993 O O . LYS A 1 635 ? 21.454 6.081 -30.640 1.00 93.69 635 LYS A O 1
ATOM 4998 N N . LEU A 1 636 ? 21.990 7.273 -28.815 1.00 93.81 636 LEU A N 1
ATOM 4999 C CA . LEU A 1 636 ? 23.241 7.788 -29.379 1.00 93.81 636 LEU A CA 1
ATOM 5000 C C . LEU A 1 636 ? 24.335 6.718 -29.380 1.00 93.81 636 LEU A C 1
ATOM 5002 O O . LEU A 1 636 ? 25.017 6.559 -30.387 1.00 93.81 636 LEU A O 1
ATOM 5006 N N . ASP A 1 637 ? 24.440 5.943 -28.300 1.00 93.75 637 ASP A N 1
ATOM 5007 C CA . ASP A 1 637 ? 25.433 4.871 -28.167 1.00 93.75 637 ASP A CA 1
ATOM 5008 C C . ASP A 1 637 ? 25.240 3.788 -29.242 1.00 93.75 637 ASP A C 1
ATOM 5010 O O . ASP A 1 637 ? 26.205 3.364 -29.877 1.00 93.75 637 ASP A O 1
ATOM 5014 N N . ALA A 1 638 ? 23.991 3.378 -29.493 1.00 95.69 638 ALA A N 1
ATOM 5015 C CA . ALA A 1 638 ? 23.656 2.403 -30.531 1.00 95.69 638 ALA A CA 1
ATOM 5016 C C . ALA A 1 638 ? 23.990 2.929 -31.937 1.00 95.69 638 ALA A C 1
ATOM 5018 O O . ALA A 1 638 ? 24.606 2.226 -32.738 1.00 95.69 638 ALA A O 1
ATOM 5019 N N . LEU A 1 639 ? 23.651 4.192 -32.224 1.00 95.81 639 LEU A N 1
ATOM 5020 C CA . LEU A 1 639 ? 23.963 4.821 -33.507 1.00 95.81 639 LEU A CA 1
ATOM 5021 C C . LEU A 1 639 ? 25.469 4.923 -33.745 1.00 95.81 639 LEU A C 1
ATOM 5023 O O . LEU A 1 639 ? 25.917 4.645 -34.856 1.00 95.81 639 LEU A O 1
ATOM 5027 N N . LEU A 1 640 ? 26.239 5.328 -32.732 1.00 94.12 640 LEU A N 1
ATOM 5028 C CA . LEU A 1 640 ? 27.695 5.435 -32.822 1.00 94.12 640 LEU A CA 1
ATOM 5029 C C . LEU A 1 640 ? 28.316 4.071 -33.132 1.00 94.12 640 LEU A C 1
ATOM 5031 O O . LEU A 1 640 ? 28.987 3.936 -34.153 1.00 94.12 640 LEU A O 1
ATOM 5035 N N . ALA A 1 641 ? 28.001 3.049 -32.330 1.00 93.62 641 ALA A N 1
ATOM 5036 C CA . ALA A 1 641 ? 28.529 1.698 -32.516 1.00 93.62 641 ALA A CA 1
ATOM 5037 C C . ALA A 1 641 ? 28.162 1.103 -33.890 1.00 93.62 641 ALA A C 1
ATOM 5039 O O . ALA A 1 641 ? 28.995 0.495 -34.570 1.00 93.62 641 ALA A O 1
ATOM 5040 N N . PHE A 1 642 ? 26.919 1.310 -34.336 1.00 95.56 642 PHE A N 1
ATOM 5041 C CA . PHE A 1 642 ? 26.471 0.863 -35.653 1.00 95.56 642 PHE A CA 1
ATOM 5042 C C . PHE A 1 642 ? 27.192 1.606 -36.785 1.00 95.56 642 PHE A C 1
ATOM 5044 O O . PHE A 1 642 ? 27.629 0.987 -37.760 1.00 95.56 642 PHE A O 1
ATOM 5051 N N . SER A 1 643 ? 27.347 2.926 -36.645 1.00 92.94 643 SER A N 1
ATOM 5052 C CA . SER A 1 643 ? 27.989 3.780 -37.647 1.00 92.94 643 SER A CA 1
ATOM 5053 C C . SER A 1 643 ? 29.463 3.440 -37.824 1.00 92.94 643 SER A C 1
ATOM 5055 O O . SER A 1 643 ? 29.907 3.325 -38.960 1.00 92.94 643 SER A O 1
ATOM 5057 N N . GLU A 1 644 ? 30.207 3.222 -36.738 1.00 90.19 644 GLU A N 1
ATOM 5058 C CA . GLU A 1 644 ? 31.630 2.855 -36.795 1.00 90.19 644 GLU A CA 1
ATOM 5059 C C . GLU A 1 644 ? 31.872 1.630 -37.680 1.00 90.19 644 GLU A C 1
ATOM 5061 O O . GLU A 1 644 ? 32.768 1.629 -38.524 1.00 90.19 644 GLU A O 1
ATOM 5066 N N . THR A 1 645 ? 31.023 0.611 -37.545 1.00 90.06 645 THR A N 1
ATOM 5067 C CA . THR A 1 645 ? 31.167 -0.634 -38.306 1.00 90.06 645 THR A CA 1
ATOM 5068 C C . THR A 1 645 ? 30.670 -0.466 -39.744 1.00 90.06 645 THR A C 1
ATOM 5070 O O . THR A 1 645 ? 31.397 -0.729 -40.704 1.00 90.06 645 THR A O 1
ATOM 5073 N N . LYS A 1 646 ? 29.428 0.002 -39.924 1.00 90.81 646 LYS A N 1
ATOM 5074 C CA . LYS A 1 646 ? 28.773 0.016 -41.241 1.00 90.81 646 LYS A CA 1
ATOM 5075 C C . LYS A 1 646 ? 29.268 1.113 -42.166 1.00 90.81 646 LYS A C 1
ATOM 5077 O O . LYS A 1 646 ? 29.368 0.885 -43.370 1.00 90.81 646 LYS A O 1
ATOM 5082 N N . HIS A 1 647 ? 29.641 2.269 -41.628 1.00 87.38 647 HIS A N 1
ATOM 5083 C CA . HIS A 1 647 ? 30.228 3.332 -42.434 1.00 87.38 647 HIS A CA 1
ATOM 5084 C C . HIS A 1 647 ? 31.630 2.943 -42.933 1.00 87.38 647 HIS A C 1
ATOM 5086 O O . HIS A 1 647 ? 31.985 3.265 -44.065 1.00 87.38 647 HIS A O 1
ATOM 5092 N N . ALA A 1 648 ? 32.417 2.211 -42.133 1.00 87.12 648 ALA A N 1
ATOM 5093 C CA . ALA A 1 648 ? 33.723 1.701 -42.553 1.00 87.12 648 ALA A CA 1
ATOM 5094 C C . ALA A 1 648 ? 33.606 0.633 -43.657 1.00 87.12 648 ALA A C 1
ATOM 5096 O O . ALA A 1 648 ? 34.322 0.706 -44.658 1.00 87.12 648 ALA A O 1
ATOM 5097 N N . GLU A 1 649 ? 32.673 -0.318 -43.514 1.00 87.44 649 GLU A N 1
ATOM 5098 C CA . GLU A 1 649 ? 32.361 -1.317 -44.551 1.00 87.44 649 GLU A CA 1
ATOM 5099 C C . GLU A 1 649 ? 31.961 -0.648 -45.878 1.00 87.44 649 GLU A C 1
ATOM 5101 O O . GLU A 1 649 ? 32.521 -0.965 -46.931 1.00 87.44 649 GLU A O 1
ATOM 5106 N N . ALA A 1 650 ? 31.041 0.319 -45.814 1.00 86.56 650 ALA A N 1
ATOM 5107 C CA . ALA A 1 650 ? 30.589 1.098 -46.962 1.00 86.56 650 ALA A CA 1
ATOM 5108 C C . ALA A 1 650 ? 31.744 1.839 -47.651 1.00 86.56 650 ALA A C 1
ATOM 5110 O O . ALA A 1 650 ? 31.902 1.760 -48.871 1.00 86.56 650 ALA A O 1
ATOM 5111 N N . MET A 1 651 ? 32.586 2.520 -46.869 1.00 85.31 651 MET A N 1
ATOM 5112 C CA . MET A 1 651 ? 33.708 3.299 -47.390 1.00 85.31 651 MET A CA 1
ATOM 5113 C C . MET A 1 651 ? 34.718 2.424 -48.137 1.00 85.31 651 MET A C 1
ATOM 5115 O O . MET A 1 651 ? 35.153 2.765 -49.237 1.00 85.31 651 MET A O 1
ATOM 5119 N N . ARG A 1 652 ? 35.053 1.261 -47.569 1.00 86.94 652 ARG A N 1
ATOM 5120 C CA . ARG A 1 652 ? 35.972 0.300 -48.185 1.00 86.94 652 ARG A CA 1
ATOM 5121 C C . ARG A 1 652 ? 35.443 -0.217 -49.526 1.00 86.94 652 ARG A C 1
ATOM 5123 O O . ARG A 1 652 ? 36.212 -0.328 -50.477 1.00 86.94 652 ARG A O 1
ATOM 5130 N N . LEU A 1 653 ? 34.147 -0.517 -49.613 1.00 84.94 653 LEU A N 1
ATOM 5131 C CA . LEU A 1 653 ? 33.527 -0.984 -50.854 1.00 84.94 653 LEU A CA 1
ATOM 5132 C C . LEU A 1 653 ? 33.527 0.103 -51.942 1.00 84.94 653 LEU A C 1
ATOM 5134 O O . LEU A 1 653 ? 33.814 -0.189 -53.102 1.00 84.94 653 LEU A O 1
ATOM 5138 N N . LEU A 1 654 ? 33.247 1.359 -51.577 1.00 85.25 654 LEU A N 1
ATOM 5139 C CA . LEU A 1 654 ? 33.278 2.484 -52.519 1.00 85.25 654 LEU A CA 1
ATOM 5140 C C . LEU A 1 654 ? 34.687 2.765 -53.047 1.00 85.25 654 LEU A C 1
ATOM 5142 O O . LEU A 1 654 ? 34.842 2.998 -54.246 1.00 85.25 654 LEU A O 1
ATOM 5146 N N . LEU A 1 655 ? 35.704 2.703 -52.181 1.00 85.81 655 LEU A N 1
ATOM 5147 C CA . LEU A 1 655 ? 37.105 2.856 -52.582 1.00 85.81 655 LEU A CA 1
ATOM 5148 C C . LEU A 1 655 ? 37.521 1.766 -53.576 1.00 85.81 655 LEU A C 1
ATOM 5150 O O . LEU A 1 655 ? 38.001 2.093 -54.657 1.00 85.81 655 LEU A O 1
ATOM 5154 N N . SER A 1 656 ? 37.226 0.498 -53.273 1.00 85.81 656 SER A N 1
ATOM 5155 C CA . SER A 1 656 ? 37.520 -0.624 -54.176 1.00 85.81 656 SER A CA 1
ATOM 5156 C C . SER A 1 656 ? 36.832 -0.471 -55.542 1.00 85.81 656 SER A C 1
ATOM 5158 O O . SER A 1 656 ? 37.460 -0.674 -56.577 1.00 85.81 656 SER A O 1
ATOM 5160 N N . ARG A 1 657 ? 35.569 -0.020 -55.581 1.00 83.00 657 ARG A N 1
ATOM 5161 C CA . ARG A 1 657 ? 34.868 0.257 -56.850 1.00 83.00 657 ARG A CA 1
ATOM 5162 C C . ARG A 1 657 ? 35.497 1.408 -57.643 1.00 83.00 657 ARG A C 1
ATOM 5164 O O . ARG A 1 657 ? 35.458 1.389 -58.875 1.00 83.00 657 ARG A O 1
ATOM 5171 N N . GLN A 1 658 ? 36.021 2.438 -56.975 1.00 82.75 658 GLN A N 1
ATOM 5172 C CA . GLN A 1 658 ? 36.734 3.516 -57.664 1.00 82.75 658 GLN A CA 1
ATOM 5173 C C . GLN A 1 658 ? 38.065 3.035 -58.237 1.00 82.75 658 GLN A C 1
ATOM 5175 O O . GLN A 1 658 ? 38.355 3.351 -59.391 1.00 82.75 658 GLN A O 1
ATOM 5180 N N . GLU A 1 659 ? 38.827 2.245 -57.480 1.00 85.50 659 GLU A N 1
ATOM 5181 C CA . GLU A 1 659 ? 40.066 1.616 -57.949 1.00 85.50 659 GLU A CA 1
ATOM 5182 C C . GLU A 1 659 ? 39.809 0.783 -59.215 1.00 85.50 659 GLU A C 1
ATOM 5184 O O . GLU A 1 659 ? 40.454 1.028 -60.234 1.00 85.50 659 GLU A O 1
ATOM 5189 N N . ASP A 1 660 ? 38.772 -0.062 -59.224 1.00 85.12 660 ASP A N 1
ATOM 5190 C CA . ASP A 1 660 ? 38.372 -0.845 -60.405 1.00 85.12 660 ASP A CA 1
ATOM 5191 C C . ASP A 1 660 ? 38.016 0.037 -61.618 1.00 85.12 660 ASP A C 1
ATOM 5193 O O . ASP A 1 660 ? 38.336 -0.289 -62.768 1.00 85.12 660 ASP A O 1
ATOM 5197 N N . LYS A 1 661 ? 37.321 1.165 -61.396 1.00 84.25 661 LYS A N 1
ATOM 5198 C CA . LYS A 1 661 ? 36.986 2.126 -62.464 1.00 84.25 661 LYS A CA 1
ATOM 5199 C C . LYS A 1 661 ? 38.247 2.778 -63.033 1.00 84.25 661 LYS A C 1
ATOM 5201 O O . LYS A 1 661 ? 38.341 2.933 -64.254 1.00 84.25 661 LYS A O 1
ATOM 5206 N N . PHE A 1 662 ? 39.192 3.176 -62.181 1.00 84.75 662 PHE A N 1
ATOM 5207 C CA . PHE A 1 662 ? 40.465 3.750 -62.616 1.00 84.75 662 PHE A CA 1
ATOM 5208 C C . PHE A 1 662 ? 41.319 2.722 -63.353 1.00 84.75 662 PHE A C 1
ATOM 5210 O O . PHE A 1 662 ? 41.846 3.044 -64.415 1.00 84.75 662 PHE A O 1
ATOM 5217 N N . GLU A 1 663 ? 41.382 1.483 -62.871 1.00 87.38 663 GLU A N 1
ATOM 5218 C CA . GLU A 1 663 ? 42.141 0.414 -63.518 1.00 87.38 663 GLU A CA 1
ATOM 5219 C C . GLU A 1 663 ? 41.582 0.091 -64.913 1.00 87.38 663 GLU A C 1
ATOM 5221 O O . GLU A 1 663 ? 42.336 -0.007 -65.881 1.00 87.38 663 GLU A O 1
ATOM 5226 N N . LYS A 1 664 ? 40.251 0.021 -65.068 1.00 88.38 664 LYS A N 1
ATOM 5227 C CA . LYS A 1 664 ? 39.608 -0.151 -66.385 1.00 88.38 664 LYS A CA 1
ATOM 5228 C C . LYS A 1 664 ? 39.923 0.998 -67.345 1.00 88.38 664 LYS A C 1
ATOM 5230 O O . LYS A 1 664 ? 40.201 0.743 -68.515 1.00 88.38 664 LYS A O 1
ATOM 5235 N N . LYS A 1 665 ? 39.892 2.249 -66.868 1.00 88.94 665 LYS A N 1
ATOM 5236 C CA . LYS A 1 665 ? 40.270 3.421 -67.678 1.00 88.94 665 LYS A CA 1
ATOM 5237 C C . LYS A 1 665 ? 41.744 3.386 -68.073 1.00 88.94 665 LYS A C 1
ATOM 5239 O O . LYS A 1 665 ? 42.056 3.689 -69.219 1.00 88.94 665 LYS A O 1
ATOM 5244 N N . LEU A 1 666 ? 42.625 2.998 -67.152 1.00 89.44 666 LEU A N 1
ATOM 5245 C CA . LEU A 1 666 ? 44.055 2.872 -67.415 1.00 89.44 666 LEU A CA 1
ATOM 5246 C C . LEU A 1 666 ? 44.311 1.829 -68.507 1.00 89.44 666 LEU A C 1
ATOM 5248 O O . LEU A 1 666 ? 44.957 2.151 -69.495 1.00 89.44 666 LEU A O 1
ATOM 5252 N N . ARG A 1 667 ? 43.704 0.638 -68.404 1.00 89.06 667 ARG A N 1
ATOM 5253 C CA . ARG A 1 667 ? 43.806 -0.407 -69.439 1.00 89.06 667 ARG A CA 1
ATOM 5254 C C . ARG A 1 667 ? 43.270 0.047 -70.799 1.00 89.06 667 ARG A C 1
ATOM 5256 O O . ARG A 1 667 ? 43.844 -0.303 -71.826 1.00 89.06 667 ARG A O 1
ATOM 5263 N N . ALA A 1 668 ? 42.178 0.814 -70.825 1.00 88.75 668 ALA A N 1
ATOM 5264 C CA . ALA A 1 668 ? 41.635 1.364 -72.069 1.00 88.75 668 ALA A CA 1
ATOM 5265 C C . ALA A 1 668 ? 42.603 2.371 -72.715 1.00 88.75 668 ALA A C 1
ATOM 5267 O O . ALA A 1 668 ? 42.887 2.266 -73.905 1.00 88.75 668 ALA A O 1
ATOM 5268 N N . LEU A 1 669 ? 43.167 3.286 -71.920 1.00 89.19 669 LEU A N 1
ATOM 5269 C CA . LEU A 1 669 ? 44.178 4.242 -72.383 1.00 89.19 669 LEU A CA 1
ATOM 5270 C C . LEU A 1 669 ? 45.467 3.546 -72.837 1.00 89.19 669 LEU A C 1
ATOM 5272 O O . LEU A 1 669 ? 46.062 3.946 -73.833 1.00 89.19 669 LEU A O 1
ATOM 5276 N N . GLU A 1 670 ? 45.896 2.491 -72.144 1.00 88.25 670 GLU A N 1
ATOM 5277 C CA . GLU A 1 670 ? 47.041 1.669 -72.549 1.00 88.25 670 GLU A CA 1
ATOM 5278 C C . GLU A 1 670 ? 46.787 0.960 -73.887 1.00 88.25 670 GLU A C 1
ATOM 5280 O O . GLU A 1 670 ? 47.677 0.927 -74.739 1.00 88.25 670 GLU A O 1
ATOM 5285 N N . ALA A 1 671 ? 45.575 0.440 -74.109 1.00 87.62 671 ALA A N 1
ATOM 5286 C CA . ALA A 1 671 ? 45.184 -0.168 -75.379 1.00 87.62 671 ALA A CA 1
ATOM 5287 C C . ALA A 1 671 ? 45.147 0.858 -76.526 1.00 87.62 671 ALA A C 1
ATOM 5289 O O . ALA A 1 671 ? 45.660 0.586 -77.614 1.00 87.62 671 ALA A O 1
ATOM 5290 N N . GLU A 1 672 ? 44.606 2.056 -76.282 1.00 87.50 672 GLU A N 1
ATOM 5291 C CA . GLU A 1 672 ? 44.652 3.162 -77.247 1.00 87.50 672 GLU A CA 1
ATOM 5292 C C . GLU A 1 672 ? 46.097 3.567 -77.562 1.00 87.50 672 GLU A C 1
ATOM 5294 O O . GLU A 1 672 ? 46.473 3.676 -78.731 1.00 87.50 672 GLU A O 1
ATOM 5299 N N . ALA A 1 673 ? 46.946 3.713 -76.542 1.00 83.50 673 ALA A N 1
ATOM 5300 C CA . ALA A 1 673 ? 48.359 4.034 -76.721 1.00 83.50 673 ALA A CA 1
ATOM 5301 C C . ALA A 1 673 ? 49.101 2.955 -77.530 1.00 83.50 673 ALA A C 1
ATOM 5303 O O . ALA A 1 673 ? 49.931 3.286 -78.381 1.00 83.50 673 ALA A O 1
ATOM 5304 N N . ALA A 1 674 ? 48.786 1.673 -77.317 1.00 84.88 674 ALA A N 1
ATOM 5305 C CA . ALA A 1 674 ? 49.335 0.572 -78.106 1.00 84.88 674 ALA A CA 1
ATOM 5306 C C . ALA A 1 674 ? 48.923 0.667 -79.586 1.00 84.88 674 ALA A C 1
ATOM 5308 O O . ALA A 1 674 ? 49.784 0.567 -80.462 1.00 84.88 674 ALA A O 1
ATOM 5309 N N . SER A 1 675 ? 47.647 0.956 -79.869 1.00 81.88 675 SER A N 1
ATOM 5310 C CA . SER A 1 675 ? 47.151 1.176 -81.237 1.00 81.88 675 SER A CA 1
ATOM 5311 C C . SER A 1 675 ? 47.841 2.364 -81.919 1.00 81.88 675 SER A C 1
ATOM 5313 O O . SER A 1 675 ? 48.213 2.292 -83.093 1.00 81.88 675 SER A O 1
ATOM 5315 N N . VAL A 1 676 ? 48.039 3.471 -81.200 1.00 81.56 676 VAL A N 1
ATOM 5316 C CA . VAL A 1 676 ? 48.756 4.647 -81.719 1.00 81.56 676 VAL A CA 1
ATOM 5317 C C . VAL A 1 676 ? 50.218 4.297 -82.012 1.00 81.56 676 VAL A C 1
ATOM 5319 O O . VAL A 1 676 ? 50.750 4.666 -83.058 1.00 81.56 676 VAL A O 1
ATOM 5322 N N . LYS A 1 677 ? 50.869 3.522 -81.141 1.00 80.44 677 LYS A N 1
ATOM 5323 C CA . LYS A 1 677 ? 52.252 3.072 -81.345 1.00 80.44 677 LYS A CA 1
ATOM 5324 C C . LYS A 1 677 ? 52.397 2.176 -82.580 1.00 80.44 677 LYS A C 1
ATOM 5326 O O . LYS A 1 677 ? 53.370 2.319 -83.319 1.00 80.44 677 LYS A O 1
ATOM 5331 N N . GLU A 1 678 ? 51.435 1.291 -82.830 1.00 80.56 678 GLU A N 1
ATOM 5332 C CA . GLU A 1 678 ? 51.412 0.439 -84.023 1.00 80.56 678 GLU A CA 1
ATOM 5333 C C . GLU A 1 678 ? 51.263 1.265 -85.311 1.00 80.56 678 GLU A C 1
ATOM 5335 O O . GLU A 1 678 ? 52.029 1.081 -86.260 1.00 80.56 678 GLU A O 1
ATOM 5340 N N . THR A 1 679 ? 50.351 2.245 -85.330 1.00 78.69 679 THR A N 1
ATOM 5341 C CA . THR A 1 679 ? 50.198 3.142 -86.491 1.00 78.69 679 THR A CA 1
ATOM 5342 C C . THR A 1 679 ? 51.449 3.989 -86.751 1.00 78.69 679 THR A C 1
ATOM 5344 O O . THR A 1 679 ? 51.851 4.127 -87.907 1.00 78.69 679 THR A O 1
ATOM 5347 N N . LEU A 1 680 ? 52.123 4.483 -85.705 1.00 73.06 680 LEU A N 1
ATOM 5348 C CA . LEU A 1 680 ? 53.419 5.166 -85.823 1.00 73.06 680 LEU A CA 1
ATOM 5349 C C . LEU A 1 680 ? 54.502 4.253 -86.413 1.00 73.06 680 LEU A C 1
ATOM 5351 O O . LEU A 1 680 ? 55.240 4.680 -87.299 1.00 73.06 680 LEU A O 1
ATOM 5355 N N . GLY A 1 681 ? 54.568 2.990 -85.980 1.00 76.25 681 GLY A N 1
ATOM 5356 C CA . GLY A 1 681 ? 55.475 1.995 -86.559 1.00 76.25 681 GLY A CA 1
ATOM 5357 C C . GLY A 1 681 ? 55.210 1.754 -88.049 1.00 76.25 681 GLY A C 1
ATOM 5358 O O . GLY A 1 681 ? 56.144 1.730 -88.851 1.00 76.25 681 GLY A O 1
ATOM 5359 N N . ALA A 1 682 ? 53.938 1.659 -88.447 1.00 75.56 682 ALA A N 1
ATOM 5360 C CA . ALA A 1 682 ? 53.552 1.509 -89.849 1.00 75.56 682 ALA A CA 1
ATOM 5361 C C . ALA A 1 682 ? 53.900 2.744 -90.703 1.00 75.56 682 ALA A C 1
ATOM 5363 O O . ALA A 1 682 ? 54.264 2.595 -91.870 1.00 75.56 682 ALA A O 1
ATOM 5364 N N . ILE A 1 683 ? 53.797 3.956 -90.146 1.00 71.88 683 ILE A N 1
ATOM 5365 C CA . ILE A 1 683 ? 54.217 5.196 -90.818 1.00 71.88 683 ILE A CA 1
ATOM 5366 C C . ILE A 1 683 ? 55.743 5.239 -90.963 1.00 71.88 683 ILE A C 1
ATOM 5368 O O . ILE A 1 683 ? 56.223 5.498 -92.063 1.00 71.88 683 ILE A O 1
ATOM 5372 N N . GLY A 1 684 ? 56.498 4.905 -89.911 1.00 70.44 684 GLY A N 1
ATOM 5373 C CA . GLY A 1 684 ? 57.964 4.834 -89.969 1.00 70.44 684 GLY A CA 1
ATOM 5374 C C . GLY A 1 684 ? 58.468 3.818 -91.002 1.00 70.44 684 GLY A C 1
ATOM 5375 O O . GLY A 1 684 ? 59.398 4.103 -91.753 1.00 70.44 684 GLY A O 1
ATOM 5376 N N . GLY A 1 685 ? 57.792 2.669 -91.127 1.00 69.88 685 GLY A N 1
ATOM 5377 C CA . GLY A 1 685 ? 58.073 1.699 -92.190 1.00 69.88 685 GLY A CA 1
ATOM 5378 C C . GLY A 1 685 ? 57.869 2.271 -93.600 1.00 69.88 685 GLY A C 1
ATOM 5379 O O . GLY A 1 685 ? 58.701 2.052 -94.477 1.00 69.88 685 GLY A O 1
ATOM 5380 N N . ARG A 1 686 ? 56.804 3.058 -93.824 1.00 70.12 686 ARG A N 1
ATOM 5381 C CA . ARG A 1 686 ? 56.565 3.745 -95.112 1.00 70.12 686 ARG A CA 1
ATOM 5382 C C . ARG A 1 686 ? 57.600 4.835 -95.385 1.00 70.12 686 ARG A C 1
ATOM 5384 O O . ARG A 1 686 ? 58.064 4.951 -96.515 1.00 70.12 686 ARG A O 1
ATOM 5391 N N . GLU A 1 687 ? 57.979 5.608 -94.369 1.00 65.62 687 GLU A N 1
ATOM 5392 C CA . GLU A 1 687 ? 59.016 6.643 -94.477 1.00 65.62 687 GLU A CA 1
ATOM 5393 C C . GLU A 1 687 ? 60.351 6.048 -94.950 1.00 65.62 687 GLU A C 1
ATOM 5395 O O . GLU A 1 687 ? 60.999 6.594 -95.844 1.00 65.62 687 GLU A O 1
ATOM 5400 N N . GLN A 1 688 ? 60.728 4.880 -94.424 1.00 70.69 688 GLN A N 1
ATOM 5401 C CA . GLN A 1 688 ? 61.964 4.191 -94.796 1.00 70.69 688 GLN A CA 1
ATOM 5402 C C . GLN A 1 688 ? 61.953 3.699 -96.255 1.00 70.69 688 GLN A C 1
ATOM 5404 O O . GLN A 1 688 ? 62.966 3.819 -96.947 1.00 70.69 688 GLN A O 1
ATOM 5409 N N . VAL A 1 689 ? 60.802 3.224 -96.748 1.00 71.19 689 VAL A N 1
ATOM 5410 C CA . VAL A 1 689 ? 60.609 2.851 -98.163 1.00 71.19 689 VAL A CA 1
ATOM 5411 C C . VAL A 1 689 ? 60.735 4.071 -99.079 1.00 71.19 689 VAL A C 1
ATOM 5413 O O . VAL A 1 689 ? 61.460 4.018 -100.073 1.00 71.19 689 VAL A O 1
ATOM 5416 N N . TYR A 1 690 ? 60.089 5.190 -98.735 1.00 69.69 690 TYR A N 1
ATOM 5417 C CA . TYR A 1 690 ? 60.200 6.422 -99.523 1.00 69.69 690 TYR A CA 1
ATOM 5418 C C . TYR A 1 690 ? 61.632 6.963 -99.555 1.00 69.69 690 TYR A C 1
ATOM 5420 O O . TYR A 1 690 ? 62.086 7.443 -100.592 1.00 69.69 690 TYR A O 1
ATOM 5428 N N . LYS A 1 691 ? 62.374 6.838 -98.450 1.00 70.81 691 LYS A N 1
ATOM 5429 C CA . LYS A 1 691 ? 63.777 7.257 -98.380 1.00 70.81 691 LYS A CA 1
ATOM 5430 C C . LYS A 1 691 ? 64.675 6.446 -99.324 1.00 70.81 691 LYS A C 1
ATOM 5432 O O . LYS A 1 691 ? 65.459 7.041 -100.056 1.00 70.81 691 LYS A O 1
ATOM 5437 N N . GLN A 1 692 ? 64.494 5.123 -99.385 1.00 71.44 692 GLN A N 1
ATOM 5438 C CA . GLN A 1 692 ? 65.208 4.257 -100.337 1.00 71.44 692 GLN A CA 1
ATOM 5439 C C . GLN A 1 692 ? 64.873 4.585 -101.802 1.00 71.44 692 GLN A C 1
ATOM 5441 O O . GLN A 1 692 ? 65.759 4.588 -102.654 1.00 71.44 692 GLN A O 1
ATOM 5446 N N . GLN A 1 693 ? 63.610 4.907 -102.106 1.00 71.81 693 GLN A N 1
ATOM 5447 C CA . GLN A 1 693 ? 63.212 5.346 -103.450 1.00 71.81 693 GLN A CA 1
ATOM 5448 C C . GLN A 1 693 ? 63.871 6.670 -103.857 1.00 71.81 693 GLN A C 1
ATOM 5450 O O . GLN A 1 693 ? 64.310 6.804 -104.998 1.00 71.81 693 GLN A O 1
ATOM 5455 N N . ILE A 1 694 ? 63.974 7.632 -102.935 1.00 68.81 694 ILE A N 1
ATOM 5456 C CA . ILE A 1 694 ? 64.653 8.909 -103.194 1.00 68.81 694 ILE A CA 1
ATOM 5457 C C . ILE A 1 694 ? 66.149 8.688 -103.463 1.00 68.81 694 ILE A C 1
ATOM 5459 O O . ILE A 1 694 ? 66.673 9.258 -104.417 1.00 68.81 694 ILE A O 1
ATOM 5463 N N . GLU A 1 695 ? 66.827 7.846 -102.678 1.00 73.81 695 GLU A N 1
ATOM 5464 C CA . GLU A 1 695 ? 68.249 7.520 -102.885 1.00 73.81 695 GLU A CA 1
ATOM 5465 C C . GLU A 1 695 ? 68.496 6.851 -104.251 1.00 73.81 695 GLU A C 1
ATOM 5467 O O . GLU A 1 695 ? 69.435 7.219 -104.960 1.00 73.81 695 GLU A O 1
ATOM 5472 N N . SER A 1 696 ? 67.614 5.937 -104.675 1.00 72.25 696 SER A N 1
ATOM 5473 C CA . SER A 1 696 ? 67.676 5.313 -106.007 1.00 72.25 696 SER A CA 1
ATOM 5474 C C . SER A 1 696 ? 67.547 6.340 -107.138 1.00 72.25 696 SER A C 1
ATOM 5476 O O . SER A 1 696 ? 68.348 6.337 -108.073 1.00 72.25 696 SER A O 1
ATOM 5478 N N . LEU A 1 697 ? 66.572 7.251 -107.041 1.00 72.88 697 LEU A N 1
ATOM 5479 C CA . LEU A 1 697 ? 66.355 8.309 -108.036 1.00 72.88 697 LEU A CA 1
ATOM 5480 C C . LEU A 1 697 ? 67.531 9.296 -108.098 1.00 72.88 697 LEU A C 1
ATOM 5482 O O . LEU A 1 697 ? 67.887 9.781 -109.174 1.00 72.88 697 LEU A O 1
ATOM 5486 N N . GLN A 1 698 ? 68.163 9.594 -106.960 1.00 72.25 698 GLN A N 1
ATOM 5487 C CA . GLN A 1 698 ? 69.357 10.442 -106.909 1.00 72.25 698 GLN A CA 1
ATOM 5488 C C . GLN A 1 698 ? 70.554 9.794 -107.615 1.00 72.25 698 GLN A C 1
ATOM 5490 O O . GLN A 1 698 ? 71.276 10.491 -108.331 1.00 72.25 698 GLN A O 1
ATOM 5495 N N . SER A 1 699 ? 70.734 8.477 -107.468 1.00 73.94 699 SER A N 1
ATOM 5496 C CA . SER A 1 699 ? 71.782 7.730 -108.175 1.00 73.94 699 SER A CA 1
ATOM 5497 C C . SER A 1 699 ? 71.590 7.785 -109.694 1.00 73.94 699 SER A C 1
ATOM 5499 O O . SER A 1 699 ? 72.509 8.187 -110.404 1.00 73.94 699 SER A O 1
ATOM 5501 N N . GLU A 1 700 ? 70.385 7.485 -110.195 1.00 74.38 700 GLU A N 1
ATOM 5502 C CA . GLU A 1 700 ? 70.078 7.544 -111.638 1.00 74.38 700 GLU A CA 1
ATOM 5503 C C . GLU A 1 700 ? 70.289 8.950 -112.223 1.00 74.38 700 GLU A C 1
ATOM 5505 O O . GLU A 1 700 ? 70.794 9.116 -113.336 1.00 74.38 700 GLU A O 1
ATOM 5510 N N . THR A 1 701 ? 69.949 9.988 -111.454 1.00 69.38 701 THR A N 1
ATOM 5511 C CA . THR A 1 701 ? 70.144 11.382 -111.878 1.00 69.38 701 THR A CA 1
ATOM 5512 C C . THR A 1 701 ? 71.632 11.745 -111.969 1.00 69.38 701 THR A C 1
ATOM 5514 O O . THR A 1 701 ? 72.034 12.489 -112.867 1.00 69.38 701 THR A O 1
ATOM 5517 N N . SER A 1 702 ? 72.460 11.215 -111.064 1.00 70.25 702 SER A N 1
ATOM 5518 C CA . SER A 1 702 ? 73.912 11.424 -111.068 1.00 70.25 702 SER A CA 1
ATOM 5519 C C . SER A 1 702 ? 74.583 10.763 -112.276 1.00 70.25 702 SER A C 1
ATOM 5521 O O . SER A 1 702 ? 75.432 11.386 -112.919 1.00 70.25 702 SER A O 1
ATOM 5523 N N . ASP A 1 703 ? 74.172 9.544 -112.631 1.00 72.31 703 ASP A N 1
ATOM 5524 C CA . ASP A 1 703 ? 74.705 8.825 -113.796 1.00 72.31 703 ASP A CA 1
ATOM 5525 C C . ASP A 1 703 ? 74.383 9.566 -115.107 1.00 72.31 703 ASP A C 1
ATOM 5527 O O . ASP A 1 703 ? 75.271 9.812 -115.931 1.00 72.31 703 ASP A O 1
ATOM 5531 N N . MET A 1 704 ? 73.145 10.051 -115.246 1.00 69.12 704 MET A N 1
ATOM 5532 C CA . MET A 1 704 ? 72.711 10.886 -116.376 1.00 69.12 704 MET A CA 1
ATOM 5533 C C . MET A 1 704 ? 73.483 12.215 -116.473 1.00 69.12 704 MET A C 1
ATOM 5535 O O . MET A 1 704 ? 73.802 12.681 -117.573 1.00 69.12 704 MET A O 1
ATOM 5539 N N . MET A 1 705 ? 73.812 12.850 -115.339 1.00 69.12 705 MET A N 1
ATOM 5540 C CA . MET A 1 705 ? 74.662 14.050 -115.332 1.00 69.12 705 MET A CA 1
ATOM 5541 C C . MET A 1 705 ? 76.092 13.749 -115.800 1.00 69.12 705 MET A C 1
ATOM 5543 O O . MET A 1 705 ? 76.676 14.566 -116.519 1.00 69.12 705 MET A O 1
ATOM 5547 N N . GLY A 1 706 ? 76.638 12.583 -115.444 1.00 72.50 706 GLY A N 1
ATOM 5548 C CA . GLY A 1 706 ? 77.949 12.122 -115.906 1.00 72.50 706 GLY A CA 1
ATOM 5549 C C . GLY A 1 706 ? 78.014 11.933 -117.424 1.00 72.50 706 GLY A C 1
ATOM 5550 O O . GLY A 1 706 ? 78.966 12.390 -118.064 1.00 72.50 706 GLY A O 1
ATOM 5551 N N . GLU A 1 707 ? 76.981 11.338 -118.027 1.00 73.44 707 GLU A N 1
ATOM 5552 C CA . GLU A 1 707 ? 76.894 11.202 -119.487 1.00 73.44 707 GLU A CA 1
ATOM 5553 C C . GLU A 1 707 ? 76.767 12.558 -120.189 1.00 73.44 707 GLU A C 1
ATOM 5555 O O . GLU A 1 707 ? 77.475 12.823 -121.165 1.00 73.44 707 GLU A O 1
ATOM 5560 N N . LYS A 1 708 ? 75.938 13.467 -119.659 1.00 72.38 708 LYS A N 1
ATOM 5561 C CA . LYS A 1 708 ? 75.795 14.824 -120.208 1.00 72.38 708 LYS A CA 1
ATOM 5562 C C . LYS A 1 708 ? 77.119 15.598 -120.195 1.00 72.38 708 LYS A C 1
ATOM 5564 O O . LYS A 1 708 ? 77.420 16.306 -121.157 1.00 72.38 708 LYS A O 1
ATOM 5569 N N . ALA A 1 709 ? 77.915 15.464 -119.133 1.00 71.00 709 ALA A N 1
ATOM 5570 C CA . ALA A 1 709 ? 79.221 16.114 -119.029 1.00 71.00 709 ALA A CA 1
ATOM 5571 C C . ALA A 1 709 ? 80.229 15.579 -120.064 1.00 71.00 709 ALA A C 1
ATOM 5573 O O . ALA A 1 709 ? 80.998 16.363 -120.622 1.00 71.00 709 ALA A O 1
ATOM 5574 N N . ARG A 1 710 ? 80.192 14.274 -120.378 1.00 73.75 710 ARG A N 1
ATOM 5575 C CA . ARG A 1 710 ? 81.012 13.682 -121.452 1.00 73.75 710 ARG A CA 1
ATOM 5576 C C . ARG A 1 710 ? 80.663 14.253 -122.823 1.00 73.75 710 ARG A C 1
ATOM 5578 O O . ARG A 1 710 ? 81.558 14.715 -123.523 1.00 73.75 710 ARG A O 1
ATOM 5585 N N . TYR A 1 711 ? 79.376 14.299 -123.171 1.00 73.06 711 TYR A N 1
ATOM 5586 C CA . TYR A 1 711 ? 78.946 14.865 -124.454 1.00 73.06 711 TYR A CA 1
ATOM 5587 C C . TYR A 1 711 ? 79.303 16.353 -124.593 1.00 73.06 711 TYR A C 1
ATOM 5589 O O . TYR A 1 711 ? 79.677 16.795 -125.677 1.00 73.06 711 TYR A O 1
ATOM 5597 N N . ALA A 1 712 ? 79.239 17.129 -123.506 1.00 70.38 712 ALA A N 1
ATOM 5598 C CA . ALA A 1 712 ? 79.641 18.536 -123.523 1.00 70.38 712 ALA A CA 1
ATOM 5599 C C . ALA A 1 712 ? 81.152 18.721 -123.781 1.00 70.38 712 ALA A C 1
ATOM 5601 O O . ALA A 1 712 ? 81.539 19.614 -124.534 1.00 70.38 712 ALA A O 1
ATOM 5602 N N . ALA A 1 713 ? 81.999 17.861 -123.204 1.00 72.19 713 ALA A N 1
ATOM 5603 C CA . ALA A 1 713 ? 83.448 17.912 -123.402 1.00 72.19 713 ALA A CA 1
ATOM 5604 C C . ALA A 1 713 ? 83.868 17.554 -124.844 1.00 72.19 713 ALA A C 1
ATOM 5606 O O . ALA A 1 713 ? 84.762 18.198 -125.400 1.00 72.19 713 ALA A O 1
ATOM 5607 N N . ASP A 1 714 ? 83.197 16.584 -125.473 1.00 72.38 714 ASP A N 1
ATOM 5608 C CA . ASP A 1 714 ? 83.465 16.201 -126.867 1.00 72.38 714 ASP A CA 1
ATOM 5609 C C . ASP A 1 714 ? 83.089 17.318 -127.856 1.00 72.38 714 ASP A C 1
ATOM 5611 O O . ASP A 1 714 ? 83.822 17.575 -128.816 1.00 72.38 714 ASP A O 1
ATOM 5615 N N . ILE A 1 715 ? 81.996 18.045 -127.592 1.00 70.50 715 ILE A N 1
ATOM 5616 C CA . ILE A 1 715 ? 81.577 19.198 -128.406 1.00 70.50 715 ILE A CA 1
ATOM 5617 C C . ILE A 1 715 ? 82.611 20.333 -128.330 1.00 70.50 715 ILE A C 1
ATOM 5619 O O . ILE A 1 715 ? 82.983 20.897 -129.363 1.00 70.50 715 ILE A O 1
ATOM 5623 N N . GLU A 1 716 ? 83.131 20.642 -127.138 1.00 71.69 716 GLU A N 1
ATOM 5624 C CA . GLU A 1 716 ? 84.178 21.661 -126.977 1.00 71.69 716 GLU A CA 1
ATOM 5625 C C . GLU A 1 716 ? 85.491 21.280 -127.682 1.00 71.69 716 GLU A C 1
ATOM 5627 O O . GLU A 1 716 ? 86.172 22.142 -128.244 1.00 71.69 716 GLU A O 1
ATOM 5632 N N . SER A 1 717 ? 85.860 19.994 -127.675 1.00 70.62 717 SER A N 1
ATOM 5633 C CA . SER A 1 717 ? 87.055 19.495 -128.368 1.00 70.62 717 SER A CA 1
ATOM 5634 C C . SER A 1 717 ? 86.951 19.678 -129.886 1.00 70.62 717 SER A C 1
ATOM 5636 O O . SER A 1 717 ? 87.894 20.164 -130.520 1.00 70.62 717 SER A O 1
ATOM 5638 N N . GLN A 1 718 ? 85.791 19.358 -130.466 1.00 69.69 718 GLN A N 1
ATOM 5639 C CA . GLN A 1 718 ? 85.550 19.502 -131.903 1.00 69.69 718 GLN A CA 1
ATOM 5640 C C . GLN A 1 718 ? 85.538 20.970 -132.351 1.00 69.69 718 GLN A C 1
ATOM 5642 O O . GLN A 1 718 ? 86.075 21.288 -133.413 1.00 69.69 718 GLN A O 1
ATOM 5647 N N . GLN A 1 719 ? 85.008 21.884 -131.530 1.00 68.56 719 GLN A N 1
ATOM 5648 C CA . GLN A 1 719 ? 85.003 23.320 -131.836 1.00 68.56 719 GLN A CA 1
ATOM 5649 C C . GLN A 1 719 ? 86.417 23.921 -131.900 1.00 68.56 719 GLN A C 1
ATOM 5651 O O . GLN A 1 719 ? 86.714 24.677 -132.826 1.00 68.56 719 GLN A O 1
ATOM 5656 N N . ARG A 1 720 ? 87.335 23.518 -131.009 1.00 70.25 720 ARG A N 1
ATOM 5657 C CA . ARG A 1 720 ? 88.738 23.989 -131.040 1.00 70.25 720 ARG A CA 1
ATOM 5658 C C . ARG A 1 720 ? 89.513 23.497 -132.271 1.00 70.25 720 ARG A C 1
ATOM 5660 O O . ARG A 1 720 ? 90.410 24.188 -132.754 1.00 70.25 720 ARG A O 1
ATOM 5667 N N . MET A 1 721 ? 89.167 22.323 -132.807 1.00 68.50 721 MET A N 1
ATOM 5668 C CA . MET A 1 721 ? 89.794 21.768 -134.017 1.00 68.50 721 MET A CA 1
ATOM 5669 C C . MET A 1 721 ? 89.383 22.539 -135.287 1.00 68.50 721 MET A C 1
ATOM 5671 O O . MET A 1 721 ? 90.187 22.702 -136.208 1.00 68.50 721 MET A O 1
ATOM 5675 N N . ILE A 1 722 ? 88.147 23.053 -135.322 1.00 66.38 722 ILE A N 1
ATOM 5676 C CA . ILE A 1 722 ? 87.610 23.846 -136.438 1.00 66.38 722 ILE A CA 1
ATOM 5677 C C . ILE A 1 722 ? 88.301 25.218 -136.524 1.00 66.38 722 ILE A C 1
ATOM 5679 O O . ILE A 1 722 ? 88.698 25.629 -137.617 1.00 66.38 722 ILE A O 1
ATOM 5683 N N . GLU A 1 723 ? 88.543 25.888 -135.392 1.00 67.56 723 GLU A N 1
ATOM 5684 C CA . GLU A 1 723 ? 89.255 27.179 -135.363 1.00 67.56 723 GLU A CA 1
ATOM 5685 C C . GLU A 1 723 ? 90.713 27.070 -135.857 1.00 67.56 723 GLU A C 1
ATOM 5687 O O . GLU A 1 723 ? 91.199 27.942 -136.583 1.00 67.56 723 GLU A O 1
ATOM 5692 N N . GLN A 1 724 ? 91.413 25.968 -135.552 1.00 65.69 724 GLN A N 1
ATOM 5693 C CA . GLN A 1 724 ? 92.790 25.747 -136.021 1.00 65.69 724 GLN A CA 1
ATOM 5694 C C . GLN A 1 724 ? 92.897 25.495 -137.535 1.00 65.69 724 GLN A C 1
ATOM 5696 O O . GLN A 1 724 ? 93.892 25.886 -138.154 1.00 65.69 724 GLN A O 1
ATOM 5701 N N . LEU A 1 725 ? 91.893 24.863 -138.150 1.00 65.50 725 LEU A N 1
ATOM 5702 C CA . LEU A 1 725 ? 91.866 24.609 -139.596 1.00 65.50 725 LEU A CA 1
ATOM 5703 C C . LEU A 1 725 ? 91.492 25.867 -140.399 1.00 65.50 725 LEU A C 1
ATOM 5705 O O . LEU A 1 725 ? 92.030 26.079 -141.485 1.00 65.50 725 LEU A O 1
ATOM 5709 N N . GLN A 1 726 ? 90.661 26.754 -139.840 1.00 61.47 726 GLN A N 1
ATOM 5710 C CA . GLN A 1 726 ? 90.319 28.042 -140.458 1.00 61.47 726 GLN A CA 1
ATOM 5711 C C . GLN A 1 726 ? 91.493 29.039 -140.462 1.00 61.47 726 GLN A C 1
ATOM 5713 O O . GLN A 1 726 ? 91.659 29.783 -141.428 1.00 61.47 726 GLN A O 1
ATOM 5718 N N . SER A 1 727 ? 92.365 29.005 -139.445 1.00 56.53 727 SER A N 1
ATOM 5719 C CA . SER A 1 727 ? 93.576 29.843 -139.382 1.00 56.53 727 SER A CA 1
ATOM 5720 C C . SER A 1 727 ? 94.649 29.442 -140.410 1.00 56.53 727 SER A C 1
ATOM 5722 O O . SER A 1 727 ? 95.319 30.311 -140.968 1.00 56.53 727 SER A O 1
ATOM 5724 N N . LYS A 1 728 ? 94.781 28.145 -140.733 1.00 60.41 728 LYS A N 1
ATOM 5725 C CA . LYS A 1 728 ? 95.729 27.660 -141.758 1.00 60.41 728 LYS A CA 1
ATOM 5726 C C . LYS A 1 728 ? 95.270 27.962 -143.189 1.00 60.41 728 LYS A C 1
ATOM 5728 O O . LYS A 1 728 ? 96.104 28.249 -144.041 1.00 60.41 728 LYS A O 1
ATOM 5733 N N . LEU A 1 729 ? 93.958 28.003 -143.429 1.00 57.28 729 LEU A N 1
ATOM 5734 C CA . LEU A 1 729 ? 93.367 28.321 -144.734 1.00 57.28 729 LEU A CA 1
ATOM 5735 C C . LEU A 1 729 ? 93.569 29.796 -145.153 1.00 57.28 729 LEU A C 1
ATOM 5737 O O . LEU A 1 729 ? 93.599 30.101 -146.342 1.00 57.28 729 LEU A O 1
ATOM 5741 N N . GLN A 1 730 ? 93.748 30.719 -144.199 1.00 53.62 730 GLN A N 1
ATOM 5742 C CA . GLN A 1 730 ? 93.990 32.143 -144.483 1.00 53.62 730 GLN A CA 1
ATOM 5743 C C . GLN A 1 730 ? 95.462 32.483 -144.790 1.00 53.62 730 GLN A C 1
ATOM 5745 O O . GLN A 1 730 ? 95.732 33.561 -145.317 1.00 53.62 730 GLN A O 1
ATOM 5750 N N . ALA A 1 731 ? 96.407 31.575 -144.520 1.00 51.66 731 ALA A N 1
ATOM 5751 C CA . ALA A 1 731 ? 97.838 31.799 -144.753 1.00 51.66 731 ALA A CA 1
ATOM 5752 C C . ALA A 1 731 ? 98.333 31.337 -146.144 1.00 51.66 731 ALA A C 1
ATOM 5754 O O . ALA A 1 731 ? 99.396 31.769 -146.582 1.00 51.66 731 ALA A O 1
ATOM 5755 N N . GLU A 1 732 ? 97.569 30.509 -146.868 1.00 51.31 732 GLU A N 1
ATOM 5756 C CA . GLU A 1 732 ? 97.999 29.863 -148.128 1.00 51.31 732 GLU A CA 1
ATOM 5757 C C . GLU A 1 732 ? 97.488 30.544 -149.420 1.00 51.31 732 GLU A C 1
ATOM 5759 O O . GLU A 1 732 ? 97.840 30.140 -150.527 1.00 51.31 732 GLU A O 1
ATOM 5764 N N . ALA A 1 733 ? 96.699 31.621 -149.320 1.00 46.84 733 ALA A N 1
ATOM 5765 C CA . ALA A 1 733 ? 96.050 32.269 -150.471 1.00 46.84 733 ALA A CA 1
ATOM 5766 C C . ALA A 1 733 ? 96.878 33.376 -151.176 1.00 46.84 733 ALA A C 1
ATOM 5768 O O . ALA A 1 733 ? 96.355 34.075 -152.047 1.00 46.84 733 ALA A O 1
ATOM 5769 N N . ALA A 1 734 ? 98.166 33.541 -150.850 1.00 40.34 734 ALA A N 1
ATOM 5770 C CA . ALA A 1 734 ? 99.044 34.564 -151.432 1.00 40.34 734 ALA A CA 1
ATOM 5771 C C . ALA A 1 734 ? 100.281 33.950 -152.121 1.00 40.34 734 ALA A C 1
ATOM 5773 O O . ALA A 1 734 ? 101.377 33.977 -151.572 1.00 40.34 734 ALA A O 1
ATOM 5774 N N . GLY A 1 735 ? 100.129 33.407 -153.339 1.00 38.84 735 GLY A N 1
ATOM 5775 C CA . GLY A 1 735 ? 101.291 32.946 -154.120 1.00 38.84 735 GLY A CA 1
ATOM 5776 C C . GLY A 1 735 ? 100.999 32.086 -155.353 1.00 38.84 735 GLY A C 1
ATOM 5777 O O . GLY A 1 735 ? 101.466 30.959 -155.449 1.00 38.84 735 GLY A O 1
ATOM 5778 N N . LYS A 1 736 ? 100.231 32.601 -156.318 1.00 39.81 736 LYS A N 1
ATOM 5779 C CA . LYS A 1 736 ? 100.058 32.003 -157.659 1.00 39.81 736 LYS A CA 1
ATOM 5780 C C . LYS A 1 736 ? 101.406 31.848 -158.391 1.00 39.81 736 LYS A C 1
ATOM 5782 O O . LYS A 1 736 ? 101.998 32.876 -158.695 1.00 39.81 736 LYS A O 1
ATOM 5787 N N . GLN A 1 737 ? 101.790 30.620 -158.770 1.00 36.53 737 GLN A N 1
ATOM 5788 C CA . GLN A 1 737 ? 102.311 30.200 -160.099 1.00 36.53 737 GLN A CA 1
ATOM 5789 C C . GLN A 1 737 ? 103.105 28.877 -160.013 1.00 36.53 737 GLN A C 1
ATOM 5791 O O . GLN A 1 737 ? 104.316 28.904 -159.840 1.00 36.53 737 GLN A O 1
ATOM 5796 N N . HIS A 1 738 ? 102.440 27.729 -160.199 1.00 38.31 738 HIS A N 1
ATOM 5797 C CA . HIS A 1 738 ? 103.028 26.564 -160.894 1.00 38.31 738 HIS A CA 1
ATOM 5798 C C . HIS A 1 738 ? 101.948 25.560 -161.373 1.00 38.31 738 HIS A C 1
ATOM 5800 O O . HIS A 1 738 ? 102.087 24.348 -161.237 1.00 38.31 738 HIS A O 1
ATOM 5806 N N . MET A 1 739 ? 100.844 26.071 -161.939 1.00 36.62 739 MET A N 1
ATOM 5807 C CA . MET A 1 739 ? 100.098 25.327 -162.970 1.00 36.62 739 MET A CA 1
ATOM 5808 C C . MET A 1 739 ? 101.003 25.336 -164.218 1.00 36.62 739 MET A C 1
ATOM 5810 O O . MET A 1 739 ? 101.540 26.387 -164.542 1.00 36.62 739 MET A O 1
ATOM 5814 N N . ASP A 1 740 ? 101.344 24.245 -164.897 1.00 40.72 740 ASP A N 1
ATOM 5815 C CA . ASP A 1 740 ? 100.429 23.498 -165.765 1.00 40.72 740 ASP A CA 1
ATOM 5816 C C . ASP A 1 740 ? 101.119 22.228 -166.346 1.00 40.72 740 ASP A C 1
ATOM 5818 O O . ASP A 1 740 ? 100.979 21.947 -167.530 1.00 40.72 740 ASP A O 1
ATOM 5822 N N . LEU A 1 741 ? 101.886 21.440 -165.571 1.00 42.22 741 LEU A N 1
ATOM 5823 C CA . LEU A 1 741 ? 102.532 20.217 -166.118 1.00 42.22 741 LEU A CA 1
ATOM 5824 C C . LEU A 1 741 ? 102.360 18.904 -165.328 1.00 42.22 741 LEU A C 1
ATOM 5826 O O . LEU A 1 741 ? 102.807 17.869 -165.800 1.00 42.22 741 LEU A O 1
ATOM 5830 N N . GLU A 1 742 ? 101.615 18.886 -164.217 1.00 44.88 742 GLU A N 1
ATOM 5831 C CA . GLU A 1 742 ? 101.138 17.630 -163.580 1.00 44.88 742 GLU A CA 1
ATOM 5832 C C . GLU A 1 742 ? 99.602 17.492 -163.621 1.00 44.88 742 GLU A C 1
ATOM 5834 O O . GLU A 1 742 ? 98.996 16.657 -162.951 1.00 44.88 742 GLU A O 1
ATOM 5839 N N . LYS A 1 743 ? 98.963 18.304 -164.474 1.00 51.91 743 LYS A N 1
ATOM 5840 C CA . LYS A 1 743 ? 97.518 18.308 -164.746 1.00 51.91 743 LYS A CA 1
ATOM 5841 C C . LYS A 1 743 ? 97.047 17.066 -165.517 1.00 51.91 743 LYS A C 1
ATOM 5843 O O . LYS A 1 743 ? 95.865 16.762 -165.490 1.00 51.91 743 LYS A O 1
ATOM 5848 N N . GLU A 1 744 ? 97.961 16.335 -166.152 1.00 50.25 744 GLU A N 1
ATOM 5849 C CA . GLU A 1 744 ? 97.629 15.216 -167.048 1.00 50.25 744 GLU A CA 1
ATOM 5850 C C . GLU A 1 744 ? 97.797 13.832 -166.387 1.00 50.25 744 GLU A C 1
ATOM 5852 O O . GLU A 1 744 ? 97.241 12.841 -166.852 1.00 50.25 744 GLU A O 1
ATOM 5857 N N . GLN A 1 745 ? 98.502 13.744 -165.250 1.00 46.31 745 GLN A N 1
ATOM 5858 C CA . GLN A 1 745 ? 98.751 12.472 -164.553 1.00 46.31 745 GLN A CA 1
ATOM 5859 C C . GLN A 1 745 ? 97.763 12.218 -163.396 1.00 46.31 745 GLN A C 1
ATOM 5861 O O . GLN A 1 745 ? 97.450 11.068 -163.083 1.00 46.31 745 GLN A O 1
ATOM 5866 N N . VAL A 1 746 ? 97.183 13.282 -162.822 1.00 55.88 746 VAL A N 1
ATOM 5867 C CA . VAL A 1 746 ? 96.130 13.205 -161.787 1.00 55.88 746 VAL A CA 1
ATOM 5868 C C . VAL A 1 746 ? 94.753 12.879 -162.390 1.00 55.88 746 VAL A C 1
ATOM 5870 O O . VAL A 1 746 ? 93.916 12.255 -161.735 1.00 55.88 746 VAL A O 1
ATOM 5873 N N . GLU A 1 747 ? 94.533 13.196 -163.670 1.00 53.03 747 GLU A N 1
ATOM 5874 C CA . GLU A 1 747 ? 93.281 12.929 -164.398 1.00 53.03 747 GLU A CA 1
ATOM 5875 C C . GLU A 1 747 ? 92.993 11.421 -164.572 1.00 53.03 747 GLU A C 1
ATOM 5877 O O . GLU A 1 747 ? 91.837 10.998 -164.655 1.00 53.03 747 GLU A O 1
ATOM 5882 N N . LEU A 1 748 ? 94.029 10.578 -164.499 1.00 56.53 748 LEU A N 1
ATOM 5883 C CA . LEU A 1 748 ? 93.908 9.117 -164.530 1.00 56.53 748 LEU A CA 1
ATOM 5884 C C . LEU A 1 748 ? 93.681 8.482 -163.144 1.00 56.53 748 LEU A C 1
ATOM 5886 O O . LEU A 1 748 ? 93.097 7.403 -163.069 1.00 56.53 748 LEU A O 1
ATOM 5890 N N . GLN A 1 749 ? 94.057 9.150 -162.045 1.00 52.09 749 GLN A N 1
ATOM 5891 C CA . GLN A 1 749 ? 93.840 8.653 -160.674 1.00 52.09 749 GLN A CA 1
ATOM 5892 C C . GLN A 1 749 ? 92.513 9.137 -160.059 1.00 52.09 749 GLN A C 1
ATOM 5894 O O . GLN A 1 749 ? 91.909 8.424 -159.256 1.00 52.09 749 GLN A O 1
ATOM 5899 N N . LEU A 1 750 ? 91.984 10.290 -160.492 1.00 52.28 750 LEU A N 1
ATOM 5900 C CA . LEU A 1 750 ? 90.705 10.827 -160.003 1.00 52.28 750 LEU A CA 1
ATOM 5901 C C . LEU A 1 750 ? 89.479 10.013 -160.470 1.00 52.28 750 LEU A C 1
ATOM 5903 O O . LEU A 1 750 ? 88.442 10.002 -159.805 1.00 52.28 750 LEU A O 1
ATOM 5907 N N . ASN A 1 751 ? 89.598 9.288 -161.587 1.00 58.00 751 ASN A N 1
ATOM 5908 C CA . ASN A 1 751 ? 88.538 8.419 -162.111 1.00 58.00 751 ASN A CA 1
ATOM 5909 C C . ASN A 1 751 ? 88.345 7.122 -161.298 1.00 58.00 751 ASN A C 1
ATOM 5911 O O . ASN A 1 751 ? 87.304 6.485 -161.437 1.00 58.00 751 ASN A O 1
ATOM 5915 N N . ALA A 1 752 ? 89.280 6.768 -160.405 1.00 54.34 752 ALA A N 1
ATOM 5916 C CA . ALA A 1 752 ? 89.149 5.616 -159.506 1.00 54.34 752 ALA A CA 1
ATOM 5917 C C . ALA A 1 752 ? 88.419 5.953 -158.186 1.00 54.34 752 ALA A C 1
ATOM 5919 O O . ALA A 1 752 ? 87.720 5.105 -157.637 1.00 54.34 752 ALA A O 1
ATOM 5920 N N . LEU A 1 753 ? 88.507 7.200 -157.704 1.00 54.09 753 LEU A N 1
ATOM 5921 C CA . LEU A 1 753 ? 87.816 7.658 -156.484 1.00 54.09 753 LEU A CA 1
ATOM 5922 C C . LEU A 1 753 ? 86.351 8.058 -156.735 1.00 54.09 753 LEU A C 1
ATOM 5924 O O . LEU A 1 753 ? 85.510 7.900 -155.854 1.00 54.09 753 LEU A O 1
ATOM 5928 N N . ARG A 1 754 ? 86.007 8.423 -157.981 1.00 56.41 754 ARG A N 1
ATOM 5929 C CA . ARG A 1 754 ? 84.621 8.634 -158.458 1.00 56.41 754 ARG A CA 1
ATOM 5930 C C . ARG A 1 754 ? 83.733 7.373 -158.421 1.00 56.41 754 ARG A C 1
ATOM 5932 O O . ARG A 1 754 ? 82.538 7.467 -158.691 1.00 56.41 754 ARG A O 1
ATOM 5939 N N . GLY A 1 755 ? 84.294 6.206 -158.090 1.00 59.44 755 GLY A N 1
ATOM 5940 C CA . GLY A 1 755 ? 83.551 4.960 -157.871 1.00 59.44 755 GLY A CA 1
ATOM 5941 C C . GLY A 1 755 ? 83.048 4.762 -156.434 1.00 59.44 755 GLY A C 1
ATOM 5942 O O . GLY A 1 755 ? 81.993 4.166 -156.259 1.00 59.44 755 GLY A O 1
ATOM 5943 N N . GLN A 1 756 ? 83.747 5.294 -155.421 1.00 58.62 756 GLN A N 1
ATOM 5944 C CA . GLN A 1 756 ? 83.400 5.099 -154.000 1.00 58.62 756 GLN A CA 1
ATOM 5945 C C . GLN A 1 756 ? 82.425 6.157 -153.458 1.00 58.62 756 GLN A C 1
ATOM 5947 O O . GLN A 1 756 ? 81.678 5.878 -152.521 1.00 58.62 756 GLN A O 1
ATOM 5952 N N . ASP A 1 757 ? 82.366 7.337 -154.083 1.00 61.41 757 ASP A N 1
ATOM 5953 C CA . ASP A 1 757 ? 81.349 8.352 -153.771 1.00 61.41 757 ASP A CA 1
ATOM 5954 C C . ASP A 1 757 ? 79.954 7.965 -154.294 1.00 61.41 757 ASP A C 1
ATOM 5956 O O . ASP A 1 757 ? 78.959 8.264 -153.639 1.00 61.41 757 ASP A O 1
ATOM 5960 N N . ARG A 1 758 ? 79.861 7.205 -155.398 1.00 63.88 758 ARG A N 1
ATOM 5961 C CA . ARG A 1 758 ? 78.573 6.713 -155.928 1.00 63.88 758 ARG A CA 1
ATOM 5962 C C . ARG A 1 758 ? 77.878 5.708 -155.002 1.00 63.88 758 ARG A C 1
ATOM 5964 O O . ARG A 1 758 ? 76.660 5.752 -154.886 1.00 63.88 758 ARG A O 1
ATOM 5971 N N . GLU A 1 759 ? 78.622 4.852 -154.296 1.00 61.19 759 GLU A N 1
ATOM 5972 C CA . GLU A 1 759 ? 78.027 3.905 -153.332 1.00 61.19 759 GLU A CA 1
ATOM 5973 C C . GLU A 1 759 ? 77.518 4.604 -152.059 1.00 61.19 759 GLU A C 1
ATOM 5975 O O . GLU A 1 759 ? 76.482 4.221 -151.512 1.00 61.19 759 GLU A O 1
ATOM 5980 N N . LYS A 1 760 ? 78.193 5.673 -151.612 1.00 63.66 760 LYS A N 1
ATOM 5981 C CA . LYS A 1 760 ? 77.760 6.469 -150.450 1.00 63.66 760 LYS A CA 1
ATOM 5982 C C . LYS A 1 760 ? 76.631 7.444 -150.781 1.00 63.66 760 LYS A C 1
ATOM 5984 O O . LYS A 1 760 ? 75.778 7.681 -149.926 1.00 63.66 760 LYS A O 1
ATOM 5989 N N . GLU A 1 761 ? 76.577 7.970 -152.005 1.00 64.69 761 GLU A N 1
ATOM 5990 C CA . GLU A 1 761 ? 75.416 8.716 -152.504 1.00 64.69 761 GLU A CA 1
ATOM 5991 C C . GLU A 1 761 ? 74.166 7.821 -152.600 1.00 64.69 761 GLU A C 1
ATOM 5993 O O . GLU A 1 761 ? 73.082 8.273 -152.230 1.00 64.69 761 GLU A O 1
ATOM 5998 N N . ASP A 1 762 ? 74.309 6.540 -152.963 1.00 65.25 762 ASP A N 1
ATOM 5999 C CA . ASP A 1 762 ? 73.200 5.574 -153.011 1.00 65.25 762 ASP A CA 1
ATOM 6000 C C . ASP A 1 762 ? 72.704 5.129 -151.612 1.00 65.25 762 ASP A C 1
ATOM 6002 O O . ASP A 1 762 ? 71.495 4.957 -151.414 1.00 65.25 762 ASP A O 1
ATOM 6006 N N . GLU A 1 763 ? 73.576 4.996 -150.599 1.00 66.12 763 GLU A N 1
ATOM 6007 C CA . GLU A 1 763 ? 73.163 4.726 -149.204 1.00 66.12 763 GLU A CA 1
ATOM 6008 C C . GLU A 1 763 ? 72.557 5.954 -148.507 1.00 66.12 763 GLU A C 1
ATOM 6010 O O . GLU A 1 763 ? 71.546 5.835 -147.808 1.00 66.12 763 GLU A O 1
ATOM 6015 N N . LEU A 1 764 ? 73.106 7.151 -148.739 1.00 63.97 764 LEU A N 1
ATOM 6016 C CA . LEU A 1 764 ? 72.559 8.399 -148.204 1.00 63.97 764 LEU A CA 1
ATOM 6017 C C . LEU A 1 764 ? 71.223 8.759 -148.875 1.00 63.97 764 LEU A C 1
ATOM 6019 O O . LEU A 1 764 ? 70.332 9.285 -148.206 1.00 63.97 764 LEU A O 1
ATOM 6023 N N . ALA A 1 765 ? 71.038 8.423 -150.158 1.00 64.06 765 ALA A N 1
ATOM 6024 C CA . ALA A 1 765 ? 69.750 8.505 -150.844 1.00 64.06 765 ALA A CA 1
ATOM 6025 C C . ALA A 1 765 ? 68.738 7.483 -150.296 1.00 64.06 765 ALA A C 1
ATOM 6027 O O . ALA A 1 765 ? 67.569 7.829 -150.126 1.00 64.06 765 ALA A O 1
ATOM 6028 N N . ARG A 1 766 ? 69.164 6.261 -149.931 1.00 64.62 766 ARG A N 1
ATOM 6029 C CA . ARG A 1 766 ? 68.301 5.268 -149.256 1.00 64.62 766 ARG A CA 1
ATOM 6030 C C . ARG A 1 766 ? 67.893 5.695 -147.839 1.00 64.62 766 ARG A C 1
ATOM 6032 O O . ARG A 1 766 ? 66.726 5.526 -147.488 1.00 64.62 766 ARG A O 1
ATOM 6039 N N . LEU A 1 767 ? 68.796 6.290 -147.051 1.00 65.56 767 LEU A N 1
ATOM 6040 C CA . LEU A 1 767 ? 68.514 6.746 -145.680 1.00 65.56 767 LEU A CA 1
ATOM 6041 C C . LEU A 1 767 ? 67.722 8.067 -145.644 1.00 65.56 767 LEU A C 1
ATOM 6043 O O . LEU A 1 767 ? 66.811 8.208 -144.829 1.00 65.56 767 LEU A O 1
ATOM 6047 N N . LYS A 1 768 ? 67.982 9.003 -146.573 1.00 65.44 768 LYS A N 1
ATOM 6048 C CA . LYS A 1 768 ? 67.124 10.184 -146.792 1.00 65.44 768 LYS A CA 1
ATOM 6049 C C . LYS A 1 768 ? 65.736 9.782 -147.277 1.00 65.44 768 LYS A C 1
ATOM 6051 O O . LYS A 1 768 ? 64.766 10.325 -146.769 1.00 65.44 768 LYS A O 1
ATOM 6056 N N . ALA A 1 769 ? 65.620 8.785 -148.157 1.00 60.88 769 ALA A N 1
ATOM 6057 C CA . ALA A 1 769 ? 64.326 8.241 -148.569 1.00 60.88 769 ALA A CA 1
ATOM 6058 C C . ALA A 1 769 ? 63.588 7.505 -147.430 1.00 60.88 769 ALA A C 1
ATOM 6060 O O . ALA A 1 769 ? 62.360 7.457 -147.451 1.00 60.88 769 ALA A O 1
ATOM 6061 N N . GLN A 1 770 ? 64.291 6.958 -146.425 1.00 63.53 770 GLN A N 1
ATOM 6062 C CA . GLN A 1 770 ? 63.685 6.411 -145.198 1.00 63.53 770 GLN A CA 1
ATOM 6063 C C . GLN A 1 770 ? 63.258 7.507 -144.206 1.00 63.53 770 GLN A C 1
ATOM 6065 O O . GLN A 1 770 ? 62.165 7.421 -143.652 1.00 63.53 770 GLN A O 1
ATOM 6070 N N . TYR A 1 771 ? 64.064 8.556 -144.020 1.00 69.94 771 TYR A N 1
ATOM 6071 C CA . TYR A 1 771 ? 63.740 9.693 -143.148 1.00 69.94 771 TYR A CA 1
ATOM 6072 C C . TYR A 1 771 ? 62.632 10.583 -143.739 1.00 69.94 771 TYR A C 1
ATOM 6074 O O . TYR A 1 771 ? 61.717 10.977 -143.022 1.00 69.94 771 TYR A O 1
ATOM 6082 N N . GLU A 1 772 ? 62.629 10.820 -145.056 1.00 63.41 772 GLU A N 1
ATOM 6083 C CA . GLU A 1 772 ? 61.511 11.453 -145.770 1.00 63.41 772 GLU A CA 1
ATOM 6084 C C . GLU A 1 772 ? 60.271 10.559 -145.806 1.00 63.41 772 GLU A C 1
ATOM 6086 O O . GLU A 1 772 ? 59.168 11.092 -145.777 1.00 63.41 772 GLU A O 1
ATOM 6091 N N . LYS A 1 773 ? 60.403 9.222 -145.824 1.00 60.38 773 LYS A N 1
ATOM 6092 C CA . LYS A 1 773 ? 59.255 8.314 -145.638 1.00 60.38 773 LYS A CA 1
ATOM 6093 C C . LYS A 1 773 ? 58.649 8.431 -144.240 1.00 60.38 773 LYS A C 1
ATOM 6095 O O . LYS A 1 773 ? 57.431 8.465 -144.151 1.00 60.38 773 LYS A O 1
ATOM 6100 N N . LEU A 1 774 ? 59.461 8.550 -143.186 1.00 62.72 774 LEU A N 1
ATOM 6101 C CA . LEU A 1 774 ? 58.994 8.737 -141.802 1.00 62.72 774 LEU A CA 1
ATOM 6102 C C . LEU A 1 774 ? 58.416 10.141 -141.560 1.00 62.72 774 LEU A C 1
ATOM 6104 O O . LEU A 1 774 ? 57.397 10.281 -140.891 1.00 62.72 774 LEU A O 1
ATOM 6108 N N . MET A 1 775 ? 59.003 11.179 -142.162 1.00 60.66 775 MET A N 1
ATOM 6109 C CA . MET A 1 775 ? 58.450 12.538 -142.140 1.00 60.66 775 MET A CA 1
ATOM 6110 C C . MET A 1 775 ? 57.187 12.666 -142.998 1.00 60.66 775 MET A C 1
ATOM 6112 O O . MET A 1 775 ? 56.262 13.357 -142.591 1.00 60.66 775 MET A O 1
ATOM 6116 N N . LYS A 1 776 ? 57.084 11.950 -144.127 1.00 57.25 776 LYS A N 1
ATOM 6117 C CA . LYS A 1 776 ? 55.837 11.854 -144.900 1.00 57.25 776 LYS A CA 1
ATOM 6118 C C . LYS A 1 776 ? 54.799 10.949 -144.247 1.00 57.25 776 LYS A C 1
ATOM 6120 O O . LYS A 1 776 ? 53.623 11.158 -144.490 1.00 57.25 776 LYS A O 1
ATOM 6125 N N . GLU A 1 777 ? 55.174 9.978 -143.413 1.00 56.91 777 GLU A N 1
ATOM 6126 C CA . GLU A 1 777 ? 54.226 9.262 -142.542 1.00 56.91 777 GLU A CA 1
ATOM 6127 C C . GLU A 1 777 ? 53.722 10.146 -141.395 1.00 56.91 777 GLU A C 1
ATOM 6129 O O . GLU A 1 777 ? 52.545 10.063 -141.041 1.00 56.91 777 GLU A O 1
ATOM 6134 N N . LYS A 1 778 ? 54.565 11.053 -140.886 1.00 57.44 778 LYS A N 1
ATOM 6135 C CA . LYS A 1 778 ? 54.169 12.133 -139.971 1.00 57.44 778 LYS A CA 1
ATOM 6136 C C . LYS A 1 778 ? 53.242 13.149 -140.659 1.00 57.44 778 LYS A C 1
ATOM 6138 O O . LYS A 1 778 ? 52.199 13.476 -140.109 1.00 57.44 778 LYS A O 1
ATOM 6143 N N . GLU A 1 779 ? 53.528 13.549 -141.899 1.00 53.41 779 GLU A N 1
ATOM 6144 C CA . GLU A 1 779 ? 52.615 14.393 -142.688 1.00 53.41 779 GLU A CA 1
ATOM 6145 C C . GLU A 1 779 ? 51.362 13.631 -143.137 1.00 53.41 779 GLU A C 1
ATOM 6147 O O . GLU A 1 779 ? 50.306 14.229 -143.249 1.00 53.41 779 GLU A O 1
ATOM 6152 N N . ARG A 1 780 ? 51.415 12.312 -143.359 1.00 55.28 780 ARG A N 1
ATOM 6153 C CA . ARG A 1 780 ? 50.243 11.488 -143.703 1.00 55.28 780 ARG A CA 1
ATOM 6154 C C . ARG A 1 780 ? 49.328 11.252 -142.500 1.00 55.28 780 ARG A C 1
ATOM 6156 O O . ARG A 1 780 ? 48.123 11.182 -142.699 1.00 55.28 780 ARG A O 1
ATOM 6163 N N . THR A 1 781 ? 49.849 11.181 -141.272 1.00 54.12 781 THR A N 1
ATOM 6164 C CA . THR A 1 781 ? 48.998 11.204 -140.065 1.00 54.12 781 THR A CA 1
ATOM 6165 C C . THR A 1 781 ? 48.462 12.606 -139.763 1.00 54.12 781 THR A C 1
ATOM 6167 O O . THR A 1 781 ? 47.325 12.726 -139.321 1.00 54.12 781 THR A O 1
ATOM 6170 N N . GLU A 1 782 ? 49.199 13.672 -140.087 1.00 47.56 782 GLU A N 1
ATOM 6171 C CA . GLU A 1 782 ? 48.697 15.054 -139.991 1.00 47.56 782 GLU A CA 1
ATOM 6172 C C . GLU A 1 782 ? 47.712 15.425 -141.130 1.00 47.56 782 GLU A C 1
ATOM 6174 O O . GLU A 1 782 ? 46.798 16.223 -140.922 1.00 47.56 782 GLU A O 1
ATOM 6179 N N . LEU A 1 783 ? 47.820 14.811 -142.317 1.00 41.44 783 LEU A N 1
ATOM 6180 C CA . LEU A 1 783 ? 46.964 15.065 -143.490 1.00 41.44 783 LEU A CA 1
ATOM 6181 C C . LEU A 1 783 ? 45.829 14.045 -143.668 1.00 41.44 783 LEU A C 1
ATOM 6183 O O . LEU A 1 783 ? 44.956 14.232 -144.515 1.00 41.44 783 LEU A O 1
ATOM 6187 N N . GLU A 1 784 ? 45.717 13.060 -142.778 1.00 39.22 784 GLU A N 1
ATOM 6188 C CA . GLU A 1 784 ? 44.400 12.565 -142.373 1.00 39.22 784 GLU A CA 1
ATOM 6189 C C . GLU A 1 784 ? 43.689 13.523 -141.380 1.00 39.22 784 GLU A C 1
ATOM 6191 O O . GLU A 1 784 ? 42.727 13.159 -140.717 1.00 39.22 784 GLU A O 1
ATOM 6196 N N . LEU A 1 785 ? 43.972 14.833 -141.485 1.00 42.12 785 LEU A N 1
ATOM 6197 C CA . LEU A 1 785 ? 42.936 15.819 -141.856 1.00 42.12 785 LEU A CA 1
ATOM 6198 C C . LEU A 1 785 ? 41.846 15.228 -142.741 1.00 42.12 785 LEU A C 1
ATOM 6200 O O . LEU A 1 785 ? 40.686 15.598 -142.672 1.00 42.12 785 LEU A O 1
ATOM 6204 N N . SER A 1 786 ? 42.185 14.330 -143.629 1.00 45.47 786 SER A N 1
ATOM 6205 C CA . SER A 1 786 ? 41.211 13.789 -144.535 1.00 45.47 786 SER A CA 1
ATOM 6206 C C . SER A 1 786 ? 40.153 12.879 -143.896 1.00 45.47 786 SER A C 1
ATOM 6208 O O . SER A 1 786 ? 39.288 12.423 -144.635 1.00 45.47 786 SER A O 1
ATOM 6210 N N . MET A 1 787 ? 40.147 12.618 -142.583 1.00 39.28 787 MET A N 1
ATOM 6211 C CA . MET A 1 787 ? 38.918 12.123 -141.943 1.00 39.28 787 MET A CA 1
ATOM 6212 C C . MET A 1 787 ? 37.920 13.238 -141.592 1.00 39.28 787 MET A C 1
ATOM 6214 O O . MET A 1 787 ? 36.728 12.965 -141.521 1.00 39.28 787 MET A O 1
ATOM 6218 N N . ALA A 1 788 ? 38.357 14.487 -141.410 1.00 38.69 788 ALA A N 1
ATOM 6219 C CA . ALA A 1 788 ? 37.476 15.591 -140.996 1.00 38.69 788 ALA A CA 1
ATOM 6220 C C . ALA A 1 788 ? 37.289 16.690 -142.056 1.00 38.69 788 ALA A C 1
ATOM 6222 O O . ALA A 1 788 ? 36.470 17.583 -141.874 1.00 38.69 788 ALA A O 1
ATOM 6223 N N . SER A 1 789 ? 38.008 16.616 -143.178 1.00 32.38 789 SER A N 1
ATOM 6224 C CA . SER A 1 789 ? 37.847 17.535 -144.316 1.00 32.38 789 SER A CA 1
ATOM 6225 C C . SER A 1 789 ? 37.573 16.811 -145.645 1.00 32.38 789 SER A C 1
ATOM 6227 O O . SER A 1 789 ? 37.796 17.369 -146.719 1.00 32.38 789 SER A O 1
ATOM 6229 N N . 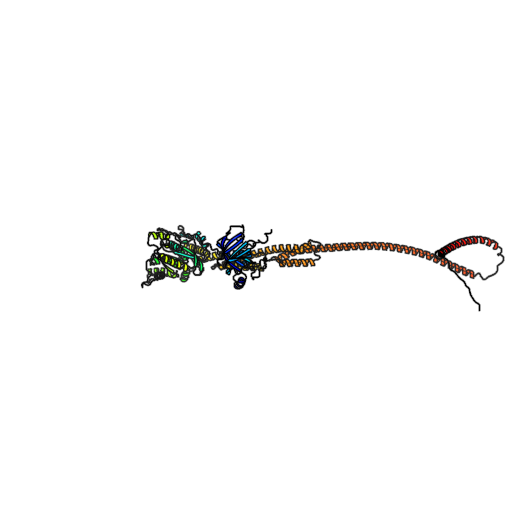GLY A 1 790 ? 37.109 15.562 -145.546 1.00 36.88 790 GLY A N 1
ATOM 6230 C CA . GLY A 1 790 ? 36.576 14.714 -146.614 1.00 36.88 790 GLY A CA 1
ATOM 6231 C C . GLY A 1 790 ? 35.098 14.365 -146.403 1.00 36.88 790 GLY A C 1
ATOM 6232 O O . GLY A 1 790 ? 34.596 13.450 -147.044 1.00 36.88 790 GLY A O 1
ATOM 6233 N N . GLU A 1 791 ? 34.396 15.089 -145.527 1.00 29.94 791 GLU A N 1
ATOM 6234 C CA . GLU A 1 791 ? 33.055 15.507 -145.903 1.00 29.94 791 GLU A CA 1
ATOM 6235 C C . GLU A 1 791 ? 33.246 16.773 -146.732 1.00 29.94 791 GLU A C 1
ATOM 6237 O O . GLU A 1 791 ? 33.697 17.815 -146.268 1.00 29.94 791 GLU A O 1
ATOM 6242 N N . VAL A 1 792 ? 33.184 16.564 -148.039 1.00 36.59 792 VAL A N 1
ATOM 6243 C CA . VAL A 1 792 ? 31.923 16.815 -148.735 1.00 36.59 792 VAL A CA 1
ATOM 6244 C C . VAL A 1 792 ? 31.904 18.314 -148.936 1.00 36.59 792 VAL A C 1
ATOM 6246 O O . VAL A 1 792 ? 31.524 19.114 -148.093 1.00 36.59 792 VAL A O 1
ATOM 6249 N N . ASP A 1 793 ? 32.610 18.700 -149.986 1.00 35.31 793 ASP A N 1
ATOM 6250 C CA . ASP A 1 793 ? 31.929 18.912 -151.256 1.00 35.31 793 ASP A CA 1
ATOM 6251 C C . ASP A 1 793 ? 31.385 20.316 -151.241 1.00 35.31 793 ASP A C 1
ATOM 6253 O O . ASP A 1 793 ? 30.720 20.726 -150.301 1.00 35.31 793 ASP A O 1
ATOM 6257 N N . SER A 1 794 ? 31.501 20.983 -152.380 1.00 43.50 794 SER A N 1
ATOM 6258 C CA . SER A 1 794 ? 30.461 21.929 -152.751 1.00 43.50 794 SER A CA 1
ATOM 6259 C C . SER A 1 794 ? 30.368 23.110 -151.759 1.00 43.50 794 SER A C 1
ATOM 6261 O O . SER A 1 794 ? 29.657 23.144 -150.770 1.00 43.50 794 SER A O 1
ATOM 6263 N N . LEU A 1 795 ? 30.941 24.251 -152.062 1.00 35.16 795 LEU A N 1
ATOM 6264 C CA . LEU A 1 795 ? 30.321 25.088 -153.070 1.00 35.16 795 LEU A CA 1
ATOM 6265 C C . LEU A 1 795 ? 31.248 26.297 -153.151 1.00 35.16 795 LEU A C 1
ATOM 6267 O O . LEU A 1 795 ? 31.330 27.111 -152.245 1.00 35.16 795 LEU A O 1
ATOM 6271 N N . LYS A 1 796 ? 32.056 26.341 -154.200 1.00 32.66 796 LYS A N 1
ATOM 6272 C CA . LYS A 1 796 ? 31.732 27.133 -155.388 1.00 32.66 796 LYS A CA 1
ATOM 6273 C C . LYS A 1 796 ? 32.269 28.550 -155.277 1.00 32.66 796 LYS A C 1
ATOM 6275 O O . LYS A 1 796 ? 31.737 29.359 -154.539 1.00 32.66 796 LYS A O 1
ATOM 6280 N N . HIS A 1 797 ? 33.130 28.830 -156.252 1.00 37.97 797 HIS A N 1
ATOM 6281 C CA . HIS A 1 797 ? 33.175 30.097 -156.974 1.00 37.97 797 HIS A CA 1
ATOM 6282 C C . HIS A 1 797 ? 33.749 31.232 -156.126 1.00 37.97 797 HIS A C 1
ATOM 6284 O O . HIS A 1 797 ? 33.254 31.607 -155.083 1.00 37.97 797 HIS A O 1
ATOM 6290 N N . GLY A 1 798 ? 34.822 31.858 -156.539 1.00 37.81 798 GLY A N 1
ATOM 6291 C CA . GLY A 1 798 ? 35.173 32.201 -157.895 1.00 37.81 798 GLY A CA 1
ATOM 6292 C C . GLY A 1 798 ? 36.197 33.316 -157.749 1.00 37.81 798 GLY A C 1
ATOM 6293 O O . GLY A 1 798 ? 36.308 33.947 -156.704 1.00 37.81 798 GLY A O 1
ATOM 6294 N N . GLN A 1 799 ? 37.057 33.494 -158.740 1.00 37.66 799 GLN A N 1
ATOM 6295 C CA . GLN A 1 799 ? 36.772 34.534 -159.723 1.00 37.66 799 GLN A CA 1
ATOM 6296 C C . GLN A 1 799 ? 36.455 35.865 -159.032 1.00 37.66 799 GLN A C 1
ATOM 6298 O O . GLN A 1 799 ? 35.405 36.035 -158.435 1.00 37.66 799 GLN A O 1
ATOM 6303 N N . LYS A 1 800 ? 37.265 36.894 -159.161 1.00 35.25 800 LYS A N 1
ATOM 6304 C CA . LYS A 1 800 ? 38.015 37.337 -160.333 1.00 35.25 800 LYS A CA 1
ATOM 6305 C C . LYS A 1 800 ? 38.753 38.575 -159.801 1.00 35.25 800 LYS A C 1
ATOM 6307 O O . LYS A 1 800 ? 38.261 39.256 -158.910 1.00 35.25 800 LYS A O 1
ATOM 6312 N N . CYS A 1 801 ? 40.004 38.794 -160.184 1.00 36.78 801 CYS A N 1
ATOM 6313 C CA . CYS A 1 801 ? 40.319 39.536 -161.402 1.00 36.78 801 CYS A CA 1
ATOM 6314 C C . CYS A 1 801 ? 39.510 40.830 -161.500 1.00 36.78 801 CYS A C 1
ATOM 6316 O O . CYS A 1 801 ? 38.285 40.804 -161.589 1.00 36.78 801 CYS A O 1
ATOM 6318 N N . GLY A 1 802 ? 40.212 41.946 -161.606 1.00 32.44 802 GLY A N 1
ATOM 6319 C CA . GLY A 1 802 ? 39.589 43.117 -162.178 1.00 32.44 802 GLY A CA 1
ATOM 6320 C C . GLY A 1 802 ? 40.315 44.393 -161.842 1.00 32.44 802 GLY A C 1
ATOM 6321 O O . GLY A 1 802 ? 40.158 44.893 -160.737 1.00 32.44 802 GLY A O 1
ATOM 6322 N N . CYS A 1 803 ? 40.944 44.937 -162.889 1.00 31.47 803 CYS A N 1
ATOM 6323 C CA . CYS A 1 803 ? 41.062 46.378 -163.135 1.00 31.47 803 CYS A CA 1
ATOM 6324 C C . CYS A 1 803 ? 42.145 47.085 -162.293 1.00 31.47 803 CYS A C 1
ATOM 6326 O O . CYS A 1 803 ? 42.339 46.759 -161.133 1.00 31.47 803 CYS A O 1
ATOM 6328 N N . SER A 1 804 ? 42.914 48.074 -162.756 1.00 29.72 804 SER A N 1
ATOM 6329 C CA . SER A 1 804 ? 43.025 48.885 -163.994 1.00 29.72 804 SER A CA 1
ATOM 6330 C C . SER A 1 804 ? 44.224 49.843 -163.751 1.00 29.72 804 SER A C 1
ATOM 6332 O O . SER A 1 804 ? 44.389 50.277 -162.619 1.00 29.72 804 SER A O 1
ATOM 6334 N N . ILE A 1 805 ? 45.207 50.044 -164.639 1.00 46.19 805 ILE A N 1
ATOM 6335 C CA . ILE A 1 805 ? 45.390 51.179 -165.584 1.00 46.19 805 ILE A CA 1
ATOM 6336 C C . ILE A 1 805 ? 44.941 52.569 -165.059 1.00 46.19 805 ILE A C 1
ATOM 6338 O O . ILE A 1 805 ? 43.742 52.841 -165.050 1.00 46.19 805 ILE A O 1
ATOM 6342 N N . GLN A 1 806 ? 45.900 53.452 -164.728 1.00 45.31 806 GLN A N 1
ATOM 6343 C CA . GLN A 1 806 ? 45.906 54.902 -165.009 1.00 45.31 806 GLN A CA 1
ATOM 6344 C C . GLN A 1 806 ? 47.352 55.409 -165.087 1.00 45.31 806 GLN A C 1
ATOM 6346 O O . GLN A 1 806 ? 48.207 54.795 -164.406 1.00 45.31 806 GLN A O 1
#

Radius of gyration: 70.09 Å; chains: 1; bounding box: 150×80×226 Å

Organism: Aphanomyces astaci (NCBI:txid112090)

pLDDT: mean 76.25, std 18.73, range [23.11, 97.38]

Secondary structure (DSSP, 8-state):
----SS--------------S-HHHHHHHHHHHEEEEEEEEEEEE-TT---BTTEEEEEEEESSS--EEEEEEETTTS---TT-EEEEEEES---TT-PPP-S----S----GGGGSS-EEEEEEEEEEEEETTEEEEEEEETTEEEEEEEEHHHHTT--TT-EEEEE-----------GGGS--SEEEEEEEETTTTEEEE-HHHHHHHHT--SEEEEEEEEEBTTSSHHHHHHHHTT-SS-S----SSS-S--SEEEESSPEEEE-TTS-EEEEEEEEEPPBT-TT--HHHHHHHHHHHHHH-SEEEEEEES---HHHHHHTHHHHHHGGG-BS-S---TT----HHHHHTTSPEEEEEEES--S--B-TTS-B--HHHHHHHHHSPPS--SHHHHHHHHHHHHHHHH-SSEEEEE---S-S-HHHHHTGGGS-GGGS-HHHHHHHHHHHHHHHHT----EETTEE--HHHHHHHHHHHHHHHHTT---BHHHHHHHHHHHHHHHHHHHHHHHHHHHHHT--S---HHHHHHHHHHHHHHHHHHHHHH--STHHHHHHHHHHHHHHHHHHHHHHHHHHHHHHHHHHHHHHHHHHHTTHHHH-TTS---SHHHHHHHHHHHHHHHHHH--STTHHHHHHHHHHHHHHHHHHHHHHHHHHHHHHHHHHHHHHHHHHHHHHHHHHHHHHHHHHHHHHHHHHHHHHHHHHHHHHHHHHHHHHHHHHHHHHHTTSSS-----SSSTTTSTTTHHHHTTHHHHHHHHHHHHHHHHHHHHHHHHHHHHGGGGTS-S---------------

Foldseek 3Di:
DDDDDPPDDDDDDDDDDDDDPCCPPLVVQCVVWWQAKFKWAFADWPPVDDPDDQKIWTWIATPPARKTKTWIDRCVQPPDDHRDMWMKTKGQDFDSNNPGDPVDPDPVPDHTVQVQFSDKFKWFFADKDDPDDQKIWTWIDRPNIIMIMIDGCVRNVSDDHGGIIMIGTGDDPPPVPVPLVVWDQAKAAQWAQDPVLRAIDGDPLLLVLLQPFDDFEAEEEEAEAPPLCRQVLLCVLVVHLDYQDDALDLDWRDGAKIKRRRWDWAQAPVRDIYTYIYIYGTHPDRPPDDNLVSLLRVLLRFQLHQEYEYGDEEALDLVVLVSQCSLVVLVVQADQDPPDDPDDDPDLVVLLVRTHAYEYEYEQYDDQQADPVRHHDDQFVSVVVSLDQDDDDDPVSVSSVSSSVSCCSNNVRYYYAYAHHFDDDPVCSSVVSNDNSVRTDPRRSVSSVVVSCVCRNPTDGNDDPNHGDGSQLSSLLSVQSSVCVSVVHRRHSVVSNVVSLLVQLVVQLVVLLVQLVSQLVPDDAQAAPVVLVVSLVVSNVSSLVSSVVGHDDPCNVVSSVVSVVSSVVVSVVSLVVRLVRLLVVLLVLLVVLCVVQPPVQLVDPVNHDPDPVSNVVSVVVSLVVSVVPRHYDCSVVNCVVSCVPVVVVVVVSRVVVVVVVVVVVVVVVVVVVVVVVVVVVVVVVVVVVVVVVVVVVVVVVVVVVVVVVVVVVVVVVVVVVVVVVVVVVVVPPPDDDDDDDCVPVVVVVVVVVVVVVVVVVVVVVVVVVVVVVVVVVVVVVVVVVCVVPVPDDDDDDDDDDDDDDD